Protein 8FG0 (pdb70)

B-factor: mean 44.54, std 10.61, range [24.8, 104.69]

Foldseek 3Di:
DWAKAKDWADEDAQQAKTKIKIATDDDQQLQWKKWKWWAAVPGDIDTAKIAHSNRDDIDGDPVQPPFWDWGADSVRRMTMIIGGNDDQVNFTWMKMWTDDVDRPPDTDDIHPTDTHGHDPDDFDAWDKAKAAWPCKIKIWIKTDFGDDDDKDKDKPVNPDDPFKDKDDWDQDPVRGTITMIMGMDRPVCLVVDWIWMWMADPNVRDTDIDTHHD/DKAKAKPPQEAEEAFFAKDKIKIAIPDAQQAPVRFRFKWKWWDAPPGDIDTQDGRFFRGDPPRDPLWGWHADVRIIMIMRHGDALLRFGKMWMWRDRDPPIDIHPIYGYAYAYDFDFWDKDKDWFDPVVLVVWKTKIKMKTPFGPDPDKDKWKAFLHHTDDDQKDKDKDGQDSHSRTMMMMIIGMGTSVVVVVTFKIWIWMDDPNDPHIDIDIGTPPD/DWAKAKDFADEDEAQAKTKIKIAIDDDQQLQWKKWKWWAAVPGDIGTAKIAGSNRDDIDGDPVQPPFWDWGDDSVRSMIMIIGGNDDQVVWTWMKMWTPDVDRPPDTDDIHPTDTHGHDPDDFDAWDKDWQAWDPDVKTKIWIKTDFGDDDDKDKDKPVPPDDPQKDKDDWDQDPVRGTITMIMGMDDPVCQVPDWIWMWMADPSVRDIDIHTHHHD/DKAKAKDDQEAEEAAFAKDKIKIFIPDAQQAPVRFRFKWKWWDDPPDDIDTQDGRFFDGDPPRDPQWGWHDDDRMIMIMRHGDALQRFGKMWMWRPRDPPIDIHPIYGYAYAYDWDFWDKDKDWADPVVLVVFKTKIKMKTPFGPDPDKDKWKAFLRRTDDDQKDKDKDGQDSHSRTIMMMIIGMDTSVVVVVTFKIKIWMDDPNDPHIDIDIGTVPD/DDPDPDDD/DDDPDPDDDD

Secondary structure (DSSP, 8-state):
--EEEEE---EE-TT--EEEEEEEESS-GGGS-EEEEEE-TTS-EEEEEEE-TTS--EEE-GGGBTTEEEEEETTTTEEEEEE-S--GGG-EEEEEEE-SS--TT---EE---EEEEE-SPPPBPPEEEEEPPP---EEEEEEEEEEEBSS--EEEEGGGT--TTEEEPPPEE-TTS-EEEEEEEEEEGGGTTTS--EEEEEEGGGTEEEEEE----/-PPEEEE-SEEEEETTS-EEEEEEESS--B-TTS-B-EEEEEE-TTS--EEEEETTTEEPTT--TTEEEEEETTEEEEEESS--GGG-EEEEEEE-SSSSPEE---EEEEEE---BPPEEEEEPPPHHHHTTTEEEEEEEEEEEBSS--EEEEEETTEEP-SSEEEEEPPPPTTT--EEEEEEEEEEHHHHHT--EEEEEEE-TT-SS-EEEEEETT-/--EEEEE---EE-TT--EEEEEEEESS-GGGS-EEEEEE-TTS-EEEEEEE-TTS--EEE-GGGTTTEEEEEEGGGTEEEEEE-S--GGG-EEEEEEE-SS--TT---EE---EEEEE-SSPPB--EEEEE----EEEEEEEEEEEBSS--EEEEGGGTB-TTEEEPPPEE-TTS-EEEEEEEEEEGGGGGT---EEEEEEGGGTEEEEEE---/---EEEE-SEEEEETTS-EEEEEEESS--B-TTS-B-EEEEEE-TTS--EEEEETTTEEPTTS-TTEEEEE-SS-EEEEESS--GGG-EEEEEEE-SSSSPEE---EEEEEE---BPPEEEEEPPPHHHHTTTEEEEEEEEEEEBSS--EEEEEETTEEP-S-EEEEEPPPPTTT--EEEEEEEEEEHHHHHT--EEEEEEE-TT-SS-EEEEEETT-/--S--S--/---S--S---

Radius of gyration: 35.22 Å; Cα contacts (8 Å, |Δi|>4): 2392; chains: 6; bounding box: 100×67×89 Å

Sequence (885 aa):
QVQLVESGGGVVQPGRSLRLSCAASGFTFSSYGMHWVRQAPGKGLEWVAVIWYDGSYKSYIESVKGRFTISRDNSKNTLYLQMNSLRVEDTAVYYCALGYSSGQGTLDNWGQGTLVTVSSASTKGPSVFPLAPSGTAALGCCLVKDYFPEPVTVSWNSGALTSGVHTFPAVLQSSGLYSLSSVVTVPSSSLGTQTYICNVNHKPSNNTKVDKKVEPDVVMTQSPLSLAVTLGQPASISCRSTQSLVYSDGNTYLNWFQQRPGQSPRRLIYKVSNRDSGVPDRFSGSESGTDFTLKISRVEAEDVGLYYCMQGTHWPWTFGQQGTKVEIKRTVAAPSVFIFPPSDEQLKSGTASVVCLLNNFYPREAKVQWKVDNALQSGNSQESVTEQDSKDSTYSLSSTLTLSKADYEKHKVYACCEVTHQGLSSPVTKSFNRGEQVQLVESGGGVVQPGRSLRLSCAASGFTFSSYGMHWVRQAPGKGLEWVAVIWYDGSYKSYIESVKGRFTISRDNSKNTLYLQMNSLRRVEDTAVYYCALGYSSGQGTLDNWGQGTLVTVSSASTKGPSVFPLAPSSKGTAALGCCLVKDYFPEPVTVSWNSGALTSGVHTFPAVLQSSGLYSLSSVVTVPSSSLGTQTYICNVNHKPSNNTKVDKKVEPKDVVMTQSPLSLAVTLGQPASISCCRSTQSLVYSDGNTYLNWFQQRPGQSPRRLIYKVSNRDSGVPDRFSGSESGTDFTLKISRVEEAEEDVGLYYCMQGTHWPWTFGQGTKVEIKRTVAAPSVFIFPPSDEQLKSGTASVVCLLNNFYPRREAKVQWKVDNALQSGNSQESVTEQDSKDSTYSLSSTLTLSKADYEKHKVYACCEVTHQGLSSPVTKSFNRGEMPNDPNRNNMPNDPNRNV

Nearest PDB structures (foldseek):
  8fg0-assembly2_B  TM=1.005E+00  e=4.221E-45  Homo sapiens
  4jn2-assembly2_L  TM=9.783E-01  e=7.976E-41  Mus musculus
  8g1b-assembly2_D  TM=9.643E-01  e=3.801E-41  Homo sapiens
  8up2-assembly2_E  TM=9.734E-01  e=4.825E-40  Mus musculus
  3o2w-assembly1_L  TM=9.816E-01  e=2.625E-39  unclassified

Structure (mmCIF, N/CA/C/O backbone):
data_8FG0
#
_entry.id   8FG0
#
_cell.length_a   92.236
_cell.length_b   66.701
_cell.length_c   95.540
_cell.angle_alpha   90.000
_cell.angle_beta   113.405
_cell.angle_gamma   90.000
#
_symmetry.space_group_name_H-M   'P 1 21 1'
#
loop_
_entity.id
_entity.type
_entity.pdbx_description
1 polymer '3764 Fab Heavy chain'
2 polymer '3764 Fab Light chain'
3 polymer 'Circumsporozoite protein'
4 water water
#
loop_
_atom_site.group_PDB
_atom_site.id
_atom_site.type_symbol
_atom_site.label_atom_id
_atom_site.label_alt_id
_atom_site.label_comp_id
_atom_site.label_asym_id
_atom_site.label_entity_id
_atom_site.label_seq_id
_atom_site.pdbx_PDB_ins_code
_atom_site.Cartn_x
_atom_site.Cartn_y
_atom_site.Cartn_z
_atom_site.occupancy
_atom_site.B_iso_or_equiv
_atom_site.auth_seq_id
_atom_site.auth_comp_id
_atom_site.auth_asym_id
_atom_site.auth_atom_id
_atom_site.pdbx_PDB_model_num
ATOM 1 N N . GLN A 1 1 ? -59.77250 22.10605 53.18827 1.000 70.35903 1 GLN C N 1
ATOM 2 C CA . GLN A 1 1 ? -60.87308 21.13503 53.20251 1.000 73.67728 1 GLN C CA 1
ATOM 3 C C . GLN A 1 1 ? -60.55554 19.88366 54.04169 1.000 69.04717 1 GLN C C 1
ATOM 4 O O . GLN A 1 1 ? -59.55541 19.83994 54.75231 1.000 69.51151 1 GLN C O 1
ATOM 6 N N . VAL A 1 2 ? -61.41348 18.86541 53.98469 1.000 71.25972 2 VAL C N 1
ATOM 7 C CA . VAL A 1 2 ? -61.04430 17.58390 54.57406 1.000 64.15823 2 VAL C CA 1
ATOM 8 C C . VAL A 1 2 ? -59.96035 16.95518 53.71410 1.000 68.43862 2 VAL C C 1
ATOM 9 O O . VAL A 1 2 ? -60.09481 16.87207 52.48578 1.000 68.27560 2 VAL C O 1
ATOM 13 N N . GLN A 1 3 ? -58.86058 16.54751 54.34965 1.000 68.14740 3 GLN C N 1
ATOM 14 C CA . GLN A 1 3 ? -57.69284 16.05935 53.62658 1.000 65.65149 3 GLN C CA 1
ATOM 15 C C . GLN A 1 3 ? -57.07259 14.89073 54.37597 1.000 66.03578 3 GLN C C 1
ATOM 16 O O . GLN A 1 3 ? -56.71996 15.01079 55.55434 1.000 64.88744 3 GLN C O 1
ATOM 22 N N . LEU A 1 4 ? -56.94288 13.76462 53.68376 1.000 63.69238 4 LEU C N 1
ATOM 23 C CA . LEU A 1 4 ? -56.24621 12.59046 54.18112 1.000 60.64232 4 LEU C CA 1
ATOM 24 C C . LEU A 1 4 ? -55.09758 12.28097 53.22987 1.000 61.20765 4 LEU C C 1
ATOM 25 O O . LEU A 1 4 ? -55.26396 12.33357 52.00761 1.000 62.71749 4 LEU C O 1
ATOM 30 N N . VAL A 1 5 ? -53.92700 11.98821 53.78040 1.000 54.16390 5 VAL C N 1
ATOM 31 C CA . VAL A 1 5 ? -52.76373 11.66961 52.96927 1.000 55.92108 5 VAL C CA 1
ATOM 32 C C . VAL A 1 5 ? -52.12189 10.42024 53.54986 1.000 54.16142 5 VAL C C 1
ATOM 33 O O . VAL A 1 5 ? -51.56354 10.46127 54.65346 1.000 54.41305 5 VAL C O 1
ATOM 37 N N . GLU A 1 6 ? -52.20217 9.31428 52.81300 1.000 49.58358 6 GLU C N 1
ATOM 38 C CA . GLU A 1 6 ? -51.55764 8.07461 53.20763 1.000 48.72658 6 GLU C CA 1
ATOM 39 C C . GLU A 1 6 ? -50.05743 8.11956 52.91117 1.000 52.72448 6 GLU C C 1
ATOM 40 O O . GLU A 1 6 ? -49.60847 8.74366 51.94615 1.000 48.08385 6 GLU C O 1
ATOM 46 N N . SER A 1 7 ? -49.27668 7.45362 53.75737 1.000 50.24770 7 SER C N 1
ATOM 47 C CA . SER A 1 7 ? -47.88297 7.20897 53.42551 1.000 55.25215 7 SER C CA 1
ATOM 48 C C . SER A 1 7 ? -47.47445 5.84982 53.97189 1.000 53.00673 7 SER C C 1
ATOM 49 O O . SER A 1 7 ? -48.20774 5.20811 54.73586 1.000 45.46534 7 SER C O 1
ATOM 52 N N . GLY A 1 8 ? -46.28698 5.41425 53.55132 1.000 53.88887 8 GLY C N 1
ATOM 53 C CA . GLY A 1 8 ? -45.64149 4.23166 54.08585 1.000 52.25149 8 GLY C CA 1
ATOM 54 C C . GLY A 1 8 ? -45.53063 3.07043 53.12573 1.000 52.91403 8 GLY C C 1
ATOM 55 O O . GLY A 1 8 ? -44.86571 2.08041 53.46004 1.000 50.16025 8 GLY C O 1
ATOM 56 N N . GLY A 1 9 ? -46.16165 3.14651 51.95230 1.000 52.00081 9 GLY C N 1
ATOM 57 C CA . GLY A 1 9 ? -46.13777 2.02803 51.02917 1.000 49.47266 9 GLY C CA 1
ATOM 58 C C . GLY A 1 9 ? -44.83636 1.91857 50.25371 1.000 53.60906 9 GLY C C 1
ATOM 59 O O . GLY A 1 9 ? -44.15669 2.90556 49.96089 1.000 57.17052 9 GLY C O 1
ATOM 60 N N . GLY A 1 10 ? -44.50216 0.68683 49.90097 1.000 49.95871 10 GLY C N 1
ATOM 61 C CA . GLY A 1 10 ? -43.27830 0.44070 49.16831 1.000 52.91128 10 GLY C CA 1
ATOM 62 C C . GLY A 1 10 ? -43.14541 -1.03195 48.87311 1.000 53.72486 10 GLY C C 1
ATOM 63 O O . GLY A 1 10 ? -44.13014 -1.77426 48.87956 1.000 58.85510 10 GLY C O 1
ATOM 64 N N . VAL A 1 11 ? -41.92081 -1.44781 48.62464 1.000 56.12701 11 VAL C N 1
ATOM 65 C CA . VAL A 1 11 ? -41.60386 -2.85404 48.42965 1.000 59.57894 11 VAL C CA 1
ATOM 66 C C . VAL A 1 11 ? -41.30550 -3.47372 49.78784 1.000 59.39161 11 VAL C C 1
ATOM 67 O O . VAL A 1 11 ? -40.54907 -2.91024 50.58817 1.000 59.00293 11 VAL C O 1
ATOM 71 N N . VAL A 1 12 ? -41.90718 -4.62803 50.05515 1.000 60.04040 12 VAL C N 1
ATOM 72 C CA . VAL A 1 12 ? -41.72188 -5.34426 51.31145 1.000 58.24840 12 VAL C CA 1
ATOM 73 C C . VAL A 1 12 ? -41.67683 -6.83078 50.99508 1.000 62.97334 12 VAL C C 1
ATOM 74 O O . VAL A 1 12 ? -42.49510 -7.33137 50.21414 1.000 65.97539 12 VAL C O 1
ATOM 78 N N . GLN A 1 13 ? -40.71475 -7.53276 51.57877 1.000 64.49890 13 GLN C N 1
ATOM 79 C CA . GLN A 1 13 ? -40.59174 -8.95133 51.30811 1.000 65.97401 13 GLN C CA 1
ATOM 80 C C . GLN A 1 13 ? -41.73437 -9.70658 51.97815 1.000 66.38273 13 GLN C C 1
ATOM 81 O O . GLN A 1 13 ? -42.17459 -9.33114 53.06791 1.000 64.67362 13 GLN C O 1
ATOM 87 N N . PRO A 1 14 ? -42.22394 -10.77692 51.34845 1.000 69.84131 14 PRO C N 1
ATOM 88 C CA . PRO A 1 14 ? -43.27266 -11.59201 51.97706 1.000 66.05974 14 PRO C CA 1
ATOM 89 C C . PRO A 1 14 ? -42.82741 -12.08099 53.35125 1.000 67.12362 14 PRO C C 1
ATOM 90 O O . PRO A 1 14 ? -41.72229 -12.59969 53.51786 1.000 65.64337 14 PRO C O 1
ATOM 94 N N . GLY A 1 15 ? -43.70065 -11.90557 54.33993 1.000 63.95533 15 GLY C N 1
ATOM 95 C CA . GLY A 1 15 ? -43.40165 -12.28231 55.69939 1.000 61.80753 15 GLY C CA 1
ATOM 96 C C . GLY A 1 15 ? -42.84517 -11.17095 56.55718 1.000 63.62291 15 GLY C C 1
ATOM 97 O O . GLY A 1 15 ? -42.78984 -11.32837 57.78370 1.000 61.82578 15 GLY C O 1
ATOM 98 N N . ARG A 1 16 ? -42.42253 -10.05983 55.95715 1.000 63.34500 16 ARG C N 1
ATOM 99 C CA . ARG A 1 16 ? -41.90983 -8.92940 56.71344 1.000 59.51847 16 ARG C CA 1
ATOM 100 C C . ARG A 1 16 ? -43.07802 -8.00776 57.05661 1.000 60.55907 16 ARG C C 1
ATOM 101 O O . ARG A 1 16 ? -44.24344 -8.32417 56.80208 1.000 59.91630 16 ARG C O 1
ATOM 103 N N . SER A 1 17 ? -42.78335 -6.85821 57.64567 1.000 59.70721 17 SER C N 1
ATOM 104 C CA . SER A 1 17 ? -43.81571 -5.98300 58.17067 1.000 56.52520 17 SER C CA 1
ATOM 105 C C . SER A 1 17 ? -43.75493 -4.62748 57.48401 1.000 56.67218 17 SER C C 1
ATOM 106 O O . SER A 1 17 ? -42.80411 -4.29881 56.77055 1.000 61.00573 17 SER C O 1
ATOM 109 N N . LEU A 1 18 ? -44.78148 -3.82738 57.74201 1.000 53.43067 18 LEU C N 1
ATOM 110 C CA . LEU A 1 18 ? -44.87614 -2.49600 57.16778 1.000 53.52354 18 LEU C CA 1
ATOM 111 C C . LEU A 1 18 ? -45.93685 -1.72821 57.93637 1.000 52.45621 18 LEU C C 1
ATOM 112 O O . LEU A 1 18 ? -47.04402 -2.24076 58.14314 1.000 54.55084 18 LEU C O 1
ATOM 117 N N . ARG A 1 19 ? -45.60726 -0.50866 58.34943 1.000 49.14654 19 ARG C N 1
ATOM 118 C CA . ARG A 1 19 ? -46.56634 0.37860 58.99432 1.000 52.84289 19 ARG C CA 1
ATOM 119 C C . ARG A 1 19 ? -46.99156 1.46059 58.01182 1.000 50.28102 19 ARG C C 1
ATOM 120 O O . ARG A 1 19 ? -46.16476 2.26178 57.56168 1.000 49.17343 19 ARG C O 1
ATOM 128 N N . LEU A 1 20 ? -48.27945 1.47111 57.68612 1.000 49.56253 20 LEU C N 1
ATOM 129 C CA . LEU A 1 20 ? -48.89281 2.53965 56.91532 1.000 51.04042 20 LEU C CA 1
ATOM 130 C C . LEU A 1 20 ? -49.42005 3.61967 57.84902 1.000 46.87792 20 LEU C C 1
ATOM 131 O O . LEU A 1 20 ? -49.94412 3.32403 58.92109 1.000 44.48390 20 LEU C O 1
ATOM 136 N N . SER A 1 21 ? -49.26573 4.87176 57.44228 1.000 47.05394 21 SER C N 1
ATOM 137 C CA . SER A 1 21 ? -49.83429 5.99678 58.15925 1.000 46.37481 21 SER C CA 1
ATOM 138 C C . SER A 1 21 ? -50.73189 6.77463 57.21760 1.000 50.92974 21 SER C C 1
ATOM 139 O O . SER A 1 21 ? -50.54593 6.75699 55.99633 1.000 51.45692 21 SER C O 1
ATOM 142 N N . CYS A 1 22 ? -51.70389 7.46404 57.80275 1.000 49.25759 22 CYS C N 1
ATOM 143 C CA . CYS A 1 22 ? -52.58213 8.35184 57.05666 1.000 52.46618 22 CYS C CA 1
ATOM 144 C C . CYS A 1 22 ? -52.71474 9.63641 57.86198 1.000 53.10295 22 CYS C C 1
ATOM 145 O O . CYS A 1 22 ? -53.09170 9.60055 59.03714 1.000 55.77974 22 CYS C O 1
ATOM 148 N N . ALA A 1 23 ? -52.37678 10.75942 57.24109 1.000 51.87643 23 ALA C N 1
ATOM 149 C CA . ALA A 1 23 ? -52.34002 12.05376 57.90683 1.000 56.98582 23 ALA C CA 1
ATOM 150 C C . ALA A 1 23 ? -53.61407 12.81686 57.57787 1.000 55.41924 23 ALA C C 1
ATOM 151 O O . ALA A 1 23 ? -53.93347 13.01650 56.40154 1.000 61.58517 23 ALA C O 1
ATOM 153 N N . ALA A 1 24 ? -54.33600 13.23740 58.61040 1.000 57.11868 24 ALA C N 1
ATOM 154 C CA . ALA A 1 24 ? -55.62032 13.90577 58.46335 1.000 56.27899 24 ALA C CA 1
ATOM 155 C C . ALA A 1 24 ? -55.50218 15.37556 58.84565 1.000 60.61742 24 ALA C C 1
ATOM 156 O O . ALA A 1 24 ? -54.72125 15.73852 59.73483 1.000 65.59131 24 ALA C O 1
ATOM 158 N N . SER A 1 25 ? -56.28987 16.22180 58.18045 1.000 55.18207 25 SER C N 1
ATOM 159 C CA . SER A 1 25 ? -56.32737 17.63020 58.55409 1.000 59.46032 25 SER C CA 1
ATOM 160 C C . SER A 1 25 ? -57.54588 18.30490 57.94112 1.000 67.05588 25 SER C C 1
ATOM 161 O O . SER A 1 25 ? -58.16507 17.78928 57.00451 1.000 66.76613 25 SER C O 1
ATOM 164 N N . GLY A 1 26 ? -57.87148 19.48619 58.48164 1.000 64.67481 26 GLY C N 1
ATOM 165 C CA . GLY A 1 26 ? -58.99971 20.26819 58.01972 1.000 65.13614 26 GLY C CA 1
ATOM 166 C C . GLY A 1 26 ? -60.29098 20.05677 58.78201 1.000 63.87956 26 GLY C C 1
ATOM 167 O O . GLY A 1 26 ? -61.22607 20.85053 58.61718 1.000 67.32223 26 GLY C O 1
ATOM 168 N N . PHE A 1 27 ? -60.36506 19.03134 59.62314 1.000 61.08283 27 PHE C N 1
ATOM 169 C CA . PHE A 1 27 ? -61.56088 18.70277 60.38298 1.000 61.91339 27 PHE C CA 1
ATOM 170 C C . PHE A 1 27 ? -61.14913 18.20108 61.76213 1.000 63.70670 27 PHE C C 1
ATOM 171 O O . PHE A 1 27 ? -59.99193 17.83866 61.99694 1.000 62.13924 27 PHE C O 1
ATOM 179 N N . THR A 1 28 ? -62.12090 18.16001 62.67216 1.000 65.78734 28 THR C N 1
ATOM 180 C CA . THR A 1 28 ? -61.88681 17.61537 64.00364 1.000 63.90035 28 THR C CA 1
ATOM 181 C C . THR A 1 28 ? -61.72588 16.10099 63.94653 1.000 60.55358 28 THR C C 1
ATOM 182 O O . THR A 1 28 ? -62.70964 15.35876 64.03207 1.000 59.72426 28 THR C O 1
ATOM 186 N N . PHE A 1 29 ? -60.47440 15.64813 63.83951 1.000 58.22069 29 PHE C N 1
ATOM 187 C CA . PHE A 1 29 ? -60.16869 14.25868 63.50672 1.000 59.72990 29 PHE C CA 1
ATOM 188 C C . PHE A 1 29 ? -60.64157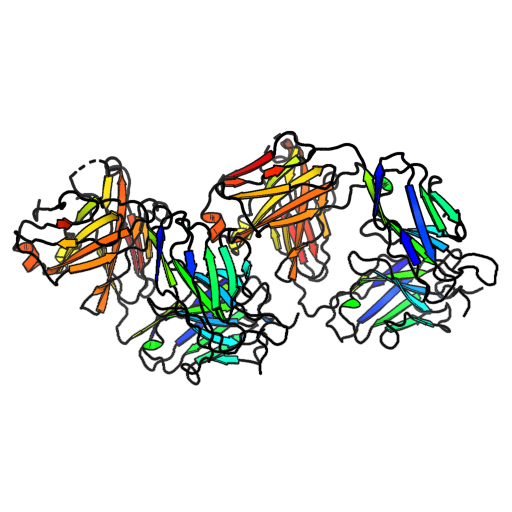 13.27676 64.57996 1.000 57.99515 29 PHE C C 1
ATOM 189 O O . PHE A 1 29 ? -60.99809 12.13653 64.26060 1.000 56.04334 29 PHE C O 1
ATOM 197 N N . SER A 1 30 ? -60.64503 13.68583 65.84659 1.000 55.30461 30 SER C N 1
ATOM 198 C CA . SER A 1 30 ? -60.99241 12.79948 66.95478 1.000 60.27321 30 SER C CA 1
ATOM 199 C C . SER A 1 30 ? -62.49935 12.55997 67.11830 1.000 62.04472 30 SER C C 1
ATOM 200 O O . SER A 1 30 ? -62.89580 11.86829 68.06495 1.000 57.73967 30 SER C O 1
ATOM 203 N N . SER A 1 31 ? -63.34484 13.10828 66.24307 1.000 59.26564 31 SER C N 1
ATOM 204 C CA . SER A 1 31 ? -64.77947 12.84504 66.26915 1.000 59.42487 31 SER C CA 1
ATOM 205 C C . SER A 1 31 ? -65.23782 11.87026 65.19242 1.000 57.90601 31 SER C C 1
ATOM 206 O O . SER A 1 31 ? -66.43986 11.58419 65.11562 1.000 58.33130 31 SER C O 1
ATOM 209 N N . TYR A 1 32 ? -64.33095 11.35827 64.35832 1.000 54.95717 32 TYR C N 1
ATOM 210 C CA . TYR A 1 32 ? -64.71139 10.52996 63.21818 1.000 54.57435 32 TYR C CA 1
ATOM 211 C C . TYR A 1 32 ? -64.00226 9.18459 63.28341 1.000 53.81976 32 TYR C C 1
ATOM 212 O O . TYR A 1 32 ? -62.79708 9.11689 63.57661 1.000 45.98802 32 TYR C O 1
ATOM 221 N N . GLY A 1 33 ? -64.77177 8.11873 63.05741 1.000 45.57909 33 GLY C N 1
ATOM 222 C CA . GLY A 1 33 ? -64.17917 6.81555 62.83355 1.000 43.58529 33 GLY C CA 1
ATOM 223 C C . GLY A 1 33 ? -63.42554 6.77155 61.51675 1.000 46.46426 33 GLY C C 1
ATOM 224 O O . GLY A 1 33 ? -63.70856 7.52762 60.58442 1.000 45.09424 33 GLY C O 1
ATOM 225 N N . MET A 1 34 ? -62.43975 5.87098 61.44203 1.000 39.98507 34 MET C N 1
ATOM 226 C CA . MET A 1 34 ? -61.52820 5.81011 60.30599 1.000 38.70731 34 MET C CA 1
ATOM 227 C C . MET A 1 34 ? -61.46528 4.39428 59.75839 1.000 39.01943 34 MET C C 1
ATOM 228 O O . MET A 1 34 ? -61.48853 3.42158 60.51834 1.000 41.53820 34 MET C O 1
ATOM 233 N N . HIS A 1 35 ? -61.39474 4.28906 58.43403 1.000 40.41424 35 HIS C N 1
ATOM 234 C CA . HIS A 1 35 ? -61.43243 3.01447 57.73736 1.000 37.85193 35 HIS C CA 1
ATOM 235 C C . HIS A 1 35 ? -60.20939 2.85035 56.83722 1.000 38.75234 35 HIS C C 1
ATOM 236 O O . HIS A 1 35 ? -59.62243 3.83156 56.36278 1.000 38.64396 35 HIS C O 1
ATOM 243 N N . TRP A 1 36 ? -59.85034 1.58951 56.59081 1.000 37.41303 36 TRP C N 1
ATOM 244 C CA . TRP A 1 36 ? -58.85427 1.21204 55.59745 1.000 39.71686 36 TRP C CA 1
ATOM 245 C C . TRP A 1 36 ? -59.52846 0.35772 54.53183 1.000 40.44185 36 TRP C C 1
ATOM 246 O O . TRP A 1 36 ? -60.21925 -0.61887 54.84985 1.000 40.79317 36 TRP C O 1
ATOM 257 N N . VAL A 1 37 ? -59.34148 0.74767 53.27369 1.000 38.14535 37 VAL C N 1
ATOM 258 C CA . VAL A 1 37 ? -59.88343 0.05982 52.11135 1.000 38.76583 37 VAL C CA 1
ATOM 259 C C . VAL A 1 37 ? -58.73629 -0.12443 51.13286 1.000 41.76594 37 VAL C C 1
ATOM 260 O O . VAL A 1 37 ? -57.99623 0.82584 50.86098 1.000 48.16321 37 VAL C O 1
ATOM 264 N N . ARG A 1 38 ? -58.56936 -1.33573 50.61844 1.000 38.84025 38 ARG C N 1
ATOM 265 C CA . ARG A 1 38 ? -57.48603 -1.58193 49.68386 1.000 38.44364 38 ARG C CA 1
ATOM 266 C C . ARG A 1 38 ? -58.03493 -1.99524 48.32207 1.000 39.44303 38 ARG C C 1
ATOM 267 O O . ARG A 1 38 ? -59.21317 -2.32983 48.16204 1.000 41.37644 38 ARG C O 1
ATOM 275 N N . GLN A 1 39 ? -57.15382 -1.95979 47.33037 1.000 39.67576 39 GLN C N 1
ATOM 276 C CA . GLN A 1 39 ? -57.52151 -2.28894 45.95806 1.000 39.80755 39 GLN C CA 1
ATOM 277 C C . GLN A 1 39 ? -56.29973 -2.90608 45.28139 1.000 44.90729 39 GLN C C 1
ATOM 278 O O . GLN A 1 39 ? -55.37025 -2.18681 44.91726 1.000 47.53141 39 GLN C O 1
ATOM 284 N N . ALA A 1 40 ? -56.30614 -4.22822 45.11778 1.000 46.69930 40 ALA C N 1
ATOM 285 C CA . ALA A 1 40 ? -55.26030 -4.87577 44.34739 1.000 44.69516 40 ALA C CA 1
ATOM 286 C C . ALA A 1 40 ? -55.22035 -4.26433 42.95160 1.000 50.68713 40 ALA C C 1
ATOM 287 O O . ALA A 1 40 ? -56.25278 -3.81486 42.44028 1.000 57.96533 40 ALA C O 1
ATOM 289 N N . PRO A 1 41 ? -54.04216 -4.20249 42.32909 1.000 49.04469 41 PRO C N 1
ATOM 290 C CA . PRO A 1 41 ? -53.94157 -3.57250 41.00048 1.000 51.60818 41 PRO C CA 1
ATOM 291 C C . PRO A 1 41 ? -54.86377 -4.22777 39.98643 1.000 57.58960 41 PRO C C 1
ATOM 292 O O . PRO A 1 41 ? -54.77286 -5.42706 39.71480 1.000 61.34648 41 PRO C O 1
ATOM 296 N N . GLY A 1 42 ? -55.75565 -3.41612 39.41531 1.000 55.92339 42 GLY C N 1
ATOM 297 C CA . GLY A 1 42 ? -56.69766 -3.89691 38.42422 1.000 56.18624 42 GLY C CA 1
ATOM 298 C C . GLY A 1 42 ? -57.84689 -4.71900 38.96645 1.000 57.38298 42 GLY C C 1
ATOM 299 O O . GLY A 1 42 ? -58.60810 -5.28049 38.17255 1.000 62.28219 42 GLY C O 1
ATOM 300 N N . LYS A 1 43 ? -57.98485 -4.82501 40.27990 1.000 51.39711 43 LYS C N 1
ATOM 301 C CA . LYS A 1 43 ? -59.04554 -5.57490 40.92182 1.000 50.13065 43 LYS C CA 1
ATOM 302 C C . LYS A 1 43 ? -59.99534 -4.58090 41.62011 1.000 48.45438 43 LYS C C 1
ATOM 303 O O . LYS A 1 43 ? -59.95631 -3.37408 41.35797 1.000 47.57731 43 LYS C O 1
ATOM 305 N N . GLY A 1 44 ? -60.87998 -5.08365 42.49064 1.000 45.50406 44 GLY C N 1
ATOM 306 C CA . GLY A 1 44 ? -61.93565 -4.26695 43.05417 1.000 43.32033 44 GLY C CA 1
ATOM 307 C C . GLY A 1 44 ? -61.61899 -3.71672 44.44416 1.000 43.55842 44 GLY C C 1
ATOM 308 O O . GLY A 1 44 ? -60.68293 -4.13886 45.10950 1.000 49.49132 44 GLY C O 1
ATOM 309 N N . LEU A 1 45 ? -62.43286 -2.75688 44.88463 1.000 43.53925 45 LEU C N 1
ATOM 310 C CA . LEU A 1 45 ? -62.27366 -2.24516 46.24303 1.000 40.97368 45 LEU C CA 1
ATOM 311 C C . LEU A 1 45 ? -62.62765 -3.32100 47.26718 1.000 40.04059 45 LEU C C 1
ATOM 312 O O . LEU A 1 45 ? -63.50694 -4.16213 47.05780 1.000 41.36809 45 LEU C O 1
ATOM 317 N N . GLU A 1 46 ? -61.92140 -3.29541 48.38510 1.000 41.42180 46 GLU C N 1
ATOM 318 C CA . GLU A 1 46 ? -62.18060 -4.23926 49.46035 1.000 38.59719 46 GLU C CA 1
ATOM 319 C C . GLU A 1 46 ? -61.97552 -3.50115 50.76728 1.000 36.00653 46 GLU C C 1
ATOM 320 O O . GLU A 1 46 ? -60.87713 -3.00035 51.02261 1.000 42.39141 46 GLU C O 1
ATOM 326 N N . TRP A 1 47 ? -63.03869 -3.41433 51.56694 1.000 37.10300 47 TRP C N 1
ATOM 327 C CA . TRP A 1 47 ? -62.95436 -2.84935 52.90619 1.000 38.21512 47 TRP C CA 1
ATOM 328 C C . TRP A 1 47 ? -62.13486 -3.77464 53.80514 1.000 40.38155 47 TRP C C 1
ATOM 329 O O . TRP A 1 47 ? -62.27647 -4.99973 53.74253 1.000 45.12084 47 TRP C O 1
ATOM 340 N N . VAL A 1 48 ? -61.28260 -3.19586 54.65392 1.000 32.53841 48 VAL C N 1
ATOM 341 C CA . VAL A 1 48 ? -60.31356 -3.96446 55.43410 1.000 37.65310 48 VAL C CA 1
ATOM 342 C C . VAL A 1 48 ? -60.58147 -3.87546 56.93395 1.000 41.01436 48 VAL C C 1
ATOM 343 O O . VAL A 1 48 ? -60.62758 -4.90028 57.62816 1.000 40.50354 48 VAL C O 1
ATOM 347 N N . ALA A 1 49 ? -60.73504 -2.65556 57.46393 1.000 41.81040 49 ALA C N 1
ATOM 348 C CA . ALA A 1 49 ? -60.80412 -2.45367 58.90622 1.000 36.80609 49 ALA C CA 1
ATOM 349 C C . ALA A 1 49 ? -61.40077 -1.08433 59.22565 1.000 37.71811 49 ALA C C 1
ATOM 350 O O . ALA A 1 49 ? -61.38375 -0.17132 58.39476 1.000 35.07166 49 ALA C O 1
ATOM 352 N N . VAL A 1 50 ? -61.91372 -0.94716 60.45761 1.000 33.47770 50 VAL C N 1
ATOM 353 C CA . VAL A 1 50 ? -62.38454 0.33616 60.97938 1.000 36.55477 50 VAL C CA 1
ATOM 354 C C . VAL A 1 50 ? -61.92239 0.48570 62.42766 1.000 37.32804 50 VAL C C 1
ATOM 355 O O . VAL A 1 50 ? -61.70921 -0.50262 63.13630 1.000 38.34285 50 VAL C O 1
ATOM 359 N N . ILE A 1 51 ? -61.74071 1.73358 62.86329 1.000 37.78231 51 ILE C N 1
ATOM 360 C CA . ILE A 1 51 ? -61.49582 2.04354 64.27004 1.000 39.44714 51 ILE C CA 1
ATOM 361 C C . ILE A 1 51 ? -62.40272 3.19382 64.69966 1.000 41.44521 51 ILE C C 1
ATOM 362 O O . ILE A 1 51 ? -62.60046 4.15885 63.95158 1.000 41.23172 51 ILE C O 1
ATOM 367 N N . TRP A 1 52 ? -62.95594 3.08540 65.90845 1.000 44.76170 52 TRP C N 1
ATOM 368 C CA . TRP A 1 52 ? -63.87143 4.08900 66.43163 1.000 43.15273 52 TRP C CA 1
ATOM 369 C C . TRP A 1 52 ? -63.17351 5.43263 66.61054 1.000 49.91187 52 TRP C C 1
ATOM 370 O O . TRP A 1 52 ? -61.94344 5.53708 66.59634 1.000 48.50690 52 TRP C O 1
ATOM 381 N N . TYR A 1 53 A -63.98897 6.47555 66.79500 1.000 51.53648 52 TYR C N 1
ATOM 382 C CA . TYR A 1 53 A -63.45021 7.82522 66.88242 1.000 49.62795 52 TYR C CA 1
ATOM 383 C C . TYR A 1 53 A -62.51749 7.97398 68.07094 1.000 57.02310 52 TYR C C 1
ATOM 384 O O . TYR A 1 53 A -61.52038 8.70090 67.98380 1.000 56.62627 52 TYR C O 1
ATOM 393 N N . ASP A 1 54 ? -62.81898 7.29095 69.18194 1.000 58.44096 53 ASP C N 1
ATOM 394 C CA . ASP A 1 54 ? -61.99086 7.31284 70.38623 1.000 56.68367 53 ASP C CA 1
ATOM 395 C C . ASP A 1 54 ? -61.03765 6.12862 70.47111 1.000 56.80855 53 ASP C C 1
ATOM 396 O O . ASP A 1 54 ? -60.25432 6.05503 71.42083 1.000 60.62840 53 ASP C O 1
ATOM 401 N N . GLY A 1 55 ? -61.07916 5.20885 69.50299 1.000 56.82688 54 GLY C N 1
ATOM 402 C CA . GLY A 1 55 ? -60.19185 4.06516 69.47837 1.000 55.77353 54 GLY C CA 1
ATOM 403 C C . GLY A 1 55 ? -60.69914 2.83532 70.20079 1.000 59.87513 54 GLY C C 1
ATOM 404 O O . GLY A 1 55 ? -60.00636 1.80733 70.20061 1.000 59.75015 54 GLY C O 1
ATOM 405 N N . SER A 1 56 ? -61.88262 2.90255 70.81060 1.000 61.78342 55 SER C N 1
ATOM 406 C CA . SER A 1 56 ? -62.44139 1.77839 71.55291 1.000 58.56855 55 SER C CA 1
ATOM 407 C C . SER A 1 56 ? -62.64745 0.56393 70.65411 1.000 66.15635 55 SER C C 1
ATOM 408 O O . SER A 1 56 ? -61.85793 -0.38444 70.70440 1.000 73.70409 55 SER C O 1
ATOM 411 N N . TYR A 1 57 ? -63.67751 0.58713 69.81079 1.000 60.33980 56 TYR C N 1
ATOM 412 C CA . TYR A 1 57 ? -64.00282 -0.57363 68.99176 1.000 56.27768 56 TYR C CA 1
ATOM 413 C C . TYR A 1 57 ? -63.15474 -0.61725 67.72280 1.000 53.55884 56 TYR C C 1
ATOM 414 O O . TYR A 1 57 ? -62.84072 0.41651 67.12293 1.000 50.14851 56 TYR C O 1
ATOM 416 N N . LYS A 1 58 ? -62.77883 -1.83119 67.32300 1.000 53.08471 57 LYS C N 1
ATOM 417 C CA . LYS A 1 58 ? -62.07045 -2.08463 66.07362 1.000 49.96188 57 LYS C CA 1
ATOM 418 C C . LYS A 1 58 ? -62.69724 -3.30355 65.40673 1.000 48.88886 57 LYS C C 1
ATOM 419 O O . LYS A 1 58 ? -63.34639 -4.12256 66.05929 1.000 51.43175 57 LYS C O 1
ATOM 425 N N . SER A 1 59 ? -62.48838 -3.43304 64.09923 1.000 45.69259 58 SER C N 1
ATOM 426 C CA . SER A 1 59 ? -63.11282 -4.52075 63.35325 1.000 44.70564 58 SER C CA 1
ATOM 427 C C . SER A 1 59 ? -62.31212 -4.77269 62.08592 1.000 42.49452 58 SER C C 1
ATOM 428 O O . SER A 1 59 ? -61.86672 -3.83121 61.43584 1.000 41.36881 58 SER C O 1
ATOM 431 N N . TYR A 1 60 ? -62.15249 -6.04231 61.73304 1.000 46.32612 59 TYR C N 1
ATOM 432 C CA . TYR A 1 60 ? -61.25241 -6.43238 60.66330 1.000 45.06362 59 TYR C CA 1
ATOM 433 C C . TYR A 1 60 ? -61.92472 -7.45525 59.76706 1.000 43.79741 59 TYR C C 1
ATOM 434 O O . TYR A 1 60 ? -62.82139 -8.18455 60.18830 1.000 45.48191 59 TYR C O 1
ATOM 443 N N . ILE A 1 61 ? -61.47675 -7.49759 58.51962 1.000 45.07970 60 ILE C N 1
ATOM 444 C CA . ILE A 1 61 ? -61.75582 -8.63851 57.66761 1.000 47.30621 60 ILE C CA 1
ATOM 445 C C . ILE A 1 61 ? -61.05929 -9.86862 58.24310 1.000 51.81350 60 ILE C C 1
ATOM 446 O O . ILE A 1 61 ? -59.96933 -9.77259 58.82219 1.000 50.30775 60 ILE C O 1
ATOM 451 N N . GLU A 1 62 ? -61.69404 -11.03799 58.09679 1.000 48.20705 61 GLU C N 1
ATOM 452 C CA . GLU A 1 62 ? -61.08278 -12.27149 58.58578 1.000 56.13080 61 GLU C CA 1
ATOM 453 C C . GLU A 1 62 ? -59.72422 -12.53781 57.93215 1.000 55.59453 61 GLU C C 1
ATOM 454 O O . GLU A 1 62 ? -58.81262 -13.04728 58.58799 1.000 52.55868 61 GLU C O 1
ATOM 456 N N . SER A 1 63 ? -59.55253 -12.18127 56.65967 1.000 56.71956 62 SER C N 1
ATOM 457 C CA . SER A 1 63 ? -58.31293 -12.52814 55.96851 1.000 52.38934 62 SER C CA 1
ATOM 458 C C . SER A 1 63 ? -57.09179 -11.80159 56.52598 1.000 55.55468 62 SER C C 1
ATOM 459 O O . SER A 1 63 ? -55.95877 -12.20022 56.21191 1.000 54.53115 62 SER C O 1
ATOM 462 N N . VAL A 1 64 ? -57.28521 -10.75511 57.32872 1.000 52.18262 63 VAL C N 1
ATOM 463 C CA . VAL A 1 64 ? -56.17303 -10.01485 57.91594 1.000 55.98316 63 VAL C CA 1
ATOM 464 C C . VAL A 1 64 ? -56.14600 -10.08606 59.43415 1.000 53.38799 63 VAL C C 1
ATOM 465 O O . VAL A 1 64 ? -55.19142 -9.58102 60.04106 1.000 55.42957 63 VAL C O 1
ATOM 469 N N . LYS A 1 65 ? -57.14721 -10.68957 60.06834 1.000 57.81252 64 LYS C N 1
ATOM 470 C CA . LYS A 1 65 ? -57.18198 -10.76338 61.52143 1.000 55.24199 64 LYS C CA 1
ATOM 471 C C . LYS A 1 65 ? -55.99792 -11.57455 62.02508 1.000 58.00613 64 LYS C C 1
ATOM 472 O O . LYS A 1 65 ? -55.69175 -12.64424 61.49166 1.000 65.18597 64 LYS C O 1
ATOM 474 N N . GLY A 1 66 ? -55.31387 -11.04782 63.04214 1.000 60.39063 65 GLY C N 1
ATOM 475 C CA . GLY A 1 66 ? -54.11205 -11.63882 63.58408 1.000 53.00741 65 GLY C CA 1
ATOM 476 C C . GLY A 1 66 ? -52.82786 -11.05294 63.02210 1.000 58.42576 65 GLY C C 1
ATOM 477 O O . GLY A 1 66 ? -51.80584 -11.04888 63.71789 1.000 54.14332 65 GLY C O 1
ATOM 478 N N . ARG A 1 67 ? -52.86403 -10.54874 61.78380 1.000 50.41068 66 ARG C N 1
ATOM 479 C CA . ARG A 1 67 ? -51.71738 -9.94707 61.10874 1.000 54.29901 66 ARG C CA 1
ATOM 480 C C . ARG A 1 67 ? -51.75423 -8.42370 61.08610 1.000 55.51717 66 ARG C C 1
ATOM 481 O O . ARG A 1 67 ? -50.71210 -7.78736 61.24937 1.000 60.46067 66 ARG C O 1
ATOM 489 N N . PHE A 1 68 ? -52.91785 -7.82092 60.86018 1.000 55.16107 67 PHE C N 1
ATOM 490 C CA . PHE A 1 68 ? -53.04499 -6.37112 60.76923 1.000 55.98817 67 PHE C CA 1
ATOM 491 C C . PHE A 1 68 ? -53.61272 -5.82527 62.07133 1.000 56.25913 67 PHE C C 1
ATOM 492 O O . PHE A 1 68 ? -54.48227 -6.44163 62.69232 1.000 54.63739 67 PHE C O 1
ATOM 500 N N . THR A 1 69 ? -53.11706 -4.66619 62.47965 1.000 53.11555 68 THR C N 1
ATOM 501 C CA . THR A 1 69 ? -53.68309 -3.92822 63.59791 1.000 47.21136 68 THR C CA 1
ATOM 502 C C . THR A 1 69 ? -53.93752 -2.50414 63.12726 1.000 51.40283 68 THR C C 1
ATOM 503 O O . THR A 1 69 ? -53.03189 -1.85623 62.59070 1.000 51.75294 68 THR C O 1
ATOM 507 N N . ILE A 1 70 ? -55.17586 -2.03377 63.29213 1.000 50.75876 69 ILE C N 1
ATOM 508 C CA . ILE A 1 70 ? -55.51576 -0.63344 63.06897 1.000 44.14350 69 ILE C CA 1
ATOM 509 C C . ILE A 1 70 ? -55.38228 0.10066 64.39770 1.000 49.13684 69 ILE C C 1
ATOM 510 O O . ILE A 1 70 ? -55.73377 -0.42879 65.46071 1.000 52.09920 69 ILE C O 1
ATOM 515 N N . SER A 1 71 ? -54.82764 1.30862 64.34915 1.000 45.14400 70 SER C N 1
ATOM 516 C CA . SER A 1 71 ? -54.73286 2.15090 65.52873 1.000 43.64838 70 SER C CA 1
ATOM 517 C C . SER A 1 71 ? -54.69200 3.59983 65.06925 1.000 46.24986 70 SER C C 1
ATOM 518 O O . SER A 1 71 ? -54.65572 3.89499 63.87083 1.000 45.34582 70 SER C O 1
ATOM 521 N N . ARG A 1 72 ? -54.69795 4.50689 66.03766 1.000 48.27857 71 ARG C N 1
ATOM 522 C CA . ARG A 1 72 ? -54.73414 5.92583 65.73315 1.000 52.10173 71 ARG C CA 1
ATOM 523 C C . ARG A 1 72 ? -54.16182 6.67979 66.91709 1.000 52.49566 71 ARG C C 1
ATOM 524 O O . ARG A 1 72 ? -54.18920 6.19278 68.04797 1.000 52.12890 71 ARG C O 1
ATOM 532 N N . ASP A 1 73 ? -53.64838 7.87105 66.64087 1.000 57.25868 72 ASP C N 1
ATOM 533 C CA . ASP A 1 73 ? -53.21941 8.80508 67.67572 1.000 59.00747 72 ASP C CA 1
ATOM 534 C C . ASP A 1 73 ? -54.01338 10.08836 67.45830 1.000 62.21950 72 ASP C C 1
ATOM 535 O O . ASP A 1 73 ? -53.72089 10.85970 66.53896 1.000 62.16277 72 ASP C O 1
ATOM 540 N N . ASN A 1 74 ? -55.01125 10.32609 68.30552 1.000 61.94227 73 ASN C N 1
ATOM 541 C CA . ASN A 1 74 ? -55.81295 11.53143 68.15434 1.000 63.17947 73 ASN C CA 1
ATOM 542 C C . ASN A 1 74 ? -55.00243 12.79652 68.41849 1.000 67.25124 73 ASN C C 1
ATOM 543 O O . ASN A 1 74 ? -55.26472 13.83586 67.80090 1.000 68.92571 73 ASN C O 1
ATOM 548 N N . SER A 1 75 ? -54.00427 12.73187 69.30450 1.000 68.08300 74 SER C N 1
ATOM 549 C CA . SER A 1 75 ? -53.17595 13.90827 69.54232 1.000 70.33237 74 SER C CA 1
ATOM 550 C C . SER A 1 75 ? -52.30071 14.26691 68.34625 1.000 69.51857 74 SER C C 1
ATOM 551 O O . SER A 1 75 ? -51.77291 15.37881 68.30531 1.000 74.96343 74 SER C O 1
ATOM 554 N N . LYS A 1 76 ? -52.15721 13.37971 67.36390 1.000 67.37203 75 LYS C N 1
ATOM 555 C CA . LYS A 1 76 ? -51.35727 13.65197 66.17777 1.000 65.44080 75 LYS C CA 1
ATOM 556 C C . LYS A 1 76 ? -52.17736 13.70150 64.88971 1.000 69.69292 75 LYS C C 1
ATOM 557 O O . LYS A 1 76 ? -51.59855 13.89451 63.81341 1.000 68.91397 75 LYS C O 1
ATOM 563 N N . ASN A 1 77 ? -53.49661 13.52885 64.96219 1.000 65.42428 76 ASN C N 1
ATOM 564 C CA . ASN A 1 77 ? -54.35073 13.49551 63.77689 1.000 63.36687 76 ASN C CA 1
ATOM 565 C C . ASN A 1 77 ? -53.84948 12.46944 62.77264 1.000 55.94340 76 ASN C C 1
ATOM 566 O O . ASN A 1 77 ? -53.73385 12.74825 61.58040 1.000 59.10428 76 ASN C O 1
ATOM 571 N N . THR A 1 78 ? -53.54288 11.26729 63.25786 1.000 56.36700 77 THR C N 1
ATOM 572 C CA . THR A 1 78 ? -52.89714 10.27443 62.40496 1.000 58.22558 77 THR C CA 1
ATOM 573 C C . THR A 1 78 ? -53.53819 8.89875 62.55725 1.000 53.72431 77 THR C C 1
ATOM 574 O O . THR A 1 78 ? -53.80076 8.44473 63.67483 1.000 52.84989 77 THR C O 1
ATOM 578 N N . LEU A 1 79 ? -53.78968 8.24704 61.42367 1.000 48.92508 78 LEU C N 1
ATOM 579 C CA . LEU A 1 79 ? -54.26759 6.87466 61.36538 1.000 47.16399 78 LEU C CA 1
ATOM 580 C C . LEU A 1 79 ? -53.10923 5.93852 61.04660 1.000 51.29209 78 LEU C C 1
ATOM 581 O O . LEU A 1 79 ? -52.18066 6.30113 60.32217 1.000 51.81596 78 LEU C O 1
ATOM 586 N N . TYR A 1 80 ? -53.17794 4.72012 61.57464 1.000 46.44995 79 TYR C N 1
ATOM 587 C CA . TYR A 1 80 ? -52.12026 3.74581 61.36067 1.000 47.38922 79 TYR C CA 1
ATOM 588 C C . TYR A 1 80 ? -52.71439 2.40227 60.98411 1.000 47.77283 79 TYR C C 1
ATOM 589 O O . TYR A 1 80 ? -53.77707 2.02499 61.48178 1.000 47.45897 79 TYR C O 1
ATOM 598 N N . LEU A 1 81 ? -52.00332 1.67984 60.11924 1.000 50.64885 80 LEU C N 1
ATOM 599 C CA . LEU A 1 81 ? -52.24866 0.26441 59.86403 1.000 48.05748 80 LEU C CA 1
ATOM 600 C C . LEU A 1 81 ? -50.91124 -0.45772 59.97379 1.000 49.72918 80 LEU C C 1
ATOM 601 O O . LEU A 1 81 ? -49.99364 -0.20097 59.19006 1.000 50.70052 80 LEU C O 1
ATOM 606 N N . GLN A 1 82 ? -50.79109 -1.32926 60.96444 1.000 51.86220 81 GLN C N 1
ATOM 607 C CA . GLN A 1 82 ? -49.59885 -2.13340 61.17187 1.000 47.40132 81 GLN C CA 1
ATOM 608 C C . GLN A 1 82 ? -49.83787 -3.48899 60.53056 1.000 54.26494 81 GLN C C 1
ATOM 609 O O . GLN A 1 82 ? -50.74817 -4.22036 60.94202 1.000 52.41559 81 GLN C O 1
ATOM 615 N N . MET A 1 83 ? -49.02872 -3.81544 59.52529 1.000 54.68533 82 MET C N 1
ATOM 616 C CA . MET A 1 83 ? -49.19921 -5.01862 58.72401 1.000 51.48125 82 MET C CA 1
ATOM 617 C C . MET A 1 83 ? -48.03158 -5.95336 59.00180 1.000 53.59642 82 MET C C 1
ATOM 618 O O . MET A 1 83 ? -46.87584 -5.60005 58.74476 1.000 56.93576 82 MET C O 1
ATOM 623 N N . ASN A 1 84 A -48.33040 -7.12934 59.54095 1.000 55.09222 82 ASN C N 1
ATOM 624 C CA . ASN A 1 84 A -47.33446 -8.16431 59.77123 1.000 58.17440 82 ASN C CA 1
ATOM 625 C C . ASN A 1 84 A -47.63933 -9.35824 58.88092 1.000 57.13781 82 ASN C C 1
ATOM 626 O O . ASN A 1 84 A -48.73197 -9.47633 58.31607 1.000 58.66142 82 ASN C O 1
ATOM 631 N N . SER A 1 85 B -46.65351 -10.24668 58.76972 1.000 55.92031 82 SER C N 1
ATOM 632 C CA . SER A 1 85 B -46.77677 -11.48619 57.99779 1.000 62.58311 82 SER C CA 1
ATOM 633 C C . SER A 1 85 B -47.41473 -11.22493 56.63153 1.000 61.56895 82 SER C C 1
ATOM 634 O O . SER A 1 85 B -48.36297 -11.89916 56.21550 1.000 62.00434 82 SER C O 1
ATOM 637 N N . LEU A 1 86 C -46.89316 -10.21244 55.94069 1.000 60.40228 82 LEU C N 1
ATOM 638 C CA . LEU A 1 86 C -47.46024 -9.80616 54.66341 1.000 63.19797 82 LEU C CA 1
ATOM 639 C C . LEU A 1 86 C -47.37868 -10.94270 53.65325 1.000 62.83441 82 LEU C C 1
ATOM 640 O O . LEU A 1 86 C -46.35796 -11.62720 53.54509 1.000 68.04500 82 LEU C O 1
ATOM 645 N N . ARG A 1 87 ? -48.47427 -11.15729 52.93147 1.000 63.20442 83 ARG C N 1
ATOM 646 C CA . ARG A 1 87 ? -48.53351 -12.10819 51.82876 1.000 65.71772 83 ARG C CA 1
ATOM 647 C C . ARG A 1 87 ? -48.56565 -11.36588 50.49667 1.000 64.86057 83 ARG C C 1
ATOM 648 O O . ARG A 1 87 ? -48.80062 -10.15526 50.43812 1.000 63.27010 83 ARG C O 1
ATOM 656 N N . VAL A 1 88 ? -48.31994 -12.11432 49.41591 1.000 66.68057 84 VAL C N 1
ATOM 657 C CA . VAL A 1 88 ? -48.36880 -11.52688 48.07942 1.000 59.85858 84 VAL C CA 1
ATOM 658 C C . VAL A 1 88 ? -49.77267 -11.02486 47.77617 1.000 60.98339 84 VAL C C 1
ATOM 659 O O . VAL A 1 88 ? -49.94372 -10.00106 47.10470 1.000 63.95210 84 VAL C O 1
ATOM 663 N N . GLU A 1 89 ? -50.79559 -11.70171 48.30300 1.000 59.96733 85 GLU C N 1
ATOM 664 C CA . GLU A 1 89 ? -52.17425 -11.27170 48.11816 1.000 56.39403 85 GLU C CA 1
ATOM 665 C C . GLU A 1 89 ? -52.47671 -9.94425 48.80053 1.000 58.57085 85 GLU C C 1
ATOM 666 O O . GLU A 1 89 ? -53.52177 -9.34985 48.51585 1.000 58.58775 85 GLU C O 1
ATOM 668 N N . ASP A 1 90 ? -51.61288 -9.47527 49.69969 1.000 53.88966 86 ASP C N 1
ATOM 669 C CA . ASP A 1 90 ? -51.82286 -8.17995 50.33253 1.000 50.99798 86 ASP C CA 1
ATOM 670 C C . ASP A 1 90 ? -51.39256 -7.02223 49.44676 1.000 47.56176 86 ASP C C 1
ATOM 671 O O . ASP A 1 90 ? -51.58924 -5.86545 49.83435 1.000 42.37512 86 ASP C O 1
ATOM 676 N N . THR A 1 91 ? -50.78485 -7.30809 48.29571 1.000 49.29023 87 THR C N 1
ATOM 677 C CA . THR A 1 91 ? -50.36948 -6.26865 47.35898 1.000 49.01431 87 THR C CA 1
ATOM 678 C C . THR A 1 91 ? -51.57273 -5.45921 46.88998 1.000 47.72885 87 THR C C 1
ATOM 679 O O . THR A 1 91 ? -52.52693 -6.02094 46.34366 1.000 49.88513 87 THR C O 1
ATOM 683 N N . ALA A 1 92 ? -51.51439 -4.14078 47.07173 1.000 44.38618 88 ALA C N 1
ATOM 684 C CA . ALA A 1 92 ? -52.66010 -3.28912 46.77526 1.000 46.72805 88 ALA C CA 1
ATOM 685 C C . ALA A 1 92 ? -52.30246 -1.82430 47.02202 1.000 47.17299 88 ALA C C 1
ATOM 686 O O . ALA A 1 92 ? -51.26130 -1.50011 47.60085 1.000 45.15212 88 ALA C O 1
ATOM 688 N N . VAL A 1 93 ? -53.20231 -0.94319 46.57522 1.000 47.08814 89 VAL C N 1
ATOM 689 C CA . VAL A 1 93 ? -53.25625 0.44470 47.02046 1.000 43.82076 89 VAL C CA 1
ATOM 690 C C . VAL A 1 93 ? -54.14590 0.51087 48.25598 1.000 47.67447 89 VAL C C 1
ATOM 691 O O . VAL A 1 93 ? -55.30772 0.08697 48.21443 1.000 48.84128 89 VAL C O 1
ATOM 695 N N . TYR A 1 94 ? -53.62400 1.06854 49.34470 1.000 43.92300 90 TYR C N 1
ATOM 696 C CA . TYR A 1 94 ? -54.36981 1.19738 50.59214 1.000 43.14838 90 TYR C CA 1
ATOM 697 C C . TYR A 1 94 ? -54.85190 2.63964 50.74350 1.000 46.53521 90 TYR C C 1
ATOM 698 O O . TYR A 1 94 ? -54.04633 3.57698 50.71642 1.000 49.65136 90 TYR C O 1
ATOM 707 N N . TYR A 1 95 ? -56.16352 2.81616 50.87760 1.000 45.19639 91 TYR C N 1
ATOM 708 C CA . TYR A 1 95 ? -56.76656 4.11904 51.12313 1.000 42.47238 91 TYR C CA 1
ATOM 709 C C . TYR A 1 95 ? -57.21993 4.21347 52.57137 1.000 45.05072 91 TYR C C 1
ATOM 710 O O . TYR A 1 95 ? -57.69712 3.22865 53.13915 1.000 43.08250 91 TYR C O 1
ATOM 719 N N . CYS A 1 96 ? -57.10091 5.39760 53.16768 1.000 46.20477 92 CYS C N 1
ATOM 720 C CA . CYS A 1 96 ? -57.86038 5.68613 54.37478 1.000 44.23905 92 CYS C CA 1
ATOM 721 C C . CYS A 1 96 ? -59.10840 6.47387 53.97347 1.000 40.41593 92 CYS C C 1
ATOM 722 O O . CYS A 1 96 ? -59.10284 7.23521 53.00223 1.000 41.50634 92 CYS C O 1
ATOM 725 N N . ALA A 1 97 ? -60.19457 6.25244 54.70775 1.000 40.88760 93 ALA C N 1
ATOM 726 C CA . ALA A 1 97 ? -61.48548 6.81485 54.33705 1.000 42.15663 93 ALA C CA 1
ATOM 727 C C . ALA A 1 97 ? -62.33591 7.03468 55.57580 1.000 41.80165 93 ALA C C 1
ATOM 728 O O . ALA A 1 97 ? -62.19009 6.32680 56.58342 1.000 37.29515 93 ALA C O 1
ATOM 730 N N . LEU A 1 98 ? -63.24046 8.01555 55.47618 1.000 39.11943 94 LEU C N 1
ATOM 731 C CA . LEU A 1 98 ? -64.14685 8.34926 56.56570 1.000 38.53371 94 LEU C CA 1
ATOM 732 C C . LEU A 1 98 ? -65.49295 8.77668 55.99849 1.000 42.78117 94 LEU C C 1
ATOM 733 O O . LEU A 1 98 ? -65.63045 9.05821 54.80474 1.000 44.08273 94 LEU C O 1
ATOM 738 N N . GLY A 1 99 ? -66.48682 8.84928 56.88413 1.000 47.38310 95 GLY C N 1
ATOM 739 C CA . GLY A 1 99 ? -67.76698 9.45860 56.55859 1.000 42.36705 95 GLY C CA 1
ATOM 740 C C . GLY A 1 99 ? -67.97656 10.76885 57.29342 1.000 47.74841 95 GLY C C 1
ATOM 741 O O . GLY A 1 99 ? -68.23650 10.76368 58.50257 1.000 47.06978 95 GLY C O 1
ATOM 742 N N . TYR A 1 100 ? -67.88360 11.89709 56.57876 1.000 59.83657 96 TYR C N 1
ATOM 743 C CA . TYR A 1 100 ? -67.84197 13.21075 57.23365 1.000 60.63197 96 TYR C CA 1
ATOM 744 C C . TYR A 1 100 ? -69.23897 13.68953 57.61801 1.000 59.91273 96 TYR C C 1
ATOM 745 O O . TYR A 1 100 ? -69.59316 13.71113 58.80062 1.000 61.18725 96 TYR C O 1
ATOM 754 N N . SER A 1 101 ? -70.02970 14.11778 56.62080 1.000 55.43361 97 SER C N 1
ATOM 755 C CA . SER A 1 101 ? -71.36948 14.64103 56.88602 1.000 53.40217 97 SER C CA 1
ATOM 756 C C . SER A 1 101 ? -72.16201 13.66535 57.73974 1.000 53.47824 97 SER C C 1
ATOM 757 O O . SER A 1 101 ? -72.83473 14.05597 58.70104 1.000 54.69165 97 SER C O 1
ATOM 759 N N . SER A 1 102 ? -72.08589 12.38383 57.39624 1.000 49.47244 98 SER C N 1
ATOM 760 C CA . SER A 1 102 ? -72.53254 11.30203 58.25591 1.000 49.26709 98 SER C CA 1
ATOM 761 C C . SER A 1 102 ? -71.57108 10.13781 58.09307 1.000 47.26895 98 SER C C 1
ATOM 762 O O . SER A 1 102 ? -71.09635 9.87712 56.98204 1.000 43.17140 98 SER C O 1
ATOM 765 N N . GLY A 1 103 ? -71.30069 9.43577 59.19552 1.000 43.65686 99 GLY C N 1
ATOM 766 C CA . GLY A 1 103 ? -70.43631 8.27393 59.14770 1.000 42.35661 99 GLY C CA 1
ATOM 767 C C . GLY A 1 103 ? -71.19732 6.96184 59.18000 1.000 40.77852 99 GLY C C 1
ATOM 768 O O . GLY A 1 103 ? -70.60765 5.87606 59.08784 1.000 40.50356 99 GLY C O 1
ATOM 769 N N . GLN A 1 104 ? -72.51302 7.04585 59.31488 1.000 37.14322 100 GLN C N 1
ATOM 770 C CA . GLN A 1 104 ? -73.32876 5.85490 59.49974 1.000 37.32834 100 GLN C CA 1
ATOM 771 C C . GLN A 1 104 ? -73.49955 5.13540 58.16603 1.000 39.20965 100 GLN C C 1
ATOM 772 O O . GLN A 1 104 ? -74.16643 5.64440 57.26466 1.000 35.46709 100 GLN C O 1
ATOM 778 N N . GLY A 1 105 A -72.88968 3.95442 58.03615 1.000 38.70376 100 GLY C N 1
ATOM 779 C CA . GLY A 1 105 A -73.11105 3.09782 56.88732 1.000 34.17335 100 GLY C CA 1
ATOM 780 C C . GLY A 1 105 A -72.67148 3.64788 55.54850 1.000 40.97849 100 GLY C C 1
ATOM 781 O O . GLY A 1 105 A -73.21086 3.23493 54.51498 1.000 41.88586 100 GLY C O 1
ATOM 782 N N . THR A 1 106 B -71.69036 4.54811 55.52708 1.000 40.31630 100 THR C N 1
ATOM 783 C CA . THR A 1 106 B -71.28491 5.20910 54.29246 1.000 37.37209 100 THR C CA 1
ATOM 784 C C . THR A 1 106 B -69.83432 5.66846 54.41715 1.000 41.02584 100 THR C C 1
ATOM 785 O O . THR A 1 106 B -69.24538 5.65970 55.50220 1.000 43.92090 100 THR C O 1
ATOM 789 N N . LEU A 1 107 C -69.26905 6.06970 53.27851 1.000 42.50414 100 LEU C N 1
ATOM 790 C CA . LEU A 1 107 C -67.94911 6.68121 53.18003 1.000 42.26702 100 LEU C CA 1
ATOM 791 C C . LEU A 1 107 C -68.01369 7.80251 52.14751 1.000 46.15760 100 LEU C C 1
ATOM 792 O O . LEU A 1 107 C -68.60004 7.63136 51.07163 1.000 45.40273 100 LEU C O 1
ATOM 797 N N . ASP A 1 108 ? -67.42717 8.95954 52.47545 1.000 45.11763 101 ASP C N 1
ATOM 798 C CA . ASP A 1 108 ? -67.51868 10.08754 51.55700 1.000 47.63213 101 ASP C CA 1
ATOM 799 C C . ASP A 1 108 ? -66.23269 10.90474 51.44020 1.000 51.44798 101 ASP C C 1
ATOM 800 O O . ASP A 1 108 ? -66.25615 11.95821 50.79193 1.000 56.10094 101 ASP C O 1
ATOM 805 N N . ASN A 1 109 ? -65.11421 10.45685 52.02212 1.000 47.10001 102 ASN C N 1
ATOM 806 C CA . ASN A 1 109 ? -63.84579 11.17016 51.91217 1.000 44.91902 102 ASN C CA 1
ATOM 807 C C . ASN A 1 109 ? -62.70675 10.16852 51.91870 1.000 45.05904 102 ASN C C 1
ATOM 808 O O . ASN A 1 109 ? -62.60672 9.35049 52.83582 1.000 47.38851 102 ASN C O 1
ATOM 813 N N . TRP A 1 110 ? -61.84707 10.24786 50.91350 1.000 42.63519 103 TRP C N 1
ATOM 814 C CA . TRP A 1 110 ? -60.78091 9.28007 50.71793 1.000 47.24814 103 TRP C CA 1
ATOM 815 C C . TRP A 1 110 ? -59.45108 9.98599 50.52680 1.000 52.91241 103 TRP C C 1
ATOM 816 O O . TRP A 1 110 ? -59.39411 11.10142 50.00406 1.000 53.28332 103 TRP C O 1
ATOM 827 N N . GLY A 1 111 ? -58.37638 9.30284 50.92414 1.000 54.88599 104 GLY C N 1
ATOM 828 C CA . GLY A 1 111 ? -57.03988 9.72008 50.56522 1.000 47.76213 104 GLY C CA 1
ATOM 829 C C . GLY A 1 111 ? -56.73842 9.39102 49.12040 1.000 51.24798 104 GLY C C 1
ATOM 830 O O . GLY A 1 111 ? -57.56706 8.86871 48.37397 1.000 53.47172 104 GLY C O 1
ATOM 831 N N . GLN A 1 112 ? -55.51843 9.71531 48.70835 1.000 53.69766 105 GLN C N 1
ATOM 832 C CA . GLN A 1 112 ? -55.09314 9.36499 47.35998 1.000 49.36988 105 GLN C CA 1
ATOM 833 C C . GLN A 1 112 ? -54.54518 7.94861 47.27070 1.000 46.03701 105 GLN C C 1
ATOM 834 O O . GLN A 1 112 ? -54.39851 7.43289 46.15861 1.000 47.31378 105 GLN C O 1
ATOM 840 N N . GLY A 1 113 ? -54.25589 7.31367 48.40424 1.000 44.56884 106 GLY C N 1
ATOM 841 C CA . GLY A 1 113 ? -53.77710 5.93703 48.48060 1.000 48.92121 106 GLY C CA 1
ATOM 842 C C . GLY A 1 113 ? -52.26071 5.82468 48.45869 1.000 55.28074 106 GLY C C 1
ATOM 843 O O . GLY A 1 113 ? -51.54218 6.66426 47.91108 1.000 44.59022 106 GLY C O 1
ATOM 844 N N . THR A 1 114 ? -51.76281 4.75366 49.07568 1.000 50.40234 107 THR C N 1
ATOM 845 C CA . THR A 1 114 ? -50.35407 4.39791 48.98362 1.000 49.27606 107 THR C CA 1
ATOM 846 C C . THR A 1 114 ? -50.23727 2.94768 48.52726 1.000 45.53404 107 THR C C 1
ATOM 847 O O . THR A 1 114 ? -51.01098 2.08598 48.95982 1.000 42.62893 107 THR C O 1
ATOM 851 N N . LEU A 1 115 ? -49.28396 2.69282 47.62873 1.000 43.58246 108 LEU C N 1
ATOM 852 C CA . LEU A 1 115 ? -49.12672 1.38730 46.99672 1.000 45.64532 108 LEU C CA 1
ATOM 853 C C . LEU A 1 115 ? -48.18435 0.51626 47.82712 1.000 47.79563 108 LEU C C 1
ATOM 854 O O . LEU A 1 115 ? -47.04158 0.90487 48.08549 1.000 52.63622 108 LEU C O 1
ATOM 859 N N . VAL A 1 116 ? -48.65735 -0.66161 48.22821 1.000 45.36022 109 VAL C N 1
ATOM 860 C CA . VAL A 1 116 ? -47.85350 -1.64972 48.93914 1.000 47.53541 109 VAL C CA 1
ATOM 861 C C . VAL A 1 116 ? -47.60168 -2.82111 47.99258 1.000 51.05293 109 VAL C C 1
ATOM 862 O O . VAL A 1 116 ? -48.54930 -3.49782 47.57540 1.000 47.07007 109 VAL C O 1
ATOM 866 N N . THR A 1 117 ? -46.32373 -3.06764 47.66136 1.000 50.79711 110 THR C N 1
ATOM 867 C CA . THR A 1 117 ? -45.91084 -4.16147 46.77790 1.000 50.44590 110 THR C CA 1
ATOM 868 C C . THR A 1 117 ? -45.20782 -5.23631 47.60750 1.000 54.33562 110 THR C C 1
ATOM 869 O O . THR A 1 117 ? -44.10485 -5.00936 48.12183 1.000 53.57580 110 THR C O 1
ATOM 873 N N . VAL A 1 118 ? -45.82870 -6.41020 47.71313 1.000 53.37556 111 VAL C N 1
ATOM 874 C CA . VAL A 1 118 ? -45.28294 -7.52369 48.47740 1.000 58.55239 111 VAL C CA 1
ATOM 875 C C . VAL A 1 118 ? -44.54581 -8.41215 47.47763 1.000 62.00855 111 VAL C C 1
ATOM 876 O O . VAL A 1 118 ? -45.15659 -9.22292 46.77633 1.000 59.80116 111 VAL C O 1
ATOM 880 N N . SER A 1 119 ? -43.22225 -8.25731 47.40979 1.000 64.03093 112 SER C N 1
ATOM 881 C CA . SER A 1 119 ? -42.40959 -8.89831 46.38450 1.000 57.80447 112 SER C CA 1
ATOM 882 C C . SER A 1 119 ? -40.98555 -9.04683 46.90051 1.000 62.69927 112 SER C C 1
ATOM 883 O O . SER A 1 119 ? -40.49094 -8.17786 47.61885 1.000 69.33277 112 SER C O 1
ATOM 886 N N . SER A 1 120 ? -40.34030 -10.15722 46.54534 1.000 64.65798 113 SER C N 1
ATOM 887 C CA . SER A 1 120 ? -38.93079 -10.35706 46.86529 1.000 64.09397 113 SER C CA 1
ATOM 888 C C . SER A 1 120 ? -37.99384 -9.63288 45.90506 1.000 61.34385 113 SER C C 1
ATOM 889 O O . SER A 1 120 ? -36.78239 -9.62016 46.14051 1.000 64.82901 113 SER C O 1
ATOM 892 N N . ALA A 1 121 ? -38.52077 -9.02545 44.84760 1.000 57.32761 114 ALA C N 1
ATOM 893 C CA . ALA A 1 121 ? -37.70173 -8.42866 43.80960 1.000 57.56170 114 ALA C CA 1
ATOM 894 C C . ALA A 1 121 ? -37.09569 -7.10806 44.27034 1.000 57.78982 114 ALA C C 1
ATOM 895 O O . ALA A 1 121 ? -37.59091 -6.44609 45.18764 1.000 59.65811 114 ALA C O 1
ATOM 897 N N . SER A 1 122 ? -36.01455 -6.72632 43.59093 1.000 54.41379 115 SER C N 1
ATOM 898 C CA . SER A 1 122 ? -35.26100 -5.51607 43.86939 1.000 50.27361 115 SER C CA 1
ATOM 899 C C . SER A 1 122 ? -35.86453 -4.31140 43.15473 1.000 47.93975 115 SER C C 1
ATOM 900 O O . SER A 1 122 ? -36.34637 -4.41392 42.02176 1.000 47.75130 115 SER C O 1
ATOM 903 N N . THR A 1 123 ? -35.81555 -3.15936 43.82805 1.000 41.96034 116 THR C N 1
ATOM 904 C CA . THR A 1 123 ? -36.14492 -1.88869 43.19190 1.000 40.58394 116 THR C CA 1
ATOM 905 C C . THR A 1 123 ? -35.11853 -1.55138 42.10963 1.000 45.13208 116 THR C C 1
ATOM 906 O O . THR A 1 123 ? -33.90655 -1.57032 42.35862 1.000 42.83482 116 THR C O 1
ATOM 910 N N . LYS A 1 124 ? -35.59783 -1.24153 40.90493 1.000 43.59054 117 LYS C N 1
ATOM 911 C CA . LYS A 1 124 ? -34.70951 -0.89293 39.79918 1.000 42.82714 117 LYS C CA 1
ATOM 912 C C . LYS A 1 124 ? -35.31822 0.25144 39.00510 1.000 39.78194 117 LYS C C 1
ATOM 913 O O . LYS A 1 124 ? -36.48682 0.18742 38.62015 1.000 38.41371 117 LYS C O 1
ATOM 919 N N . GLY A 1 125 ? -34.52397 1.28863 38.76395 1.000 39.32144 118 GLY C N 1
ATOM 920 C CA . GLY A 1 125 ? -34.95230 2.42079 37.98382 1.000 39.93119 118 GLY C CA 1
ATOM 921 C C . GLY A 1 125 ? -34.94375 2.14424 36.49219 1.000 47.34712 118 GLY C C 1
ATOM 922 O O . GLY A 1 125 ? -34.27657 1.22640 35.99593 1.000 41.57702 118 GLY C O 1
ATOM 923 N N . PRO A 1 126 ? -35.70107 2.94191 35.74839 1.000 46.33162 119 PRO C N 1
ATOM 924 C CA . PRO A 1 126 ? -35.88185 2.68316 34.31950 1.000 41.09218 119 PRO C CA 1
ATOM 925 C C . PRO A 1 126 ? -34.76524 3.25895 33.46809 1.000 40.99144 119 PRO C C 1
ATOM 926 O O . PRO A 1 126 ? -33.97463 4.09318 33.90224 1.000 39.67988 119 PRO C O 1
ATOM 930 N N . SER A 1 127 ? -34.72512 2.78697 32.22363 1.000 39.99185 120 SER C N 1
ATOM 931 C CA . SER A 1 127 ? -33.97078 3.42477 31.15824 1.000 40.19641 120 SER C CA 1
ATOM 932 C C . SER A 1 127 ? -34.95958 4.12812 30.23769 1.000 39.85889 120 SER C C 1
ATOM 933 O O . SER A 1 127 ? -36.02879 3.58743 29.93230 1.000 40.42557 120 SER C O 1
ATOM 936 N N . VAL A 1 128 ? -34.61535 5.33480 29.80129 1.000 39.77928 121 VAL C N 1
ATOM 937 C CA . VAL A 1 128 ? -35.49116 6.13516 28.94496 1.000 39.06463 121 VAL C CA 1
ATOM 938 C C . VAL A 1 128 ? -34.84377 6.28199 27.57106 1.000 42.44120 121 VAL C C 1
ATOM 939 O O . VAL A 1 128 ? -33.67203 6.66826 27.46159 1.000 45.10190 121 VAL C O 1
ATOM 943 N N . PHE A 1 129 ? -35.59817 5.95275 26.52752 1.000 41.49628 122 PHE C N 1
ATOM 944 C CA . PHE A 1 129 ? -35.12330 6.02680 25.15533 1.000 36.92650 122 PHE C CA 1
ATOM 945 C C . PHE A 1 129 ? -36.12230 6.78815 24.29175 1.000 40.23754 122 PHE C C 1
ATOM 946 O O . PHE A 1 129 ? -37.34053 6.60621 24.42790 1.000 41.45842 122 PHE C O 1
ATOM 954 N N . PRO A 1 130 ? -35.65335 7.62152 23.37867 1.000 40.94964 123 PRO C N 1
ATOM 955 C CA . PRO A 1 130 ? -36.58752 8.39961 22.56150 1.000 42.27169 123 PRO C CA 1
ATOM 956 C C . PRO A 1 130 ? -37.24607 7.57653 21.45104 1.000 38.68925 123 PRO C C 1
ATOM 957 O O . PRO A 1 130 ? -36.66797 6.64696 20.88575 1.000 40.29172 123 PRO C O 1
ATOM 961 N N . LEU A 1 131 ? -38.49230 7.92956 21.15780 1.000 39.21915 124 LEU C N 1
ATOM 962 C CA . LEU A 1 131 ? -39.20303 7.45311 19.96899 1.000 40.77961 124 LEU C CA 1
ATOM 963 C C . LEU A 1 131 ? -39.19781 8.59630 18.95419 1.000 38.14448 124 LEU C C 1
ATOM 964 O O . LEU A 1 131 ? -40.00526 9.52101 19.03793 1.000 37.79392 124 LEU C O 1
ATOM 969 N N . ALA A 1 132 ? -38.27670 8.52816 18.00051 1.000 44.11380 125 ALA C N 1
ATOM 970 C CA . ALA A 1 132 ? -37.99784 9.64934 17.10804 1.000 48.86732 125 ALA C CA 1
ATOM 971 C C . ALA A 1 132 ? -39.01048 9.68829 15.96974 1.000 48.53442 125 ALA C C 1
ATOM 972 O O . ALA A 1 132 ? -39.24407 8.66306 15.32303 1.000 44.79616 125 ALA C O 1
ATOM 974 N N . PRO A 1 133 ? -39.58887 10.85187 15.67579 1.000 52.16068 126 PRO C N 1
ATOM 975 C CA . PRO A 1 133 ? -40.56773 10.95687 14.58295 1.000 53.80735 126 PRO C CA 1
ATOM 976 C C . PRO A 1 133 ? -39.93400 10.76530 13.21418 1.000 60.48864 126 PRO C C 1
ATOM 977 O O . PRO A 1 133 ? -38.75154 11.03524 13.00192 1.000 62.58719 126 PRO C O 1
ATOM 981 N N . SER A 1 134 ? -40.76163 10.32221 12.26690 1.000 76.31374 127 SER C N 1
ATOM 982 C CA . SER A 1 134 ? -40.32556 10.09721 10.88191 1.000 83.67346 127 SER C CA 1
ATOM 983 C C . SER A 1 134 ? -40.08109 11.41033 10.13920 1.000 77.98982 127 SER C C 1
ATOM 984 O O . SER A 1 134 ? -41.02561 12.08784 9.73691 1.000 82.29184 127 SER C O 1
ATOM 986 N N . GLY A 1 141 ? -49.56449 15.62087 7.79513 1.000 69.69827 134 GLY C N 1
ATOM 987 C CA . GLY A 1 141 ? -50.27306 16.56470 8.64154 1.000 64.84395 134 GLY C CA 1
ATOM 988 C C . GLY A 1 141 ? -49.81616 16.52975 10.09363 1.000 72.69519 134 GLY C C 1
ATOM 989 O O . GLY A 1 141 ? -49.33676 17.53366 10.62783 1.000 72.99998 134 GLY C O 1
ATOM 990 N N . THR A 1 142 ? -49.95623 15.37002 10.73779 1.000 66.85514 135 THR C N 1
ATOM 991 C CA . THR A 1 142 ? -49.60825 15.20177 12.14124 1.000 56.50072 135 THR C CA 1
ATOM 992 C C . THR A 1 142 ? -48.52941 14.13989 12.28280 1.000 53.94406 135 THR C C 1
ATOM 993 O O . THR A 1 142 ? -48.59422 13.08306 11.64621 1.000 56.67107 135 THR C O 1
ATOM 997 N N . ALA A 1 143 ? -47.52819 14.44047 13.10402 1.000 52.20850 136 ALA C N 1
ATOM 998 C CA . ALA A 1 143 ? -46.46540 13.51232 13.45022 1.000 44.73584 136 ALA C CA 1
ATOM 999 C C . ALA A 1 143 ? -46.64224 13.05418 14.89400 1.000 45.45186 136 ALA C C 1
ATOM 1000 O O . ALA A 1 143 ? -47.41468 13.63267 15.66627 1.000 44.62841 136 ALA C O 1
ATOM 1002 N N . ALA A 1 144 ? -45.92137 11.99277 15.24942 1.000 38.79397 137 ALA C N 1
ATOM 1003 C CA . ALA A 1 144 ? -45.90805 11.47298 16.60615 1.000 39.81640 137 ALA C CA 1
ATOM 1004 C C . ALA A 1 144 ? -44.47228 11.24041 17.04861 1.000 41.61329 137 ALA C C 1
ATOM 1005 O O . ALA A 1 144 ? -43.59083 10.96565 16.23474 1.000 44.33544 137 ALA C O 1
ATOM 1007 N N . LEU A 1 145 ? -44.25744 11.34886 18.35395 1.000 37.15639 138 LEU C N 1
ATOM 1008 C CA . LEU A 1 145 ? -42.96330 11.11396 18.97670 1.000 42.14729 138 LEU C CA 1
ATOM 1009 C C . LEU A 1 145 ? -43.20408 10.68270 20.41761 1.000 34.83696 138 LEU C C 1
ATOM 1010 O O . LEU A 1 145 ? -44.30735 10.79647 20.93867 1.000 33.43528 138 LEU C O 1
ATOM 1015 N N . GLY A 1 146 ? -42.16447 10.18320 21.06155 1.000 38.21070 139 GLY C N 1
ATOM 1016 C CA . GLY A 1 146 ? -42.36273 9.71138 22.41192 1.000 40.16810 139 GLY C CA 1
ATOM 1017 C C . GLY A 1 146 ? -41.08031 9.26098 23.06781 1.000 39.60492 139 GLY C C 1
ATOM 1018 O O . GLY A 1 146 ? -39.97868 9.50453 22.57209 1.000 37.89409 139 GLY C O 1
ATOM 1019 N N . CYS A 1 147 ? -41.24125 8.62215 24.22198 1.000 41.31361 140 CYS C N 1
ATOM 1020 C CA A CYS A 1 147 ? -40.10400 8.00990 24.87906 0.450 39.59200 140 CYS C CA 1
ATOM 1021 C CA B CYS A 1 147 ? -40.13448 8.06264 24.99012 0.550 39.57964 140 CYS C CA 1
ATOM 1022 C C . CYS A 1 147 ? -40.51802 6.68019 25.48618 1.000 39.83272 140 CYS C C 1
ATOM 1023 O O . CYS A 1 147 ? -41.65711 6.47781 25.91252 1.000 37.06424 140 CYS C O 1
ATOM 1028 N N . LEU A 1 148 ? -39.57411 5.75446 25.46128 1.000 36.79152 141 LEU C N 1
ATOM 1029 C CA . LEU A 1 148 ? -39.79725 4.41272 25.95898 1.000 33.06719 141 LEU C CA 1
ATOM 1030 C C . LEU A 1 148 ? -39.13328 4.31694 27.32638 1.000 40.05844 141 LEU C C 1
ATOM 1031 O O . LEU A 1 148 ? -37.93918 4.61519 27.46241 1.000 45.94451 141 LEU C O 1
ATOM 1036 N N . VAL A 1 149 ? -39.91137 3.92662 28.32833 1.000 36.29356 142 VAL C N 1
ATOM 1037 C CA . VAL A 1 149 ? -39.50102 3.86165 29.72584 1.000 35.44539 142 VAL C CA 1
ATOM 1038 C C . VAL A 1 149 ? -39.48319 2.38765 30.10367 1.000 43.29034 142 VAL C C 1
ATOM 1039 O O . VAL A 1 149 ? -40.53807 1.77121 30.31959 1.000 40.83988 142 VAL C O 1
ATOM 1043 N N . LYS A 1 150 ? -38.28258 1.82021 30.19921 1.000 42.03743 143 LYS C N 1
ATOM 1044 C CA . LYS A 1 150 ? -38.11117 0.37751 30.13738 1.000 41.95230 143 LYS C CA 1
ATOM 1045 C C . LYS A 1 150 ? -37.35188 -0.15383 31.34832 1.000 46.15868 143 LYS C C 1
ATOM 1046 O O . LYS A 1 150 ? -36.42210 0.49197 31.86104 1.000 44.68093 143 LYS C O 1
ATOM 1052 N N . ASP A 1 151 ? -37.76992 -1.33973 31.80135 1.000 42.21613 144 ASP C N 1
ATOM 1053 C CA . ASP A 1 151 ? -36.96353 -2.19344 32.67901 1.000 45.08531 144 ASP C CA 1
ATOM 1054 C C . ASP A 1 151 ? -36.86138 -1.63260 34.09678 1.000 45.57226 144 ASP C C 1
ATOM 1055 O O . ASP A 1 151 ? -35.76578 -1.51276 34.66033 1.000 45.15658 144 ASP C O 1
ATOM 1060 N N . TYR A 1 152 ? -38.01612 -1.33226 34.69174 1.000 39.41548 145 TYR C N 1
ATOM 1061 C CA . TYR A 1 152 ? -38.05164 -0.76982 36.03171 1.000 38.09345 145 TYR C CA 1
ATOM 1062 C C . TYR A 1 152 ? -38.95606 -1.60457 36.92748 1.000 39.57431 145 TYR C C 1
ATOM 1063 O O . TYR A 1 152 ? -39.78094 -2.39428 36.46271 1.000 37.78320 145 TYR C O 1
ATOM 1072 N N . PHE A 1 153 ? -38.77932 -1.41899 38.23753 1.000 41.92764 146 PHE C N 1
ATOM 1073 C CA . PHE A 1 153 ? -39.57225 -2.09807 39.24830 1.000 36.71957 146 PHE C CA 1
ATOM 1074 C C . PHE A 1 153 ? -39.40690 -1.35865 40.56164 1.000 41.13258 146 PHE C C 1
ATOM 1075 O O . PHE A 1 153 ? -38.27794 -0.98077 40.90334 1.000 44.00104 146 PHE C O 1
ATOM 1083 N N . PRO A 1 154 ? -40.48744 -1.12337 41.31723 1.000 42.65156 147 PRO C N 1
ATOM 1084 C CA . PRO A 1 154 ? -41.88318 -1.47021 41.04418 1.000 36.45643 147 PRO C CA 1
ATOM 1085 C C . PRO A 1 154 ? -42.63588 -0.33576 40.33623 1.000 40.04460 147 PRO C C 1
ATOM 1086 O O . PRO A 1 154 ? -42.01315 0.68192 40.02952 1.000 41.29743 147 PRO C O 1
ATOM 1090 N N . GLU A 1 155 ? -43.94082 -0.48734 40.09207 1.000 39.96854 148 GLU C N 1
ATOM 1091 C CA . GLU A 1 155 ? -44.74481 0.66131 39.68486 1.000 42.33058 148 GLU C CA 1
ATOM 1092 C C . GLU A 1 155 ? -44.78653 1.65932 40.84282 1.000 40.30768 148 GLU C C 1
ATOM 1093 O O . GLU A 1 155 ? -44.64108 1.27424 42.00159 1.000 39.77319 148 GLU C O 1
ATOM 1099 N N . PRO A 1 156 ? -45.00442 2.95226 40.56161 1.000 40.88104 149 PRO C N 1
ATOM 1100 C CA . PRO A 1 156 ? -45.26949 3.56639 39.25946 1.000 37.46064 149 PRO C CA 1
ATOM 1101 C C . PRO A 1 156 ? -44.16192 4.52214 38.76260 1.000 40.31973 149 PRO C C 1
ATOM 1102 O O . PRO A 1 156 ? -43.27363 4.90066 39.53749 1.000 40.98327 149 PRO C O 1
ATOM 1106 N N . VAL A 1 157 ? -44.22245 4.88735 37.47848 1.000 38.44446 150 VAL C N 1
ATOM 1107 C CA . VAL A 1 157 ? -43.50810 6.03892 36.93616 1.000 41.58426 150 VAL C CA 1
ATOM 1108 C C . VAL A 1 157 ? -44.53409 7.07087 36.49199 1.000 37.94728 150 VAL C C 1
ATOM 1109 O O . VAL A 1 157 ? -45.63442 6.73296 36.04278 1.000 40.90353 150 VAL C O 1
ATOM 1113 N N . THR A 1 158 ? -44.16580 8.33722 36.61206 1.000 34.26171 151 THR C N 1
ATOM 1114 C CA . THR A 1 158 ? -44.87278 9.40599 35.93249 1.000 35.23971 151 THR C CA 1
ATOM 1115 C C . THR A 1 158 ? -44.03385 9.94531 34.78655 1.000 43.12858 151 THR C C 1
ATOM 1116 O O . THR A 1 158 ? -42.79768 9.89646 34.80849 1.000 41.45092 151 THR C O 1
ATOM 1120 N N . VAL A 1 159 ? -44.72876 10.49662 33.80043 1.000 40.57469 152 VAL C N 1
ATOM 1121 C CA . VAL A 1 159 ? -44.12605 11.00075 32.57881 1.000 38.71514 152 VAL C CA 1
ATOM 1122 C C . VAL A 1 159 ? -44.89299 12.25421 32.19721 1.000 42.74125 152 VAL C C 1
ATOM 1123 O O . VAL A 1 159 ? -46.07456 12.17092 31.84473 1.000 48.31608 152 VAL C O 1
ATOM 1127 N N . SER A 1 160 ? -44.23773 13.40477 32.24507 1.000 41.04978 153 SER C N 1
ATOM 1128 C CA . SER A 1 160 ? -44.81581 14.60490 31.66223 1.000 41.38932 153 SER C CA 1
ATOM 1129 C C . SER A 1 160 ? -44.00298 15.00420 30.43743 1.000 42.25441 153 SER C C 1
ATOM 1130 O O . SER A 1 160 ? -42.95207 14.42864 30.14245 1.000 40.30984 153 SER C O 1
ATOM 1133 N N . TRP A 1 161 ? -44.50623 15.99186 29.70727 1.000 40.68904 154 TRP C N 1
ATOM 1134 C CA . TRP A 1 161 ? -43.83808 16.46632 28.50709 1.000 38.64281 154 TRP C CA 1
ATOM 1135 C C . TRP A 1 161 ? -43.58172 17.95539 28.62842 1.000 42.25099 154 TRP C C 1
ATOM 1136 O O . TRP A 1 161 ? -44.48857 18.71276 28.98817 1.000 42.08485 154 TRP C O 1
ATOM 1147 N N . ASN A 1 162 ? -42.33688 18.35653 28.33722 1.000 38.44506 155 ASN C N 1
ATOM 1148 C CA . ASN A 1 162 ? -41.91168 19.74832 28.35876 1.000 40.23049 155 ASN C CA 1
ATOM 1149 C C . ASN A 1 162 ? -42.17193 20.39149 29.72061 1.000 44.05652 155 ASN C C 1
ATOM 1150 O O . ASN A 1 162 ? -42.62186 21.53092 29.80536 1.000 45.14057 155 ASN C O 1
ATOM 1155 N N . SER A 1 163 ? -41.86319 19.66180 30.79670 1.000 41.59344 156 SER C N 1
ATOM 1156 C CA . SER A 1 163 ? -42.07846 20.12850 32.17416 1.000 45.83522 156 SER C CA 1
ATOM 1157 C C . SER A 1 163 ? -43.54687 20.41454 32.44925 1.000 46.84569 156 SER C C 1
ATOM 1158 O O . SER A 1 163 ? -43.87487 21.29581 33.24795 1.000 49.66917 156 SER C O 1
ATOM 1161 N N . GLY A 1 164 ? -44.43207 19.67803 31.78144 1.000 43.82228 157 GLY C N 1
ATOM 1162 C CA . GLY A 1 164 ? -45.85832 19.82826 31.96095 1.000 43.71541 157 GLY C CA 1
ATOM 1163 C C . GLY A 1 164 ? -46.49780 20.91520 31.12764 1.000 47.07983 157 GLY C C 1
ATOM 1164 O O . GLY A 1 164 ? -47.70149 21.15169 31.27182 1.000 49.65501 157 GLY C O 1
ATOM 1165 N N . ALA A 1 165 ? -45.73718 21.59954 30.27271 1.000 47.60039 158 ALA C N 1
ATOM 1166 C CA . ALA A 1 165 ? -46.33838 22.59365 29.39557 1.000 47.55722 158 ALA C CA 1
ATOM 1167 C C . ALA A 1 165 ? -47.07527 21.96838 28.20942 1.000 47.84175 158 ALA C C 1
ATOM 1168 O O . ALA A 1 165 ? -47.85375 22.66898 27.55383 1.000 50.14347 158 ALA C O 1
ATOM 1170 N N . LEU A 1 166 ? -46.87105 20.67326 27.93809 1.000 41.89691 159 LEU C N 1
ATOM 1171 C CA . LEU A 1 166 ? -47.46065 19.97165 26.79588 1.000 41.94127 159 LEU C CA 1
ATOM 1172 C C . LEU A 1 166 ? -48.30167 18.80445 27.30671 1.000 46.26463 159 LEU C C 1
ATOM 1173 O O . LEU A 1 166 ? -47.75810 17.81182 27.80393 1.000 45.08216 159 LEU C O 1
ATOM 1178 N N . THR A 1 167 ? -49.62205 18.90901 27.16594 1.000 46.20066 160 THR C N 1
ATOM 1179 C CA . THR A 1 167 ? -50.55162 17.88987 27.66424 1.000 42.76818 160 THR C CA 1
ATOM 1180 C C . THR A 1 167 ? -51.52872 17.40835 26.59690 1.000 43.77395 160 THR C C 1
ATOM 1181 O O . THR A 1 167 ? -51.86328 16.21586 26.55770 1.000 44.39715 160 THR C O 1
ATOM 1185 N N . SER A 1 168 ? -51.99285 18.30885 25.73476 1.000 44.44191 161 SER C N 1
ATOM 1186 C CA . SER A 1 168 ? -52.84596 17.94532 24.61244 1.000 47.95672 161 SER C CA 1
ATOM 1187 C C . SER A 1 168 ? -52.16197 16.93597 23.68910 1.000 45.45516 161 SER C C 1
ATOM 1188 O O . SER A 1 168 ? -51.05268 17.16480 23.19399 1.000 43.75439 161 SER C O 1
ATOM 1191 N N . GLY A 1 169 ? -52.83899 15.81819 23.44883 1.000 44.84003 162 GLY C N 1
ATOM 1192 C CA . GLY A 1 169 ? -52.34704 14.79916 22.54850 1.000 42.23542 162 GLY C CA 1
ATOM 1193 C C . GLY A 1 169 ? -51.49876 13.71914 23.18277 1.000 43.88084 162 GLY C C 1
ATOM 1194 O O . GLY A 1 169 ? -51.06691 12.80280 22.47200 1.000 44.11723 162 GLY C O 1
ATOM 1195 N N . VAL A 1 170 ? -51.25355 13.78595 24.48899 1.000 44.75229 163 VAL C N 1
ATOM 1196 C CA . VAL A 1 170 ? -50.33892 12.87039 25.16348 1.000 38.99919 163 VAL C CA 1
ATOM 1197 C C . VAL A 1 170 ? -51.07910 11.59766 25.54539 1.000 37.87911 163 VAL C C 1
ATOM 1198 O O . VAL A 1 170 ? -52.15997 11.64907 26.14139 1.000 39.78336 163 VAL C O 1
ATOM 1202 N N . HIS A 1 171 ? -50.49785 10.45198 25.21088 1.000 40.73245 164 HIS C N 1
ATOM 1203 C CA . HIS A 1 171 ? -50.92901 9.16472 25.74891 1.000 39.41321 164 HIS C CA 1
ATOM 1204 C C . HIS A 1 171 ? -49.74378 8.51534 26.44958 1.000 38.78066 164 HIS C C 1
ATOM 1205 O O . HIS A 1 171 ? -48.68905 8.32108 25.83195 1.000 37.11862 164 HIS C O 1
ATOM 1212 N N . THR A 1 172 ? -49.91042 8.21338 27.73919 1.000 39.36558 165 THR C N 1
ATOM 1213 C CA . THR A 1 172 ? -48.95963 7.42013 28.51435 1.000 38.40619 165 THR C CA 1
ATOM 1214 C C . THR A 1 172 ? -49.57166 6.05006 28.73906 1.000 38.92451 165 THR C C 1
ATOM 1215 O O . THR A 1 172 ? -50.58744 5.92424 29.42974 1.000 38.24169 165 THR C O 1
ATOM 1219 N N . PHE A 1 173 ? -48.96038 5.03778 28.15227 1.000 39.45926 166 PHE C N 1
ATOM 1220 C CA . PHE A 1 173 ? -49.58051 3.73343 28.15877 1.000 35.98346 166 PHE C CA 1
ATOM 1221 C C . PHE A 1 173 ? -49.41682 3.04665 29.51123 1.000 41.12966 166 PHE C C 1
ATOM 1222 O O . PHE A 1 173 ? -48.40141 3.23127 30.20135 1.000 34.81650 166 PHE C O 1
ATOM 1230 N N . PRO A 1 174 ? -50.43308 2.28538 29.91955 1.000 41.33632 167 PRO C N 1
ATOM 1231 C CA . PRO A 1 174 ? -50.30209 1.44086 31.11095 1.000 36.55898 167 PRO C CA 1
ATOM 1232 C C . PRO A 1 174 ? -49.05830 0.57049 31.00670 1.000 39.81333 167 PRO C C 1
ATOM 1233 O O . PRO A 1 174 ? -48.72799 0.06109 29.93605 1.000 36.07088 167 PRO C O 1
ATOM 1237 N N . ALA A 1 175 ? -48.37093 0.40156 32.13513 1.000 41.20799 168 ALA C N 1
ATOM 1238 C CA . ALA A 1 175 ? -47.16558 -0.41109 32.16587 1.000 37.79104 168 ALA C CA 1
ATOM 1239 C C . ALA A 1 175 ? -47.49447 -1.86827 31.88531 1.000 35.50072 168 ALA C C 1
ATOM 1240 O O . ALA A 1 175 ? -48.49630 -2.40098 32.35861 1.000 42.22470 168 ALA C O 1
ATOM 1242 N N . VAL A 1 176 ? -46.63581 -2.51416 31.11629 1.000 40.87662 169 VAL C N 1
ATOM 1243 C CA . VAL A 1 176 ? -46.72222 -3.94184 30.86246 1.000 39.37150 169 VAL C CA 1
ATOM 1244 C C . VAL A 1 176 ? -45.55871 -4.63169 31.56382 1.000 42.38135 169 VAL C C 1
ATOM 1245 O O . VAL A 1 176 ? -44.42133 -4.14760 31.53631 1.000 43.03752 169 VAL C O 1
ATOM 1249 N N . LEU A 1 177 ? -45.85316 -5.75561 32.20312 1.000 39.69802 170 LEU C N 1
ATOM 1250 C CA . LEU A 1 177 ? -44.85410 -6.57453 32.86775 1.000 40.16084 170 LEU C CA 1
ATOM 1251 C C . LEU A 1 177 ? -44.22591 -7.52269 31.84686 1.000 46.65640 170 LEU C C 1
ATOM 1252 O O . LEU A 1 177 ? -44.91941 -8.35812 31.25987 1.000 46.80828 170 LEU C O 1
ATOM 1257 N N . GLN A 1 178 ? -42.92125 -7.38450 31.62323 1.000 44.59574 171 GLN C N 1
ATOM 1258 C CA . GLN A 1 178 ? -42.22332 -8.23149 30.67013 1.000 43.19250 171 GLN C CA 1
ATOM 1259 C C . GLN A 1 178 ? -41.89490 -9.58576 31.30486 1.000 43.66477 171 GLN C C 1
ATOM 1260 O O . GLN A 1 178 ? -42.07466 -9.80776 32.50801 1.000 37.76529 171 GLN C O 1
ATOM 1266 N N . SER A 1 179 ? -41.40431 -10.50840 30.47203 1.000 43.33241 172 SER C N 1
ATOM 1267 C CA . SER A 1 179 ? -41.06391 -11.84295 30.96192 1.000 46.56792 172 SER C CA 1
ATOM 1268 C C . SER A 1 179 ? -39.95347 -11.81677 32.01538 1.000 46.85034 172 SER C C 1
ATOM 1269 O O . SER A 1 179 ? -39.77706 -12.80252 32.74395 1.000 42.61958 172 SER C O 1
ATOM 1272 N N . SER A 1 180 ? -39.21867 -10.70727 32.12127 1.000 42.29489 173 SER C N 1
ATOM 1273 C CA . SER A 1 180 ? -38.16090 -10.54265 33.10906 1.000 44.76613 173 SER C CA 1
ATOM 1274 C C . SER A 1 180 ? -38.67153 -10.22596 34.50451 1.000 46.33682 173 SER C C 1
ATOM 1275 O O . SER A 1 180 ? -37.88380 -10.32369 35.45694 1.000 39.92701 173 SER C O 1
ATOM 1278 N N . GLY A 1 181 ? -39.94397 -9.82851 34.64488 1.000 40.61691 174 GLY C N 1
ATOM 1279 C CA . GLY A 1 181 ? -40.44857 -9.28770 35.89067 1.000 36.16436 174 GLY C CA 1
ATOM 1280 C C . GLY A 1 181 ? -40.28248 -7.78914 36.04434 1.000 38.10514 174 GLY C C 1
ATOM 1281 O O . GLY A 1 181 ? -40.53388 -7.26196 37.13135 1.000 40.15389 174 GLY C O 1
ATOM 1282 N N . LEU A 1 182 ? -39.87094 -7.08509 34.99706 1.000 38.06677 175 LEU C N 1
ATOM 1283 C CA . LEU A 1 182 ? -39.73085 -5.63701 35.01641 1.000 39.64992 175 LEU C CA 1
ATOM 1284 C C . LEU A 1 182 ? -40.79749 -4.99627 34.13650 1.000 41.71770 175 LEU C C 1
ATOM 1285 O O . LEU A 1 182 ? -41.22777 -5.56828 33.13564 1.000 44.84622 175 LEU C O 1
ATOM 1290 N N . TYR A 1 183 ? -41.21631 -3.79846 34.51854 1.000 41.77944 176 TYR C N 1
ATOM 1291 C CA . TYR A 1 183 ? -42.23149 -3.08031 33.77915 1.000 39.63248 176 TYR C CA 1
ATOM 1292 C C . TYR A 1 183 ? -41.61299 -2.28835 32.63343 1.000 41.19416 176 TYR C C 1
ATOM 1293 O O . TYR A 1 183 ? -40.43469 -1.94349 32.63615 1.000 41.30968 176 TYR C O 1
ATOM 1302 N N . SER A 1 184 ? -42.43742 -2.01520 31.63447 1.000 41.68527 177 SER C N 1
ATOM 1303 C CA . SER A 1 184 ? -42.03600 -1.17673 30.52344 1.000 41.18819 177 SER C CA 1
ATOM 1304 C C . SER A 1 184 ? -43.27247 -0.45919 30.01544 1.000 40.19685 177 SER C C 1
ATOM 1305 O O . SER A 1 184 ? -44.35127 -1.05527 29.95518 1.000 36.63429 177 SER C O 1
ATOM 1308 N N . LEU A 1 185 ? -43.11678 0.82696 29.69646 1.000 37.28106 178 LEU C N 1
ATOM 1309 C CA . LEU A 1 185 ? -44.18248 1.58765 29.06521 1.000 38.13309 178 LEU C CA 1
ATOM 1310 C C . LEU A 1 185 ? -43.58675 2.57752 28.07802 1.000 41.07130 178 LEU C C 1
ATOM 1311 O O . LEU A 1 185 ? -42.38543 2.86588 28.10187 1.000 37.68581 178 LEU C O 1
ATOM 1316 N N . SER A 1 186 ? -44.46194 3.10314 27.21559 1.000 36.31093 179 SER C N 1
ATOM 1317 C CA . SER A 1 186 ? -44.16253 4.21602 26.33305 1.000 32.33964 179 SER C CA 1
ATOM 1318 C C . SER A 1 186 ? -45.08669 5.38293 26.63713 1.000 35.67507 179 SER C C 1
ATOM 1319 O O . SER A 1 186 ? -46.23852 5.20000 27.04271 1.000 37.39964 179 SER C O 1
ATOM 1322 N N . SER A 1 187 ? -44.58230 6.58936 26.42358 1.000 34.18613 180 SER C N 1
ATOM 1323 C CA . SER A 1 187 ? -45.41666 7.78037 26.40763 1.000 37.71744 180 SER C CA 1
ATOM 1324 C C . SER A 1 187 ? -45.23562 8.44843 25.05595 1.000 37.02347 180 SER C C 1
ATOM 1325 O O . SER A 1 187 ? -44.10297 8.61962 24.59578 1.000 39.89841 180 SER C O 1
ATOM 1328 N N . VAL A 1 188 ? -46.34439 8.81347 24.42098 1.000 35.73669 181 VAL C N 1
ATOM 1329 C CA . VAL A 1 188 ? -46.33149 9.39536 23.08590 1.000 38.46535 181 VAL C CA 1
ATOM 1330 C C . VAL A 1 188 ? -47.08851 10.71217 23.11122 1.000 37.26706 181 VAL C C 1
ATOM 1331 O O . VAL A 1 188 ? -47.88865 10.97413 24.00780 1.000 42.37995 181 VAL C O 1
ATOM 1335 N N . VAL A 1 189 ? -46.84196 11.53325 22.09111 1.000 37.38667 182 VAL C N 1
ATOM 1336 C CA . VAL A 1 189 ? -47.63378 12.73306 21.83846 1.000 38.81873 182 VAL C CA 1
ATOM 1337 C C . VAL A 1 189 ? -47.71967 12.92823 20.32489 1.000 40.22049 182 VAL C C 1
ATOM 1338 O O . VAL A 1 189 ? -46.80941 12.55364 19.57855 1.000 40.97860 182 VAL C O 1
ATOM 1342 N N . THR A 1 190 ? -48.85736 13.44852 19.87047 1.000 36.86505 183 THR C N 1
ATOM 1343 C CA . THR A 1 190 ? -49.05864 13.83115 18.47901 1.000 43.68569 183 THR C CA 1
ATOM 1344 C C . THR A 1 190 ? -48.92765 15.34582 18.34778 1.000 43.15114 183 THR C C 1
ATOM 1345 O O . THR A 1 190 ? -49.44349 16.09424 19.17969 1.000 44.16078 183 THR C O 1
ATOM 1349 N N . VAL A 1 191 ? -48.20900 15.79140 17.32063 1.000 43.95551 184 VAL C N 1
ATOM 1350 C CA . VAL A 1 191 ? -47.87422 17.20609 17.15057 1.000 45.50170 184 VAL C CA 1
ATOM 1351 C C . VAL A 1 191 ? -47.92719 17.55548 15.66898 1.000 49.48095 184 VAL C C 1
ATOM 1352 O O . VAL A 1 191 ? -47.94294 16.66583 14.80653 1.000 54.26769 184 VAL C O 1
ATOM 1356 N N . PRO A 1 192 ? -47.97352 18.84935 15.33839 1.000 49.61385 185 PRO C N 1
ATOM 1357 C CA . PRO A 1 192 ? -47.86452 19.24329 13.92566 1.000 56.54949 185 PRO C CA 1
ATOM 1358 C C . PRO A 1 192 ? -46.47771 18.95382 13.36088 1.000 59.32726 185 PRO C C 1
ATOM 1359 O O . PRO A 1 192 ? -45.46012 19.18067 14.02044 1.000 60.27538 185 PRO C O 1
ATOM 1363 N N . SER A 1 193 ? -46.44819 18.44468 12.12064 1.000 58.08234 186 SER C N 1
ATOM 1364 C CA . SER A 1 193 ? -45.17577 18.09017 11.49228 1.000 57.75684 186 SER C CA 1
ATOM 1365 C C . SER A 1 193 ? -44.27331 19.30478 11.36374 1.000 61.87360 186 SER C C 1
ATOM 1366 O O . SER A 1 193 ? -43.04534 19.19383 11.46732 1.000 61.88043 186 SER C O 1
ATOM 1369 N N . SER A 1 194 ? -44.86727 20.47504 11.12206 1.000 61.79615 187 SER C N 1
ATOM 1370 C CA . SER A 1 194 ? -44.08106 21.68647 10.94015 1.000 61.23706 187 SER C CA 1
ATOM 1371 C C . SER A 1 194 ? -43.31509 22.08011 12.19744 1.000 63.80657 187 SER C C 1
ATOM 1372 O O . SER A 1 194 ? -42.33142 22.81877 12.10338 1.000 70.19267 187 SER C O 1
ATOM 1375 N N . SER A 1 195 ? -43.72764 21.60274 13.36847 1.000 65.69525 188 SER C N 1
ATOM 1376 C CA . SER A 1 195 ? -43.03003 21.96781 14.59334 1.000 67.75443 188 SER C CA 1
ATOM 1377 C C . SER A 1 195 ? -41.74462 21.16842 14.80858 1.000 65.36214 188 SER C C 1
ATOM 1378 O O . SER A 1 195 ? -40.91216 21.57450 15.62780 1.000 66.43222 188 SER C O 1
ATOM 1381 N N . LEU A 1 196 ? -41.54776 20.06818 14.07465 1.000 64.48700 189 LEU C N 1
ATOM 1382 C CA . LEU A 1 196 ? -40.46701 19.13412 14.38355 1.000 67.53271 189 LEU C CA 1
ATOM 1383 C C . LEU A 1 196 ? -39.07586 19.73825 14.19385 1.000 66.33935 189 LEU C C 1
ATOM 1384 O O . LEU A 1 196 ? -38.09496 19.16445 14.67599 1.000 66.29487 189 LEU C O 1
ATOM 1389 N N . GLY A 1 197 ? -38.95833 20.86468 13.50234 1.000 67.84514 190 GLY C N 1
ATOM 1390 C CA . GLY A 1 197 ? -37.67581 21.53422 13.40385 1.000 69.08734 190 GLY C CA 1
ATOM 1391 C C . GLY A 1 197 ? -37.67930 22.91349 14.03608 1.000 73.44277 190 GLY C C 1
ATOM 1392 O O . GLY A 1 197 ? -36.67163 23.62413 13.99858 1.000 76.94205 190 GLY C O 1
ATOM 1393 N N . THR A 1 198 ? -38.81969 23.31437 14.59755 1.000 75.32989 191 THR C N 1
ATOM 1394 C CA . THR A 1 198 ? -38.94210 24.56842 15.33206 1.000 72.36066 191 THR C CA 1
ATOM 1395 C C . THR A 1 198 ? -38.90064 24.36811 16.83059 1.000 72.56395 191 THR C C 1
ATOM 1396 O O . THR A 1 198 ? -38.40215 25.23763 17.55519 1.000 73.00657 191 THR C O 1
ATOM 1400 N N . GLN A 1 199 ? -39.37956 23.22372 17.29241 1.000 61.70215 192 GLN C N 1
ATOM 1401 C CA . GLN A 1 199 ? -39.88892 23.07843 18.64029 1.000 58.02704 192 GLN C CA 1
ATOM 1402 C C . GLN A 1 199 ? -39.18865 21.92078 19.34379 1.000 56.28997 192 GLN C C 1
ATOM 1403 O O . GLN A 1 199 ? -38.96179 20.85774 18.75458 1.000 51.17140 192 GLN C O 1
ATOM 1409 N N . THR A 1 200 ? -38.83431 22.14992 20.60471 1.000 56.80811 193 THR C N 1
ATOM 1410 C CA . THR A 1 200 ? -38.16695 21.16525 21.44213 1.000 52.21455 193 THR C CA 1
ATOM 1411 C C . THR A 1 200 ? -39.19561 20.29177 22.15336 1.000 52.21037 193 THR C C 1
ATOM 1412 O O . THR A 1 200 ? -40.24758 20.77145 22.58024 1.000 50.91922 193 THR C O 1
ATOM 1416 N N . TYR A 1 201 ? -38.88720 19.00438 22.27385 1.000 47.72199 194 TYR C N 1
ATOM 1417 C CA . TYR A 1 201 ? -39.76342 18.04632 22.93110 1.000 45.04921 194 TYR C CA 1
ATOM 1418 C C . TYR A 1 201 ? -38.93060 17.23967 23.91518 1.000 48.61708 194 TYR C C 1
ATOM 1419 O O . TYR A 1 201 ? -38.03584 16.49469 23.50392 1.000 45.90843 194 TYR C O 1
ATOM 1428 N N . ILE A 1 202 ? -39.20594 17.40459 25.20875 1.000 42.10283 195 ILE C N 1
ATOM 1429 C CA . ILE A 1 202 ? -38.47943 16.70592 26.25664 1.000 43.97910 195 ILE C CA 1
ATOM 1430 C C . ILE A 1 202 ? -39.48922 15.99010 27.13045 1.000 44.53249 195 ILE C C 1
ATOM 1431 O O . ILE A 1 202 ? -40.45700 16.60143 27.59418 1.000 45.25328 195 ILE C O 1
ATOM 1436 N N . CYS A 1 203 ? -39.26654 14.70307 27.35735 1.000 40.15864 196 CYS C N 1
ATOM 1437 C CA . CYS A 1 203 ? -40.09552 13.94771 28.27348 1.000 39.31323 196 CYS C CA 1
ATOM 1438 C C . CYS A 1 203 ? -39.39476 13.83734 29.62202 1.000 47.33532 196 CYS C C 1
ATOM 1439 O O . CYS A 1 203 ? -38.15772 13.74014 29.69950 1.000 47.07063 196 CYS C O 1
ATOM 1442 N N . ASN A 1 204 ? -40.19099 13.92248 30.68280 1.000 37.31316 197 ASN C N 1
ATOM 1443 C CA . ASN A 1 204 ? -39.68784 14.01869 32.04788 1.000 40.08509 197 ASN C CA 1
ATOM 1444 C C . ASN A 1 204 ? -40.17330 12.79147 32.80827 1.000 39.66623 197 ASN C C 1
ATOM 1445 O O . ASN A 1 204 ? -41.33911 12.72628 33.21297 1.000 44.48292 197 ASN C O 1
ATOM 1450 N N . VAL A 1 205 ? -39.27500 11.82794 32.99434 1.000 40.20747 198 VAL C N 1
ATOM 1451 C CA . VAL A 1 205 ? -39.57597 10.56027 33.64611 1.000 40.56076 198 VAL C CA 1
ATOM 1452 C C . VAL A 1 205 ? -39.15863 10.66001 35.09615 1.000 36.40121 198 VAL C C 1
ATOM 1453 O O . VAL A 1 205 ? -38.03762 11.08873 35.39197 1.000 44.24991 198 VAL C O 1
ATOM 1457 N N . ASN A 1 206 ? -40.05755 10.26652 35.99577 1.000 39.62566 199 ASN C N 1
ATOM 1458 C CA . ASN A 1 206 ? -39.78360 10.17653 37.42332 1.000 41.50801 199 ASN C CA 1
ATOM 1459 C C . ASN A 1 206 ? -40.20552 8.80295 37.92291 1.000 43.51888 199 ASN C C 1
ATOM 1460 O O . ASN A 1 206 ? -41.37143 8.41390 37.78738 1.000 44.16232 199 ASN C O 1
ATOM 1465 N N . HIS A 1 207 ? -39.25125 8.07086 38.48800 1.000 45.23826 200 HIS C N 1
ATOM 1466 C CA . HIS A 1 207 ? -39.48723 6.81168 39.18466 1.000 41.94496 200 HIS C CA 1
ATOM 1467 C C . HIS A 1 207 ? -39.07823 7.07837 40.62832 1.000 48.28509 200 HIS C C 1
ATOM 1468 O O . HIS A 1 207 ? -37.90090 6.95311 40.98092 1.000 48.06441 200 HIS C O 1
ATOM 1475 N N . LYS A 1 208 ? -40.04406 7.49027 41.45183 1.000 44.78828 201 LYS C N 1
ATOM 1476 C CA . LYS A 1 208 ? -39.72907 7.78192 42.84510 1.000 47.18937 201 LYS C CA 1
ATOM 1477 C C . LYS A 1 208 ? -39.20918 6.57250 43.62565 1.000 49.83795 201 LYS C C 1
ATOM 1478 O O . LYS A 1 208 ? -38.32238 6.76780 44.47268 1.000 49.41796 201 LYS C O 1
ATOM 1484 N N . PRO A 1 209 ? -39.68800 5.33609 43.41992 1.000 46.86022 202 PRO C N 1
ATOM 1485 C CA . PRO A 1 209 ? -39.14353 4.21728 44.21652 1.000 44.25009 202 PRO C CA 1
ATOM 1486 C C . PRO A 1 209 ? -37.63204 4.03475 44.09839 1.000 50.43096 202 PRO C C 1
ATOM 1487 O O . PRO A 1 209 ? -37.00119 3.50936 45.02182 1.000 49.00746 202 PRO C O 1
ATOM 1491 N N . SER A 1 210 ? -37.01893 4.43616 42.99266 1.000 50.65010 203 SER C N 1
ATOM 1492 C CA . SER A 1 210 ? -35.57211 4.33305 42.86560 1.000 46.67538 203 SER C CA 1
ATOM 1493 C C . SER A 1 210 ? -34.90258 5.69983 42.86922 1.000 47.05714 203 SER C C 1
ATOM 1494 O O . SER A 1 210 ? -33.68805 5.78595 42.66619 1.000 47.25302 203 SER C O 1
ATOM 1497 N N . ASN A 1 211 ? -35.66533 6.76163 43.13081 1.000 48.67097 204 ASN C N 1
ATOM 1498 C CA A ASN A 1 211 ? -35.14802 8.12815 43.08309 0.360 47.75097 204 ASN C CA 1
ATOM 1499 C CA B ASN A 1 211 ? -35.16526 8.13151 43.07772 0.640 47.74583 204 ASN C CA 1
ATOM 1500 C C . ASN A 1 211 ? -34.48536 8.40919 41.73685 1.000 48.67606 204 ASN C C 1
ATOM 1501 O O . ASN A 1 211 ? -33.39386 8.97351 41.66234 1.000 49.75363 204 ASN C O 1
ATOM 1510 N N . THR A 1 212 ? -35.15805 8.00249 40.66165 1.000 47.06365 205 THR C N 1
ATOM 1511 C CA . THR A 1 212 ? -34.68472 8.20333 39.29863 1.000 46.36512 205 THR C CA 1
ATOM 1512 C C . THR A 1 212 ? -35.47213 9.34960 38.66398 1.000 51.06905 205 THR C C 1
ATOM 1513 O O . THR A 1 212 ? -36.71102 9.30509 38.60791 1.000 46.63419 205 THR C O 1
ATOM 1517 N N . LYS A 1 213 ? -34.75826 10.37479 38.19505 1.000 45.96453 206 LYS C N 1
ATOM 1518 C CA . LYS A 1 213 ? -35.34953 11.43499 37.38951 1.000 45.78810 206 LYS C CA 1
ATOM 1519 C C . LYS A 1 213 ? -34.52856 11.55900 36.11401 1.000 48.02132 206 LYS C C 1
ATOM 1520 O O . LYS A 1 213 ? -33.30204 11.70266 36.17189 1.000 47.64788 206 LYS C O 1
ATOM 1522 N N . VAL A 1 214 ? -35.19704 11.48446 34.96309 1.000 44.25667 207 VAL C N 1
ATOM 1523 C CA . VAL A 1 214 ? -34.51777 11.50007 33.67120 1.000 44.11280 207 VAL C CA 1
ATOM 1524 C C . VAL A 1 214 ? -35.28415 12.40999 32.71008 1.000 46.99485 207 VAL C C 1
ATOM 1525 O O . VAL A 1 214 ? -36.51907 12.36051 32.64314 1.000 44.44901 207 VAL C O 1
ATOM 1529 N N . ASP A 1 215 ? -34.54987 13.25130 31.98195 1.000 43.59529 208 ASP C N 1
ATOM 1530 C CA . ASP A 1 215 ? -35.09411 14.12353 30.94923 1.000 45.73186 208 ASP C CA 1
ATOM 1531 C C . ASP A 1 215 ? -34.42911 13.75899 29.63450 1.000 46.49495 208 ASP C C 1
ATOM 1532 O O . ASP A 1 215 ? -33.20946 13.89689 29.50806 1.000 51.92149 208 ASP C O 1
ATOM 1537 N N . LYS A 1 216 ? -35.21905 13.28126 28.66760 1.000 42.65281 209 LYS C N 1
ATOM 1538 C CA . LYS A 1 216 ? -34.70475 12.91528 27.35244 1.000 46.54289 209 LYS C CA 1
ATOM 1539 C C . LYS A 1 216 ? -35.26919 13.85251 26.29469 1.000 45.83566 209 LYS C C 1
ATOM 1540 O O . LYS A 1 216 ? -36.48993 14.03566 26.19990 1.000 45.70773 209 LYS C O 1
ATOM 1546 N N . LYS A 1 217 ? -34.38226 14.45135 25.51326 1.000 44.04089 210 LYS C N 1
ATOM 1547 C CA . LYS A 1 217 ? -34.80928 15.21897 24.35873 1.000 46.23282 210 LYS C CA 1
ATOM 1548 C C . LYS A 1 217 ? -35.10690 14.25436 23.21721 1.000 48.88307 210 LYS C C 1
ATOM 1549 O O . LYS A 1 217 ? -34.36517 13.29441 22.98852 1.000 53.22214 210 LYS C O 1
ATOM 1555 N N . VAL A 1 218 ? -36.23038 14.47494 22.54475 1.000 43.47220 211 VAL C N 1
ATOM 1556 C CA . VAL A 1 218 ? -36.66766 13.63652 21.43651 1.000 44.62988 211 VAL C CA 1
ATOM 1557 C C . VAL A 1 218 ? -36.56674 14.49124 20.19003 1.000 48.71810 211 VAL C C 1
ATOM 1558 O O . VAL A 1 218 ? -37.31307 15.46702 20.03148 1.000 49.53381 211 VAL C O 1
ATOM 1562 N N . GLU A 1 219 ? -35.63428 14.14005 19.32219 1.000 50.40271 212 GLU C N 1
ATOM 1563 C CA . GLU A 1 219 ? -35.31993 14.85111 18.09849 1.000 50.36311 212 GLU C CA 1
ATOM 1564 C C . GLU A 1 219 ? -35.65527 13.99772 16.88113 1.000 48.60800 212 GLU C C 1
ATOM 1565 O O . GLU A 1 219 ? -35.60738 12.76582 16.94553 1.000 47.45081 212 GLU C O 1
ATOM 1571 N N . PRO A 1 220 ? -35.98863 14.62385 15.74730 1.000 52.36689 213 PRO C N 1
ATOM 1572 C CA . PRO A 1 220 ? -36.23067 13.90906 14.48438 1.000 51.46538 213 PRO C CA 1
ATOM 1573 C C . PRO A 1 220 ? -34.94107 13.49891 13.76583 1.000 52.31282 213 PRO C C 1
ATOM 1574 O O . PRO A 1 220 ? -33.84238 13.74398 14.28406 1.000 49.48545 213 PRO C O 1
ATOM 1578 N N . ASP B 2 1 ? -69.76757 -12.95276 56.01605 1.000 69.32552 1 ASP D N 1
ATOM 1579 C CA . ASP B 2 1 ? -69.74383 -11.62125 55.42542 1.000 58.86134 1 ASP D CA 1
ATOM 1580 C C . ASP B 2 1 ? -70.89264 -11.46189 54.44460 1.000 57.71008 1 ASP D C 1
ATOM 1581 O O . ASP B 2 1 ? -71.33576 -12.43770 53.83571 1.000 56.62706 1 ASP D O 1
ATOM 1586 N N . VAL B 2 2 ? -71.37454 -10.23453 54.28882 1.000 51.35679 2 VAL D N 1
ATOM 1587 C CA . VAL B 2 2 ? -72.40094 -9.95895 53.29329 1.000 53.41216 2 VAL D CA 1
ATOM 1588 C C . VAL B 2 2 ? -71.75410 -9.89748 51.91704 1.000 56.27522 2 VAL D C 1
ATOM 1589 O O . VAL B 2 2 ? -70.79110 -9.15293 51.69867 1.000 54.39378 2 VAL D O 1
ATOM 1593 N N . VAL B 2 3 ? -72.27962 -10.67303 50.98057 1.000 54.92253 3 VAL D N 1
ATOM 1594 C CA . VAL B 2 3 ? -71.69823 -10.76888 49.64958 1.000 47.80285 3 VAL D CA 1
ATOM 1595 C C . VAL B 2 3 ? -72.51666 -9.90057 48.70659 1.000 51.58663 3 VAL D C 1
ATOM 1596 O O . VAL B 2 3 ? -73.67437 -10.21068 48.40663 1.000 51.92086 3 VAL D O 1
ATOM 1600 N N . MET B 2 4 ? -71.90839 -8.81323 48.23891 1.000 50.29575 4 MET D N 1
ATOM 1601 C CA . MET B 2 4 ? -72.47411 -7.97073 47.19337 1.000 48.36633 4 MET D CA 1
ATOM 1602 C C . MET B 2 4 ? -72.07593 -8.50933 45.81896 1.000 47.33067 4 MET D C 1
ATOM 1603 O O . MET B 2 4 ? -70.88847 -8.53168 45.47555 1.000 48.62502 4 MET D O 1
ATOM 1608 N N . THR B 2 5 ? -73.06501 -8.92277 45.03086 1.000 45.06529 5 THR D N 1
ATOM 1609 C CA . THR B 2 5 ? -72.85666 -9.40846 43.67345 1.000 43.51134 5 THR D CA 1
ATOM 1610 C C . THR B 2 5 ? -73.38083 -8.35141 42.71055 1.000 46.60772 5 THR D C 1
ATOM 1611 O O . THR B 2 5 ? -74.54261 -7.95253 42.80321 1.000 46.41577 5 THR D O 1
ATOM 1615 N N . GLN B 2 6 ? -72.53152 -7.89380 41.79995 1.000 43.27575 6 GLN D N 1
ATOM 1616 C CA . GLN B 2 6 ? -72.89752 -6.87877 40.82383 1.000 43.53380 6 GLN D CA 1
ATOM 1617 C C . GLN B 2 6 ? -73.05273 -7.49623 39.44434 1.000 47.19568 6 GLN D C 1
ATOM 1618 O O . GLN B 2 6 ? -72.36040 -8.45743 39.09483 1.000 49.25000 6 GLN D O 1
ATOM 1624 N N . SER B 2 7 ? -73.94749 -6.91700 38.64948 1.000 43.50955 7 SER D N 1
ATOM 1625 C CA . SER B 2 7 ? -74.07676 -7.31294 37.25388 1.000 47.88836 7 SER D CA 1
ATOM 1626 C C . SER B 2 7 ? -74.51010 -6.10396 36.44134 1.000 46.84897 7 SER D C 1
ATOM 1627 O O . SER B 2 7 ? -75.22478 -5.23591 36.95784 1.000 48.61883 7 SER D O 1
ATOM 1630 N N . PRO B 2 8 ? -74.05360 -5.98743 35.19161 1.000 47.82239 8 PRO D N 1
ATOM 1631 C CA . PRO B 2 8 ? -72.97698 -6.79959 34.61079 1.000 48.93079 8 PRO D CA 1
ATOM 1632 C C . PRO B 2 8 ? -71.61793 -6.38823 35.15785 1.000 49.96084 8 PRO D C 1
ATOM 1633 O O . PRO B 2 8 ? -71.52712 -5.31874 35.76589 1.000 48.66120 8 PRO D O 1
ATOM 1637 N N . LEU B 2 9 ? -70.58103 -7.20798 34.94881 1.000 48.87408 9 LEU D N 1
ATOM 1638 C CA . LEU B 2 9 ? -69.24288 -6.77385 35.33473 1.000 49.45281 9 LEU D CA 1
ATOM 1639 C C . LEU B 2 9 ? -68.69230 -5.75031 34.34706 1.000 53.17837 9 LEU D C 1
ATOM 1640 O O . LEU B 2 9 ? -67.94193 -4.85053 34.74399 1.000 54.33929 9 LEU D O 1
ATOM 1642 N N . SER B 2 10 ? -69.06317 -5.85458 33.06831 1.000 50.36526 10 SER D N 1
ATOM 1643 C CA . SER B 2 10 ? -68.73117 -4.85075 32.06391 1.000 51.90500 10 SER D CA 1
ATOM 1644 C C . SER B 2 10 ? -69.96754 -4.51288 31.23376 1.000 56.02839 10 SER D C 1
ATOM 1645 O O . SER B 2 10 ? -70.74749 -5.40061 30.87377 1.000 53.56783 10 SER D O 1
ATOM 1648 N N . LEU B 2 11 ? -70.12165 -3.22509 30.91257 1.000 55.64317 11 LEU D N 1
ATOM 1649 C CA . LEU B 2 11 ? -71.33889 -2.68326 30.31501 1.000 50.33229 11 LEU D CA 1
ATOM 1650 C C . LEU B 2 11 ? -70.96385 -1.66300 29.25015 1.000 58.50165 11 LEU D C 1
ATOM 1651 O O . LEU B 2 11 ? -70.35968 -0.63418 29.56150 1.000 58.76661 11 LEU D O 1
ATOM 1656 N N . ALA B 2 12 ? -71.33265 -1.93131 28.00158 1.000 57.11520 12 ALA D N 1
ATOM 1657 C CA . ALA B 2 12 ? -71.00150 -1.05730 26.88777 1.000 57.31492 12 ALA D CA 1
ATOM 1658 C C . ALA B 2 12 ? -72.28775 -0.47654 26.32446 1.000 61.64432 12 ALA D C 1
ATOM 1659 O O . ALA B 2 12 ? -73.18896 -1.22408 25.93380 1.000 68.02197 12 ALA D O 1
ATOM 1661 N N . VAL B 2 13 ? -72.37035 0.84795 26.27052 1.000 61.01749 13 VAL D N 1
ATOM 1662 C CA . VAL B 2 13 ? -73.60787 1.52381 25.89962 1.000 60.27703 13 VAL D CA 1
ATOM 1663 C C . VAL B 2 13 ? -73.28998 2.76871 25.08184 1.000 61.35487 13 VAL D C 1
ATOM 1664 O O . VAL B 2 13 ? -72.33539 3.49310 25.38148 1.000 61.13262 13 VAL D O 1
ATOM 1668 N N . THR B 2 14 ? -74.09095 3.01659 24.03980 1.000 69.59090 14 THR D N 1
ATOM 1669 C CA . THR B 2 14 ? -73.82037 4.13047 23.14211 1.000 69.15940 14 THR D CA 1
ATOM 1670 C C . THR B 2 14 ? -74.26944 5.44106 23.78109 1.000 66.49347 14 THR D C 1
ATOM 1671 O O . THR B 2 14 ? -75.23853 5.48264 24.53741 1.000 64.63323 14 THR D O 1
ATOM 1675 N N . LEU B 2 15 ? -73.53230 6.51175 23.47295 1.000 68.24413 15 LEU D N 1
ATOM 1676 C CA . LEU B 2 15 ? -73.79362 7.84011 24.02185 1.000 68.24160 15 LEU D CA 1
ATOM 1677 C C . LEU B 2 15 ? -75.27281 8.18984 23.95395 1.000 69.18264 15 LEU D C 1
ATOM 1678 O O . LEU B 2 15 ? -75.95722 7.86989 22.98160 1.000 71.78394 15 LEU D O 1
ATOM 1683 N N . GLY B 2 16 ? -75.76658 8.86130 24.99228 1.000 67.82063 16 GLY D N 1
ATOM 1684 C CA . GLY B 2 16 ? -77.16284 9.24545 25.06073 1.000 68.40278 16 GLY D CA 1
ATOM 1685 C C . GLY B 2 16 ? -78.11484 8.14888 25.48562 1.000 68.57883 16 GLY D C 1
ATOM 1686 O O . GLY B 2 16 ? -79.22099 8.45129 25.95013 1.000 66.11875 16 GLY D O 1
ATOM 1687 N N . GLN B 2 17 ? -77.72186 6.88912 25.35664 1.000 67.37309 17 GLN D N 1
ATOM 1688 C CA . GLN B 2 17 ? -78.56004 5.78697 25.78148 1.000 64.33339 17 GLN D CA 1
ATOM 1689 C C . GLN B 2 17 ? -78.57926 5.64773 27.30028 1.000 66.32716 17 GLN D C 1
ATOM 1690 O O . GLN B 2 17 ? -77.69851 6.14969 28.00743 1.000 62.35966 17 GLN D O 1
ATOM 1696 N N . PRO B 2 18 ? -79.59471 4.98667 27.83253 1.000 67.66442 18 PRO D N 1
ATOM 1697 C CA . PRO B 2 18 ? -79.58727 4.66157 29.25815 1.000 60.66909 18 PRO D CA 1
ATOM 1698 C C . PRO B 2 18 ? -78.69189 3.46700 29.55096 1.000 53.17278 18 PRO D C 1
ATOM 1699 O O . PRO B 2 18 ? -78.31273 2.69814 28.66524 1.000 58.78478 18 PRO D O 1
ATOM 1703 N N . ALA B 2 19 ? -78.35486 3.33897 30.83145 1.000 49.00235 19 ALA D N 1
ATOM 1704 C CA . ALA B 2 19 ? -77.52705 2.26233 31.35547 1.000 54.25722 19 ALA D CA 1
ATOM 1705 C C . ALA B 2 19 ? -77.89167 2.04322 32.81646 1.000 53.12570 19 ALA D C 1
ATOM 1706 O O . ALA B 2 19 ? -78.18208 3.00169 33.53929 1.000 53.20870 19 ALA D O 1
ATOM 1708 N N . SER B 2 20 ? -77.86228 0.78428 33.25848 1.000 43.73996 20 SER D N 1
ATOM 1709 C CA . SER B 2 20 ? -78.13732 0.52494 34.66465 1.000 43.53349 20 SER D CA 1
ATOM 1710 C C . SER B 2 20 ? -77.29599 -0.63216 35.19030 1.000 46.67700 20 SER D C 1
ATOM 1711 O O . SER B 2 20 ? -77.08929 -1.63644 34.50261 1.000 45.89180 20 SER D O 1
ATOM 1714 N N . ILE B 2 21 ? -76.82615 -0.47123 36.42726 1.000 46.41045 21 ILE D N 1
ATOM 1715 C CA . ILE B 2 21 ? -75.99099 -1.44172 37.12472 1.000 41.48398 21 ILE D CA 1
ATOM 1716 C C . ILE B 2 21 ? -76.77038 -1.95893 38.32360 1.000 43.56198 21 ILE D C 1
ATOM 1717 O O . ILE B 2 21 ? -77.35675 -1.16995 39.07491 1.000 42.91169 21 ILE D O 1
ATOM 1722 N N . SER B 2 22 ? -76.78757 -3.27523 38.50156 1.000 44.28115 22 SER D N 1
ATOM 1723 C CA . SER B 2 22 ? -77.52426 -3.87711 39.60057 1.000 45.71872 22 SER D CA 1
ATOM 1724 C C . SER B 2 22 ? -76.59691 -4.51546 40.62633 1.000 42.22210 22 SER D C 1
ATOM 1725 O O . SER B 2 22 ? -75.49551 -4.95542 40.30483 1.000 38.28619 22 SER D O 1
ATOM 1728 N N . CYS B 2 23 ? -77.08106 -4.58575 41.86629 1.000 42.24112 23 CYS D N 1
ATOM 1729 C CA . CYS B 2 23 ? -76.33459 -5.13899 42.98701 1.000 44.61825 23 CYS D CA 1
ATOM 1730 C C . CYS B 2 23 ? -77.29893 -5.97249 43.82599 1.000 42.10615 23 CYS D C 1
ATOM 1731 O O . CYS B 2 23 ? -78.40058 -5.51846 44.13251 1.000 46.83398 23 CYS D O 1
ATOM 1734 N N . ARG B 2 24 ? -76.90565 -7.19389 44.17591 1.000 46.89945 24 ARG D N 1
ATOM 1735 C CA . ARG B 2 24 ? -77.72900 -8.08858 44.97975 1.000 48.44805 24 ARG D CA 1
ATOM 1736 C C . ARG B 2 24 ? -77.01328 -8.44608 46.27148 1.000 45.71186 24 ARG D C 1
ATOM 1737 O O . ARG B 2 24 ? -75.78503 -8.46382 46.33180 1.000 46.77430 24 ARG D O 1
ATOM 1745 N N . SER B 2 25 ? -77.79645 -8.75418 47.30186 1.000 49.62381 25 SER D N 1
ATOM 1746 C CA . SER B 2 25 ? -77.27384 -8.91848 48.64784 1.000 45.46799 25 SER D CA 1
ATOM 1747 C C . SER B 2 25 ? -77.73289 -10.23368 49.26070 1.000 50.56549 25 SER D C 1
ATOM 1748 O O . SER B 2 25 ? -78.93302 -10.53164 49.28161 1.000 50.35029 25 SER D O 1
ATOM 1751 N N . THR B 2 26 ? -76.77716 -10.99985 49.79794 1.000 52.28942 26 THR D N 1
ATOM 1752 C CA . THR B 2 26 ? -77.09273 -12.27611 50.43388 1.000 56.71861 26 THR D CA 1
ATOM 1753 C C . THR B 2 26 ? -77.83771 -12.11709 51.75986 1.000 60.39855 26 THR D C 1
ATOM 1754 O O . THR B 2 26 ? -78.28898 -13.12403 52.31461 1.000 63.27849 26 THR D O 1
ATOM 1758 N N . GLN B 2 27 ? -77.97339 -10.89364 52.27889 1.000 57.07780 27 GLN D N 1
ATOM 1759 C CA . GLN B 2 27 ? -78.69602 -10.62163 53.51555 1.000 48.52545 27 GLN D CA 1
ATOM 1760 C C . GLN B 2 27 ? -79.40051 -9.28410 53.38812 1.000 48.15970 27 GLN D C 1
ATOM 1761 O O . GLN B 2 27 ? -79.00305 -8.42440 52.60106 1.000 48.50753 27 GLN D O 1
ATOM 1767 N N . SER B 2 28 A -80.45793 -9.11622 54.17197 1.000 46.80526 27 SER D N 1
ATOM 1768 C CA . SER B 2 28 A -81.14798 -7.83457 54.20923 1.000 46.12381 27 SER D CA 1
ATOM 1769 C C . SER B 2 28 A -80.21361 -6.73273 54.69215 1.000 42.12676 27 SER D C 1
ATOM 1770 O O . SER B 2 28 A -79.46017 -6.90621 55.65435 1.000 41.87811 27 SER D O 1
ATOM 1773 N N . LEU B 2 29 B -80.27297 -5.58421 54.03438 1.000 39.10815 27 LEU D N 1
ATOM 1774 C CA . LEU B 2 29 B -79.49216 -4.43833 54.47077 1.000 37.95367 27 LEU D CA 1
ATOM 1775 C C . LEU B 2 29 B -80.32007 -3.42516 55.23139 1.000 35.74435 27 LEU D C 1
ATOM 1776 O O . LEU B 2 29 B -79.87307 -2.28989 55.41223 1.000 39.71865 27 LEU D O 1
ATOM 1781 N N . VAL B 2 30 C -81.51993 -3.79270 55.66055 1.000 35.32170 27 VAL D N 1
ATOM 1782 C CA . VAL B 2 30 C -82.32635 -2.90443 56.48902 1.000 36.87886 27 VAL D CA 1
ATOM 1783 C C . VAL B 2 30 C -81.72072 -2.90995 57.89280 1.000 43.94539 27 VAL D C 1
ATOM 1784 O O . VAL B 2 30 C -81.58435 -3.96262 58.52388 1.000 40.89333 27 VAL D O 1
ATOM 1788 N N . TYR B 2 31 D -81.30020 -1.74248 58.35405 1.000 40.35680 27 TYR D N 1
ATOM 1789 C CA . TYR B 2 31 D -80.73643 -1.56264 59.67649 1.000 32.71056 27 TYR D CA 1
ATOM 1790 C C . TYR B 2 31 D -81.85408 -1.33253 60.68869 1.000 34.86997 27 TYR D C 1
ATOM 1791 O O . TYR B 2 31 D -82.99462 -1.01819 60.33781 1.000 35.13057 27 TYR D O 1
ATOM 1800 N N . SER B 2 32 E -81.50297 -1.47608 61.96244 1.000 32.44721 27 SER D N 1
ATOM 1801 C CA . SER B 2 32 E -82.48048 -1.33543 63.02312 1.000 33.40362 27 SER D CA 1
ATOM 1802 C C . SER B 2 32 E -83.14340 0.03644 63.02054 1.000 34.16058 27 SER D C 1
ATOM 1803 O O . SER B 2 32 E -84.23875 0.17206 63.56700 1.000 37.29562 27 SER D O 1
ATOM 1806 N N . ASP B 2 33 ? -82.51887 1.05808 62.43139 1.000 33.33261 28 ASP D N 1
ATOM 1807 C CA . ASP B 2 33 ? -83.19192 2.35182 62.30852 1.000 37.76388 28 ASP D CA 1
ATOM 1808 C C . ASP B 2 33 ? -84.14051 2.44494 61.11127 1.000 36.48400 28 ASP D C 1
ATOM 1809 O O . ASP B 2 33 ? -84.70026 3.51755 60.87853 1.000 36.80076 28 ASP D O 1
ATOM 1814 N N . GLY B 2 34 ? -84.31755 1.37951 60.33453 1.000 37.50955 29 GLY D N 1
ATOM 1815 C CA . GLY B 2 34 ? -85.23011 1.40150 59.20623 1.000 32.62245 29 GLY D CA 1
ATOM 1816 C C . GLY B 2 34 ? -84.64302 1.85338 57.88312 1.000 36.17862 29 GLY D C 1
ATOM 1817 O O . GLY B 2 34 ? -85.35611 1.84355 56.86536 1.000 40.85968 29 GLY D O 1
ATOM 1818 N N . ASN B 2 35 ? -83.38609 2.25871 57.85245 1.000 34.14569 30 ASN D N 1
ATOM 1819 C CA . ASN B 2 35 ? -82.74066 2.63268 56.60550 1.000 36.06670 30 ASN D CA 1
ATOM 1820 C C . ASN B 2 35 ? -82.01408 1.44172 55.98096 1.000 39.33721 30 ASN D C 1
ATOM 1821 O O . ASN B 2 35 ? -81.58054 0.51511 56.67789 1.000 36.81996 30 ASN D O 1
ATOM 1826 N N . THR B 2 36 ? -81.89414 1.47193 54.64941 1.000 34.38936 31 THR D N 1
ATOM 1827 C CA . THR B 2 36 ? -81.03210 0.55371 53.91293 1.000 34.23742 31 THR D CA 1
ATOM 1828 C C . THR B 2 36 ? -79.73287 1.28085 53.54920 1.000 37.48718 31 THR D C 1
ATOM 1829 O O . THR B 2 36 ? -79.76716 2.32263 52.88441 1.000 33.50439 31 THR D O 1
ATOM 1833 N N . TYR B 2 37 ? -78.59522 0.75598 54.01336 1.000 34.57515 32 TYR D N 1
ATOM 1834 C CA . TYR B 2 37 ? -77.30161 1.42931 53.82162 1.000 39.04911 32 TYR D CA 1
ATOM 1835 C C . TYR B 2 37 ? -76.57851 0.83593 52.60818 1.000 40.31134 32 TYR D C 1
ATOM 1836 O O . TYR B 2 37 ? -75.54560 0.17398 52.70461 1.000 38.63028 32 TYR D O 1
ATOM 1845 N N . LEU B 2 38 ? -77.17345 1.08715 51.43565 1.000 41.09071 33 LEU D N 1
ATOM 1846 C CA . LEU B 2 38 ? -76.58284 0.73006 50.15312 1.000 38.22054 33 LEU D CA 1
ATOM 1847 C C . LEU B 2 38 ? -76.02544 1.98377 49.48658 1.000 36.32216 33 LEU D C 1
ATOM 1848 O O . LEU B 2 38 ? -76.74749 2.97252 49.31922 1.000 35.17348 33 LEU D O 1
ATOM 1853 N N . ASN B 2 39 ? -74.74854 1.92206 49.08847 1.000 36.91579 34 ASN D N 1
ATOM 1854 C CA . ASN B 2 39 ? -74.01604 3.03405 48.49266 1.000 36.74552 34 ASN D CA 1
ATOM 1855 C C . ASN B 2 39 ? -73.51750 2.68835 47.09350 1.000 34.12322 34 ASN D C 1
ATOM 1856 O O . ASN B 2 39 ? -73.22031 1.53136 46.79054 1.000 36.70265 34 ASN D O 1
ATOM 1861 N N . TRP B 2 40 ? -73.39909 3.70863 46.24845 1.000 34.41885 35 TRP D N 1
ATOM 1862 C CA . TRP B 2 40 ? -72.83116 3.56854 44.91064 1.000 37.19885 35 TRP D CA 1
ATOM 1863 C C . TRP B 2 40 ? -71.66555 4.53400 44.75054 1.000 36.79007 35 TRP D C 1
ATOM 1864 O O . TRP B 2 40 ? -71.79834 5.73103 45.03846 1.000 37.76226 35 TRP D O 1
ATOM 1875 N N . PHE B 2 41 ? -70.54039 4.01452 44.26860 1.000 36.53609 36 PHE D N 1
ATOM 1876 C CA . PHE B 2 41 ? -69.32403 4.78455 44.05757 1.000 37.46659 36 PHE D CA 1
ATOM 1877 C C . PHE B 2 41 ? -68.90294 4.71475 42.59691 1.000 38.42281 36 PHE D C 1
ATOM 1878 O O . PHE B 2 41 ? -69.00075 3.65854 41.96298 1.000 39.44418 36 PHE D O 1
ATOM 1886 N N . GLN B 2 42 ? -68.43418 5.85105 42.07964 1.000 41.08824 37 GLN D N 1
ATOM 1887 C CA . GLN B 2 42 ? -67.76388 5.96984 40.79039 1.000 38.22951 37 GLN D CA 1
ATOM 1888 C C . GLN B 2 42 ? -66.26286 6.08842 41.01821 1.000 40.47835 37 GLN D C 1
ATOM 1889 O O . GLN B 2 42 ? -65.83611 6.76518 41.95582 1.000 43.94593 37 GLN D O 1
ATOM 1895 N N . GLN B 2 43 ? -65.45674 5.44743 40.16533 1.000 40.92305 38 GLN D N 1
ATOM 1896 C CA . GLN B 2 43 ? -63.99669 5.58051 40.26030 1.000 43.02689 38 GLN D CA 1
ATOM 1897 C C . GLN B 2 43 ? -63.37165 5.63272 38.86895 1.000 49.24318 38 GLN D C 1
ATOM 1898 O O . GLN B 2 43 ? -63.50115 4.68808 38.08587 1.000 49.95672 38 GLN D O 1
ATOM 1904 N N . ARG B 2 44 ? -62.68743 6.71623 38.57764 1.000 47.55211 39 ARG D N 1
ATOM 1905 C CA . ARG B 2 44 ? -61.97533 6.95441 37.34203 1.000 53.78548 39 ARG D CA 1
ATOM 1906 C C . ARG B 2 44 ? -60.52251 6.50619 37.47855 1.000 60.24601 39 ARG D C 1
ATOM 1907 O O . ARG B 2 44 ? -59.97888 6.48202 38.58991 1.000 54.76524 39 ARG D O 1
ATOM 1915 N N . PRO B 2 45 ? -59.87002 6.14545 36.36809 1.000 63.67716 40 PRO D N 1
ATOM 1916 C CA . PRO B 2 45 ? -58.54916 5.50378 36.46564 1.000 58.89023 40 PRO D CA 1
ATOM 1917 C C . PRO B 2 45 ? -57.56115 6.39108 37.20312 1.000 63.23887 40 PRO D C 1
ATOM 1918 O O . PRO B 2 45 ? -57.37839 7.55975 36.85647 1.000 69.30867 40 PRO D O 1
ATOM 1922 N N . GLY B 2 46 ? -56.93212 5.82782 38.23125 1.000 58.06760 41 GLY D N 1
ATOM 1923 C CA . GLY B 2 46 ? -55.97174 6.57379 39.02919 1.000 60.30112 41 GLY D CA 1
ATOM 1924 C C . GLY B 2 46 ? -56.59937 7.62236 39.92088 1.000 63.82702 41 GLY D C 1
ATOM 1925 O O . GLY B 2 46 ? -56.03458 8.70505 40.09286 1.000 66.08186 41 GLY D O 1
ATOM 1926 N N . GLN B 2 47 ? -57.76283 7.33357 40.48686 1.000 62.77750 42 GLN D N 1
ATOM 1927 C CA . GLN B 2 47 ? -58.48529 8.31852 41.26605 1.000 58.94258 42 GLN D CA 1
ATOM 1928 C C . GLN B 2 47 ? -59.13940 7.62141 42.43827 1.000 56.24622 42 GLN D C 1
ATOM 1929 O O . GLN B 2 47 ? -59.59531 6.48493 42.31340 1.000 58.68046 42 GLN D O 1
ATOM 1935 N N . SER B 2 48 ? -59.21250 8.31077 43.57016 1.000 53.71009 43 SER D N 1
ATOM 1936 C CA . SER B 2 48 ? -59.95852 7.74899 44.67835 1.000 49.82857 43 SER D CA 1
ATOM 1937 C C . SER B 2 48 ? -61.44760 7.66876 44.32772 1.000 50.72986 43 SER D C 1
ATOM 1938 O O . SER B 2 48 ? -61.94296 8.42938 43.48944 1.000 48.01328 43 SER D O 1
ATOM 1941 N N . PRO B 2 49 ? -62.17548 6.73412 44.94038 1.000 51.08045 44 PRO D N 1
ATOM 1942 C CA . PRO B 2 49 ? -63.60993 6.60515 44.65294 1.000 46.06209 44 PRO D CA 1
ATOM 1943 C C . PRO B 2 49 ? -64.38009 7.84767 45.07546 1.000 44.40082 44 PRO D C 1
ATOM 1944 O O . PRO B 2 49 ? -63.98383 8.57015 45.99220 1.000 43.81023 44 PRO D O 1
ATOM 1948 N N . ARG B 2 50 ? -65.50445 8.07764 44.39964 1.000 40.84609 45 ARG D N 1
ATOM 1949 C CA . ARG B 2 50 ? -66.37191 9.22807 44.64033 1.000 41.73621 45 ARG D CA 1
ATOM 1950 C C . ARG B 2 50 ? -67.80341 8.73533 44.80217 1.000 43.06941 45 ARG D C 1
ATOM 1951 O O . ARG B 2 50 ? -68.33917 8.08140 43.90090 1.000 45.61265 45 ARG D O 1
ATOM 1959 N N . ARG B 2 51 ? -68.41351 9.02984 45.94941 1.000 40.56612 46 ARG D N 1
ATOM 1960 C CA . ARG B 2 51 ? -69.75242 8.52589 46.23346 1.000 44.27085 46 ARG D CA 1
ATOM 1961 C C . ARG B 2 51 ? -70.78803 9.19127 45.32884 1.000 44.56993 46 ARG D C 1
ATOM 1962 O O . ARG B 2 51 ? -70.76826 10.40961 45.13297 1.000 44.11386 46 ARG D O 1
ATOM 1970 N N . LEU B 2 52 ? -71.68719 8.38820 44.76335 1.000 42.56627 47 LEU D N 1
ATOM 1971 C CA . LEU B 2 52 ? -72.78470 8.92615 43.96125 1.000 44.88013 47 LEU D CA 1
ATOM 1972 C C . LEU B 2 52 ? -74.10547 8.87678 44.70939 1.000 40.50147 47 LEU D C 1
ATOM 1973 O O . LEU B 2 52 ? -74.84031 9.86549 44.74904 1.000 46.86617 47 LEU D O 1
ATOM 1978 N N . ILE B 2 53 ? -74.40404 7.73907 45.31986 1.000 42.63251 48 ILE D N 1
ATOM 1979 C CA . ILE B 2 53 ? -75.67524 7.48310 45.97784 1.000 35.43218 48 ILE D CA 1
ATOM 1980 C C . ILE B 2 53 ? -75.39113 6.94021 47.36988 1.000 40.40694 48 ILE D C 1
ATOM 1981 O O . ILE B 2 53 ? -74.46256 6.14675 47.55698 1.000 37.78105 48 ILE D O 1
ATOM 1986 N N . TYR B 2 54 ? -76.16785 7.38546 48.35202 1.000 37.10872 49 TYR D N 1
ATOM 1987 C CA . TYR B 2 54 ? -76.18613 6.74561 49.65474 1.000 36.47894 49 TYR D CA 1
ATOM 1988 C C . TYR B 2 54 ? -77.63207 6.43604 50.03004 1.000 35.72274 49 TYR D C 1
ATOM 1989 O O . TYR B 2 54 ? -78.57775 7.07472 49.55313 1.000 35.65285 49 TYR D O 1
ATOM 1998 N N . LYS B 2 55 ? -77.78135 5.46002 50.91377 1.000 32.21034 50 LYS D N 1
ATOM 1999 C CA . LYS B 2 55 ? -79.07702 4.92278 51.31943 1.000 35.64007 50 LYS D CA 1
ATOM 2000 C C . LYS B 2 55 ? -80.00188 4.75370 50.11135 1.000 36.03795 50 LYS D C 1
ATOM 2001 O O . LYS B 2 55 ? -81.09045 5.32146 50.03807 1.000 36.14199 50 LYS D O 1
ATOM 2007 N N . VAL B 2 56 ? -79.49923 3.98977 49.13412 1.000 32.57746 51 VAL D N 1
ATOM 2008 C CA . VAL B 2 56 ? -80.26224 3.45066 48.00680 1.000 31.48039 51 VAL D CA 1
ATOM 2009 C C . VAL B 2 56 ? -80.49321 4.48090 46.91032 1.000 31.15892 51 VAL D C 1
ATOM 2010 O O . VAL B 2 56 ? -80.30254 4.17767 45.72965 1.000 34.11011 51 VAL D O 1
ATOM 2014 N N . SER B 2 57 ? -80.91290 5.69878 47.27391 1.000 34.46195 52 SER D N 1
ATOM 2015 C CA . SER B 2 57 ? -81.46391 6.61691 46.28281 1.000 33.72286 52 SER D CA 1
ATOM 2016 C C . SER B 2 57 ? -81.12181 8.08565 46.49661 1.000 36.57207 52 SER D C 1
ATOM 2017 O O . SER B 2 57 ? -81.51643 8.91221 45.67144 1.000 35.60094 52 SER D O 1
ATOM 2020 N N . ASN B 2 58 ? -80.42393 8.44476 47.56308 1.000 38.69586 53 ASN D N 1
ATOM 2021 C CA . ASN B 2 58 ? -80.03762 9.83085 47.77928 1.000 37.29059 53 ASN D CA 1
ATOM 2022 C C . ASN B 2 58 ? -78.79843 10.13644 46.95350 1.000 38.51560 53 ASN D C 1
ATOM 2023 O O . ASN B 2 58 ? -77.77420 9.46274 47.09545 1.000 43.33725 53 ASN D O 1
ATOM 2028 N N . ARG B 2 59 ? -78.89081 11.14784 46.09506 1.000 41.60841 54 ARG D N 1
ATOM 2029 C CA . ARG B 2 59 ? -77.81236 11.51329 45.18685 1.000 45.58252 54 ARG D CA 1
ATOM 2030 C C . ARG B 2 59 ? -76.89144 12.51422 45.87426 1.000 49.77564 54 ARG D C 1
ATOM 2031 O O . ARG B 2 59 ? -77.36090 13.45311 46.51928 1.000 54.55588 54 ARG D O 1
ATOM 2039 N N . ASP B 2 60 ? -75.57959 12.30298 45.76349 1.000 48.64569 55 ASP D N 1
ATOM 2040 C CA . ASP B 2 60 ? -74.66182 13.21182 46.44123 1.000 53.19309 55 ASP D CA 1
ATOM 2041 C C . ASP B 2 60 ? -74.67617 14.59182 45.80661 1.000 59.32000 55 ASP D C 1
ATOM 2042 O O . ASP B 2 60 ? -74.82840 14.74164 44.59043 1.000 59.31028 55 ASP D O 1
ATOM 2047 N N . SER B 2 61 ? -74.49994 15.60495 46.65613 1.000 60.34742 56 SER D N 1
ATOM 2048 C CA . SER B 2 61 ? -74.44661 16.98393 46.19106 1.000 62.85711 56 SER D CA 1
ATOM 2049 C C . SER B 2 61 ? -73.32228 17.13732 45.17802 1.000 61.30062 56 SER D C 1
ATOM 2050 O O . SER B 2 61 ? -72.21872 16.62774 45.37774 1.000 65.21896 56 SER D O 1
ATOM 2053 N N . GLY B 2 62 ? -73.61628 17.80437 44.06931 1.000 68.17469 57 GLY D N 1
ATOM 2054 C CA . GLY B 2 62 ? -72.64538 17.91455 43.00517 1.000 63.74495 57 GLY D CA 1
ATOM 2055 C C . GLY B 2 62 ? -72.54843 16.70428 42.10989 1.000 64.08941 57 GLY D C 1
ATOM 2056 O O . GLY B 2 62 ? -71.65394 16.65592 41.26001 1.000 59.71418 57 GLY D O 1
ATOM 2057 N N . VAL B 2 63 ? -73.41651 15.71854 42.28117 1.000 63.97252 58 VAL D N 1
ATOM 2058 C CA . VAL B 2 63 ? -73.53638 14.59967 41.34845 1.000 63.04966 58 VAL D CA 1
ATOM 2059 C C . VAL B 2 63 ? -74.66390 14.92238 40.37925 1.000 61.78691 58 VAL D C 1
ATOM 2060 O O . VAL B 2 63 ? -75.77088 15.25423 40.82819 1.000 63.66886 58 VAL D O 1
ATOM 2064 N N . PRO B 2 64 ? -74.43461 14.85001 39.06477 1.000 63.42270 59 PRO D N 1
ATOM 2065 C CA . PRO B 2 64 ? -75.46699 15.24946 38.09435 1.000 64.12097 59 PRO D CA 1
ATOM 2066 C C . PRO B 2 64 ? -76.73786 14.41664 38.22505 1.000 62.16937 59 PRO D C 1
ATOM 2067 O O . PRO B 2 64 ? -76.72514 13.27813 38.69673 1.000 60.38919 59 PRO D O 1
ATOM 2071 N N . ASP B 2 65 ? -77.85403 14.99047 37.77245 1.000 62.77332 60 ASP D N 1
ATOM 2072 C CA . ASP B 2 65 ? -79.14921 14.36415 38.01992 1.000 62.44574 60 ASP D CA 1
ATOM 2073 C C . ASP B 2 65 ? -79.52081 13.28474 36.99849 1.000 61.29637 60 ASP D C 1
ATOM 2074 O O . ASP B 2 65 ? -80.63103 12.74353 37.06873 1.000 60.03429 60 ASP D O 1
ATOM 2079 N N . ARG B 2 66 ? -78.63088 12.93766 36.06931 1.000 56.90834 61 ARG D N 1
ATOM 2080 C CA . ARG B 2 66 ? -78.86844 11.75228 35.25970 1.000 51.36846 61 ARG D CA 1
ATOM 2081 C C . ARG B 2 66 ? -78.61016 10.46811 36.02968 1.000 55.77559 61 ARG D C 1
ATOM 2082 O O . ARG B 2 66 ? -78.91884 9.38857 35.51370 1.000 57.97688 61 ARG D O 1
ATOM 2090 N N . PHE B 2 67 ? -78.05907 10.56685 37.24306 1.000 53.06791 62 PHE D N 1
ATOM 2091 C CA . PHE B 2 67 ? -77.80823 9.43357 38.12467 1.000 51.31309 62 PHE D CA 1
ATOM 2092 C C . PHE B 2 67 ? -78.96526 9.26727 39.10975 1.000 50.27795 62 PHE D C 1
ATOM 2093 O O . PHE B 2 67 ? -79.39334 10.23509 39.74711 1.000 54.05741 62 PHE D O 1
ATOM 2101 N N . SER B 2 68 ? -79.44793 8.04167 39.25677 1.000 43.26757 63 SER D N 1
ATOM 2102 C CA . SER B 2 68 ? -80.50733 7.75087 40.20969 1.000 44.82570 63 SER D CA 1
ATOM 2103 C C . SER B 2 68 ? -80.28752 6.36465 40.79751 1.000 44.09877 63 SER D C 1
ATOM 2104 O O . SER B 2 68 ? -79.53221 5.54410 40.26543 1.000 44.98078 63 SER D O 1
ATOM 2107 N N . GLY B 2 69 ? -80.96025 6.10238 41.90861 1.000 40.01564 64 GLY D N 1
ATOM 2108 C CA . GLY B 2 69 ? -80.82503 4.81353 42.55896 1.000 35.28273 64 GLY D CA 1
ATOM 2109 C C . GLY B 2 69 ? -82.16540 4.33315 43.05497 1.000 36.20575 64 GLY D C 1
ATOM 2110 O O . GLY B 2 69 ? -82.99220 5.14720 43.46264 1.000 39.41939 64 GLY D O 1
ATOM 2111 N N . SER B 2 70 ? -82.39372 3.02613 43.03937 1.000 34.11158 65 SER D N 1
ATOM 2112 C CA . SER B 2 70 ? -83.69100 2.48451 43.40688 1.000 35.00663 65 SER D CA 1
ATOM 2113 C C . SER B 2 70 ? -83.51143 1.04223 43.84197 1.000 38.72348 65 SER D C 1
ATOM 2114 O O . SER B 2 70 ? -82.43765 0.45334 43.69072 1.000 39.23944 65 SER D O 1
ATOM 2117 N N . GLU B 2 71 ? -84.58651 0.47594 44.37651 1.000 34.47083 66 GLU D N 1
ATOM 2118 C CA . GLU B 2 71 ? -84.56766 -0.85736 44.94951 1.000 39.91740 66 GLU D CA 1
ATOM 2119 C C . GLU B 2 71 ? -85.77758 -1.62830 44.45399 1.000 44.78570 66 GLU D C 1
ATOM 2120 O O . GLU B 2 71 ? -86.88299 -1.08784 44.42408 1.000 42.64441 66 GLU D O 1
ATOM 2126 N N . SER B 2 72 ? -85.57664 -2.89704 44.08941 1.000 56.11665 67 SER D N 1
ATOM 2127 C CA . SER B 2 72 ? -86.67995 -3.75985 43.67747 1.000 58.89237 67 SER D CA 1
ATOM 2128 C C . SER B 2 72 ? -86.85888 -4.95472 44.60025 1.000 72.33225 67 SER D C 1
ATOM 2129 O O . SER B 2 72 ? -87.41613 -5.97516 44.18167 1.000 81.13921 67 SER D O 1
ATOM 2132 N N . GLY B 2 73 ? -86.40159 -4.85946 45.84510 1.000 83.23528 68 GLY D N 1
ATOM 2133 C CA . GLY B 2 73 ? -86.36619 -6.02676 46.70423 1.000 86.82493 68 GLY D CA 1
ATOM 2134 C C . GLY B 2 73 ? -85.41529 -7.06787 46.14750 1.000 96.08400 68 GLY D C 1
ATOM 2135 O O . GLY B 2 73 ? -84.42217 -7.42234 46.79448 1.000 92.40695 68 GLY D O 1
ATOM 2136 N N . THR B 2 74 ? -85.72032 -7.55568 44.93625 1.000 98.15445 69 THR D N 1
ATOM 2137 C CA . THR B 2 74 ? -84.81537 -8.44690 44.21665 1.000 95.54360 69 THR D CA 1
ATOM 2138 C C . THR B 2 74 ? -83.38885 -7.90569 44.20250 1.000 101.46844 69 THR D C 1
ATOM 2139 O O . THR B 2 74 ? -82.42992 -8.66604 44.37881 1.000 104.69356 69 THR D O 1
ATOM 2141 N N . ASP B 2 75 ? -83.22615 -6.59533 44.02289 1.000 77.52919 70 ASP D N 1
ATOM 2142 C CA . ASP B 2 75 ? -81.89091 -6.02051 43.94690 1.000 61.39476 70 ASP D CA 1
ATOM 2143 C C . ASP B 2 75 ? -81.96593 -4.50168 43.97882 1.000 53.82932 70 ASP D C 1
ATOM 2144 O O . ASP B 2 75 ? -83.04402 -3.90074 43.95739 1.000 53.66162 70 ASP D O 1
ATOM 2149 N N . PHE B 2 76 ? -80.78439 -3.89760 44.00707 1.000 43.80376 71 PHE D N 1
ATOM 2150 C CA . PHE B 2 76 ? -80.57748 -2.46114 44.01015 1.000 39.76330 71 PHE D CA 1
ATOM 2151 C C . PHE B 2 76 ? -79.99241 -2.06750 42.66601 1.000 40.12271 71 PHE D C 1
ATOM 2152 O O . PHE B 2 76 ? -79.20489 -2.81306 42.07982 1.000 43.98818 71 PHE D O 1
ATOM 2160 N N . THR B 2 77 ? -80.35705 -0.88586 42.18027 1.000 39.93424 72 THR D N 1
ATOM 2161 C CA . THR B 2 77 ? -80.03612 -0.51124 40.80877 1.000 38.42817 72 THR D CA 1
ATOM 2162 C C . THR B 2 77 ? -79.57214 0.93502 40.72771 1.000 39.85354 72 THR D C 1
ATOM 2163 O O . THR B 2 77 ? -80.30457 1.85238 41.10701 1.000 37.46324 72 THR D O 1
ATOM 2167 N N . LEU B 2 78 ? -78.35414 1.12947 40.22168 1.000 41.10408 73 LEU D N 1
ATOM 2168 C CA . LEU B 2 78 ? -77.86956 2.44407 39.82341 1.000 40.96510 73 LEU D CA 1
ATOM 2169 C C . LEU B 2 78 ? -78.23165 2.68266 38.36134 1.000 43.96051 73 LEU D C 1
ATOM 2170 O O . LEU B 2 78 ? -77.98076 1.82738 37.50839 1.000 40.36778 73 LEU D O 1
ATOM 2175 N N . LYS B 2 79 ? -78.81641 3.84101 38.07415 1.000 42.55039 74 LYS D N 1
ATOM 2176 C CA . LYS B 2 79 ? -79.27162 4.16145 36.73387 1.000 45.62855 74 LYS D CA 1
ATOM 2177 C C . LYS B 2 79 ? -78.60868 5.44612 36.26922 1.000 48.69273 74 LYS D C 1
ATOM 2178 O O . LYS B 2 79 ? -78.50235 6.41674 37.02790 1.000 51.92583 74 LYS D O 1
ATOM 2184 N N . ILE B 2 80 ? -78.15260 5.43223 35.02494 1.000 47.49704 75 ILE D N 1
ATOM 2185 C CA . ILE B 2 80 ? -77.69818 6.61571 34.31900 1.000 50.96007 75 ILE D CA 1
ATOM 2186 C C . ILE B 2 80 ? -78.69223 6.79405 33.17922 1.000 53.96998 75 ILE D C 1
ATOM 2187 O O . ILE B 2 80 ? -78.73689 5.95847 32.26711 1.000 57.46955 75 ILE D O 1
ATOM 2192 N N . SER B 2 81 ? -79.47430 7.87576 33.20681 1.000 48.84492 76 SER D N 1
ATOM 2193 C CA . SER B 2 81 ? -80.57369 7.99791 32.24776 1.000 51.67130 76 SER D CA 1
ATOM 2194 C C . SER B 2 81 ? -80.07374 8.22247 30.82308 1.000 61.83601 76 SER D C 1
ATOM 2195 O O . SER B 2 81 ? -80.61526 7.64027 29.87711 1.000 62.89926 76 SER D O 1
ATOM 2198 N N . ARG B 2 82 ? -79.06737 9.08079 30.64344 1.000 62.06225 77 ARG D N 1
ATOM 2199 C CA . ARG B 2 82 ? -78.47250 9.35010 29.33357 1.000 61.75998 77 ARG D CA 1
ATOM 2200 C C . ARG B 2 82 ? -76.96176 9.30613 29.51272 1.000 62.59571 77 ARG D C 1
ATOM 2201 O O . ARG B 2 82 ? -76.37701 10.21155 30.11614 1.000 68.84689 77 ARG D O 1
ATOM 2203 N N . VAL B 2 83 ? -76.33870 8.24353 29.00838 1.000 59.93882 78 VAL D N 1
ATOM 2204 C CA . VAL B 2 83 ? -74.90792 8.02019 29.19590 1.000 65.21285 78 VAL D CA 1
ATOM 2205 C C . VAL B 2 83 ? -74.08973 9.09236 28.47562 1.000 60.38473 78 VAL D C 1
ATOM 2206 O O . VAL B 2 83 ? -74.28725 9.35121 27.28348 1.000 61.95732 78 VAL D O 1
ATOM 2210 N N . GLU B 2 84 ? -73.15841 9.71873 29.19916 1.000 62.98139 79 GLU D N 1
ATOM 2211 C CA . GLU B 2 84 ? -72.26109 10.72664 28.64465 1.000 63.09521 79 GLU D CA 1
ATOM 2212 C C . GLU B 2 84 ? -70.82284 10.21731 28.62539 1.000 60.65919 79 GLU D C 1
ATOM 2213 O O . GLU B 2 84 ? -70.46308 9.26732 29.32238 1.000 57.89743 79 GLU D O 1
ATOM 2219 N N . ALA B 2 85 ? -69.99447 10.87366 27.81604 1.000 64.64571 80 ALA D N 1
ATOM 2220 C CA . ALA B 2 85 ? -68.63689 10.38375 27.59613 1.000 64.26511 80 ALA D CA 1
ATOM 2221 C C . ALA B 2 85 ? -67.83468 10.35312 28.88986 1.000 61.89230 80 ALA D C 1
ATOM 2222 O O . ALA B 2 85 ? -67.07160 9.41045 29.13001 1.000 60.43372 80 ALA D O 1
ATOM 2224 N N . GLU B 2 86 ? -68.00429 11.36085 29.74689 1.000 61.82427 81 GLU D N 1
ATOM 2225 C CA . GLU B 2 86 ? -67.27459 11.42129 31.01676 1.000 60.01371 81 GLU D CA 1
ATOM 2226 C C . GLU B 2 86 ? -67.66651 10.32768 32.00416 1.000 55.88757 81 GLU D C 1
ATOM 2227 O O . GLU B 2 86 ? -67.11653 10.30108 33.11019 1.000 61.59673 81 GLU D O 1
ATOM 2233 N N . ASP B 2 87 ? -68.59231 9.43798 31.66822 1.000 56.74866 82 ASP D N 1
ATOM 2234 C CA . ASP B 2 87 ? -69.03993 8.41746 32.60330 1.000 53.85405 82 ASP D CA 1
ATOM 2235 C C . ASP B 2 87 ? -68.28127 7.10196 32.47438 1.000 49.97518 82 ASP D C 1
ATOM 2236 O O . ASP B 2 87 ? -68.64530 6.12828 33.13805 1.000 47.54525 82 ASP D O 1
ATOM 2241 N N . VAL B 2 88 ? -67.23663 7.04963 31.64455 1.000 57.23924 83 VAL D N 1
ATOM 2242 C CA . VAL B 2 88 ? -66.35267 5.89275 31.65210 1.000 54.26595 83 VAL D CA 1
ATOM 2243 C C . VAL B 2 88 ? -65.80193 5.71388 33.05061 1.000 50.89147 83 VAL D C 1
ATOM 2244 O O . VAL B 2 88 ? -65.63786 6.67992 33.80696 1.000 58.67598 83 VAL D O 1
ATOM 2248 N N . GLY B 2 89 ? -65.54276 4.47323 33.40986 1.000 49.49363 84 GLY D N 1
ATOM 2249 C CA . GLY B 2 89 ? -64.90416 4.18408 34.66987 1.000 47.26229 84 GLY D CA 1
ATOM 2250 C C . GLY B 2 89 ? -65.52721 2.97742 35.30923 1.000 45.95026 84 GLY D C 1
ATOM 2251 O O . GLY B 2 89 ? -66.31497 2.26206 34.69129 1.000 45.77245 84 GLY D O 1
ATOM 2252 N N . LEU B 2 90 ? -65.15883 2.75998 36.56904 1.000 44.09663 85 LEU D N 1
ATOM 2253 C CA . LEU B 2 90 ? -65.70472 1.68221 37.37961 1.000 45.62756 85 LEU D CA 1
ATOM 2254 C C . LEU B 2 90 ? -66.77476 2.21510 38.32348 1.000 41.23691 85 LEU D C 1
ATOM 2255 O O . LEU B 2 90 ? -66.77653 3.38817 38.70084 1.000 44.98277 85 LEU D O 1
ATOM 2260 N N . TYR B 2 91 ? -67.69241 1.33103 38.69265 1.000 39.32470 86 TYR D N 1
ATOM 2261 C CA . TYR B 2 91 ? -68.80176 1.64637 39.57873 1.000 36.11387 86 TYR D CA 1
ATOM 2262 C C . TYR B 2 91 ? -68.94044 0.50356 40.56180 1.000 37.90276 86 TYR D C 1
ATOM 2263 O O . TYR B 2 91 ? -68.93341 -0.66159 40.15547 1.000 42.44609 86 TYR D O 1
ATOM 2272 N N . TYR B 2 92 ? -69.06265 0.83150 41.84222 1.000 33.71738 87 TYR D N 1
ATOM 2273 C CA . TYR B 2 92 ? -69.13201 -0.17257 42.89204 1.000 36.56812 87 TYR D CA 1
ATOM 2274 C C . TYR B 2 92 ? -70.32753 0.11643 43.77474 1.000 36.47082 87 TYR D C 1
ATOM 2275 O O . TYR B 2 92 ? -70.65709 1.28137 44.01217 1.000 38.49881 87 TYR D O 1
ATOM 2284 N N . CYS B 2 93 ? -70.97076 -0.93957 44.25914 1.000 34.58391 88 CYS D N 1
ATOM 2285 C CA . CYS B 2 93 ? -71.91611 -0.80173 45.35851 1.000 40.51478 88 CYS D CA 1
ATOM 2286 C C . CYS B 2 93 ? -71.21910 -1.16178 46.66612 1.000 36.36457 88 CYS D C 1
ATOM 2287 O O . CYS B 2 93 ? -70.18249 -1.83111 46.68490 1.000 36.52396 88 CYS D O 1
ATOM 2290 N N . MET B 2 94 ? -71.79859 -0.69244 47.76796 1.000 35.50282 89 MET D N 1
ATOM 2291 C CA . MET B 2 94 ? -71.24796 -0.93758 49.09455 1.000 32.48261 89 MET D CA 1
ATOM 2292 C C . MET B 2 94 ? -72.36651 -0.93351 50.11037 1.000 37.51794 89 MET D C 1
ATOM 2293 O O . MET B 2 94 ? -73.15624 0.01663 50.17615 1.000 37.49426 89 MET D O 1
ATOM 2298 N N . GLN B 2 95 ? -72.42138 -1.99308 50.89863 1.000 37.11059 90 GLN D N 1
ATOM 2299 C CA . GLN B 2 95 ? -73.31224 -2.05285 52.03671 1.000 33.10205 90 GLN D CA 1
ATOM 2300 C C . GLN B 2 95 ? -72.52513 -1.66804 53.28959 1.000 39.97244 90 GLN D C 1
ATOM 2301 O O . GLN B 2 95 ? -71.39231 -2.12433 53.48699 1.000 37.30316 90 GLN D O 1
ATOM 2307 N N . GLY B 2 96 ? -73.10641 -0.78912 54.09902 1.000 36.08082 91 GLY D N 1
ATOM 2308 C CA . GLY B 2 96 ? -72.57337 -0.46396 55.40409 1.000 36.58038 91 GLY D CA 1
ATOM 2309 C C . GLY B 2 96 ? -73.56146 -0.71269 56.53335 1.000 38.19555 91 GLY D C 1
ATOM 2310 O O . GLY B 2 96 ? -73.61334 0.05383 57.50127 1.000 38.50072 91 GLY D O 1
ATOM 2311 N N . THR B 2 97 ? -74.35928 -1.78141 56.41035 1.000 40.59538 92 THR D N 1
ATOM 2312 C CA . THR B 2 97 ? -75.29053 -2.23422 57.44007 1.000 37.31878 92 THR D CA 1
ATOM 2313 C C . THR B 2 97 ? -74.66856 -3.27087 58.36199 1.000 39.36641 92 THR D C 1
ATOM 2314 O O . THR B 2 97 ? -74.88793 -3.24310 59.57859 1.000 40.83707 92 THR D O 1
ATOM 2318 N N . HIS B 2 98 ? -73.89477 -4.18401 57.79827 1.000 37.86660 93 HIS D N 1
ATOM 2319 C CA . HIS B 2 98 ? -73.23041 -5.22650 58.55571 1.000 40.35830 93 HIS D CA 1
ATOM 2320 C C . HIS B 2 98 ? -71.72029 -5.07103 58.42741 1.000 35.76957 93 HIS D C 1
ATOM 2321 O O . HIS B 2 98 ? -71.21321 -4.77038 57.33948 1.000 37.25188 93 HIS D O 1
ATOM 2328 N N . TRP B 2 99 ? -71.01648 -5.22781 59.56866 1.000 37.46253 94 TRP D N 1
ATOM 2329 C CA . TRP B 2 99 ? -69.56359 -5.41382 59.62239 1.000 33.74471 94 TRP D CA 1
ATOM 2330 C C . TRP B 2 99 ? -69.22805 -6.85693 59.26336 1.000 37.73119 94 TRP D C 1
ATOM 2331 O O . TRP B 2 99 ? -69.89848 -7.77703 59.74026 1.000 36.00375 94 TRP D O 1
ATOM 2342 N N . PRO B 2 100 ? -68.21619 -7.10107 58.41248 1.000 39.12781 95 PRO D N 1
ATOM 2343 C CA . PRO B 2 100 ? -67.43706 -6.07994 57.70153 1.000 39.78460 95 PRO D CA 1
ATOM 2344 C C . PRO B 2 100 ? -68.23118 -5.45799 56.54758 1.000 36.67337 95 PRO D C 1
ATOM 2345 O O . PRO B 2 100 ? -68.97494 -6.14657 55.87920 1.000 34.85393 95 PRO D O 1
ATOM 2349 N N . TRP B 2 101 ? -68.07519 -4.15436 56.36294 1.000 33.60291 96 TRP D N 1
ATOM 2350 C CA . TRP B 2 101 ? -68.59146 -3.49540 55.18354 1.000 33.74576 96 TRP D CA 1
ATOM 2351 C C . TRP B 2 101 ? -68.00237 -4.16234 53.95018 1.000 36.06229 96 TRP D C 1
ATOM 2352 O O . TRP B 2 101 ? -66.85433 -4.61006 53.96901 1.000 33.77240 96 TRP D O 1
ATOM 2363 N N . THR B 2 102 ? -68.79503 -4.25642 52.87922 1.000 35.79211 97 THR D N 1
ATOM 2364 C CA . THR B 2 102 ? -68.36337 -4.98130 51.68717 1.000 36.87789 97 THR D CA 1
ATOM 2365 C C . THR B 2 102 ? -68.80786 -4.27153 50.41401 1.000 39.25693 97 THR D C 1
ATOM 2366 O O . THR B 2 102 ? -69.88554 -3.66315 50.36388 1.000 40.45417 97 THR D O 1
ATOM 2370 N N . PHE B 2 103 ? -67.96478 -4.35787 49.38572 1.000 41.68091 98 PHE D N 1
ATOM 2371 C CA . PHE B 2 103 ? -68.25470 -3.85409 48.05197 1.000 39.62000 98 PHE D CA 1
ATOM 2372 C C . PHE B 2 103 ? -68.69188 -4.99677 47.14066 1.000 44.58382 98 PHE D C 1
ATOM 2373 O O . PHE B 2 103 ? -68.48713 -6.17808 47.44175 1.000 46.56315 98 PHE D O 1
ATOM 2381 N N . GLY B 2 104 ? -69.30797 -4.63002 46.01002 1.000 39.20251 99 GLY D N 1
ATOM 2382 C CA . GLY B 2 104 ? -69.42616 -5.56673 44.91499 1.000 40.79708 99 GLY D CA 1
ATOM 2383 C C . GLY B 2 104 ? -68.14554 -5.61050 44.08352 1.000 43.17182 99 GLY D C 1
ATOM 2384 O O . GLY B 2 104 ? -67.24485 -4.79201 44.26362 1.000 39.25912 99 GLY D O 1
ATOM 2385 N N . GLN B 2 105 ? -68.09387 -6.56144 43.13775 1.000 41.39613 100 GLN D N 1
ATOM 2386 C CA A GLN B 2 105 ? -66.88325 -6.75820 42.34390 0.550 44.34988 100 GLN D CA 1
ATOM 2387 C CA B GLN B 2 105 ? -66.88241 -6.75756 42.34570 0.450 44.36426 100 GLN D CA 1
ATOM 2388 C C . GLN B 2 105 ? -66.56172 -5.56872 41.45341 1.000 44.30778 100 GLN 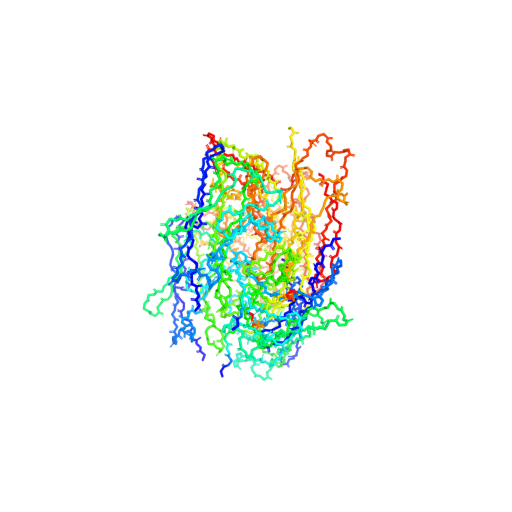D C 1
ATOM 2389 O O . GLN B 2 105 ? -65.40442 -5.41860 41.05200 1.000 44.22442 100 GLN D O 1
ATOM 2392 N N . GLY B 2 106 ? -67.54456 -4.73404 41.13367 1.000 40.43597 101 GLY D N 1
ATOM 2393 C CA . GLY B 2 106 ? -67.34145 -3.58952 40.27061 1.000 37.12279 101 GLY D CA 1
ATOM 2394 C C . GLY B 2 106 ? -67.94559 -3.79457 38.88606 1.000 44.61133 101 GLY D C 1
ATOM 2395 O O . GLY B 2 106 ? -68.20375 -4.91862 38.44060 1.000 47.83498 101 GLY D O 1
ATOM 2396 N N . THR B 2 107 ? -68.17654 -2.67170 38.19844 1.000 40.75313 102 THR D N 1
ATOM 2397 C CA . THR B 2 107 ? -68.74073 -2.67364 36.85123 1.000 42.00794 102 THR D CA 1
ATOM 2398 C C . THR B 2 107 ? -68.03640 -1.61856 36.01817 1.000 42.10525 102 THR D C 1
ATOM 2399 O O . THR B 2 107 ? -67.96408 -0.45541 36.42196 1.000 44.67851 102 THR D O 1
ATOM 2403 N N . LYS B 2 108 ? -67.53537 -2.01690 34.85516 1.000 44.28884 103 LYS D N 1
ATOM 2404 C CA . LYS B 2 108 ? -66.80460 -1.11753 33.97810 1.000 45.70233 103 LYS D CA 1
ATOM 2405 C C . LYS B 2 108 ? -67.73987 -0.62177 32.88085 1.000 51.67673 103 LYS D C 1
ATOM 2406 O O . LYS B 2 108 ? -68.43888 -1.41613 32.24171 1.000 51.37824 103 LYS D O 1
ATOM 2412 N N . VAL B 2 109 ? -67.76764 0.69045 32.67938 1.000 51.77201 104 VAL D N 1
ATOM 2413 C CA . VAL B 2 109 ? -68.66470 1.31617 31.72226 1.000 49.54381 104 VAL D CA 1
ATOM 2414 C C . VAL B 2 109 ? -67.84217 1.81940 30.54933 1.000 52.14522 104 VAL D C 1
ATOM 2415 O O . VAL B 2 109 ? -67.05631 2.76107 30.69521 1.000 54.46659 104 VAL D O 1
ATOM 2419 N N . GLU B 2 110 ? -68.04634 1.20609 29.38243 1.000 54.14472 105 GLU D N 1
ATOM 2420 C CA . GLU B 2 110 ? -67.45113 1.63375 28.12354 1.000 48.79522 105 GLU D CA 1
ATOM 2421 C C . GLU B 2 110 ? -68.49230 2.36960 27.28277 1.000 56.16136 105 GLU D C 1
ATOM 2422 O O . GLU B 2 110 ? -69.65835 1.96058 27.21788 1.000 57.25410 105 GLU D O 1
ATOM 2428 N N . ILE B 2 111 ? -68.07324 3.46419 26.64718 1.000 53.55357 106 ILE D N 1
ATOM 2429 C CA . ILE B 2 111 ? -68.92033 4.17800 25.69811 1.000 53.09735 106 ILE D CA 1
ATOM 2430 C C . ILE B 2 111 ? -68.80211 3.53575 24.31865 1.000 54.74317 106 ILE D C 1
ATOM 2431 O O . ILE B 2 111 ? -67.69342 3.26229 23.83475 1.000 47.70900 106 ILE D O 1
ATOM 2436 N N . LYS B 2 112 ? -69.94515 3.32467 23.67243 1.000 49.51255 107 LYS D N 1
ATOM 2437 C CA . LYS B 2 112 ? -69.99831 2.87637 22.28536 1.000 53.09367 107 LYS D CA 1
ATOM 2438 C C . LYS B 2 112 ? -70.17944 4.10235 21.39640 1.000 49.41405 107 LYS D C 1
ATOM 2439 O O . LYS B 2 112 ? -71.25904 4.69740 21.36633 1.000 56.32552 107 LYS D O 1
ATOM 2445 N N . ARG B 2 113 ? -69.13530 4.48231 20.68053 1.000 46.63531 108 ARG D N 1
ATOM 2446 C CA . ARG B 2 113 ? -69.20404 5.61573 19.77440 1.000 42.38565 108 ARG D CA 1
ATOM 2447 C C . ARG B 2 113 ? -69.17777 5.10147 18.34624 1.000 39.69635 108 ARG D C 1
ATOM 2448 O O . ARG B 2 113 ? -69.29023 3.89355 18.09564 1.000 41.28839 108 ARG D O 1
ATOM 2456 N N . THR B 2 114 ? -69.03202 6.02296 17.40175 1.000 35.27619 109 THR D N 1
ATOM 2457 C CA . THR B 2 114 ? -68.91205 5.60880 16.01887 1.000 36.83114 109 THR D CA 1
ATOM 2458 C C . THR B 2 114 ? -67.49541 5.10390 15.75973 1.000 38.07649 109 THR D C 1
ATOM 2459 O O . THR B 2 114 ? -66.56233 5.35594 16.53005 1.000 35.76743 109 THR D O 1
ATOM 2463 N N . VAL B 2 115 ? -67.35523 4.35283 14.67242 1.000 35.63452 110 VAL D N 1
ATOM 2464 C CA . VAL B 2 115 ? -66.07994 3.74264 14.33381 1.000 32.82651 110 VAL D CA 1
ATOM 2465 C C . VAL B 2 115 ? -65.07380 4.83132 13.97997 1.000 37.80986 110 VAL D C 1
ATOM 2466 O O . VAL B 2 115 ? -65.37186 5.77087 13.23057 1.000 39.17516 110 VAL D O 1
ATOM 2470 N N . ALA B 2 116 ? -63.86660 4.71184 14.51425 1.000 34.61407 111 ALA D N 1
ATOM 2471 C CA . ALA B 2 116 ? -62.80279 5.63139 14.17005 1.000 30.88822 111 ALA D CA 1
ATOM 2472 C C . ALA B 2 116 ? -61.56323 4.81066 13.84644 1.000 33.33917 111 ALA D C 1
ATOM 2473 O O . ALA B 2 116 ? -61.06470 4.07462 14.70457 1.000 35.79749 111 ALA D O 1
ATOM 2475 N N . ALA B 2 117 ? -61.08707 4.92416 12.61189 1.000 29.19133 112 ALA D N 1
ATOM 2476 C CA . ALA B 2 117 ? -59.84306 4.28645 12.21962 1.000 34.01256 112 ALA D CA 1
ATOM 2477 C C . ALA B 2 117 ? -58.66870 4.89532 12.98031 1.000 34.33750 112 ALA D C 1
ATOM 2478 O O . ALA B 2 117 ? -58.65868 6.10000 13.24814 1.000 32.00620 112 ALA D O 1
ATOM 2480 N N . PRO B 2 118 ? -57.67047 4.09682 13.33860 1.000 38.37652 113 PRO D N 1
ATOM 2481 C CA . PRO B 2 118 ? -56.46334 4.64249 13.97018 1.000 34.58628 113 PRO D CA 1
ATOM 2482 C C . PRO B 2 118 ? -55.52758 5.32417 12.98027 1.000 33.60111 113 PRO D C 1
ATOM 2483 O O . PRO B 2 118 ? -55.43877 4.95488 11.81126 1.000 35.29864 113 PRO D O 1
ATOM 2487 N N . SER B 2 119 ? -54.82696 6.33823 13.47115 1.000 34.28810 114 SER D N 1
ATOM 2488 C CA . SER B 2 119 ? -53.57890 6.77302 12.85092 1.000 38.62459 114 SER D CA 1
ATOM 2489 C C . SER B 2 119 ? -52.44475 5.88801 13.34728 1.000 35.88772 114 SER D C 1
ATOM 2490 O O . SER B 2 119 ? -52.37905 5.57263 14.53854 1.000 39.80135 114 SER D O 1
ATOM 2493 N N . VAL B 2 120 ? -51.54793 5.50153 12.43664 1.000 33.66285 115 VAL D N 1
ATOM 2494 C CA . VAL B 2 120 ? -50.51188 4.51235 12.70497 1.000 29.74496 115 VAL D CA 1
ATOM 2495 C C . VAL B 2 120 ? -49.14050 5.14427 12.49109 1.000 38.91862 115 VAL D C 1
ATOM 2496 O O . VAL B 2 120 ? -48.90218 5.79520 11.46731 1.000 33.49646 115 VAL D O 1
ATOM 2500 N N . PHE B 2 121 ? -48.23368 4.93128 13.45405 1.000 37.49509 116 PHE D N 1
ATOM 2501 C CA . PHE B 2 121 ? -46.86532 5.43149 13.39623 1.000 32.72239 116 PHE D CA 1
ATOM 2502 C C . PHE B 2 121 ? -45.91208 4.32635 13.82951 1.000 39.01079 116 PHE D C 1
ATOM 2503 O O . PHE B 2 121 ? -46.24719 3.50237 14.69087 1.000 40.14620 116 PHE D O 1
ATOM 2511 N N . ILE B 2 122 ? -44.71795 4.31302 13.23349 1.000 32.07122 117 ILE D N 1
ATOM 2512 C CA . ILE B 2 122 ? -43.69018 3.34904 13.59893 1.000 32.96868 117 ILE D CA 1
ATOM 2513 C C . ILE B 2 122 ? -42.45191 4.10230 14.07457 1.000 39.40329 117 ILE D C 1
ATOM 2514 O O . ILE B 2 122 ? -42.14745 5.20151 13.59533 1.000 36.20921 117 ILE D O 1
ATOM 2519 N N . PHE B 2 123 ? -41.75061 3.50908 15.04442 1.000 36.13327 118 PHE D N 1
ATOM 2520 C CA . PHE B 2 123 ? -40.58630 4.12535 15.67668 1.000 35.54310 118 PHE D CA 1
ATOM 2521 C C . PHE B 2 123 ? -39.44003 3.12376 15.71887 1.000 36.44057 118 PHE D C 1
ATOM 2522 O O . PHE B 2 123 ? -39.59710 2.03205 16.30154 1.000 34.42249 118 PHE D O 1
ATOM 2530 N N . PRO B 2 124 ? -38.28069 3.45093 15.15608 1.000 37.89854 119 PRO D N 1
ATOM 2531 C CA . PRO B 2 124 ? -37.13116 2.54731 15.22273 1.000 36.35551 119 PRO D CA 1
ATOM 2532 C C . PRO B 2 124 ? -36.44170 2.64961 16.57262 1.000 38.80643 119 PRO D C 1
ATOM 2533 O O . PRO B 2 124 ? -36.63042 3.63531 17.30361 1.000 33.88464 119 PRO D O 1
ATOM 2537 N N . PRO B 2 125 ? -35.64384 1.64815 16.94958 1.000 40.49395 120 PRO D N 1
ATOM 2538 C CA . PRO B 2 125 ? -34.87328 1.75516 18.19593 1.000 41.20135 120 PRO D CA 1
ATOM 2539 C C . PRO B 2 125 ? -33.89088 2.91347 18.13427 1.000 37.80304 120 PRO D C 1
ATOM 2540 O O . PRO B 2 125 ? -33.48761 3.36129 17.06273 1.000 40.58345 120 PRO D O 1
ATOM 2544 N N . SER B 2 126 ? -33.53559 3.42391 19.30036 1.000 44.05129 121 SER D N 1
ATOM 2545 C CA . SER B 2 126 ? -32.59569 4.52470 19.37153 1.000 39.60574 121 SER D CA 1
ATOM 2546 C C . SER B 2 126 ? -31.17925 3.98376 19.40629 1.000 44.53637 121 SER D C 1
ATOM 2547 O O . SER B 2 126 ? -30.92059 2.89156 19.91786 1.000 50.20177 121 SER D O 1
ATOM 2550 N N . ASP B 2 127 ? -30.25583 4.76901 18.86114 1.000 47.88446 122 ASP D N 1
ATOM 2551 C CA . ASP B 2 127 ? -28.85162 4.38800 18.92674 1.000 43.61588 122 ASP D CA 1
ATOM 2552 C C . ASP B 2 127 ? -28.37909 4.23389 20.37095 1.000 50.76144 122 ASP D C 1
ATOM 2553 O O . ASP B 2 127 ? -27.52096 3.38810 20.64547 1.000 53.55341 122 ASP D O 1
ATOM 2558 N N . GLU B 2 128 ? -28.94146 5.01327 21.30954 1.000 50.19639 123 GLU D N 1
ATOM 2559 C CA . GLU B 2 128 ? -28.60172 4.84916 22.72734 1.000 50.77510 123 GLU D CA 1
ATOM 2560 C C . GLU B 2 1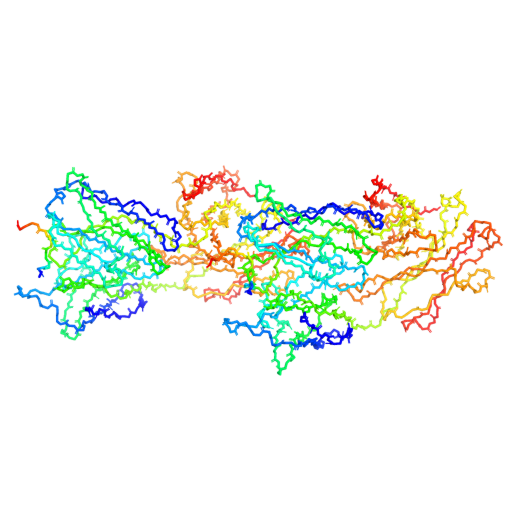28 ? -28.92898 3.43816 23.20735 1.000 53.81831 123 GLU D C 1
ATOM 2561 O O . GLU B 2 128 ? -28.07211 2.75518 23.78400 1.000 52.32793 123 GLU D O 1
ATOM 2563 N N . GLN B 2 129 ? -30.16319 2.98005 22.95322 1.000 42.11693 124 GLN D N 1
ATOM 2564 C CA . GLN B 2 129 ? -30.57879 1.65053 23.38824 1.000 44.91480 124 GLN D CA 1
ATOM 2565 C C . GLN B 2 129 ? -29.76001 0.56106 22.71372 1.000 48.34022 124 GLN D C 1
ATOM 2566 O O . GLN B 2 129 ? -29.36774 -0.42132 23.35717 1.000 45.34714 124 GLN D O 1
ATOM 2572 N N . LEU B 2 130 ? -29.50294 0.70716 21.41330 1.000 45.99760 125 LEU D N 1
ATOM 2573 C CA . LEU B 2 130 ? -28.72749 -0.30129 20.70850 1.000 48.25007 125 LEU D CA 1
ATOM 2574 C C . LEU B 2 130 ? -27.34752 -0.52620 21.32625 1.000 51.83134 125 LEU D C 1
ATOM 2575 O O . LEU B 2 130 ? -26.75219 -1.58386 21.10022 1.000 50.86695 125 LEU D O 1
ATOM 2580 N N . LYS B 2 131 ? -26.83121 0.42009 22.11240 1.000 47.23300 126 LYS D N 1
ATOM 2581 C CA . LYS B 2 131 ? -25.49400 0.24537 22.66414 1.000 51.49867 126 LYS D CA 1
ATOM 2582 C C . LYS B 2 131 ? -25.45456 -0.75574 23.81375 1.000 50.19273 126 LYS D C 1
ATOM 2583 O O . LYS B 2 131 ? -24.36099 -1.15657 24.22620 1.000 52.77628 126 LYS D O 1
ATOM 2585 N N . SER B 2 132 ? -26.60450 -1.18686 24.32927 1.000 48.42438 127 SER D N 1
ATOM 2586 C CA . SER B 2 132 ? -26.64155 -2.19608 25.37986 1.000 48.85593 127 SER D CA 1
ATOM 2587 C C . SER B 2 132 ? -27.21723 -3.51839 24.89849 1.000 49.30954 127 SER D C 1
ATOM 2588 O O . SER B 2 132 ? -27.51230 -4.39140 25.72368 1.000 48.16807 127 SER D O 1
ATOM 2591 N N . GLY B 2 133 ? -27.40726 -3.67681 23.58973 1.000 47.59786 128 GLY D N 1
ATOM 2592 C CA . GLY B 2 133 ? -27.53834 -4.98841 22.99579 1.000 47.76058 128 GLY D CA 1
ATOM 2593 C C . GLY B 2 133 ? -28.93699 -5.43968 22.64515 1.000 48.56477 128 GLY D C 1
ATOM 2594 O O . GLY B 2 133 ? -29.08244 -6.50803 22.04435 1.000 50.84157 128 GLY D O 1
ATOM 2595 N N . THR B 2 134 ? -29.96471 -4.66872 22.97486 1.000 46.24289 129 THR D N 1
ATOM 2596 C CA . THR B 2 134 ? -31.33443 -5.06244 22.68172 1.000 46.26666 129 THR D CA 1
ATOM 2597 C C . THR B 2 134 ? -32.04759 -3.90952 21.98946 1.000 46.51271 129 THR D C 1
ATOM 2598 O O . THR B 2 134 ? -31.76766 -2.73699 22.26232 1.000 47.07981 129 THR D O 1
ATOM 2602 N N . ALA B 2 135 ? -32.93990 -4.25307 21.05835 1.000 38.95723 130 ALA D N 1
ATOM 2603 C CA . ALA B 2 135 ? -33.63950 -3.28043 20.23232 1.000 39.68636 130 ALA D CA 1
ATOM 2604 C C . ALA B 2 135 ? -35.14030 -3.35794 20.47862 1.000 43.44059 130 ALA D C 1
ATOM 2605 O O . ALA B 2 135 ? -35.72113 -4.44835 20.46965 1.000 43.85927 130 ALA D O 1
ATOM 2607 N N . SER B 2 136 ? -35.76830 -2.20360 20.67538 1.000 38.47078 131 SER D N 1
ATOM 2608 C CA . SER B 2 136 ? -37.21842 -2.10221 20.77201 1.000 39.38566 131 SER D CA 1
ATOM 2609 C C . SER B 2 136 ? -37.74693 -1.31866 19.57960 1.000 42.14020 131 SER D C 1
ATOM 2610 O O . SER B 2 136 ? -37.28639 -0.20121 19.32025 1.000 44.89053 131 SER D O 1
ATOM 2613 N N . VAL B 2 137 ? -38.70059 -1.90749 18.85695 1.000 37.09856 132 VAL D N 1
ATOM 2614 C CA . VAL B 2 137 ? -39.39643 -1.25154 17.75157 1.000 35.22417 132 VAL D CA 1
ATOM 2615 C C . VAL B 2 137 ? -40.84264 -1.05552 18.18287 1.000 38.66206 132 VAL D C 1
ATOM 2616 O O . VAL B 2 137 ? -41.46593 -1.98675 18.71283 1.000 36.03814 132 VAL D O 1
ATOM 2620 N N . VAL B 2 138 ? -41.38212 0.14479 17.95531 1.000 35.38771 133 VAL D N 1
ATOM 2621 C CA . VAL B 2 138 ? -42.66832 0.53561 18.52252 1.000 33.52991 133 VAL D CA 1
ATOM 2622 C C . VAL B 2 138 ? -43.62536 0.94833 17.40832 1.000 33.68333 133 VAL D C 1
ATOM 2623 O O . VAL B 2 138 ? -43.26885 1.73096 16.52081 1.000 33.51026 133 VAL D O 1
ATOM 2627 N N . CYS B 2 139 ? -44.84125 0.42836 17.47211 1.000 34.20906 134 CYS D N 1
ATOM 2628 C CA . CYS B 2 139 ? -45.92160 0.76010 16.55332 1.000 35.71586 134 CYS D CA 1
ATOM 2629 C C . CYS B 2 139 ? -47.06688 1.35276 17.37013 1.000 36.54232 134 CYS D C 1
ATOM 2630 O O . CYS B 2 139 ? -47.47343 0.77210 18.38265 1.000 38.15028 134 CYS D O 1
ATOM 2633 N N . LEU B 2 140 ? -47.57304 2.51258 16.94567 1.000 38.06266 135 LEU D N 1
ATOM 2634 C CA . LEU B 2 140 ? -48.58069 3.25432 17.69610 1.000 32.24854 135 LEU D CA 1
ATOM 2635 C C . LEU B 2 140 ? -49.86445 3.37205 16.88858 1.000 36.37055 135 LEU D C 1
ATOM 2636 O O . LEU B 2 140 ? -49.84130 3.80611 15.73168 1.000 39.27243 135 LEU D O 1
ATOM 2641 N N . LEU B 2 141 ? -50.97569 2.99300 17.50685 1.000 36.72243 136 LEU D N 1
ATOM 2642 C CA . LEU B 2 141 ? -52.31817 3.16210 16.96076 1.000 34.87215 136 LEU D CA 1
ATOM 2643 C C . LEU B 2 141 ? -52.99462 4.25357 17.77384 1.000 34.71101 136 LEU D C 1
ATOM 2644 O O . LEU B 2 141 ? -53.19204 4.09362 18.98032 1.000 32.74736 136 LEU D O 1
ATOM 2649 N N . ASN B 2 142 ? -53.34315 5.35516 17.12879 1.000 32.56286 137 ASN D N 1
ATOM 2650 C CA . ASN B 2 142 ? -53.80266 6.53930 17.83857 1.000 33.68884 137 ASN D CA 1
ATOM 2651 C C . ASN B 2 142 ? -55.29928 6.76017 17.62301 1.000 34.32800 137 ASN D C 1
ATOM 2652 O O . ASN B 2 142 ? -55.76258 6.83635 16.47830 1.000 33.08375 137 ASN D O 1
ATOM 2657 N N . ASN B 2 143 ? -56.04200 6.88591 18.72696 1.000 34.82545 138 ASN D N 1
ATOM 2658 C CA . ASN B 2 143 ? -57.41659 7.40025 18.73523 1.000 35.85417 138 ASN D CA 1
ATOM 2659 C C . ASN B 2 143 ? -58.32889 6.58249 17.81634 1.000 33.93912 138 ASN D C 1
ATOM 2660 O O . ASN B 2 143 ? -58.82898 7.07846 16.82650 1.000 33.81678 138 ASN D O 1
ATOM 2665 N N . PHE B 2 144 ? -58.53444 5.31928 18.17060 1.000 33.99030 139 PHE D N 1
ATOM 2666 C CA . PHE B 2 144 ? -59.40374 4.45678 17.38954 1.000 33.57946 139 PHE D CA 1
ATOM 2667 C C . PHE B 2 144 ? -60.57848 3.95882 18.23045 1.000 36.70931 139 PHE D C 1
ATOM 2668 O O . PHE B 2 144 ? -60.57477 4.02642 19.45995 1.000 36.98863 139 PHE D O 1
ATOM 2676 N N . TYR B 2 145 ? -61.61457 3.49646 17.54101 1.000 35.55600 140 TYR D N 1
ATOM 2677 C CA . TYR B 2 145 ? -62.77680 2.87969 18.17733 1.000 35.98087 140 TYR D CA 1
ATOM 2678 C C . TYR B 2 145 ? -63.39205 1.95917 17.12699 1.000 36.51952 140 TYR D C 1
ATOM 2679 O O . TYR B 2 145 ? -63.54365 2.37803 15.96491 1.000 36.87552 140 TYR D O 1
ATOM 2688 N N . PRO B 2 146 ? -63.72825 0.70907 17.47699 1.000 38.31516 141 PRO D N 1
ATOM 2689 C CA . PRO B 2 146 ? -63.61699 0.08246 18.80096 1.000 40.46422 141 PRO D CA 1
ATOM 2690 C C . PRO B 2 146 ? -62.19519 -0.38964 19.15040 1.000 43.86568 141 PRO D C 1
ATOM 2691 O O . PRO B 2 146 ? -61.25629 -0.11557 18.40646 1.000 41.57484 141 PRO D O 1
ATOM 2695 N N . ARG B 2 147 ? -62.07384 -1.09333 20.28270 1.000 47.13345 142 ARG D N 1
ATOM 2696 C CA . ARG B 2 147 ? -60.79017 -1.46080 20.86728 1.000 48.38011 142 ARG D CA 1
ATOM 2697 C C . ARG B 2 147 ? -60.12730 -2.62962 20.13766 1.000 48.44059 142 ARG D C 1
ATOM 2698 O O . ARG B 2 147 ? -58.89705 -2.68681 20.07169 1.000 48.07653 142 ARG D O 1
ATOM 2706 N N . GLU B 2 148 ? -60.91150 -3.54779 19.57216 1.000 48.07153 143 GLU D N 1
ATOM 2707 C CA . GLU B 2 148 ? -60.36632 -4.70641 18.87056 1.000 45.00547 143 GLU D CA 1
ATOM 2708 C C . GLU B 2 148 ? -59.52869 -4.28024 17.66801 1.000 50.08124 143 GLU D C 1
ATOM 2709 O O . GLU B 2 148 ? -60.01025 -3.57092 16.77626 1.000 45.38457 143 GLU D O 1
ATOM 2715 N N . ALA B 2 149 ? -58.27423 -4.72799 17.63617 1.000 47.33339 144 ALA D N 1
ATOM 2716 C CA . ALA B 2 149 ? -57.37371 -4.39580 16.54734 1.000 40.61551 144 ALA D CA 1
ATOM 2717 C C . ALA B 2 149 ? -56.28992 -5.45553 16.46099 1.000 41.77752 144 ALA D C 1
ATOM 2718 O O . ALA B 2 149 ? -55.85823 -6.00288 17.47382 1.000 53.10215 144 ALA D O 1
ATOM 2720 N N . LYS B 2 150 ? -55.85770 -5.74177 15.24177 1.000 43.78482 145 LYS D N 1
ATOM 2721 C CA . LYS B 2 150 ? -54.81093 -6.71726 14.97963 1.000 40.86197 145 LYS D CA 1
ATOM 2722 C C . LYS B 2 150 ? -53.55587 -5.96883 14.55879 1.000 42.55339 145 LYS D C 1
ATOM 2723 O O . LYS B 2 150 ? -53.59823 -5.13475 13.65155 1.000 43.42117 145 LYS D O 1
ATOM 2729 N N . VAL B 2 151 ? -52.45589 -6.22047 15.25325 1.000 44.93730 146 VAL D N 1
ATOM 2730 C CA . VAL B 2 151 ? -51.17927 -5.60594 14.93213 1.000 41.17036 146 VAL D CA 1
ATOM 2731 C C . VAL B 2 151 ? -50.21094 -6.72717 14.62531 1.000 44.96197 146 VAL D C 1
ATOM 2732 O O . VAL B 2 151 ? -49.91908 -7.55126 15.49735 1.000 47.97021 146 VAL D O 1
ATOM 2736 N N . GLN B 2 152 ? -49.73385 -6.77382 13.38800 1.000 44.89259 147 GLN D N 1
ATOM 2737 C CA . GLN B 2 152 ? -48.77197 -7.77297 12.95551 1.000 48.33321 147 GLN D CA 1
ATOM 2738 C C . GLN B 2 152 ? -47.45169 -7.10420 12.60760 1.000 45.67712 147 GLN D C 1
ATOM 2739 O O . GLN B 2 152 ? -47.43335 -6.03900 11.98702 1.000 48.07803 147 GLN D O 1
ATOM 2745 N N . TRP B 2 153 ? -46.35048 -7.73119 13.01213 1.000 44.34138 148 TRP D N 1
ATOM 2746 C CA . TRP B 2 153 ? -45.00972 -7.25043 12.71207 1.000 43.28323 148 TRP D CA 1
ATOM 2747 C C . TRP B 2 153 ? -44.39591 -8.06852 11.58111 1.000 45.34509 148 TRP D C 1
ATOM 2748 O O . TRP B 2 153 ? -44.55303 -9.29420 11.53341 1.000 50.07458 148 TRP D O 1
ATOM 2759 N N . LYS B 2 154 ? -43.68323 -7.39686 10.67769 1.000 42.45680 149 LYS D N 1
ATOM 2760 C CA . LYS B 2 154 ? -42.96943 -8.08029 9.60607 1.000 49.72182 149 LYS D CA 1
ATOM 2761 C C . LYS B 2 154 ? -41.55512 -7.52144 9.51047 1.000 53.51807 149 LYS D C 1
ATOM 2762 O O . LYS B 2 154 ? -41.37157 -6.29869 9.46016 1.000 52.03689 149 LYS D O 1
ATOM 2768 N N . VAL B 2 155 ? -40.56263 -8.41245 9.48918 1.000 49.34376 150 VAL D N 1
ATOM 2769 C CA . VAL B 2 155 ? -39.15333 -8.04504 9.37117 1.000 48.30502 150 VAL D CA 1
ATOM 2770 C C . VAL B 2 155 ? -38.61203 -8.67650 8.09718 1.000 54.14414 150 VAL D C 1
ATOM 2771 O O . VAL B 2 155 ? -38.62832 -9.90878 7.95419 1.000 53.10472 150 VAL D O 1
ATOM 2775 N N . ASP B 2 156 ? -38.11640 -7.83614 7.18444 1.000 49.23066 151 ASP D N 1
ATOM 2776 C CA . ASP B 2 156 ? -37.74223 -8.26835 5.83368 1.000 54.62621 151 ASP D CA 1
ATOM 2777 C C . ASP B 2 156 ? -38.84379 -9.12341 5.21932 1.000 54.62666 151 ASP D C 1
ATOM 2778 O O . ASP B 2 156 ? -38.58187 -10.12145 4.54163 1.000 55.42733 151 ASP D O 1
ATOM 2783 N N . ASN B 2 157 ? -40.08858 -8.72708 5.49968 1.000 53.13701 152 ASN D N 1
ATOM 2784 C CA . ASN B 2 157 ? -41.33544 -9.32810 5.03825 1.000 56.39250 152 ASN D CA 1
ATOM 2785 C C . ASN B 2 157 ? -41.63514 -10.67074 5.69633 1.000 56.73377 152 ASN D C 1
ATOM 2786 O O . ASN B 2 157 ? -42.58889 -11.34356 5.29151 1.000 60.13413 152 ASN D O 1
ATOM 2791 N N . ALA B 2 158 ? -40.87207 -11.06983 6.71485 1.000 52.47737 153 ALA D N 1
ATOM 2792 C CA . ALA B 2 158 ? -41.14117 -12.29757 7.45819 1.000 54.45018 153 ALA D CA 1
ATOM 2793 C C . ALA B 2 158 ? -41.98322 -11.97369 8.68728 1.000 55.47894 153 ALA D C 1
ATOM 2794 O O . ALA B 2 158 ? -41.58832 -11.14637 9.51882 1.000 52.81893 153 ALA D O 1
ATOM 2796 N N . LEU B 2 159 ? -43.12710 -12.64483 8.80618 1.000 52.46939 154 LEU D N 1
ATOM 2797 C CA . LEU B 2 159 ? -44.07130 -12.36993 9.87969 1.000 51.08372 154 LEU D CA 1
ATOM 2798 C C . LEU B 2 159 ? -43.50852 -12.81994 11.22555 1.000 51.35882 154 LEU D C 1
ATOM 2799 O O . LEU B 2 159 ? -43.01432 -13.94153 11.35384 1.000 52.48534 154 LEU D O 1
ATOM 2804 N N . GLN B 2 160 ? -43.58023 -11.94606 12.23215 1.000 52.67516 155 GLN D N 1
ATOM 2805 C CA . GLN B 2 160 ? -43.00276 -12.23346 13.54195 1.000 46.03260 155 GLN D CA 1
ATOM 2806 C C . GLN B 2 160 ? -44.00348 -12.94317 14.44232 1.000 48.30011 155 GLN D C 1
ATOM 2807 O O . GLN B 2 160 ? -45.22018 -12.74921 14.33846 1.000 50.70968 155 GLN D O 1
ATOM 2813 N N . SER B 2 161 ? -43.46653 -13.76182 15.34213 1.000 44.91243 156 SER D N 1
ATOM 2814 C CA . SER B 2 161 ? -44.25233 -14.55245 16.27688 1.000 44.89022 156 SER D CA 1
ATOM 2815 C C . SER B 2 161 ? -43.62464 -14.43613 17.65646 1.000 43.83489 156 SER D C 1
ATOM 2816 O O . SER B 2 161 ? -42.43019 -14.69886 17.81551 1.000 48.14227 156 SER D O 1
ATOM 2818 N N . GLY B 2 162 ? -44.42145 -14.02051 18.63784 1.000 43.10581 157 GLY D N 1
ATOM 2819 C CA . GLY B 2 162 ? -44.09137 -14.18397 20.03628 1.000 42.72870 157 GLY D CA 1
ATOM 2820 C C . GLY B 2 162 ? -43.15481 -13.15662 20.63349 1.000 41.56613 157 GLY D C 1
ATOM 2821 O O . GLY B 2 162 ? -42.81184 -13.27976 21.81231 1.000 41.78385 157 GLY D O 1
ATOM 2822 N N . ASN B 2 163 ? -42.72995 -12.14691 19.87932 1.000 39.51316 158 ASN D N 1
ATOM 2823 C CA . ASN B 2 163 ? -41.71405 -11.21617 20.36033 1.000 44.03890 158 ASN D CA 1
ATOM 2824 C C . ASN B 2 163 ? -42.24260 -9.78950 20.41283 1.000 41.04414 158 ASN D C 1
ATOM 2825 O O . ASN B 2 163 ? -41.46986 -8.83506 20.29579 1.000 41.63218 158 ASN D O 1
ATOM 2830 N N . SER B 2 164 ? -43.55826 -9.63395 20.58343 1.000 40.94390 159 SER D N 1
ATOM 2831 C CA . SER B 2 164 ? -44.18234 -8.31846 20.70620 1.000 42.86522 159 SER D CA 1
ATOM 2832 C C . SER B 2 164 ? -45.16701 -8.32077 21.86919 1.000 37.98259 159 SER D C 1
ATOM 2833 O O . SER B 2 164 ? -45.63583 -9.37047 22.30589 1.000 44.05797 159 SER D O 1
ATOM 2836 N N . GLN B 2 165 ? -45.47367 -7.12381 22.36820 1.000 41.55097 160 GLN D N 1
ATOM 2837 C CA . GLN B 2 165 ? -46.33741 -6.92945 23.52972 1.000 42.76866 160 GLN D CA 1
ATOM 2838 C C . GLN B 2 165 ? -47.19462 -5.68224 23.33627 1.000 35.82177 160 GLN D C 1
ATOM 2839 O O . GLN B 2 165 ? -46.72403 -4.68396 22.79394 1.000 36.86729 160 GLN D O 1
ATOM 2845 N N . GLU B 2 166 ? -48.44046 -5.72759 23.80905 1.000 41.60363 161 GLU D N 1
ATOM 2846 C CA . GLU B 2 166 ? -49.42011 -4.67372 23.55445 1.000 38.16933 161 GLU D CA 1
ATOM 2847 C C . GLU B 2 166 ? -49.88498 -4.00982 24.84498 1.000 38.34959 161 GLU D C 1
ATOM 2848 O O . GLU B 2 166 ? -50.09920 -4.67786 25.86257 1.000 37.71220 161 GLU D O 1
ATOM 2854 N N . SER B 2 167 ? -50.06235 -2.69136 24.78203 1.000 34.48626 162 SER D N 1
ATOM 2855 C CA . SER B 2 167 ? -50.70733 -1.93698 25.84068 1.000 34.93073 162 SER D CA 1
ATOM 2856 C C . SER B 2 167 ? -51.73051 -0.98940 25.21623 1.000 33.75259 162 SER D C 1
ATOM 2857 O O . SER B 2 167 ? -51.52462 -0.48022 24.11244 1.000 36.58694 162 SER D O 1
ATOM 2860 N N . VAL B 2 168 ? -52.84327 -0.77004 25.92642 1.000 32.78472 163 VAL D N 1
ATOM 2861 C CA . VAL B 2 168 ? -53.96944 0.03566 25.45231 1.000 34.40625 163 VAL D CA 1
ATOM 2862 C C . VAL B 2 168 ? -54.36655 1.01417 26.55134 1.000 34.67757 163 VAL D C 1
ATOM 2863 O O . VAL B 2 168 ? -54.53066 0.61288 27.70508 1.000 35.17851 163 VAL D O 1
ATOM 2867 N N . THR B 2 169 ? -54.56090 2.28174 26.19547 1.000 34.37491 164 THR D N 1
ATOM 2868 C CA . THR B 2 169 ? -55.03472 3.26599 27.16454 1.000 39.43073 164 THR D CA 1
ATOM 2869 C C . THR B 2 169 ? -56.45225 2.95200 27.64568 1.000 41.18791 164 THR D C 1
ATOM 2870 O O . THR B 2 169 ? -57.19078 2.16508 27.05031 1.000 42.03468 164 THR D O 1
ATOM 2874 N N . GLU B 2 170 ? -56.82345 3.59751 28.74462 1.000 40.75874 165 GLU D N 1
ATOM 2875 C CA . GLU B 2 170 ? -58.22181 3.67772 29.13698 1.000 44.91376 165 GLU D CA 1
ATOM 2876 C C . GLU B 2 170 ? -58.98071 4.49469 28.10763 1.000 43.93971 165 GLU D C 1
ATOM 2877 O O . GLU B 2 170 ? -58.41350 5.36129 27.43888 1.000 47.59690 165 GLU D O 1
ATOM 2883 N N . GLN B 2 171 ? -60.26755 4.20121 27.95841 1.000 43.59203 166 GLN D N 1
ATOM 2884 C CA . GLN B 2 171 ? -61.07008 4.96707 27.01641 1.000 40.30178 166 GLN D CA 1
ATOM 2885 C C . GLN B 2 171 ? -61.00824 6.44787 27.37024 1.000 42.80366 166 GLN D C 1
ATOM 2886 O O . GLN B 2 171 ? -61.29129 6.82917 28.50966 1.000 42.11924 166 GLN D O 1
ATOM 2892 N N . ASP B 2 172 ? -60.61378 7.28112 26.40598 1.000 39.79565 167 ASP D N 1
ATOM 2893 C CA . ASP B 2 172 ? -60.58654 8.71814 26.65033 1.000 42.13702 167 ASP D CA 1
ATOM 2894 C C . ASP B 2 172 ? -61.97682 9.21734 27.06835 1.000 47.41935 167 ASP D C 1
ATOM 2895 O O . ASP B 2 172 ? -62.99422 8.87658 26.45860 1.000 43.49572 167 ASP D O 1
ATOM 2900 N N . SER B 2 173 ? -62.02217 10.01928 28.12117 1.000 48.48331 168 SER D N 1
ATOM 2901 C CA . SER B 2 173 ? -63.29367 10.45048 28.68062 1.000 48.35880 168 SER D CA 1
ATOM 2902 C C . SER B 2 173 ? -63.96165 11.54972 27.86807 1.000 51.24212 168 SER D C 1
ATOM 2903 O O . SER B 2 173 ? -65.08658 11.94773 28.20035 1.000 55.19552 168 SER D O 1
ATOM 2906 N N . LYS B 2 174 ? -63.30305 12.04500 26.82027 1.000 46.39997 169 LYS D N 1
ATOM 2907 C CA . LYS B 2 174 ? -63.83176 13.11450 25.98694 1.000 48.60708 169 LYS D CA 1
ATOM 2908 C C . LYS B 2 174 ? -64.27072 12.60431 24.61772 1.000 52.00079 169 LYS D C 1
ATOM 2909 O O . LYS B 2 174 ? -65.44629 12.74886 24.25859 1.000 50.33286 169 LYS D O 1
ATOM 2915 N N . ASP B 2 175 ? -63.37623 11.97707 23.84228 1.000 46.26904 170 ASP D N 1
ATOM 2916 C CA . ASP B 2 175 ? -63.75275 11.48360 22.52062 1.000 44.94108 170 ASP D CA 1
ATOM 2917 C C . ASP B 2 175 ? -63.99255 9.97478 22.48538 1.000 44.53498 170 ASP D C 1
ATOM 2918 O O . ASP B 2 175 ? -64.28351 9.43235 21.41121 1.000 38.33616 170 ASP D O 1
ATOM 2923 N N . SER B 2 176 ? -63.87671 9.29483 23.62904 1.000 39.72181 171 SER D N 1
ATOM 2924 C CA . SER B 2 176 ? -64.26482 7.89092 23.78450 1.000 39.90321 171 SER D CA 1
ATOM 2925 C C . SER B 2 176 ? -63.45796 6.96021 22.89670 1.000 38.77019 171 SER D C 1
ATOM 2926 O O . SER B 2 176 ? -63.93075 5.87795 22.54285 1.000 42.06153 171 SER D O 1
ATOM 2929 N N . THR B 2 177 ? -62.24731 7.35972 22.53530 1.000 37.75875 172 THR D N 1
ATOM 2930 C CA . THR B 2 177 ? -61.35134 6.52264 21.75070 1.000 37.25990 172 THR D CA 1
ATOM 2931 C C . THR B 2 177 ? -60.31262 5.83181 22.62998 1.000 39.51345 172 THR D C 1
ATOM 2932 O O . THR B 2 177 ? -60.13523 6.13155 23.81681 1.000 44.52873 172 THR D O 1
ATOM 2936 N N . TYR B 2 178 ? -59.61776 4.89252 22.00997 1.000 35.11269 173 TYR D N 1
ATOM 2937 C CA . TYR B 2 178 ? -58.48907 4.19069 22.58647 1.000 37.60694 173 TYR D CA 1
ATOM 2938 C C . TYR B 2 178 ? -57.21955 4.52875 21.81260 1.000 39.00250 173 TYR D C 1
ATOM 2939 O O . TYR B 2 178 ? -57.26390 5.03639 20.68324 1.000 36.28705 173 TYR D O 1
ATOM 2948 N N . SER B 2 179 ? -56.08181 4.19774 22.41858 1.000 38.10367 174 SER D N 1
ATOM 2949 C CA . SER B 2 179 ? -54.81049 4.14788 21.70797 1.000 34.34234 174 SER D CA 1
ATOM 2950 C C . SER B 2 179 ? -54.05600 2.89671 22.14361 1.000 35.33540 174 SER D C 1
ATOM 2951 O O . SER B 2 179 ? -54.26674 2.35663 23.23378 1.000 35.47554 174 SER D O 1
ATOM 2954 N N . LEU B 2 180 ? -53.17152 2.42903 21.27674 1.000 35.16125 175 LEU D N 1
ATOM 2955 C CA . LEU B 2 180 ? -52.49908 1.16416 21.50888 1.000 34.72854 175 LEU D CA 1
ATOM 2956 C C . LEU B 2 180 ? -51.04251 1.27127 21.07666 1.000 34.52996 175 LEU D C 1
ATOM 2957 O O . LEU B 2 180 ? -50.72608 1.89366 20.06101 1.000 30.85800 175 LEU D O 1
ATOM 2962 N N . SER B 2 181 ? -50.15827 0.66065 21.85829 1.000 35.96238 176 SER D N 1
ATOM 2963 C CA . SER B 2 181 ? -48.75147 0.54048 21.50553 1.000 36.44552 176 SER D CA 1
ATOM 2964 C C . SER B 2 181 ? -48.40997 -0.93839 21.40066 1.000 38.78909 176 SER D C 1
ATOM 2965 O O . SER B 2 181 ? -48.82113 -1.73867 22.25166 1.000 41.50556 176 SER D O 1
ATOM 2968 N N . SER B 2 182 ? -47.69268 -1.29829 20.33902 1.000 33.60274 177 SER D N 1
ATOM 2969 C CA . SER B 2 182 ? -47.13163 -2.63412 20.16394 1.000 38.14289 177 SER D CA 1
ATOM 2970 C C . SER B 2 182 ? -45.61050 -2.48971 20.11434 1.000 38.38430 177 SER D C 1
ATOM 2971 O O . SER B 2 182 ? -45.08044 -1.70258 19.31838 1.000 35.50172 177 SER D O 1
ATOM 2974 N N . THR B 2 183 ? -44.92001 -3.21656 20.98677 1.000 37.23923 178 THR D N 1
ATOM 2975 C CA . THR B 2 183 ? -43.46934 -3.13465 21.13963 1.000 36.10654 178 THR D CA 1
ATOM 2976 C C . THR B 2 183 ? -42.85095 -4.44776 20.65765 1.000 38.39935 178 THR D C 1
ATOM 2977 O O . THR B 2 183 ? -43.09501 -5.50165 21.24827 1.000 36.64831 178 THR D O 1
ATOM 2981 N N . LEU B 2 184 ? -42.06334 -4.39187 19.58338 1.000 38.09197 179 LEU D N 1
ATOM 2982 C CA . LEU B 2 184 ? -41.30466 -5.54817 19.12691 1.000 39.10708 179 LEU D CA 1
ATOM 2983 C C . LEU B 2 184 ? -39.92447 -5.50778 19.77346 1.000 42.38977 179 LEU D C 1
ATOM 2984 O O . LEU B 2 184 ? -39.28022 -4.45077 19.79284 1.000 40.87699 179 LEU D O 1
ATOM 2989 N N . THR B 2 185 ? -39.47868 -6.65089 20.31128 1.000 39.63187 180 THR D N 1
ATOM 2990 C CA . THR B 2 185 ? -38.21480 -6.74473 21.03865 1.000 41.51826 180 THR D CA 1
ATOM 2991 C C . THR B 2 185 ? -37.26551 -7.71864 20.35489 1.000 44.58161 180 THR D C 1
ATOM 2992 O O . THR B 2 185 ? -37.58330 -8.90546 20.22485 1.000 46.17437 180 THR D O 1
ATOM 2996 N N . LEU B 2 186 ? -36.08076 -7.22226 19.97967 1.000 43.25285 181 LEU D N 1
ATOM 2997 C CA . LEU B 2 186 ? -35.05448 -7.96801 19.25572 1.000 42.16162 181 LEU D CA 1
ATOM 2998 C C . LEU B 2 186 ? -33.69700 -7.76245 19.91202 1.000 42.57299 181 LEU D C 1
ATOM 2999 O O . LEU B 2 186 ? -33.46955 -6.77705 20.61819 1.000 42.95816 181 LEU D O 1
ATOM 3004 N N . SER B 2 187 ? -32.77973 -8.68954 19.64741 1.000 42.68513 182 SER D N 1
ATOM 3005 C CA . SER B 2 187 ? -31.37996 -8.41915 19.92838 1.000 46.95830 182 SER D CA 1
ATOM 3006 C C . SER B 2 187 ? -30.83289 -7.43966 18.89566 1.000 44.13452 182 SER D C 1
ATOM 3007 O O . SER B 2 187 ? -31.33995 -7.33866 17.77797 1.000 46.74131 182 SER D O 1
ATOM 3010 N N . LYS B 2 188 ? -29.78864 -6.70473 19.27854 1.000 45.53750 183 LYS D N 1
ATOM 3011 C CA . LYS B 2 188 ? -29.11732 -5.85414 18.30100 1.000 46.98052 183 LYS D CA 1
ATOM 3012 C C . LYS B 2 188 ? -28.62051 -6.67284 17.11481 1.000 48.47845 183 LYS D C 1
ATOM 3013 O O . LYS B 2 188 ? -28.77855 -6.26289 15.95841 1.000 50.81158 183 LYS D O 1
ATOM 3019 N N . ALA B 2 189 ? -28.05418 -7.85119 17.37967 1.000 45.96365 184 ALA D N 1
ATOM 3020 C CA . ALA B 2 189 ? -27.51384 -8.67633 16.30280 1.000 49.38436 184 ALA D CA 1
ATOM 3021 C C . ALA B 2 189 ? -28.59323 -9.07798 15.30357 1.000 49.64929 184 ALA D C 1
ATOM 3022 O O . ALA B 2 189 ? -28.34040 -9.12174 14.09414 1.000 51.70582 184 ALA D O 1
ATOM 3024 N N . ASP B 2 190 ? -29.80410 -9.37888 15.78613 1.000 53.51560 185 ASP D N 1
ATOM 3025 C CA . ASP B 2 190 ? -30.89460 -9.70176 14.86766 1.000 50.26490 185 ASP D CA 1
ATOM 3026 C C . ASP B 2 190 ? -31.40628 -8.45275 14.16779 1.000 48.79345 185 ASP D C 1
ATOM 3027 O O . ASP B 2 190 ? -31.76513 -8.50131 12.98701 1.000 54.53902 185 ASP D O 1
ATOM 3032 N N . TYR B 2 191 ? -31.44394 -7.32521 14.87875 1.000 50.04413 186 TYR D N 1
ATOM 3033 C CA . TYR B 2 191 ? -31.86969 -6.07076 14.26254 1.000 47.95644 186 TYR D CA 1
ATOM 3034 C C . TYR B 2 191 ? -30.97955 -5.71326 13.08049 1.000 51.25858 186 TYR D C 1
ATOM 3035 O O . TYR B 2 191 ? -31.46589 -5.28785 12.02904 1.000 49.70619 186 TYR D O 1
ATOM 3044 N N . GLU B 2 192 ? -29.67308 -5.91110 13.22651 1.000 51.41863 187 GLU D N 1
ATOM 3045 C CA . GLU B 2 192 ? -28.72607 -5.43139 12.24010 1.000 51.67085 187 GLU D CA 1
ATOM 3046 C C . GLU B 2 192 ? -28.62655 -6.34028 11.02818 1.000 55.22731 187 GLU D C 1
ATOM 3047 O O . GLU B 2 192 ? -28.02525 -5.93673 10.02513 1.000 50.14268 187 GLU D O 1
ATOM 3053 N N . LYS B 2 193 ? -29.20417 -7.53836 11.09325 1.000 55.29162 188 LYS D N 1
ATOM 3054 C CA . LYS B 2 193 ? -29.16852 -8.48306 9.99133 1.000 49.42678 188 LYS D CA 1
ATOM 3055 C C . LYS B 2 193 ? -30.36232 -8.32955 9.04048 1.000 56.86192 188 LYS D C 1
ATOM 3056 O O . LYS B 2 193 ? -30.50979 -9.13329 8.11583 1.000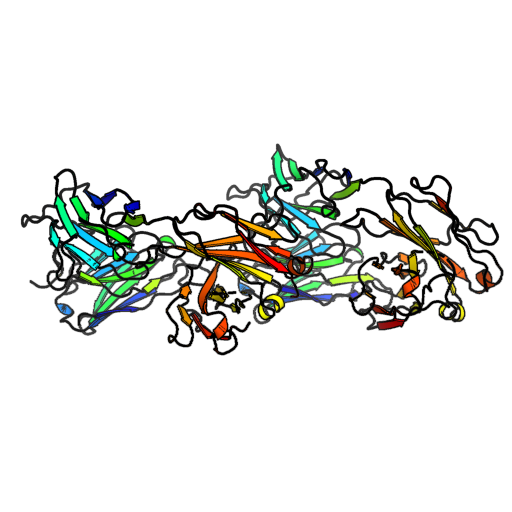 55.19011 188 LYS D O 1
ATOM 3058 N N . HIS B 2 194 ? -31.20434 -7.31090 9.22889 1.000 57.39248 189 HIS D N 1
ATOM 3059 C CA . HIS B 2 194 ? -32.36814 -7.09978 8.37536 1.000 47.93281 189 HIS D CA 1
ATOM 3060 C C . HIS B 2 194 ? -32.56789 -5.61270 8.12429 1.000 49.71895 189 HIS D C 1
ATOM 3061 O O . HIS B 2 194 ? -32.15678 -4.76467 8.91963 1.000 54.41149 189 HIS D O 1
ATOM 3068 N N . LYS B 2 195 ? -33.22292 -5.30330 7.00776 1.000 50.54349 190 LYS D N 1
ATOM 3069 C CA . LYS B 2 195 ? -33.37850 -3.92673 6.54681 1.000 54.37977 190 LYS D CA 1
ATOM 3070 C C . LYS B 2 195 ? -34.76961 -3.33751 6.77139 1.000 49.54773 190 LYS D C 1
ATOM 3071 O O . LYS B 2 195 ? -34.87821 -2.19924 7.23164 1.000 48.68586 190 LYS D O 1
ATOM 3077 N N . VAL B 2 196 ? -35.84560 -4.06067 6.48410 1.000 46.21211 191 VAL D N 1
ATOM 3078 C CA . VAL B 2 196 ? -37.18263 -3.47103 6.48366 1.000 50.75946 191 VAL D CA 1
ATOM 3079 C C . VAL B 2 196 ? -37.94668 -3.92847 7.71446 1.000 46.84548 191 VAL D C 1
ATOM 3080 O O . VAL B 2 196 ? -38.09450 -5.13487 7.95883 1.000 45.56382 191 VAL D O 1
ATOM 3084 N N . TYR B 2 197 ? -38.44743 -2.96295 8.47665 1.000 39.18447 192 TYR D N 1
ATOM 3085 C CA . TYR B 2 197 ? -39.25965 -3.21900 9.65697 1.000 43.84599 192 TYR D CA 1
ATOM 3086 C C . TYR B 2 197 ? -40.63438 -2.60672 9.44200 1.000 43.27044 192 TYR D C 1
ATOM 3087 O O . TYR B 2 197 ? -40.75108 -1.41955 9.12124 1.000 41.81646 192 TYR D O 1
ATOM 3096 N N . ALA B 2 198 ? -41.66882 -3.41917 9.59072 1.000 42.64690 193 ALA D N 1
ATOM 3097 C CA . ALA B 2 198 ? -43.00585 -2.97014 9.25404 1.000 43.03501 193 ALA D CA 1
ATOM 3098 C C . ALA B 2 198 ? -43.99324 -3.45528 10.29433 1.000 37.83803 193 ALA D C 1
ATOM 3099 O O . ALA B 2 198 ? -43.87636 -4.56750 10.81162 1.000 43.91164 193 ALA D O 1
ATOM 3101 N N . CYS B 2 199 ? -44.95401 -2.60446 10.60910 1.000 41.73534 194 CYS D N 1
ATOM 3102 C CA A CYS B 2 199 ? -46.09544 -3.01003 11.41584 0.620 42.73007 194 CYS D CA 1
ATOM 3103 C CA B CYS B 2 199 ? -46.09806 -2.95110 11.43446 0.380 42.57492 194 CYS D CA 1
ATOM 3104 C C . CYS B 2 199 ? -47.34901 -2.85936 10.57038 1.000 42.35690 194 CYS D C 1
ATOM 3105 O O . CYS B 2 199 ? -47.57033 -1.82582 9.92635 1.000 46.25383 194 CYS D O 1
ATOM 3110 N N . GLU B 2 200 ? -48.13637 -3.92882 10.53597 1.000 41.25351 195 GLU D N 1
ATOM 3111 C CA . GLU B 2 200 ? -49.30326 -4.04577 9.67271 1.000 46.48004 195 GLU D CA 1
ATOM 3112 C C . GLU B 2 200 ? -50.54325 -4.07287 10.55371 1.000 44.25589 195 GLU D C 1
ATOM 3113 O O . GLU B 2 200 ? -50.69627 -4.96370 11.39644 1.000 44.04314 195 GLU D O 1
ATOM 3119 N N . VAL B 2 201 ? -51.41575 -3.09381 10.36041 1.000 41.02690 196 VAL D N 1
ATOM 3120 C CA . VAL B 2 201 ? -52.54487 -2.84839 11.24447 1.000 43.64048 196 VAL D CA 1
ATOM 3121 C C . VAL B 2 201 ? -53.82640 -3.10386 10.46834 1.000 42.07340 196 VAL D C 1
ATOM 3122 O O . VAL B 2 201 ? -54.05076 -2.50004 9.41133 1.000 43.96574 196 VAL D O 1
ATOM 3126 N N . THR B 2 202 ? -54.65274 -4.01394 10.96986 1.000 40.30623 197 THR D N 1
ATOM 3127 C CA . THR B 2 202 ? -56.00777 -4.18223 10.47160 1.000 44.10997 197 THR D CA 1
ATOM 3128 C C . THR B 2 202 ? -56.97108 -3.78797 11.57864 1.000 44.29693 197 THR D C 1
ATOM 3129 O O . THR B 2 202 ? -56.70334 -4.02698 12.76205 1.000 41.95602 197 THR D O 1
ATOM 3133 N N . HIS B 2 203 ? -58.07611 -3.16101 11.18289 1.000 43.24461 198 HIS D N 1
ATOM 3134 C CA . HIS B 2 203 ? -59.04802 -2.59235 12.10419 1.000 42.26080 198 HIS D CA 1
ATOM 3135 C C . HIS B 2 203 ? -60.33437 -2.38867 11.32986 1.000 44.33746 198 HIS D C 1
ATOM 3136 O O . HIS B 2 203 ? -60.30715 -2.21080 10.10843 1.000 45.26929 198 HIS D O 1
ATOM 3143 N N . GLN B 2 204 ? -61.45766 -2.42169 12.05510 1.000 44.28250 199 GLN D N 1
ATOM 3144 C CA . GLN B 2 204 ? -62.77020 -2.27185 11.42877 1.000 45.74480 199 GLN D CA 1
ATOM 3145 C C . GLN B 2 204 ? -62.92303 -0.91660 10.72413 1.000 44.27087 199 GLN D C 1
ATOM 3146 O O . GLN B 2 204 ? -63.70076 -0.79365 9.77479 1.000 42.23433 199 GLN D O 1
ATOM 3152 N N . GLY B 2 205 ? -62.21023 0.11288 11.18140 1.000 39.08120 200 GLY D N 1
ATOM 3153 C CA . GLY B 2 205 ? -62.26278 1.41321 10.54137 1.000 38.89590 200 GLY D CA 1
ATOM 3154 C C . GLY B 2 205 ? -61.48091 1.54253 9.24813 1.000 39.86189 200 GLY D C 1
ATOM 3155 O O . GLY B 2 205 ? -61.67738 2.52132 8.51939 1.000 40.15846 200 GLY D O 1
ATOM 3156 N N . LEU B 2 206 ? -60.60267 0.59012 8.94864 1.000 43.45172 201 LEU D N 1
ATOM 3157 C CA . LEU B 2 206 ? -59.74321 0.64003 7.77163 1.000 44.16240 201 LEU D CA 1
ATOM 3158 C C . LEU B 2 206 ? -60.28816 -0.29994 6.69766 1.000 45.43977 201 LEU D C 1
ATOM 3159 O O . LEU B 2 206 ? -60.60763 -1.45787 6.98669 1.000 44.49205 201 LEU D O 1
ATOM 3164 N N . SER B 2 207 ? -60.39945 0.20035 5.46101 1.000 45.13724 202 SER D N 1
ATOM 3165 C CA . SER B 2 207 ? -60.92638 -0.60683 4.35613 1.000 44.69083 202 SER D CA 1
ATOM 3166 C C . SER B 2 207 ? -59.89596 -1.58511 3.78935 1.000 45.37511 202 SER D C 1
ATOM 3167 O O . SER B 2 207 ? -60.27577 -2.53537 3.09202 1.000 51.53568 202 SER D O 1
ATOM 3170 N N . SER B 2 208 ? -58.61686 -1.34399 4.05131 1.000 46.64396 203 SER D N 1
ATOM 3171 C CA . SER B 2 208 ? -57.48351 -2.21520 3.79129 1.000 43.66127 203 SER D CA 1
ATOM 3172 C C . SER B 2 208 ? -56.51625 -2.08824 4.96151 1.000 44.80339 203 SER D C 1
ATOM 3173 O O . SER B 2 208 ? -56.51986 -1.07551 5.66705 1.000 43.52740 203 SER D O 1
ATOM 3176 N N . PRO B 2 209 ? -55.69172 -3.10622 5.20041 1.000 44.34777 204 PRO D N 1
ATOM 3177 C CA . PRO B 2 209 ? -54.68365 -2.99147 6.26238 1.000 43.81029 204 PRO D CA 1
ATOM 3178 C C . PRO B 2 209 ? -53.69101 -1.86977 5.97439 1.000 45.08621 204 PRO D C 1
ATOM 3179 O O . PRO B 2 209 ? -53.32564 -1.61497 4.82845 1.000 49.25123 204 PRO D O 1
ATOM 3183 N N . VAL B 2 210 ? -53.25345 -1.19051 7.02699 1.000 46.45463 205 VAL D N 1
ATOM 3184 C CA . VAL B 2 210 ? -52.28357 -0.10712 6.90680 1.000 42.53798 205 VAL D CA 1
ATOM 3185 C C . VAL B 2 210 ? -50.93593 -0.62560 7.35970 1.000 42.31436 205 VAL D C 1
ATOM 3186 O O . VAL B 2 210 ? -50.82164 -1.17752 8.46118 1.000 48.20868 205 VAL D O 1
ATOM 3190 N N . THR B 2 211 ? -49.91956 -0.46588 6.51192 1.000 41.00688 206 THR D N 1
ATOM 3191 C CA . THR B 2 211 ? -48.54694 -0.83064 6.84668 1.000 45.98929 206 THR D CA 1
ATOM 3192 C C . THR B 2 211 ? -47.70713 0.43371 6.97323 1.000 44.14403 206 THR D C 1
ATOM 3193 O O . THR B 2 211 ? -47.64123 1.23470 6.03744 1.000 42.74113 206 THR D O 1
ATOM 3197 N N . LYS B 2 212 ? -47.06113 0.60468 8.12343 1.000 41.85184 207 LYS D N 1
ATOM 3198 C CA . LYS B 2 212 ? -46.03718 1.62195 8.29073 1.000 41.64903 207 LYS D CA 1
ATOM 3199 C C . LYS B 2 212 ? -44.69939 0.91649 8.44878 1.000 41.40180 207 LYS D C 1
ATOM 3200 O O . LYS B 2 212 ? -44.61735 -0.14320 9.07220 1.000 42.98678 207 LYS D O 1
ATOM 3206 N N . SER B 2 213 ? -43.65608 1.48191 7.86072 1.000 39.49508 208 SER D N 1
ATOM 3207 C CA . SER B 2 213 ? -42.40371 0.75124 7.80046 1.000 44.96209 208 SER D CA 1
ATOM 3208 C C . SER B 2 213 ? -41.24504 1.72194 7.70639 1.000 42.66278 208 SER D C 1
ATOM 3209 O O . SER B 2 213 ? -41.40322 2.88159 7.32493 1.000 43.88084 208 SER D O 1
ATOM 3212 N N . PHE B 2 214 ? -40.06903 1.22340 8.05820 1.000 42.41158 209 PHE D N 1
ATOM 3213 C CA . PHE B 2 214 ? -38.84133 1.96147 7.83680 1.000 45.18700 209 PHE D CA 1
ATOM 3214 C C . PHE B 2 214 ? -37.77474 0.98491 7.37544 1.000 46.11187 209 PHE D C 1
ATOM 3215 O O . PHE B 2 214 ? -37.90177 -0.23217 7.53115 1.000 44.88337 209 PHE D O 1
ATOM 3223 N N . ASN B 2 215 ? -36.72854 1.53797 6.78564 1.000 53.16893 210 ASN D N 1
ATOM 3224 C CA . ASN B 2 215 ? -35.53543 0.78740 6.44028 1.000 55.84734 210 ASN D CA 1
ATOM 3225 C C . ASN B 2 215 ? -34.47628 1.12943 7.47067 1.000 57.24431 210 ASN D C 1
ATOM 3226 O O . ASN B 2 215 ? -34.14612 2.30870 7.64888 1.000 55.88380 210 ASN D O 1
ATOM 3231 N N . ARG B 2 216 ? -33.98224 0.11091 8.17258 1.000 56.89916 211 ARG D N 1
ATOM 3232 C CA . ARG B 2 216 ? -32.81411 0.28093 9.02690 1.000 56.99874 211 ARG D CA 1
ATOM 3233 C C . ARG B 2 216 ? -31.72226 1.02168 8.26854 1.000 63.71376 211 ARG D C 1
ATOM 3234 O O . ARG B 2 216 ? -31.31542 0.59981 7.17970 1.000 58.75439 211 ARG D O 1
ATOM 3242 N N . GLY B 2 217 ? -31.28660 2.15203 8.82420 1.000 66.99261 212 GLY D N 1
ATOM 3243 C CA . GLY B 2 217 ? -30.28662 2.97929 8.17928 1.000 73.00320 212 GLY D CA 1
ATOM 3244 C C . GLY B 2 217 ? -30.80886 4.10948 7.31885 1.000 80.29049 212 GLY D C 1
ATOM 3245 O O . GLY B 2 217 ? -30.07417 4.59384 6.45212 1.000 85.67941 212 GLY D O 1
ATOM 3246 N N . GLU B 2 218 ? -32.04814 4.54441 7.51707 1.000 88.13020 213 GLU D N 1
ATOM 3247 C CA . GLU B 2 218 ? -32.57081 5.69974 6.79214 1.000 90.50160 213 GLU D CA 1
ATOM 3248 C C . GLU B 2 218 ? -33.32732 6.63759 7.72142 1.000 92.82996 213 GLU D C 1
ATOM 3249 O O . GLU B 2 218 ? -33.43737 7.82997 7.44837 1.000 94.32438 213 GLU D O 1
ATOM 3255 N N . GLN C 1 1 ? -30.86268 -5.68899 27.11231 1.000 50.32915 1 GLN A N 1
ATOM 3256 C CA . GLN C 1 1 ? -29.98651 -4.89290 27.96259 1.000 48.23416 1 GLN A CA 1
ATOM 3257 C C . GLN C 1 1 ? -29.00712 -5.82522 28.68456 1.000 44.52571 1 GLN A C 1
ATOM 3258 O O . GLN C 1 1 ? -27.91402 -5.40126 29.04486 1.000 48.13262 1 GLN A O 1
ATOM 3264 N N . VAL C 1 2 ? -29.37254 -7.10469 28.82814 1.000 45.07935 2 VAL A N 1
ATOM 3265 C CA . VAL C 1 2 ? -28.47863 -8.09317 29.42571 1.000 40.42316 2 VAL A CA 1
ATOM 3266 C C . VAL C 1 2 ? -27.28372 -8.33545 28.50860 1.000 43.56960 2 VAL A C 1
ATOM 3267 O O . VAL C 1 2 ? -27.43063 -8.48419 27.28822 1.000 38.57944 2 VAL A O 1
ATOM 3271 N N . GLN C 1 3 ? -26.08862 -8.37970 29.09844 1.000 42.58295 3 GLN A N 1
ATOM 3272 C CA . GLN C 1 3 ? -24.84756 -8.45401 28.32993 1.000 38.75157 3 GLN A CA 1
ATOM 3273 C C . GLN C 1 3 ? -23.78085 -9.12120 29.18207 1.000 40.77435 3 GLN A C 1
ATOM 3274 O O . GLN C 1 3 ? -23.45998 -8.63332 30.26895 1.000 45.62776 3 GLN A O 1
ATOM 3280 N N . LEU C 1 4 ? -23.23460 -10.22366 28.68280 1.000 35.91699 4 LEU A N 1
ATOM 3281 C CA . LEU C 1 4 ? -22.20217 -10.98850 29.35748 1.000 35.82576 4 LEU A CA 1
ATOM 3282 C C . LEU C 1 4 ? -20.96213 -11.02202 28.47148 1.000 42.56689 4 LEU A C 1
ATOM 3283 O O . LEU C 1 4 ? -21.06121 -11.33743 27.28064 1.000 39.39892 4 LEU A O 1
ATOM 3288 N N . VAL C 1 5 ? -19.79933 -10.69977 29.04331 1.000 37.03666 5 VAL A N 1
ATOM 3289 C CA . VAL C 1 5 ? -18.54282 -10.65958 28.29585 1.000 37.93264 5 VAL A CA 1
ATOM 3290 C C . VAL C 1 5 ? -17.52344 -11.52367 29.03435 1.000 39.53747 5 VAL A C 1
ATOM 3291 O O . VAL C 1 5 ? -17.05895 -11.15064 30.12009 1.000 37.91776 5 VAL A O 1
ATOM 3295 N N . GLU C 1 6 ? -17.20247 -12.68961 28.46651 1.000 36.27117 6 GLU A N 1
ATOM 3296 C CA . GLU C 1 6 ? -16.13509 -13.52872 28.98717 1.000 35.76178 6 GLU A CA 1
ATOM 3297 C C . GLU C 1 6 ? -14.77417 -12.95528 28.59540 1.000 40.96023 6 GLU A C 1
ATOM 3298 O O . GLU C 1 6 ? -14.62080 -12.30657 27.55484 1.000 39.50569 6 GLU A O 1
ATOM 3304 N N . SER C 1 7 ? -13.78080 -13.18765 29.44623 1.000 41.32606 7 SER A N 1
ATOM 3305 C CA . SER C 1 7 ? -12.40163 -12.88317 29.08872 1.000 37.14500 7 SER A CA 1
ATOM 3306 C C . SER C 1 7 ? -11.49451 -13.80875 29.88943 1.000 38.35897 7 SER A C 1
ATOM 3307 O O . SER C 1 7 ? -11.96010 -14.60074 30.71415 1.000 38.72675 7 SER A O 1
ATOM 3310 N N . GLY C 1 8 ? -10.18772 -13.71906 29.63042 1.000 40.60546 8 GLY A N 1
ATOM 3311 C CA . GLY C 1 8 ? -9.19951 -14.47761 30.37354 1.000 36.16317 8 GLY A CA 1
ATOM 3312 C C . GLY C 1 8 ? -8.67931 -15.72729 29.68613 1.000 42.51790 8 GLY A C 1
ATOM 3313 O O . GLY C 1 8 ? -7.76820 -16.37823 30.22156 1.000 45.61213 8 GLY A O 1
ATOM 3314 N N . GLY C 1 9 ? -9.22166 -16.08929 28.53038 1.000 38.04745 9 GLY A N 1
ATOM 3315 C CA . GLY C 1 9 ? -8.75065 -17.26791 27.84126 1.000 38.31706 9 GLY A CA 1
ATOM 3316 C C . GLY C 1 9 ? -7.45915 -17.03230 27.08475 1.000 40.07099 9 GLY A C 1
ATOM 3317 O O . GLY C 1 9 ? -7.06529 -15.90374 26.80090 1.000 43.12243 9 GLY A O 1
ATOM 3318 N N . GLY C 1 10 ? -6.80788 -18.13789 26.74761 1.000 39.58806 10 GLY A N 1
ATOM 3319 C CA . GLY C 1 10 ? -5.53343 -18.10246 26.06125 1.000 32.50942 10 GLY A CA 1
ATOM 3320 C C . GLY C 1 10 ? -4.89884 -19.48034 26.08184 1.000 39.06054 10 GLY A C 1
ATOM 3321 O O . GLY C 1 10 ? -5.56225 -20.48275 26.35985 1.000 39.89327 10 GLY A O 1
ATOM 3322 N N . VAL C 1 11 ? -3.60562 -19.51168 25.76198 1.000 34.53675 11 VAL A N 1
ATOM 3323 C CA . VAL C 1 11 ? -2.81697 -20.73633 25.82482 1.000 38.51744 11 VAL A CA 1
ATOM 3324 C C . VAL C 1 11 ? -2.32531 -20.93564 27.25570 1.000 33.93527 11 VAL A C 1
ATOM 3325 O O . VAL C 1 11 ? -1.89099 -19.98861 27.91539 1.000 35.64393 11 VAL A O 1
ATOM 3329 N N . VAL C 1 12 ? -2.38663 -22.16783 27.74317 1.000 35.54661 12 VAL A N 1
ATOM 3330 C CA . VAL C 1 12 ? -1.89166 -22.51035 29.07307 1.000 36.44119 12 VAL A CA 1
ATOM 3331 C C . VAL C 1 12 ? -1.30592 -23.91667 29.00835 1.000 38.16756 12 VAL A C 1
ATOM 3332 O O . VAL C 1 12 ? -1.88209 -24.81757 28.38758 1.000 41.87694 12 VAL A O 1
ATOM 3336 N N . GLN C 1 13 ? -0.14209 -24.09493 29.62098 1.000 40.05925 13 GLN A N 1
ATOM 3337 C CA . GLN C 1 13 ? 0.52867 -25.38230 29.58903 1.000 41.09973 13 GLN A CA 1
ATOM 3338 C C . GLN C 1 13 ? -0.22140 -26.39338 30.45394 1.000 40.35530 13 GLN A C 1
ATOM 3339 O O . GLN C 1 13 ? -0.84378 -26.02504 31.44902 1.000 42.74518 13 GLN A O 1
ATOM 3345 N N . PRO C 1 14 ? -0.19054 -27.66967 30.08243 1.000 41.07637 14 PRO A N 1
ATOM 3346 C CA . PRO C 1 14 ? -0.80658 -28.70582 30.92012 1.000 41.56076 14 PRO A CA 1
ATOM 3347 C C . PRO C 1 14 ? -0.28800 -28.67849 32.35670 1.000 39.72914 14 PRO A C 1
ATOM 3348 O O . PRO C 1 14 ? 0.90194 -28.51203 32.60907 1.000 42.91021 14 PRO A O 1
ATOM 3352 N N . GLY C 1 15 ? -1.19842 -28.84636 33.30923 1.000 45.00088 15 GLY A N 1
ATOM 3353 C CA . GLY C 1 15 ? -0.85625 -28.75282 34.70896 1.000 39.80221 15 GLY A CA 1
ATOM 3354 C C . GLY C 1 15 ? -0.92036 -27.35322 35.28462 1.000 43.49112 15 GLY A C 1
ATOM 3355 O O . GLY C 1 15 ? -0.92209 -27.20637 36.51431 1.000 48.14541 15 GLY A O 1
ATOM 3356 N N . ARG C 1 16 ? -0.98889 -26.32045 34.44674 1.000 37.48722 16 ARG A N 1
ATOM 3357 C CA . ARG C 1 16 ? -0.93531 -24.95389 34.93594 1.000 40.43055 16 ARG A CA 1
ATOM 3358 C C . ARG C 1 16 ? -2.35721 -24.45209 35.20785 1.000 43.70214 16 ARG A C 1
ATOM 3359 O O . ARG C 1 16 ? -3.34160 -25.19112 35.10216 1.000 37.39372 16 ARG A O 1
ATOM 3361 N N . SER C 1 17 ? -2.46770 -23.18055 35.57784 1.000 44.98314 17 SER A N 1
ATOM 3362 C CA . SER C 1 17 ? -3.70851 -22.57947 36.03311 1.000 38.78962 17 SER A CA 1
ATOM 3363 C C . SER C 1 17 ? -4.10623 -21.42928 35.12118 1.000 40.34978 17 SER A C 1
ATOM 3364 O O . SER C 1 17 ? -3.27040 -20.83476 34.43320 1.000 37.49046 17 SER A O 1
ATOM 3367 N N . LEU C 1 18 ? -5.40324 -21.11840 35.13529 1.000 36.25440 18 LEU A N 1
ATOM 3368 C CA . LEU C 1 18 ? -5.94232 -19.98899 34.39196 1.000 37.42072 18 LEU A CA 1
ATOM 3369 C C . LEU C 1 18 ? -7.25269 -19.57265 35.04852 1.000 39.53236 18 LEU A C 1
ATOM 3370 O O . LEU C 1 18 ? -8.02333 -20.42966 35.49051 1.000 38.33993 18 LEU A O 1
ATOM 3375 N N . ARG C 1 19 ? -7.49294 -18.26456 35.12714 1.000 35.02011 19 ARG A N 1
ATOM 3376 C CA . ARG C 1 19 ? -8.72682 -17.73633 35.69811 1.000 39.58705 19 ARG A CA 1
ATOM 3377 C C . ARG C 1 19 ? -9.54732 -17.01973 34.62717 1.000 37.89297 19 ARG A C 1
ATOM 3378 O O . ARG C 1 19 ? -9.07670 -16.04963 34.02659 1.000 39.63626 19 ARG A O 1
ATOM 3386 N N . LEU C 1 20 ? -10.78364 -17.47285 34.41921 1.000 37.93226 20 LEU A N 1
ATOM 3387 C CA . LEU C 1 20 ? -11.70400 -16.82030 33.49188 1.000 40.04121 20 LEU A CA 1
ATOM 3388 C C . LEU C 1 20 ? -12.61567 -15.83818 34.21417 1.000 40.51664 20 LEU A C 1
ATOM 3389 O O . LEU C 1 20 ? -13.05685 -16.09279 35.34170 1.000 36.04556 20 LEU A O 1
ATOM 3394 N N . SER C 1 21 ? -12.89587 -14.71481 33.54762 1.000 36.98820 21 SER A N 1
ATOM 3395 C CA . SER C 1 21 ? -13.81809 -13.69911 34.03678 1.000 38.60255 21 SER A CA 1
ATOM 3396 C C . SER C 1 21 ? -15.01841 -13.58867 33.11685 1.000 38.24387 21 SER A C 1
ATOM 3397 O O . SER C 1 21 ? -14.93628 -13.88149 31.91979 1.000 40.77535 21 SER A O 1
ATOM 3400 N N . CYS C 1 22 ? -16.12810 -13.12836 33.68804 1.000 38.63486 22 CYS A N 1
ATOM 3401 C CA . CYS C 1 22 ? -17.32030 -12.76573 32.92776 1.000 37.68246 22 CYS A CA 1
ATOM 3402 C C . CYS C 1 22 ? -17.85268 -11.45768 33.49765 1.000 37.93998 22 CYS A C 1
ATOM 3403 O O . CYS C 1 22 ? -18.22461 -11.39179 34.67305 1.000 44.22533 22 CYS A O 1
ATOM 3406 N N . ALA C 1 23 ? -17.84058 -10.40886 32.68446 1.000 37.74339 23 ALA A N 1
ATOM 3407 C CA . ALA C 1 23 ? -18.35165 -9.10456 33.08638 1.000 38.45717 23 ALA A CA 1
ATOM 3408 C C . ALA C 1 23 ? -19.82339 -8.98818 32.68865 1.000 40.58815 23 ALA A C 1
ATOM 3409 O O . ALA C 1 23 ? -20.15691 -9.08160 31.50133 1.000 45.23274 23 ALA A O 1
ATOM 3411 N N . ALA C 1 24 ? -20.69591 -8.77705 33.66942 1.000 36.46187 24 ALA A N 1
ATOM 3412 C CA . ALA C 1 24 ? -22.13849 -8.74652 33.45207 1.000 39.57249 24 ALA A CA 1
ATOM 3413 C C . ALA C 1 24 ? -22.67069 -7.32774 33.58845 1.000 40.90799 24 ALA A C 1
ATOM 3414 O O . ALA C 1 24 ? -22.20679 -6.56292 34.43715 1.000 43.88593 24 ALA A O 1
ATOM 3416 N N . SER C 1 25 ? -23.65707 -6.98021 32.75989 1.000 40.87756 25 SER A N 1
ATOM 3417 C CA . SER C 1 25 ? -24.29912 -5.67534 32.86285 1.000 44.07349 25 SER A CA 1
ATOM 3418 C C . SER C 1 25 ? -25.73004 -5.75421 32.35269 1.000 43.12654 25 SER A C 1
ATOM 3419 O O . SER C 1 25 ? -26.13887 -6.72615 31.70866 1.000 43.78284 25 SER A O 1
ATOM 3422 N N . GLY C 1 26 ? -26.48276 -4.69587 32.64228 1.000 42.79025 26 GLY A N 1
ATOM 3423 C CA . GLY C 1 26 ? -27.86129 -4.57665 32.22483 1.000 43.47259 26 GLY A CA 1
ATOM 3424 C C . GLY C 1 26 ? -28.88268 -5.22895 33.12687 1.000 46.02275 26 GLY A C 1
ATOM 3425 O O . GLY C 1 26 ? -30.06225 -5.26435 32.76054 1.000 51.47793 26 GLY A O 1
ATOM 3426 N N . PHE C 1 27 ? -28.48334 -5.75435 34.28500 1.000 42.15344 27 PHE A N 1
ATOM 3427 C CA . PHE C 1 27 ? -29.43329 -6.39947 35.18241 1.000 41.99057 27 PHE A CA 1
ATOM 3428 C C . PHE C 1 27 ? -28.88761 -6.37380 36.60414 1.000 42.40644 27 PHE A C 1
ATOM 3429 O O . PHE C 1 27 ? -27.70267 -6.13972 36.83694 1.000 43.63443 27 PHE A O 1
ATOM 3437 N N . THR C 1 28 ? -29.77899 -6.59369 37.55639 1.000 43.79433 28 THR A N 1
ATOM 3438 C CA . THR C 1 28 ? -29.36710 -6.82106 38.93493 1.000 44.45383 28 THR A CA 1
ATOM 3439 C C . THR C 1 28 ? -28.59272 -8.12858 39.04386 1.000 45.21353 28 THR A C 1
ATOM 3440 O O . THR C 1 28 ? -29.18855 -9.19464 39.24525 1.000 46.73033 28 THR A O 1
ATOM 3444 N N . PHE C 1 29 ? -27.26842 -8.04795 38.90872 1.000 42.61335 29 PHE A N 1
ATOM 3445 C CA . PHE C 1 29 ? -26.41554 -9.23322 38.95924 1.000 45.79405 29 PHE A CA 1
ATOM 3446 C C . PHE C 1 29 ? -26.72062 -10.10871 40.17109 1.000 41.77599 29 PHE A C 1
ATOM 3447 O O . PHE C 1 29 ? -26.83138 -11.33475 40.05777 1.000 43.03557 29 PHE A O 1
ATOM 3455 N N . SER C 1 30 ? -26.86567 -9.49060 41.34061 1.000 41.25208 30 SER A N 1
ATOM 3456 C CA . SER C 1 30 ? -27.03208 -10.21370 42.59519 1.000 46.42197 30 SER A CA 1
ATOM 3457 C C . SER C 1 30 ? -28.37844 -10.92968 42.72825 1.000 47.93225 30 SER A C 1
ATOM 3458 O O . SER C 1 30 ? -28.62303 -11.51209 43.78649 1.000 50.60151 30 SER A O 1
ATOM 3461 N N . SER C 1 31 ? -29.26023 -10.90747 41.72878 1.000 41.96823 31 SER A N 1
ATOM 3462 C CA . SER C 1 31 ? -30.49706 -11.67082 41.80842 1.000 46.38896 31 SER A CA 1
ATOM 3463 C C . SER C 1 31 ? -30.47717 -12.93162 40.95904 1.000 47.87883 31 SER A C 1
ATOM 3464 O O . SER C 1 31 ? -31.48599 -13.64356 40.94051 1.000 47.36547 31 SER A O 1
ATOM 3467 N N . TYR C 1 32 ? -29.35700 -13.24681 40.28616 1.000 40.74114 32 TYR A N 1
ATOM 3468 C CA . TYR C 1 32 ? -29.30469 -14.32317 39.29883 1.000 38.95988 32 TYR A CA 1
ATOM 3469 C C . TYR C 1 32 ? -28.16015 -15.28718 39.59478 1.000 43.57960 32 TYR A C 1
ATOM 3470 O O . TYR C 1 32 ? -27.00216 -14.87180 39.72725 1.000 41.06306 32 TYR A O 1
ATOM 3479 N N . GLY C 1 33 ? -28.48515 -16.57402 39.68508 1.000 39.01010 33 GLY A N 1
ATOM 3480 C CA . GLY C 1 33 ? -27.46079 -17.59147 39.60682 1.000 38.09094 33 GLY A CA 1
ATOM 3481 C C . GLY C 1 33 ? -26.77333 -17.57746 38.25590 1.000 36.16289 33 GLY A C 1
ATOM 3482 O O . GLY C 1 33 ? -27.32773 -17.11280 37.26187 1.000 38.46286 33 GLY A O 1
ATOM 3483 N N . MET C 1 34 ? -25.54913 -18.11149 38.22108 1.000 32.07234 34 MET A N 1
ATOM 3484 C CA . MET C 1 34 ? -24.65673 -17.97056 37.07993 1.000 30.57297 34 MET A CA 1
ATOM 3485 C C . MET C 1 34 ? -24.07496 -19.34166 36.74523 1.000 34.77757 34 MET A C 1
ATOM 3486 O O . MET C 1 34 ? -23.79115 -20.13528 37.65127 1.000 38.58017 34 MET A O 1
ATOM 3491 N N . HIS C 1 35 ? -23.90546 -19.63278 35.45392 1.000 26.42980 35 HIS A N 1
ATOM 3492 C CA . HIS C 1 35 ? -23.41582 -20.93056 35.01376 1.000 27.72963 35 HIS A CA 1
ATOM 3493 C C . HIS C 1 35 ? -22.22338 -20.77449 34.07728 1.000 29.37255 35 HIS A C 1
ATOM 3494 O O . HIS C 1 35 ? -22.05709 -19.74421 33.42081 1.000 29.75775 35 HIS A O 1
ATOM 3501 N N . TRP C 1 36 ? -21.42014 -21.83779 33.99484 1.000 25.77795 36 TRP A N 1
ATOM 3502 C CA . TRP C 1 36 ? -20.37018 -21.98922 32.98990 1.000 27.24268 36 TRP A CA 1
ATOM 3503 C C . TRP C 1 36 ? -20.67365 -23.21612 32.13247 1.000 30.11270 36 TRP A C 1
ATOM 3504 O O . TRP C 1 36 ? -20.96851 -24.29859 32.65625 1.000 32.40499 36 TRP A O 1
ATOM 3515 N N . VAL C 1 37 ? -20.62276 -23.04110 30.81863 1.000 29.69724 37 VAL A N 1
ATOM 3516 C CA . VAL C 1 37 ? -20.83367 -24.11254 29.85589 1.000 28.13333 37 VAL A CA 1
ATOM 3517 C C . VAL C 1 37 ? -19.65531 -24.07641 28.90577 1.000 30.43483 37 VAL A C 1
ATOM 3518 O O . VAL C 1 37 ? -19.21652 -22.99378 28.50365 1.000 35.26067 37 VAL A O 1
ATOM 3522 N N . ARG C 1 38 ? -19.12619 -25.24279 28.55125 1.000 28.32244 38 ARG A N 1
ATOM 3523 C CA . ARG C 1 38 ? -17.95896 -25.25988 27.68796 1.000 30.97357 38 ARG A CA 1
ATOM 3524 C C . ARG C 1 38 ? -18.23430 -26.09779 26.45218 1.000 35.02205 38 ARG A C 1
ATOM 3525 O O . ARG C 1 38 ? -19.15506 -26.92294 26.41944 1.000 32.34283 38 ARG A O 1
ATOM 3533 N N . GLN C 1 39 ? -17.43981 -25.84705 25.41226 1.000 32.93414 39 GLN A N 1
ATOM 3534 C CA . GLN C 1 39 ? -17.60831 -26.54656 24.14317 1.000 38.16072 39 GLN A CA 1
ATOM 3535 C C . GLN C 1 39 ? -16.22762 -26.76547 23.52926 1.000 35.10002 39 GLN A C 1
ATOM 3536 O O . GLN C 1 39 ? -15.58912 -25.82308 23.05007 1.000 33.94090 39 GLN A O 1
ATOM 3542 N N . ALA C 1 40 ? -15.76725 -28.01217 23.55770 1.000 38.21806 40 ALA A N 1
ATOM 3543 C CA . ALA C 1 40 ? -14.50156 -28.36196 22.93392 1.000 37.00157 40 ALA A CA 1
ATOM 3544 C C . ALA C 1 40 ? -14.60394 -28.13401 21.42643 1.000 43.05076 40 ALA A C 1
ATOM 3545 O O . ALA C 1 40 ? -15.70477 -28.19759 20.85561 1.000 40.04286 40 ALA A O 1
ATOM 3547 N N . PRO C 1 41 ? -13.47745 -27.86455 20.76069 1.000 42.40921 41 PRO A N 1
ATOM 3548 C CA . PRO C 1 41 ? -13.52194 -27.56363 19.32245 1.000 45.18271 41 PRO A CA 1
ATOM 3549 C C . PRO C 1 41 ? -14.10983 -28.72265 18.52842 1.000 45.42449 41 PRO A C 1
ATOM 3550 O O . PRO C 1 41 ? -13.66682 -29.86898 18.64785 1.000 42.36283 41 PRO A O 1
ATOM 3554 N N . GLY C 1 42 ? -15.13498 -28.41018 17.72430 1.000 43.96821 42 GLY A N 1
ATOM 3555 C CA . GLY C 1 42 ? -15.82742 -29.39665 16.92481 1.000 40.40816 42 GLY A CA 1
ATOM 3556 C C . GLY C 1 42 ? -16.77767 -30.29845 17.68329 1.000 43.61070 42 GLY A C 1
ATOM 3557 O O . GLY C 1 42 ? -17.36806 -31.19598 17.07145 1.000 46.62519 42 GLY A O 1
ATOM 3558 N N . LYS C 1 43 ? -16.95523 -30.09134 18.98112 1.000 39.64437 43 LYS A N 1
ATOM 3559 C CA . LYS C 1 43 ? -17.72000 -30.99167 19.82960 1.000 42.05020 43 LYS A CA 1
ATOM 3560 C C . LYS C 1 43 ? -18.98138 -30.27715 20.34381 1.000 34.63576 43 LYS A C 1
ATOM 3561 O O . LYS C 1 43 ? -19.30452 -29.15531 19.93815 1.000 38.22026 43 LYS A O 1
ATOM 3563 N N . GLY C 1 44 ? -19.69890 -30.92671 21.25514 1.000 34.16623 44 GLY A N 1
ATOM 3564 C CA . GLY C 1 44 ? -20.95848 -30.40403 21.74188 1.000 32.34216 44 GLY A CA 1
ATOM 3565 C C . GLY C 1 44 ? -20.83273 -29.57403 23.01602 1.000 35.26628 44 GLY A C 1
ATOM 3566 O O . GLY C 1 44 ? -19.75597 -29.40887 23.59102 1.000 35.69418 44 GLY A O 1
ATOM 3567 N N . LEU C 1 45 ? -21.97852 -29.03170 23.43995 1.000 34.81258 45 LEU A N 1
ATOM 3568 C CA . LEU C 1 45 ? -22.06055 -28.24206 24.66451 1.000 28.30746 45 LEU A CA 1
ATOM 3569 C C . LEU C 1 45 ? -21.99719 -29.13770 25.89113 1.000 31.73103 45 LEU A C 1
ATOM 3570 O O . LEU C 1 45 ? -22.58781 -30.21866 25.92795 1.000 37.07547 45 LEU A O 1
ATOM 3575 N N . GLU C 1 46 ? -21.30512 -28.67118 26.91966 1.000 35.11233 46 GLU A N 1
ATOM 3576 C CA . GLU C 1 46 ? -21.17934 -29.43711 28.15195 1.000 31.28943 46 GLU A CA 1
ATOM 3577 C C . GLU C 1 46 ? -21.28628 -28.47105 29.31633 1.000 29.82951 46 GLU A C 1
ATOM 3578 O O . GLU C 1 46 ? -20.42804 -27.60186 29.47912 1.000 32.64212 46 GLU A O 1
ATOM 3584 N N . TRP C 1 47 ? -22.36184 -28.59946 30.09284 1.000 31.23790 47 TRP A N 1
ATOM 3585 C CA . TRP C 1 47 ? -22.52294 -27.80536 31.30325 1.000 30.51261 47 TRP A CA 1
ATOM 3586 C C . TRP C 1 47 ? -21.42324 -28.15564 32.29719 1.000 32.99162 47 TRP A C 1
ATOM 3587 O O . TRP C 1 47 ? -21.10710 -29.33364 32.49774 1.000 34.11914 47 TRP A O 1
ATOM 3598 N N . VAL C 1 48 ? -20.83376 -27.12739 32.91313 1.000 29.66690 48 VAL A N 1
ATOM 3599 C CA . VAL C 1 48 ? -19.68660 -27.28622 33.80231 1.000 30.52243 48 VAL A CA 1
ATOM 3600 C C . VAL C 1 48 ? -20.05008 -27.03883 35.27107 1.000 31.94673 48 VAL A C 1
ATOM 3601 O O . VAL C 1 48 ? -19.77034 -27.87411 36.12787 1.000 34.54231 48 VAL A O 1
ATOM 3605 N N . ALA C 1 49 ? -20.66796 -25.89625 35.58035 1.000 33.19502 49 ALA A N 1
ATOM 3606 C CA . ALA C 1 49 ? -20.82455 -25.48984 36.97449 1.000 33.95541 49 ALA A CA 1
ATOM 3607 C C . ALA C 1 49 ? -21.84836 -24.36801 37.10384 1.000 35.92387 49 ALA A C 1
ATOM 3608 O O . ALA C 1 49 ? -22.15244 -23.66431 36.13208 1.000 32.29591 49 ALA A O 1
ATOM 3610 N N . VAL C 1 50 ? -22.35025 -24.19015 38.33866 1.000 33.81324 50 VAL A N 1
ATOM 3611 C CA . VAL C 1 50 ? -23.33510 -23.15768 38.66676 1.000 32.02636 50 VAL A CA 1
ATOM 3612 C C . VAL C 1 50 ? -22.98446 -22.55732 40.02550 1.000 36.01767 50 VAL A C 1
ATOM 3613 O O . VAL C 1 50 ? -22.46538 -23.24261 40.91682 1.000 35.28155 50 VAL A O 1
ATOM 3617 N N . ILE C 1 51 ? -23.26903 -21.26198 40.18104 1.000 34.10398 51 ILE A N 1
ATOM 3618 C CA . ILE C 1 51 ? -23.18391 -20.58531 41.47260 1.000 36.83638 51 ILE A CA 1
ATOM 3619 C C . ILE C 1 51 ? -24.51142 -19.88006 41.74899 1.000 38.41056 51 ILE A C 1
ATOM 3620 O O . ILE C 1 51 ? -25.05161 -19.19459 40.87628 1.000 39.19411 51 ILE A O 1
ATOM 3625 N N . TRP C 1 52 ? -25.04016 -20.05680 42.95639 1.000 41.36190 52 TRP A N 1
ATOM 3626 C CA . TRP C 1 52 ? -26.29911 -19.42420 43.33366 1.000 44.03636 52 TRP A CA 1
ATOM 3627 C C . TRP C 1 52 ? -26.18638 -17.90623 43.28739 1.000 46.40644 52 TRP A C 1
ATOM 3628 O O . TRP C 1 52 ? -25.09004 -17.33047 43.28956 1.000 43.68031 52 TRP A O 1
ATOM 3639 N N . TYR C 1 53 A -27.35214 -17.25417 43.29405 1.000 45.10594 52 TYR A N 1
ATOM 3640 C CA . TYR C 1 53 A -27.38224 -15.79454 43.25622 1.000 46.94859 52 TYR A CA 1
ATOM 3641 C C . TYR C 1 53 A -26.61346 -15.18463 44.42235 1.000 49.25045 52 TYR A C 1
ATOM 3642 O O . TYR C 1 53 A -25.92637 -14.17110 44.25540 1.000 49.49791 52 TYR A O 1
ATOM 3651 N N . ASP C 1 54 ? -26.71344 -15.77400 45.61055 1.000 51.62445 53 ASP A N 1
ATOM 3652 C CA . ASP C 1 54 ? -26.02914 -15.20648 46.76385 1.000 48.76746 53 ASP A CA 1
ATOM 3653 C C . ASP C 1 54 ? -24.66477 -15.82734 47.00109 1.000 53.07278 53 ASP A C 1
ATOM 3654 O O . ASP C 1 54 ? -23.96856 -15.40865 47.92794 1.000 58.40580 53 ASP A O 1
ATOM 3659 N N . GLY C 1 55 ? -24.26837 -16.81043 46.19729 1.000 51.15554 54 GLY A N 1
ATOM 3660 C CA . GLY C 1 55 ? -22.95887 -17.41306 46.33190 1.000 49.29682 54 GLY A CA 1
ATOM 3661 C C . GLY C 1 55 ? -22.87649 -18.57688 47.28870 1.000 49.26456 54 GLY A C 1
ATOM 3662 O O . GLY C 1 55 ? -21.77953 -19.10291 47.50105 1.000 53.44653 54 GLY A O 1
ATOM 3663 N N . SER C 1 56 ? -24.00031 -18.99988 47.86718 1.000 53.32907 55 SER A N 1
ATOM 3664 C CA . SER C 1 56 ? -23.99155 -20.11819 48.80327 1.000 51.65301 55 SER A CA 1
ATOM 3665 C C . SER C 1 56 ? -23.78357 -21.44375 48.07755 1.000 60.08237 55 SER A C 1
ATOM 3666 O O . SER C 1 56 ? -22.74643 -22.09452 48.24100 1.000 68.43927 55 SER A O 1
ATOM 3669 N N . TYR C 1 57 ? -24.75688 -21.85382 47.25917 1.000 57.75519 56 TYR A N 1
ATOM 3670 C CA . TYR C 1 57 ? -24.73006 -23.15842 46.60835 1.000 54.22808 56 TYR A CA 1
ATOM 3671 C C . TYR C 1 57 ? -23.85560 -23.07453 45.36315 1.000 51.35412 56 TYR A C 1
ATOM 3672 O O . TYR C 1 57 ? -24.04572 -22.18512 44.52594 1.000 48.00848 56 TYR A O 1
ATOM 3681 N N . LYS C 1 58 ? -22.93035 -24.01690 45.21911 1.000 49.16229 57 LYS A N 1
ATOM 3682 C CA . LYS C 1 58 ? -22.15951 -24.20300 44.00064 1.000 40.01097 57 LYS A CA 1
ATOM 3683 C C . LYS C 1 58 ? -22.16051 -25.68759 43.66545 1.000 42.23794 57 LYS A C 1
ATOM 3684 O O . LYS C 1 58 ? -22.31588 -26.53624 44.54349 1.000 42.74530 57 LYS A O 1
ATOM 3690 N N . SER C 1 59 ? -21.97971 -25.99872 42.38381 1.000 40.28131 58 SER A N 1
ATOM 3691 C CA . SER C 1 59 ? -22.06987 -27.37766 41.91733 1.000 40.86820 58 SER A CA 1
ATOM 3692 C C . SER C 1 59 ? -21.28990 -27.50447 40.62039 1.000 34.61612 58 SER A C 1
ATOM 3693 O O . SER C 1 59 ? -21.23016 -26.55799 39.83597 1.000 35.98791 58 SER A O 1
ATOM 3696 N N . TYR C 1 60 ? -20.74157 -28.69693 40.38726 1.000 34.75552 59 TYR A N 1
ATOM 3697 C CA . TYR C 1 60 ? -19.81172 -28.95984 39.29048 1.000 38.53056 59 TYR A CA 1
ATOM 3698 C C . TYR C 1 60 ? -20.06406 -30.33736 38.68210 1.000 36.12478 59 TYR A C 1
ATOM 3699 O O . TYR C 1 60 ? -20.58340 -31.24423 39.33490 1.000 39.09460 59 TYR A O 1
ATOM 3708 N N . ILE C 1 61 ? -19.65515 -30.50718 37.42394 1.000 35.96316 60 ILE A N 1
ATOM 3709 C CA . ILE C 1 61 ? -19.52608 -31.86963 36.91784 1.000 39.18466 60 ILE A CA 1
ATOM 3710 C C . ILE C 1 61 ? -18.30302 -32.51671 37.54878 1.000 40.48360 60 ILE A C 1
ATOM 3711 O O . ILE C 1 61 ? -17.34003 -31.84476 37.92660 1.000 39.71627 60 ILE A O 1
ATOM 3716 N N . GLU C 1 62 ? -18.33033 -33.84902 37.61063 1.000 40.37601 61 GLU A N 1
ATOM 3717 C CA . GLU C 1 62 ? -17.29804 -34.60866 38.30575 1.000 45.39955 61 GLU A CA 1
ATOM 3718 C C . GLU C 1 62 ? -15.90759 -34.42038 37.70391 1.000 45.64823 61 GLU A C 1
ATOM 3719 O O . GLU C 1 62 ? -14.91449 -34.43843 38.43684 1.000 47.42594 61 GLU A O 1
ATOM 3725 N N . SER C 1 63 ? -15.80833 -34.25017 36.38740 1.000 39.80548 62 SER A N 1
ATOM 3726 C CA . SER C 1 63 ? -14.50223 -34.23212 35.74678 1.000 37.23285 62 SER A CA 1
ATOM 3727 C C . SER C 1 63 ? -13.71147 -32.95959 36.02883 1.000 40.31849 62 SER A C 1
ATOM 3728 O O . SER C 1 63 ? -12.52003 -32.89787 35.69735 1.000 39.10158 62 SER A O 1
ATOM 3731 N N . VAL C 1 64 ? -14.33685 -31.94215 36.60911 1.000 38.14130 63 VAL A N 1
ATOM 3732 C CA . VAL C 1 64 ? -13.63630 -30.72640 36.99414 1.000 40.82475 63 VAL A CA 1
ATOM 3733 C C . VAL C 1 64 ? -13.57985 -30.57128 38.49963 1.000 43.84825 63 VAL A C 1
ATOM 3734 O O . VAL C 1 64 ? -12.92702 -29.64338 38.99787 1.000 43.55106 63 VAL A O 1
ATOM 3738 N N . LYS C 1 65 ? -14.22637 -31.46891 39.23830 1.000 43.25400 64 LYS A N 1
ATOM 3739 C CA . LYS C 1 65 ? -14.36367 -31.33300 40.67668 1.000 44.85807 64 LYS A CA 1
ATOM 3740 C C . LYS C 1 65 ? -12.99203 -31.42288 41.33308 1.000 46.08242 64 LYS A C 1
ATOM 3741 O O . LYS C 1 65 ? -12.23290 -32.36385 41.08063 1.000 46.12318 64 LYS A O 1
ATOM 3747 N N . GLY C 1 66 ? -12.66766 -30.43273 42.16836 1.000 47.45779 65 GLY A N 1
ATOM 3748 C CA . GLY C 1 66 ? -11.37291 -30.36313 42.81659 1.000 48.80774 65 GLY A CA 1
ATOM 3749 C C . GLY C 1 66 ? -10.33355 -29.55756 42.06503 1.000 53.52547 65 GLY A C 1
ATOM 3750 O O . GLY C 1 66 ? -9.34475 -29.12573 42.67093 1.000 52.35624 65 GLY A O 1
ATOM 3751 N N . ARG C 1 67 ? -10.53332 -29.33792 40.76506 1.000 42.24544 66 ARG A N 1
ATOM 3752 C CA . ARG C 1 67 ? -9.67084 -28.48982 39.95792 1.000 38.31643 66 ARG A CA 1
ATOM 3753 C C . ARG C 1 67 ? -10.27957 -27.13029 39.67031 1.000 43.95032 66 ARG A C 1
ATOM 3754 O O . ARG C 1 67 ? -9.54936 -26.13887 39.61534 1.000 44.22089 66 ARG A O 1
ATOM 3762 N N . PHE C 1 68 ? -11.59937 -27.06052 39.48354 1.000 40.42744 67 PHE A N 1
ATOM 3763 C CA . PHE C 1 68 ? -12.28594 -25.82803 39.12188 1.000 34.06368 67 PHE A CA 1
ATOM 3764 C C . PHE C 1 68 ? -13.04520 -25.27202 40.32327 1.000 42.57062 67 PHE A C 1
ATOM 3765 O O . PHE C 1 68 ? -13.59617 -26.02277 41.14162 1.000 39.85936 67 PHE A O 1
ATOM 3773 N N . THR C 1 69 ? -13.08700 -23.94530 40.41186 1.000 40.60650 68 THR A N 1
ATOM 3774 C CA . THR C 1 69 ? -13.81407 -23.25712 41.46903 1.000 35.19273 68 THR A CA 1
ATOM 3775 C C . THR C 1 69 ? -14.56384 -22.10044 40.82896 1.000 42.18171 68 THR A C 1
ATOM 3776 O O . THR C 1 69 ? -13.93786 -21.21566 40.23703 1.000 42.96353 68 THR A O 1
ATOM 3780 N N . ILE C 1 70 ? -15.88803 -22.10926 40.93005 1.000 37.38437 69 ILE A N 1
ATOM 3781 C CA . ILE C 1 70 ? -16.70093 -20.99321 40.45841 1.000 35.22498 69 ILE A CA 1
ATOM 3782 C C . ILE C 1 70 ? -16.90577 -20.04022 41.62404 1.000 36.87696 69 ILE A C 1
ATOM 3783 O O . ILE C 1 70 ? -17.09406 -20.47228 42.76880 1.000 41.75827 69 ILE A O 1
ATOM 3788 N N . SER C 1 71 ? -16.82967 -18.73940 41.35085 1.000 34.56637 70 SER A N 1
ATOM 3789 C CA . SER C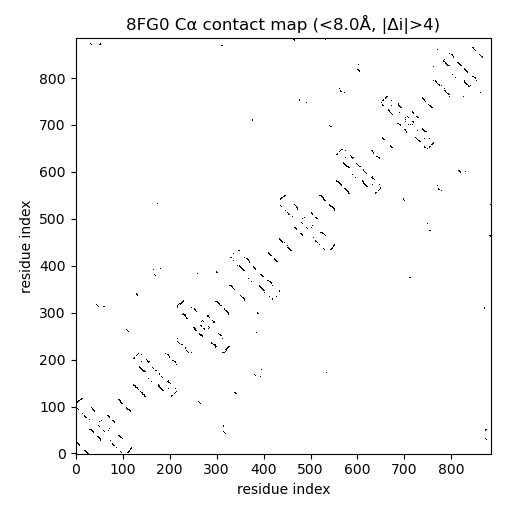 1 71 ? -17.11692 -17.74214 42.36982 1.000 35.58623 70 SER A CA 1
ATOM 3790 C C . SER C 1 71 ? -17.61857 -16.46852 41.69446 1.000 38.42004 70 SER A C 1
ATOM 3791 O O . SER C 1 71 ? -17.61736 -16.34707 40.46586 1.000 33.16621 70 SER A O 1
ATOM 3794 N N . ARG C 1 72 ? -18.05413 -15.51419 42.52000 1.000 38.76607 71 ARG A N 1
ATOM 3795 C CA . ARG C 1 72 ? -18.58781 -14.25811 42.01605 1.000 41.26039 71 ARG A CA 1
ATOM 3796 C C . ARG C 1 72 ? -18.22033 -13.13629 42.97023 1.000 41.62576 71 ARG A C 1
ATOM 3797 O O . ARG C 1 72 ? -18.04705 -13.35648 44.17059 1.000 43.65661 71 ARG A O 1
ATOM 3805 N N . ASP C 1 73 ? -18.09813 -11.92864 42.42990 1.000 41.81455 72 ASP A N 1
ATOM 3806 C CA . ASP C 1 73 ? -18.02407 -10.72983 43.25867 1.000 48.04351 72 ASP A CA 1
ATOM 3807 C C . ASP C 1 73 ? -19.20377 -9.85399 42.84884 1.000 49.53614 72 ASP A C 1
ATOM 3808 O O . ASP C 1 73 ? -19.17437 -9.21170 41.79324 1.000 46.72163 72 ASP A O 1
ATOM 3813 N N . ASN C 1 74 ? -20.25224 -9.86157 43.67910 1.000 49.80966 73 ASN A N 1
ATOM 3814 C CA . ASN C 1 74 ? -21.47532 -9.14147 43.34616 1.000 50.39834 73 ASN A CA 1
ATOM 3815 C C . ASN C 1 74 ? -21.25487 -7.63868 43.29825 1.000 55.25606 73 ASN A C 1
ATOM 3816 O O . ASN C 1 74 ? -22.01359 -6.93488 42.62601 1.000 58.50382 73 ASN A O 1
ATOM 3821 N N . SER C 1 75 ? -20.21811 -7.13915 43.96784 1.000 55.66957 74 SER A N 1
ATOM 3822 C CA . SER C 1 75 ? -19.88028 -5.72330 43.93678 1.000 57.63012 74 SER A CA 1
ATOM 3823 C C . SER C 1 75 ? -19.14890 -5.29770 42.66523 1.000 54.45486 74 SER A C 1
ATOM 3824 O O . SER C 1 75 ? -19.01987 -4.09090 42.42551 1.000 55.36628 74 SER A O 1
ATOM 3827 N N . LYS C 1 76 ? -18.64503 -6.23403 41.85951 1.000 48.39891 75 LYS A N 1
ATOM 3828 C CA . LYS C 1 76 ? -18.06823 -5.89555 40.56141 1.000 48.87382 75 LYS A CA 1
ATOM 3829 C C . LYS C 1 76 ? -18.88051 -6.46381 39.40621 1.000 50.49751 75 LYS A C 1
ATOM 3830 O O . LYS C 1 76 ? -18.45796 -6.35517 38.24895 1.000 49.47936 75 LYS A O 1
ATOM 3836 N N . ASN C 1 77 ? -20.02404 -7.07467 39.69869 1.000 49.96066 76 ASN A N 1
ATOM 3837 C CA . ASN C 1 77 ? -20.84021 -7.75791 38.70355 1.000 44.81576 76 ASN A CA 1
ATOM 3838 C C . ASN C 1 77 ? -19.99282 -8.70426 37.86851 1.000 43.06777 76 ASN A C 1
ATOM 3839 O O . ASN C 1 77 ? -20.06754 -8.71895 36.63790 1.000 44.88038 76 ASN A O 1
ATOM 3844 N N . THR C 1 78 ? -19.18660 -9.51981 38.54416 1.000 40.97558 77 THR A N 1
ATOM 3845 C CA . THR C 1 78 ? -18.27934 -10.42046 37.83988 1.000 40.93944 77 THR A CA 1
ATOM 3846 C C . THR C 1 78 ? -18.45417 -11.85485 38.31919 1.000 40.23409 77 THR A C 1
ATOM 3847 O O . THR C 1 78 ? -18.54387 -12.11110 39.52497 1.000 37.46969 77 THR A O 1
ATOM 3851 N N . LEU C 1 79 ? -18.51817 -12.77776 37.36485 1.000 37.63531 78 LEU A N 1
ATOM 3852 C CA . LEU C 1 79 ? -18.41344 -14.20667 37.61755 1.000 38.19839 78 LEU A CA 1
ATOM 3853 C C . LEU C 1 79 ? -16.97934 -14.65150 37.32423 1.000 38.86473 78 LEU A C 1
ATOM 3854 O O . LEU C 1 79 ? -16.33901 -14.12149 36.41962 1.000 42.93950 78 LEU A O 1
ATOM 3859 N N . TYR C 1 80 ? -16.46517 -15.60993 38.09690 1.000 35.58196 79 TYR A N 1
ATOM 3860 C CA . TYR C 1 80 ? -15.11576 -16.12227 37.89273 1.000 34.48862 79 TYR A CA 1
ATOM 3861 C C . TYR C 1 80 ? -15.13548 -17.64343 37.79678 1.000 34.77460 79 TYR A C 1
ATOM 3862 O O . TYR C 1 80 ? -15.98522 -18.30659 38.39091 1.000 37.54021 79 TYR A O 1
ATOM 3871 N N . LEU C 1 81 ? -14.19128 -18.19403 37.03845 1.000 35.06610 80 LEU A N 1
ATOM 3872 C CA . LEU C 1 81 ? -13.90284 -19.62726 37.05359 1.000 32.57041 80 LEU A CA 1
ATOM 3873 C C . LEU C 1 81 ? -12.39236 -19.80739 37.19663 1.000 40.92540 80 LEU A C 1
ATOM 3874 O O . LEU C 1 81 ? -11.62194 -19.47603 36.28640 1.000 34.64138 80 LEU A O 1
ATOM 3879 N N . GLN C 1 82 ? -11.97575 -20.29176 38.36106 1.000 41.42063 81 GLN A N 1
ATOM 3880 C CA . GLN C 1 82 ? -10.58427 -20.59213 38.63739 1.000 37.68588 81 GLN A CA 1
ATOM 3881 C C . GLN C 1 82 ? -10.32398 -22.02854 38.19857 1.000 40.35803 81 GLN A C 1
ATOM 3882 O O . GLN C 1 82 ? -10.94725 -22.96405 38.70939 1.000 43.27806 81 GLN A O 1
ATOM 3888 N N . MET C 1 83 ? -9.41405 -22.19573 37.25188 1.000 41.24047 82 MET A N 1
ATOM 3889 C CA . MET C 1 83 ? -9.12559 -23.48030 36.62802 1.000 40.56592 82 MET A CA 1
ATOM 3890 C C . MET C 1 83 ? -7.71767 -23.91516 37.02842 1.000 41.02573 82 MET A C 1
ATOM 3891 O O . MET C 1 83 ? -6.73037 -23.30493 36.60762 1.000 44.11897 82 MET A O 1
ATOM 3896 N N . ASN C 1 84 A -7.61275 -24.96887 37.82328 1.000 38.80868 82 ASN A N 1
ATOM 3897 C CA . ASN C 1 84 A -6.29862 -25.47592 38.18857 1.000 40.70005 82 ASN A CA 1
ATOM 3898 C C . ASN C 1 84 A -6.05913 -26.82490 37.53383 1.000 42.18360 82 ASN A C 1
ATOM 3899 O O . ASN C 1 84 A -6.99042 -27.49301 37.07063 1.000 40.78411 82 ASN A O 1
ATOM 3904 N N . SER C 1 85 B -4.79042 -27.22409 37.52912 1.000 39.82232 82 SER A N 1
ATOM 3905 C CA . SER C 1 85 B -4.39030 -28.53609 37.04718 1.000 41.10770 82 SER A CA 1
ATOM 3906 C C . SER C 1 85 B -5.04752 -28.83309 35.70016 1.000 43.61877 82 SER A C 1
ATOM 3907 O O . SER C 1 85 B -5.66188 -29.88167 35.48963 1.000 46.54469 82 SER A O 1
ATOM 3910 N N . LEU C 1 86 C -4.91450 -27.87495 34.78500 1.000 39.67034 82 LEU A N 1
ATOM 3911 C CA . LEU C 1 86 C -5.55441 -27.97147 33.48570 1.000 37.37482 82 LEU A CA 1
ATOM 3912 C C . LEU C 1 86 C -5.04838 -29.17922 32.71141 1.000 40.28158 82 LEU A C 1
ATOM 3913 O O . LEU C 1 86 C -3.86904 -29.54189 32.78900 1.000 45.60330 82 LEU A O 1
ATOM 3918 N N . ARG C 1 87 ? -5.95822 -29.80617 31.97004 1.000 41.51809 83 ARG A N 1
ATOM 3919 C CA A ARG C 1 87 ? -5.66742 -30.97092 31.14959 0.470 42.46220 83 ARG A CA 1
ATOM 3920 C CA B ARG C 1 87 ? -5.65965 -30.96782 31.14960 0.530 42.31556 83 ARG A CA 1
ATOM 3921 C C . ARG C 1 87 ? -6.02344 -30.66826 29.70023 1.000 43.72332 83 ARG A C 1
ATOM 3922 O O . ARG C 1 87 ? -6.77196 -29.73034 29.40182 1.000 42.77627 83 ARG A O 1
ATOM 3937 N N . VAL C 1 88 ? -5.48295 -31.48001 28.79002 1.000 43.69969 84 VAL A N 1
ATOM 3938 C CA . VAL C 1 88 ? -5.64261 -31.18692 27.36917 1.000 41.03106 84 VAL A CA 1
ATOM 3939 C C . VAL C 1 88 ? -7.11583 -31.22043 26.97843 1.000 41.65890 84 VAL A C 1
ATOM 3940 O O . VAL C 1 88 ? -7.58210 -30.38380 26.19364 1.000 44.55894 84 VAL A O 1
ATOM 3944 N N . GLU C 1 89 ? -7.88302 -32.14759 27.55889 1.000 40.52593 85 GLU A N 1
ATOM 3945 C CA . GLU C 1 89 ? -9.31999 -32.21776 27.30500 1.000 42.57607 85 GLU A CA 1
ATOM 3946 C C . GLU C 1 89 ? -10.09458 -31.04991 27.90224 1.000 39.84278 85 GLU A C 1
ATOM 3947 O O . GLU C 1 89 ? -11.29617 -30.93920 27.64421 1.000 43.57482 85 GLU A O 1
ATOM 3953 N N . ASP C 1 90 ? -9.46516 -30.19226 28.70792 1.000 42.51244 86 ASP A N 1
ATOM 3954 C CA . ASP C 1 90 ? -10.14499 -28.97619 29.13669 1.000 32.49273 86 ASP A CA 1
ATOM 3955 C C . ASP C 1 90 ? -10.17977 -27.92933 28.03995 1.000 33.58778 86 ASP A C 1
ATOM 3956 O O . ASP C 1 90 ? -10.76688 -26.86262 28.25388 1.000 37.01040 86 ASP A O 1
ATOM 3961 N N . THR C 1 91 ? -9.56833 -28.19732 26.88271 1.000 32.23034 87 THR A N 1
ATOM 3962 C CA . THR C 1 91 ? -9.54848 -27.22959 25.78523 1.000 34.25502 87 THR A CA 1
ATOM 3963 C C . THR C 1 91 ? -10.95341 -27.03445 25.23439 1.000 33.82743 87 THR A C 1
ATOM 3964 O O . THR C 1 91 ? -11.59546 -28.01059 24.82802 1.000 32.81072 87 THR A O 1
ATOM 3968 N N . ALA C 1 92 ? -11.42278 -25.78594 25.21114 1.000 32.17125 88 ALA A N 1
ATOM 3969 C CA . ALA C 1 92 ? -12.80721 -25.48374 24.85201 1.000 33.01924 88 ALA A CA 1
ATOM 3970 C C . ALA C 1 92 ? -13.02323 -23.98270 24.81764 1.000 31.81821 88 ALA A C 1
ATOM 3971 O O . ALA C 1 92 ? -12.21860 -23.20548 25.34110 1.000 31.42060 88 ALA A O 1
ATOM 3973 N N . VAL C 1 93 ? -14.12940 -23.59085 24.18122 1.000 31.50744 89 VAL A N 1
ATOM 3974 C CA . VAL C 1 93 ? -14.72623 -22.27353 24.38016 1.000 30.63449 89 VAL A CA 1
ATOM 3975 C C . VAL C 1 93 ? -15.53589 -22.31086 25.67249 1.000 33.12008 89 VAL A C 1
ATOM 3976 O O . VAL C 1 93 ? -16.37531 -23.19909 25.86103 1.000 37.05731 89 VAL A O 1
ATOM 3980 N N . TYR C 1 94 ? -15.30434 -21.35047 26.56472 1.000 30.33282 90 TYR A N 1
ATOM 3981 C CA . TYR C 1 94 ? -16.03633 -21.28883 27.82771 1.000 31.67476 90 TYR A CA 1
ATOM 3982 C C . TYR C 1 94 ? -17.04356 -20.14165 27.78530 1.000 30.51184 90 TYR A C 1
ATOM 3983 O O . TYR C 1 94 ? -16.67414 -18.99013 27.54011 1.000 34.20718 90 TYR A O 1
ATOM 3992 N N . TYR C 1 95 ? -18.31087 -20.46293 28.03491 1.000 32.30281 91 TYR A N 1
ATOM 3993 C CA . TYR C 1 95 ? -19.40652 -19.49932 28.06498 1.000 31.76737 91 TYR A CA 1
ATOM 3994 C C . TYR C 1 95 ? -19.90075 -19.30020 29.49222 1.000 30.95931 91 TYR A C 1
ATOM 3995 O O . TYR C 1 95 ? -20.08317 -20.27605 30.22661 1.000 30.94399 91 TYR A O 1
ATOM 4004 N N . CYS C 1 96 ? -20.15559 -18.05053 29.88680 1.000 28.34711 92 CYS A N 1
ATOM 4005 C CA . CYS C 1 96 ? -21.01792 -17.84786 31.04511 1.000 31.81252 92 CYS A CA 1
ATOM 4006 C C . CYS C 1 96 ? -22.46419 -17.73617 30.55551 1.000 31.66874 92 CYS A C 1
ATOM 4007 O O . CYS C 1 96 ? -22.73261 -17.25632 29.44757 1.000 36.70143 92 CYS A O 1
ATOM 4010 N N . ALA C 1 97 ? -23.39795 -18.20381 31.37692 1.000 27.45990 93 ALA A N 1
ATOM 4011 C CA . ALA C 1 97 ? -24.79523 -18.20283 30.97580 1.000 30.29286 93 ALA A CA 1
ATOM 4012 C C . ALA C 1 97 ? -25.66363 -18.00789 32.20770 1.000 33.81754 93 ALA A C 1
ATOM 4013 O O . ALA C 1 97 ? -25.18505 -18.08627 33.34727 1.000 36.70437 93 ALA A O 1
ATOM 4015 N N . LEU C 1 98 ? -26.95329 -17.74764 31.96875 1.000 33.45556 94 LEU A N 1
ATOM 4016 C CA . LEU C 1 98 ? -27.90391 -17.49979 33.04933 1.000 38.01778 94 LEU A CA 1
ATOM 4017 C C . LEU C 1 98 ? -29.32692 -17.62839 32.51316 1.000 35.76016 94 LEU A C 1
ATOM 4018 O O . LEU C 1 98 ? -29.55783 -17.58352 31.30743 1.000 35.89187 94 LEU A O 1
ATOM 4023 N N . GLY C 1 99 ? -30.28682 -17.76626 33.42499 1.000 39.29861 95 GLY A N 1
ATOM 4024 C CA . GLY C 1 99 ? -31.68692 -17.69984 33.01918 1.000 36.99537 95 GLY A CA 1
ATOM 4025 C C . GLY C 1 99 ? -32.34675 -16.40047 33.44179 1.000 37.37755 95 GLY A C 1
ATOM 4026 O O . GLY C 1 99 ? -32.56111 -16.18513 34.63171 1.000 38.37590 95 GLY A O 1
ATOM 4027 N N . TYR C 1 100 ? -32.65840 -15.51882 32.49227 1.000 39.93169 96 TYR A N 1
ATOM 4028 C CA . TYR C 1 100 ? -33.09488 -14.15489 32.80796 1.000 42.67210 96 TYR A CA 1
ATOM 4029 C C . TYR C 1 100 ? -34.59746 -14.05419 33.08645 1.000 46.61039 96 TYR A C 1
ATOM 4030 O O . TYR C 1 100 ? -35.01103 -13.59914 34.16001 1.000 47.30655 96 TYR A O 1
ATOM 4039 N N . SER C 1 101 ? -35.42982 -14.43714 32.11336 1.000 41.71919 97 SER A N 1
ATOM 4040 C CA . SER C 1 101 ? -36.86690 -14.39593 32.35846 1.000 44.41767 97 SER A CA 1
ATOM 4041 C C . SER C 1 101 ? -37.26237 -15.41827 33.41470 1.000 40.78467 97 SER A C 1
ATOM 4042 O O . SER C 1 101 ? -38.16124 -15.17197 34.22393 1.000 44.81567 97 SER A O 1
ATOM 4045 N N . SER C 1 102 ? -36.55994 -16.54065 33.44431 1.000 46.85382 98 SER A N 1
ATOM 4046 C CA . SER C 1 102 ? -36.67186 -17.54988 34.48122 1.000 42.92017 98 SER A CA 1
ATOM 4047 C C . SER C 1 102 ? -35.33557 -18.26925 34.57552 1.000 39.99893 98 SER A C 1
ATOM 4048 O O . SER C 1 102 ? -34.71126 -18.54760 33.55065 1.000 35.00839 98 SER A O 1
ATOM 4051 N N . GLY C 1 103 ? -34.92016 -18.59015 35.79734 1.000 41.15852 99 GLY A N 1
ATOM 4052 C CA . GLY C 1 103 ? -33.68085 -19.31573 35.97899 1.000 36.53528 99 GLY A CA 1
ATOM 4053 C C . GLY C 1 103 ? -33.89592 -20.78561 36.26003 1.000 36.84221 99 GLY A C 1
ATOM 4054 O O . GLY C 1 103 ? -32.93201 -21.54841 36.37116 1.000 39.00037 99 GLY A O 1
ATOM 4055 N N . GLN C 1 104 ? -35.15801 -21.20183 36.36517 1.000 35.72385 100 GLN A N 1
ATOM 4056 C CA . GLN C 1 104 ? -35.48650 -22.56859 36.75843 1.000 35.68795 100 GLN A CA 1
ATOM 4057 C C . GLN C 1 104 ? -35.38977 -23.51602 35.56016 1.000 37.98432 100 GLN A C 1
ATOM 4058 O O . GLN C 1 104 ? -36.22012 -23.47069 34.63949 1.000 36.04906 100 GLN A O 1
ATOM 4064 N N . GLY C 1 105 A -34.37517 -24.38174 35.57852 1.000 39.44877 100 GLY A N 1
ATOM 4065 C CA . GLY C 1 105 A -34.27636 -25.46056 34.61124 1.000 37.54672 100 GLY A CA 1
ATOM 4066 C C . GLY C 1 105 A -33.97441 -25.05241 33.18601 1.000 38.67538 100 GLY A C 1
ATOM 4067 O O . GLY C 1 105 A -34.2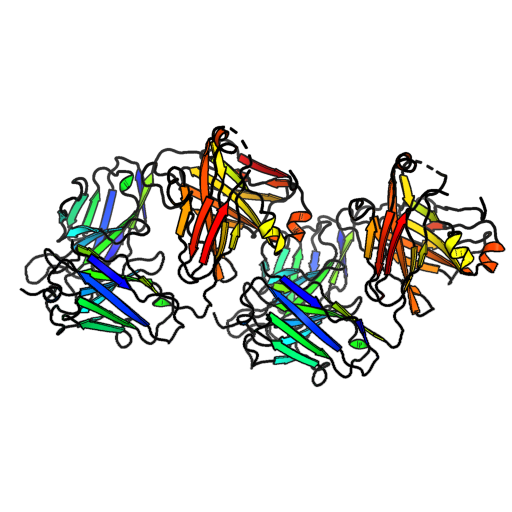5742 -25.82307 32.25704 1.000 38.21102 100 GLY A O 1
ATOM 4068 N N . THR C 1 106 B -33.39836 -23.87018 32.98195 1.000 33.45339 100 THR A N 1
ATOM 4069 C CA . THR C 1 106 B -33.19415 -23.35860 31.63540 1.000 36.68718 100 THR A CA 1
ATOM 4070 C C . THR C 1 106 B -32.09583 -22.30515 31.65270 1.000 35.30621 100 THR A C 1
ATOM 4071 O O . THR C 1 106 B -31.74731 -21.75699 32.70114 1.000 38.51076 100 THR A O 1
ATOM 4075 N N . LEU C 1 107 C -31.56466 -22.03243 30.46557 1.000 35.58962 100 LEU A N 1
ATOM 4076 C CA . LEU C 1 107 C -30.58979 -20.97961 30.23410 1.000 35.59130 100 LEU A CA 1
ATOM 4077 C C . LEU C 1 107 C -31.07250 -20.11795 29.07414 1.000 38.67322 100 LEU A C 1
ATOM 4078 O O . LEU C 1 107 C -31.60650 -20.62928 28.08276 1.000 40.25278 100 LEU A O 1
ATOM 4083 N N . ASP C 1 108 ? -30.82544 -18.82475 29.18711 1.000 38.04156 101 ASP A N 1
ATOM 4084 C CA . ASP C 1 108 ? -31.51200 -17.75730 28.47693 1.000 42.84222 101 ASP A CA 1
ATOM 4085 C C . ASP C 1 108 ? -30.59174 -16.81919 27.72025 1.000 40.08997 101 ASP A C 1
ATOM 4086 O O . ASP C 1 108 ? -30.97027 -16.31017 26.65706 1.000 35.55198 101 ASP A O 1
ATOM 4091 N N . ASN C 1 109 ? -29.41981 -16.52970 28.28535 1.000 34.87298 102 ASN A N 1
ATOM 4092 C CA . ASN C 1 109 ? -28.47978 -15.53979 27.78088 1.000 37.24552 102 ASN A CA 1
ATOM 4093 C C . ASN C 1 109 ? -27.07189 -16.07916 27.96902 1.000 38.60631 102 ASN A C 1
ATOM 4094 O O . ASN C 1 109 ? -26.75361 -16.64211 29.01997 1.000 31.19450 102 ASN A O 1
ATOM 4099 N N . TRP C 1 110 ? -26.23267 -15.89474 26.95578 1.000 35.97390 103 TRP A N 1
ATOM 4100 C CA . TRP C 1 110 ? -24.87979 -16.42686 26.95716 1.000 35.63211 103 TRP A CA 1
ATOM 4101 C C . TRP C 1 110 ? -23.91158 -15.31718 26.58000 1.000 38.82253 103 TRP A C 1
ATOM 4102 O O . TRP C 1 110 ? -24.27591 -14.37226 25.87678 1.000 39.12873 103 TRP A O 1
ATOM 4113 N N . GLY C 1 111 ? -22.67185 -15.44068 27.03693 1.000 35.62968 104 GLY A N 1
ATOM 4114 C CA . GLY C 1 111 ? -21.61874 -14.59814 26.51606 1.000 36.17803 104 GLY A CA 1
ATOM 4115 C C . GLY C 1 111 ? -21.20612 -15.05275 25.13020 1.000 35.84486 104 GLY A C 1
ATOM 4116 O O . GLY C 1 111 ? -21.72501 -16.01603 24.56828 1.000 41.88157 104 GLY A O 1
ATOM 4117 N N . GLN C 1 112 ? -20.23852 -14.33818 24.56487 1.000 38.19596 105 GLN A N 1
ATOM 4118 C CA . GLN C 1 112 ? -19.69461 -14.72839 23.26990 1.000 34.52768 105 GLN A CA 1
ATOM 4119 C C . GLN C 1 112 ? -18.70121 -15.88013 23.38320 1.000 36.90546 105 GLN A C 1
ATOM 4120 O O . GLN C 1 112 ? -18.39179 -16.51567 22.37248 1.000 40.31021 105 GLN A O 1
ATOM 4126 N N . GLY C 1 113 ? -18.20984 -16.16833 24.57638 1.000 35.73888 106 GLY A N 1
ATOM 4127 C CA . GLY C 1 113 ? -17.27812 -17.26787 24.77234 1.000 35.60413 106 GLY A CA 1
ATOM 4128 C C . GLY C 1 113 ? -15.83495 -16.81065 24.70126 1.000 38.24757 106 GLY A C 1
ATOM 4129 O O . GLY C 1 113 ? -15.47903 -15.87504 23.98877 1.000 43.86685 106 GLY A O 1
ATOM 4130 N N . THR C 1 114 ? -14.99233 -17.46815 25.49005 1.000 37.35247 107 THR A N 1
ATOM 4131 C CA . THR C 1 114 ? -13.55142 -17.25071 25.46361 1.000 38.79086 107 THR A CA 1
ATOM 4132 C C . THR C 1 114 ? -12.86566 -18.60945 25.33928 1.000 37.51558 107 THR A C 1
ATOM 4133 O O . THR C 1 114 ? -13.24699 -19.56512 26.02474 1.000 35.50163 107 THR A O 1
ATOM 4137 N N . LEU C 1 115 ? -11.89272 -18.70209 24.43022 1.000 33.53955 108 LEU A N 1
ATOM 4138 C CA . LEU C 1 115 ? -11.21624 -19.95674 24.10880 1.000 36.92604 108 LEU A CA 1
ATOM 4139 C C . LEU C 1 115 ? -10.03558 -20.21273 25.04737 1.000 35.02159 108 LEU A C 1
ATOM 4140 O O . LEU C 1 115 ? -9.18825 -19.33609 25.25070 1.000 39.16298 108 LEU A O 1
ATOM 4145 N N . VAL C 1 116 ? -9.98882 -21.41352 25.61698 1.000 30.73903 109 VAL A N 1
ATOM 4146 C CA . VAL C 1 116 ? -8.87870 -21.86966 26.44648 1.000 32.85042 109 VAL A CA 1
ATOM 4147 C C . VAL C 1 116 ? -8.19863 -23.01288 25.70076 1.000 36.16480 109 VAL A C 1
ATOM 4148 O O . VAL C 1 116 ? -8.80845 -24.06637 25.47993 1.000 38.02041 109 VAL A O 1
ATOM 4152 N N . THR C 1 117 ? -6.94467 -22.80199 25.29504 1.000 35.10781 110 THR A N 1
ATOM 4153 C CA . THR C 1 117 ? -6.15563 -23.80372 24.58318 1.000 32.32379 110 THR A CA 1
ATOM 4154 C C . THR C 1 117 ? -5.13690 -24.37215 25.55829 1.000 36.77963 110 THR A C 1
ATOM 4155 O O . THR C 1 117 ? -4.20256 -23.67155 25.95981 1.000 39.54124 110 THR A O 1
ATOM 4159 N N . VAL C 1 118 ? -5.31919 -25.62810 25.94854 1.000 36.72186 111 VAL A N 1
ATOM 4160 C CA . VAL C 1 118 ? -4.37593 -26.30650 26.82474 1.000 36.38521 111 VAL A CA 1
ATOM 4161 C C . VAL C 1 118 ? -3.36760 -27.00608 25.92328 1.000 41.99367 111 VAL A C 1
ATOM 4162 O O . VAL C 1 118 ? -3.69292 -27.99543 25.26470 1.000 39.29640 111 VAL A O 1
ATOM 4166 N N . SER C 1 119 ? -2.13898 -26.49685 25.89690 1.000 41.80422 112 SER A N 1
ATOM 4167 C CA . SER C 1 119 ? -1.16082 -26.95521 24.92244 1.000 37.59114 112 SER A CA 1
ATOM 4168 C C . SER C 1 119 ? 0.21904 -26.47772 25.33673 1.000 37.51896 112 SER A C 1
ATOM 4169 O O . SER C 1 119 ? 0.35828 -25.44294 25.99288 1.000 39.70003 112 SER A O 1
ATOM 4172 N N . SER C 1 120 ? 1.23534 -27.24311 24.93930 1.000 37.16385 113 SER A N 1
ATOM 4173 C CA . SER C 1 120 ? 2.62428 -26.84591 25.15249 1.000 47.73345 113 SER A CA 1
ATOM 4174 C C . SER C 1 120 ? 3.15279 -25.89411 24.08193 1.000 44.41261 113 SER A C 1
ATOM 4175 O O . SER C 1 120 ? 4.20681 -25.28422 24.28858 1.000 46.54286 113 SER A O 1
ATOM 4178 N N . ALA C 1 121 ? 2.45186 -25.75506 22.95505 1.000 42.01101 114 ALA A N 1
ATOM 4179 C CA . ALA C 1 121 ? 2.93408 -24.95892 21.83361 1.000 37.57184 114 ALA A CA 1
ATOM 4180 C C . ALA C 1 121 ? 2.93157 -23.46233 22.16267 1.000 41.52301 114 ALA A C 1
ATOM 4181 O O . ALA C 1 121 ? 2.15452 -22.98188 22.99593 1.000 42.06799 114 ALA A O 1
ATOM 4183 N N . SER C 1 122 ? 3.80124 -22.72125 21.47932 1.000 39.43190 115 SER A N 1
ATOM 4184 C CA . SER C 1 122 ? 4.00870 -21.29921 21.73651 1.000 37.73890 115 SER A CA 1
ATOM 4185 C C . SER C 1 122 ? 3.15152 -20.45248 20.80401 1.000 43.29451 115 SER A C 1
ATOM 4186 O O . SER C 1 122 ? 2.93187 -20.81447 19.64614 1.000 43.48168 115 SER A O 1
ATOM 4189 N N . THR C 1 123 ? 2.67296 -19.31954 21.31539 1.000 43.63921 116 THR A N 1
ATOM 4190 C CA . THR C 1 123 ? 1.93004 -18.37494 20.49404 1.000 36.69522 116 THR A CA 1
ATOM 4191 C C . THR C 1 123 ? 2.82278 -17.84060 19.37274 1.000 44.27465 116 THR A C 1
ATOM 4192 O O . THR C 1 123 ? 4.03466 -17.67386 19.54653 1.000 43.37967 116 THR A O 1
ATOM 4196 N N . LYS C 1 124 ? 2.22686 -17.61823 18.19799 1.000 39.17776 117 LYS A N 1
ATOM 4197 C CA . LYS C 1 124 ? 2.97159 -17.14223 17.03618 1.000 37.50397 117 LYS A CA 1
ATOM 4198 C C . LYS C 1 124 ? 2.02411 -16.44051 16.06614 1.000 38.04725 117 LYS A C 1
ATOM 4199 O O . LYS C 1 124 ? 0.95581 -16.96416 15.74404 1.000 37.46081 117 LYS A O 1
ATOM 4205 N N . GLY C 1 125 ? 2.40976 -15.25445 15.61793 1.000 39.59534 118 GLY A N 1
ATOM 4206 C CA . GLY C 1 125 ? 1.57389 -14.46140 14.74761 1.000 37.04518 118 GLY A CA 1
ATOM 4207 C C . GLY C 1 125 ? 1.69913 -14.86514 13.29464 1.000 37.09827 118 GLY A C 1
ATOM 4208 O O . GLY C 1 125 ? 2.73301 -15.37361 12.85265 1.000 40.31119 118 GLY A O 1
ATOM 4209 N N . PRO C 1 126 ? 0.63960 -14.66150 12.52212 1.000 41.09977 119 PRO A N 1
ATOM 4210 C CA . PRO C 1 126 ? 0.63659 -15.12610 11.13144 1.000 39.70284 119 PRO A CA 1
ATOM 4211 C C . PRO C 1 126 ? 1.38508 -14.20326 10.17775 1.000 40.72913 119 PRO A C 1
ATOM 4212 O O . PRO C 1 126 ? 1.54842 -13.00894 10.41176 1.000 45.90789 119 PRO A O 1
ATOM 4216 N N . SER C 1 127 ? 1.85016 -14.79699 9.08280 1.000 39.64964 120 SER A N 1
ATOM 4217 C CA . SER C 1 127 ? 2.21928 -14.05352 7.88507 1.000 37.00983 120 SER A CA 1
ATOM 4218 C C . SER C 1 127 ? 0.99230 -13.96291 6.97804 1.000 36.73564 120 SER A C 1
ATOM 4219 O O . SER C 1 127 ? 0.22648 -14.91736 6.86805 1.000 36.47066 120 SER A O 1
ATOM 4222 N N . VAL C 1 128 ? 0.80727 -12.81998 6.32664 1.000 36.09530 121 VAL A N 1
ATOM 4223 C CA . VAL C 1 128 ? -0.31039 -12.62126 5.41063 1.000 40.87509 121 VAL A CA 1
ATOM 4224 C C . VAL C 1 128 ? 0.24691 -12.38940 4.01358 1.000 38.86224 121 VAL A C 1
ATOM 4225 O O . VAL C 1 128 ? 1.09380 -11.51175 3.82065 1.000 37.51045 121 VAL A O 1
ATOM 4229 N N . PHE C 1 129 ? -0.24009 -13.16530 3.04415 1.000 37.13412 122 PHE A N 1
ATOM 4230 C CA . PHE C 1 129 ? 0.19505 -13.10662 1.65528 1.000 33.64564 122 PHE A CA 1
ATOM 4231 C C . PHE C 1 129 ? -0.98687 -12.89343 0.71897 1.000 36.61707 122 PHE A C 1
ATOM 4232 O O . PHE C 1 129 ? -2.10338 -13.35896 0.98472 1.000 35.14255 122 PHE A O 1
ATOM 4240 N N . PRO C 1 130 ? -0.76954 -12.21431 -0.39736 1.000 40.27814 123 PRO A N 1
ATOM 4241 C CA . PRO C 1 130 ? -1.87947 -11.96791 -1.32057 1.000 34.39400 123 PRO A CA 1
ATOM 4242 C C . PRO C 1 130 ? -2.20509 -13.18561 -2.17267 1.000 40.65857 123 PRO A C 1
ATOM 4243 O O . PRO C 1 130 ? -1.31323 -13.88217 -2.66671 1.000 44.45269 123 PRO A O 1
ATOM 4247 N N . LEU C 1 131 ? -3.51093 -13.42325 -2.34928 1.000 39.23121 124 LEU A N 1
ATOM 4248 C CA . LEU C 1 131 ? -4.04289 -14.27902 -3.41060 1.000 40.86251 124 LEU A CA 1
ATOM 4249 C C . LEU C 1 131 ? -4.56216 -13.33166 -4.48982 1.000 37.38911 124 LEU A C 1
ATOM 4250 O O . LEU C 1 131 ? -5.67236 -12.81473 -4.39272 1.000 38.38688 124 LEU A O 1
ATOM 4255 N N . ALA C 1 132 ? -3.74670 -13.08539 -5.50596 1.000 42.13965 125 ALA A N 1
ATOM 4256 C CA . ALA C 1 132 ? -3.99378 -12.00393 -6.45588 1.000 41.44186 125 ALA A CA 1
ATOM 4257 C C . ALA C 1 132 ? -4.90747 -12.46659 -7.58731 1.000 44.49227 125 ALA A C 1
ATOM 4258 O O . ALA C 1 132 ? -4.72431 -13.55931 -8.12123 1.000 47.09045 125 ALA A O 1
ATOM 4260 N N . PRO C 1 133 ? -5.87591 -11.63997 -7.98222 1.000 47.64278 126 PRO A N 1
ATOM 4261 C CA . PRO C 1 133 ? -6.82022 -12.05368 -9.02447 1.000 49.03784 126 PRO A CA 1
ATOM 4262 C C . PRO C 1 133 ? -6.11597 -12.37736 -10.33045 1.000 50.65216 126 PRO A C 1
ATOM 4263 O O . PRO C 1 133 ? -5.12213 -11.75212 -10.69831 1.000 51.54349 126 PRO A O 1
ATOM 4267 N N . SER C 1 134 ? -6.65474 -13.37466 -11.02520 1.000 54.44950 127 SER A N 1
ATOM 4268 C CA . SER C 1 134 ? -6.08767 -13.87462 -12.27100 1.000 63.72948 127 SER A CA 1
ATOM 4269 C C . SER C 1 134 ? -6.19553 -12.84306 -13.39813 1.000 65.74440 127 SER A C 1
ATOM 4270 O O . SER C 1 134 ? -6.97026 -11.87992 -13.33670 1.000 65.16811 127 SER A O 1
ATOM 4273 N N . SER C 1 135 ? -5.40046 -13.07533 -14.44658 1.000 72.10479 128 SER A N 1
ATOM 4274 C CA . SER C 1 135 ? -5.42930 -12.32326 -15.70346 1.000 71.62927 128 SER A CA 1
ATOM 4275 C C . SER C 1 135 ? -6.33670 -12.96123 -16.75066 1.000 75.29412 128 SER A C 1
ATOM 4276 O O . SER C 1 135 ? -6.01599 -12.94470 -17.94225 1.000 74.94273 128 SER A O 1
ATOM 4279 N N . LYS C 1 136 ? -7.46755 -13.53292 -16.34506 1.000 82.96564 129 LYS A N 1
ATOM 4280 C CA . LYS C 1 136 ? -8.40563 -14.12588 -17.29074 1.000 86.11804 129 LYS A CA 1
ATOM 4281 C C . LYS C 1 136 ? -9.86107 -13.90087 -16.87007 1.000 87.85977 129 LYS A C 1
ATOM 4282 O O . LYS C 1 136 ? -10.23028 -14.11857 -15.71564 1.000 91.14457 129 LYS A O 1
ATOM 4284 N N . GLY C 1 141 ? -17.63188 -10.66973 -16.41289 1.000 59.25116 134 GLY A N 1
ATOM 4285 C CA . GLY C 1 141 ? -17.34703 -11.86924 -15.64456 1.000 47.33459 134 GLY A CA 1
ATOM 4286 C C . GLY C 1 141 ? -16.99016 -11.60287 -14.18516 1.000 48.85958 134 GLY A C 1
ATOM 4287 O O . GLY C 1 141 ? -17.02347 -10.45976 -13.71406 1.000 47.16713 134 GLY A O 1
ATOM 4288 N N . THR C 1 142 ? -16.63778 -12.67095 -13.46976 1.000 48.65754 135 THR A N 1
ATOM 4289 C CA . THR C 1 142 ? -16.36251 -12.62496 -12.04089 1.000 42.46563 135 THR A CA 1
ATOM 4290 C C . THR C 1 142 ? -14.92275 -13.03332 -11.75532 1.000 45.85618 135 THR A C 1
ATOM 4291 O O . THR C 1 142 ? -14.40665 -13.99132 -12.34215 1.000 45.17300 135 THR A O 1
ATOM 4295 N N . ALA C 1 143 ? -14.27250 -12.30580 -10.85177 1.000 41.95523 136 ALA A N 1
ATOM 4296 C CA . ALA C 1 143 ? -12.90649 -12.61237 -10.47300 1.000 43.22781 136 ALA A CA 1
ATOM 4297 C C . ALA C 1 143 ? -12.85969 -12.96066 -8.98863 1.000 43.91442 136 ALA A C 1
ATOM 4298 O O . ALA C 1 143 ? -13.71843 -12.54514 -8.20759 1.000 39.74277 136 ALA A O 1
ATOM 4300 N N . ALA C 1 144 ? -11.85636 -13.73963 -8.59899 1.000 37.35604 137 ALA A N 1
ATOM 4301 C CA . ALA C 1 144 ? -11.67194 -14.09550 -7.20232 1.000 38.23039 137 ALA A CA 1
ATOM 4302 C C . ALA C 1 144 ? -10.33039 -13.57522 -6.72479 1.000 37.49025 137 ALA A C 1
ATOM 4303 O O . ALA C 1 144 ? -9.36410 -13.53257 -7.48527 1.000 36.38001 137 ALA A O 1
ATOM 4305 N N . LEU C 1 145 ? -10.28178 -13.18318 -5.45600 1.000 38.19056 138 LEU A N 1
ATOM 4306 C CA . LEU C 1 145 ? -9.04169 -12.73478 -4.84538 1.000 36.85289 138 LEU A CA 1
ATOM 4307 C C . LEU C 1 145 ? -9.15464 -12.95239 -3.35041 1.000 34.63164 138 LEU A C 1
ATOM 4308 O O . LEU C 1 145 ? -10.24391 -13.15714 -2.82181 1.000 37.20013 138 LEU A O 1
ATOM 4313 N N . GLY C 1 146 ? -8.01996 -12.92017 -2.66924 1.000 34.71028 139 GLY A N 1
ATOM 4314 C CA . GLY C 1 146 ? -8.06958 -13.16228 -1.24535 1.000 35.92625 139 GLY A CA 1
ATOM 4315 C C . GLY C 1 146 ? -6.72351 -12.99285 -0.58833 1.000 34.00355 139 GLY A C 1
ATOM 4316 O O . GLY C 1 146 ? -5.76286 -12.50165 -1.19163 1.000 36.10478 139 GLY A O 1
ATOM 4317 N N . CYS C 1 147 ? -6.67590 -13.39534 0.67731 1.000 32.78468 140 CYS A N 1
ATOM 4318 C CA A CYS C 1 147 ? -5.41300 -13.39315 1.38859 0.320 35.42240 140 CYS A CA 1
ATOM 4319 C CA B CYS C 1 147 ? -5.48326 -13.33463 1.51856 0.680 35.44754 140 CYS A CA 1
ATOM 4320 C C . CYS C 1 147 ? -5.24318 -14.68670 2.16498 1.000 34.38383 140 CYS A C 1
ATOM 4321 O O . CYS C 1 147 ? -6.20058 -15.30372 2.64610 1.000 34.87420 140 CYS A O 1
ATOM 4326 N N . LEU C 1 148 ? -3.99384 -15.12396 2.20837 1.000 31.50340 141 LEU A N 1
ATOM 4327 C CA . LEU C 1 148 ? -3.62274 -16.37330 2.84751 1.000 32.72216 141 LEU A CA 1
ATOM 4328 C C . LEU C 1 148 ? -2.95079 -16.05042 4.17774 1.000 35.69225 141 LEU A C 1
ATOM 4329 O O . LEU C 1 148 ? -1.95444 -15.31676 4.21493 1.000 33.41657 141 LEU A O 1
ATOM 4334 N N . VAL C 1 149 ? -3.51878 -16.56473 5.26505 1.000 32.75762 142 VAL A N 1
ATOM 4335 C CA . VAL C 1 149 ? -3.08699 -16.23297 6.62104 1.000 39.70687 142 VAL A CA 1
ATOM 4336 C C . VAL C 1 149 ? -2.38168 -17.45991 7.17940 1.000 37.45263 142 VAL A C 1
ATOM 4337 O O . VAL C 1 149 ? -3.02994 -18.40305 7.65301 1.000 37.48618 142 VAL A O 1
ATOM 4341 N N . LYS C 1 150 ? -1.05268 -17.45202 7.13237 1.000 34.65070 143 LYS A N 1
ATOM 4342 C CA . LYS C 1 150 ? -0.27753 -18.67303 7.28144 1.000 37.72649 143 LYS A CA 1
ATOM 4343 C C . LYS C 1 150 ? 0.56618 -18.67844 8.55468 1.000 40.62200 143 LYS A C 1
ATOM 4344 O O . LYS C 1 150 ? 1.18267 -17.66700 8.91490 1.000 42.89895 143 LYS A O 1
ATOM 4350 N N . ASP C 1 151 ? 0.59062 -19.83644 9.22597 1.000 38.07810 144 ASP A N 1
ATOM 4351 C CA . ASP C 1 151 ? 1.58030 -20.16005 10.25368 1.000 34.17697 144 ASP A CA 1
ATOM 4352 C C . ASP C 1 151 ? 1.39465 -19.38032 11.55328 1.000 35.27999 144 ASP A C 1
ATOM 4353 O O . ASP C 1 151 ? 2.26070 -18.58546 11.92176 1.000 42.28618 144 ASP A O 1
ATOM 4358 N N . TYR C 1 152 ? 0.29036 -19.61350 12.25929 1.000 33.64588 145 TYR A N 1
ATOM 4359 C CA . TYR C 1 152 ? -0.01056 -18.93924 13.50948 1.000 33.93993 145 TYR A CA 1
ATOM 4360 C C . TYR C 1 152 ? -0.53950 -19.95984 14.51285 1.000 32.35336 145 TYR A C 1
ATOM 4361 O O . TYR C 1 152 ? -0.88869 -21.08621 14.16600 1.000 31.24757 145 TYR A O 1
ATOM 4370 N N . PHE C 1 153 ? -0.58199 -19.55080 15.76984 1.000 33.16187 146 PHE A N 1
ATOM 4371 C CA . PHE C 1 153 ? -1.06725 -20.34670 16.88699 1.000 31.75617 146 PHE A CA 1
ATOM 4372 C C . PHE C 1 153 ? -1.22058 -19.39737 18.06587 1.000 33.51383 146 PHE A C 1
ATOM 4373 O O . PHE C 1 153 ? -0.37749 -18.50648 18.24298 1.000 34.26068 146 PHE A O 1
ATOM 4381 N N . PRO C 1 154 ? -2.29221 -19.52073 18.87256 1.000 30.20186 147 PRO A N 1
ATOM 4382 C CA . PRO C 1 154 ? -3.41227 -20.44594 18.69778 1.000 31.43006 147 PRO A CA 1
ATOM 4383 C C . PRO C 1 154 ? -4.47041 -19.84248 17.80458 1.000 34.40706 147 PRO A C 1
ATOM 4384 O O . PRO C 1 154 ? -4.24108 -18.76995 17.25321 1.000 35.73549 147 PRO A O 1
ATOM 4388 N N . GLU C 1 155 ? -5.60586 -20.52377 17.66688 1.000 32.68356 148 GLU A N 1
ATOM 4389 C CA . GLU C 1 155 ? -6.79405 -19.89523 17.12771 1.000 36.05105 148 GLU A CA 1
ATOM 4390 C C . GLU C 1 155 ? -7.28586 -18.82034 18.10485 1.000 38.26159 148 GLU A C 1
ATOM 4391 O O . GLU C 1 155 ? -6.97598 -18.87034 19.29743 1.000 40.46553 148 GLU A O 1
ATOM 4397 N N . PRO C 1 156 ? -8.08533 -17.84761 17.63608 1.000 37.25929 149 PRO A N 1
ATOM 4398 C CA . PRO C 1 156 ? -8.60132 -17.65552 16.28134 1.000 38.27025 149 PRO A CA 1
ATOM 4399 C C . PRO C 1 156 ? -7.96790 -16.45472 15.58925 1.000 39.86963 149 PRO A C 1
ATOM 4400 O O . PRO C 1 156 ? -7.28040 -15.66934 16.24453 1.000 37.44102 149 PRO A O 1
ATOM 4404 N N . VAL C 1 157 ? -8.18264 -16.33441 14.28277 1.000 38.28990 150 VAL A N 1
ATOM 4405 C CA . VAL C 1 157 ? -7.95997 -15.09070 13.56279 1.000 38.81055 150 VAL A CA 1
ATOM 4406 C C . VAL C 1 157 ? -9.30829 -14.62969 13.02295 1.000 39.71063 150 VAL A C 1
ATOM 4407 O O . VAL C 1 157 ? -10.19993 -15.43889 12.74547 1.000 38.67414 150 VAL A O 1
ATOM 4411 N N . THR C 1 158 ? -9.46068 -13.31975 12.89180 1.000 35.51092 151 THR A N 1
ATOM 4412 C CA . THR C 1 158 ? -10.57405 -12.74717 12.15877 1.000 37.82677 151 THR A CA 1
ATOM 4413 C C . THR C 1 158 ? -10.04653 -12.08029 10.89751 1.000 37.67832 151 THR A C 1
ATOM 4414 O O . THR C 1 158 ? -8.92439 -11.56289 10.86376 1.000 41.67847 151 THR A O 1
ATOM 4418 N N . VAL C 1 159 ? -10.85428 -12.12553 9.85151 1.000 33.71257 152 VAL A N 1
ATOM 4419 C CA . VAL C 1 159 ? -10.55495 -11.45669 8.59760 1.000 37.10134 152 VAL A CA 1
ATOM 4420 C C . VAL C 1 159 ? -11.79852 -10.70301 8.16087 1.000 40.23392 152 VAL A C 1
ATOM 4421 O O . VAL C 1 159 ? -12.88498 -11.28696 8.06324 1.000 39.56523 152 VAL A O 1
ATOM 4425 N N . SER C 1 160 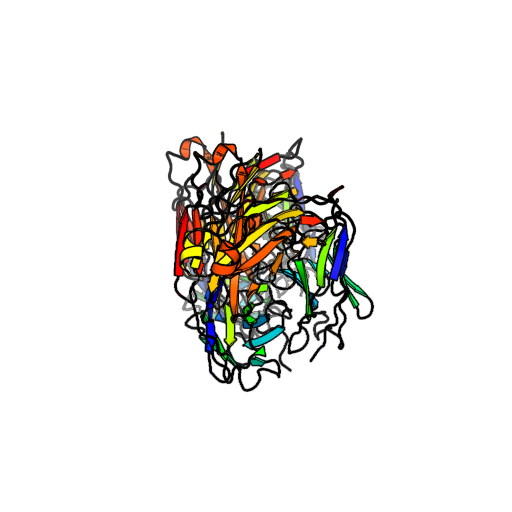? -11.65036 -9.41360 7.91316 1.000 36.85896 153 SER A N 1
ATOM 4426 C CA . SER C 1 160 ? -12.71059 -8.66005 7.26784 1.000 38.49701 153 SER A CA 1
ATOM 4427 C C . SER C 1 160 ? -12.16240 -8.05755 5.98658 1.000 38.46470 153 SER A C 1
ATOM 4428 O O . SER C 1 160 ? -10.96064 -8.11402 5.70812 1.000 39.82066 153 SER A O 1
ATOM 4431 N N . TRP C 1 161 ? -13.05155 -7.47276 5.19739 1.000 36.65463 154 TRP A N 1
ATOM 4432 C CA . TRP C 1 161 ? -12.65412 -6.86615 3.93982 1.000 34.89355 154 TRP A CA 1
ATOM 4433 C C . TRP C 1 161 ? -13.11851 -5.42083 3.89727 1.000 39.30974 154 TRP A C 1
ATOM 4434 O O . TRP C 1 161 ? -14.26564 -5.12077 4.24977 1.000 40.61181 154 TRP A O 1
ATOM 4445 N N . ASN C 1 162 ? -12.21615 -4.53637 3.46436 1.000 38.19148 155 ASN A N 1
ATOM 4446 C CA . ASN C 1 162 ? -12.44861 -3.09954 3.43027 1.000 38.41935 155 ASN A CA 1
ATOM 4447 C C . ASN C 1 162 ? -13.12538 -2.63603 4.70390 1.000 45.05643 155 ASN A C 1
ATOM 4448 O O . ASN C 1 162 ? -14.07260 -1.84551 4.64827 1.000 45.44630 155 ASN A O 1
ATOM 4453 N N . SER C 1 163 ? -12.66501 -3.16306 5.84562 1.000 41.52115 156 SER A N 1
ATOM 4454 C CA . SER C 1 163 ? -13.13917 -2.74877 7.16863 1.000 40.76723 156 SER A CA 1
ATOM 4455 C C . SER C 1 163 ? -14.60718 -3.09184 7.38145 1.000 43.35074 156 SER A C 1
ATOM 4456 O O . SER C 1 163 ? -15.35657 -2.32158 7.97414 1.000 48.17662 156 SER A O 1
ATOM 4459 N N . GLY C 1 164 ? -15.02104 -4.27288 6.92091 1.000 47.68376 157 GLY A N 1
ATOM 4460 C CA . GLY C 1 164 ? -16.39750 -4.69723 7.07028 1.000 48.12602 157 GLY A CA 1
ATOM 4461 C C . GLY C 1 164 ? -17.35379 -4.20142 6.00310 1.000 48.46706 157 GLY A C 1
ATOM 4462 O O . GLY C 1 164 ? -18.50275 -4.65624 5.97184 1.000 53.45998 157 GLY A O 1
ATOM 4463 N N . ALA C 1 165 ? -16.92609 -3.29521 5.12487 1.000 46.36200 158 ALA A N 1
ATOM 4464 C CA . ALA C 1 165 ? -17.79128 -2.72970 4.09745 1.000 43.40319 158 ALA A CA 1
ATOM 4465 C C . ALA C 1 165 ? -17.86616 -3.59364 2.84426 1.000 47.46194 158 ALA A C 1
ATOM 4466 O O . ALA C 1 165 ? -18.58401 -3.23566 1.90691 1.000 53.60896 158 ALA A O 1
ATOM 4468 N N . LEU C 1 166 ? -17.13055 -4.70135 2.79715 1.000 41.26266 159 LEU A N 1
ATOM 4469 C CA . LEU C 1 166 ? -17.25699 -5.70215 1.74500 1.000 43.48700 159 LEU A CA 1
ATOM 4470 C C . LEU C 1 166 ? -17.51746 -7.03910 2.42580 1.000 43.42877 159 LEU A C 1
ATOM 4471 O O . LEU C 1 166 ? -16.60446 -7.62101 3.02241 1.000 43.42319 159 LEU A O 1
ATOM 4476 N N . THR C 1 167 ? -18.76097 -7.50965 2.35187 1.000 43.39472 160 THR A N 1
ATOM 4477 C CA . THR C 1 167 ? -19.17787 -8.78332 2.92513 1.000 45.42699 160 THR A CA 1
ATOM 4478 C C . THR C 1 167 ? -19.82761 -9.72671 1.91527 1.000 46.54638 160 THR A C 1
ATOM 4479 O O . THR C 1 167 ? -19.75145 -10.94481 2.11039 1.000 44.23514 160 THR A O 1
ATOM 4483 N N . SER C 1 168 ? -20.46279 -9.20867 0.84910 1.000 41.37759 161 SER A N 1
ATOM 4484 C CA . SER C 1 168 ? -21.04649 -10.07531 -0.17482 1.000 37.83836 161 SER A CA 1
ATOM 4485 C C . SER C 1 168 ? -19.96558 -10.84924 -0.92719 1.000 45.43542 161 SER A C 1
ATOM 4486 O O . SER C 1 168 ? -19.01628 -10.26216 -1.47004 1.000 42.29832 161 SER A O 1
ATOM 4489 N N . GLY C 1 169 ? -20.12507 -12.17532 -0.96743 1.000 36.14672 162 GLY A N 1
ATOM 4490 C CA . GLY C 1 169 ? -19.18175 -13.04797 -1.63330 1.000 36.26874 162 GLY A CA 1
ATOM 4491 C C . GLY C 1 169 ? -17.94011 -13.41504 -0.84450 1.000 44.16516 162 GLY A C 1
ATOM 4492 O O . GLY C 1 169 ? -17.07033 -14.09540 -1.39246 1.000 41.57053 162 GLY A O 1
ATOM 4493 N N . VAL C 1 170 ? -17.83609 -13.01094 0.42344 1.000 38.98800 163 VAL A N 1
ATOM 4494 C CA . VAL C 1 170 ? -16.66361 -13.30681 1.23869 1.000 38.49437 163 VAL A CA 1
ATOM 4495 C C . VAL C 1 170 ? -16.77932 -14.70043 1.83222 1.000 35.98877 163 VAL A C 1
ATOM 4496 O O . VAL C 1 170 ? -17.74809 -15.00407 2.52588 1.000 35.82698 163 VAL A O 1
ATOM 4500 N N . HIS C 1 171 ? -15.76060 -15.53023 1.62676 1.000 36.87143 164 HIS A N 1
ATOM 4501 C CA . HIS C 1 171 ? -15.63770 -16.79509 2.34675 1.000 37.43234 164 HIS A CA 1
ATOM 4502 C C . HIS C 1 171 ? -14.32264 -16.80872 3.09908 1.000 36.96123 164 HIS A C 1
ATOM 4503 O O . HIS C 1 171 ? -13.25350 -16.74137 2.48322 1.000 37.55583 164 HIS A O 1
ATOM 4510 N N . THR C 1 172 ? -14.39714 -16.88701 4.42087 1.000 39.54575 165 THR A N 1
ATOM 4511 C CA . THR C 1 172 ? -13.21306 -17.10973 5.24165 1.000 34.85012 165 THR A CA 1
ATOM 4512 C C . THR C 1 172 ? -13.23619 -18.56141 5.69991 1.000 31.94352 165 THR A C 1
ATOM 4513 O O . THR C 1 172 ? -14.16006 -18.97975 6.40236 1.000 33.78270 165 THR A O 1
ATOM 4517 N N . PHE C 1 173 ? -12.23657 -19.33022 5.28264 1.000 31.31236 166 PHE A N 1
ATOM 4518 C CA . PHE C 1 173 ? -12.25380 -20.77314 5.51177 1.000 40.31137 166 PHE A CA 1
ATOM 4519 C C . PHE C 1 173 ? -11.84625 -21.16060 6.94116 1.000 38.32430 166 PHE A C 1
ATOM 4520 O O . PHE C 1 173 ? -11.06796 -20.45646 7.59366 1.000 35.53720 166 PHE A O 1
ATOM 4528 N N . PRO C 1 174 ? -12.39488 -22.26352 7.45637 1.000 35.93835 167 PRO A N 1
ATOM 4529 C CA . PRO C 1 174 ? -11.91586 -22.79710 8.73729 1.000 36.27173 167 PRO A CA 1
ATOM 4530 C C . PRO C 1 174 ? -10.41191 -23.01440 8.70194 1.000 40.41297 167 PRO A C 1
ATOM 4531 O O . PRO C 1 174 ? -9.86255 -23.51022 7.71484 1.000 38.42265 167 PRO A O 1
ATOM 4535 N N . ALA C 1 175 ? -9.75363 -22.63619 9.79599 1.000 37.38778 168 ALA A N 1
ATOM 4536 C CA . ALA C 1 175 ? -8.33362 -22.89062 9.93825 1.000 39.09392 168 ALA A CA 1
ATOM 4537 C C . ALA C 1 175 ? -8.04563 -24.37637 9.78304 1.000 39.47367 168 ALA A C 1
ATOM 4538 O O . ALA C 1 175 ? -8.86931 -25.22891 10.11576 1.000 42.78848 168 ALA A O 1
ATOM 4540 N N . VAL C 1 176 ? -6.87765 -24.67753 9.22936 1.000 38.80779 169 VAL A N 1
ATOM 4541 C CA . VAL C 1 176 ? -6.37001 -26.03978 9.11716 1.000 39.66054 169 VAL A CA 1
ATOM 4542 C C . VAL C 1 176 ? -5.08527 -26.12944 9.93416 1.000 38.96889 169 VAL A C 1
ATOM 4543 O O . VAL C 1 176 ? -4.26003 -25.20474 9.92627 1.000 42.17221 169 VAL A O 1
ATOM 4547 N N . LEU C 1 177 ? -4.92525 -27.22140 10.66211 1.000 35.82395 170 LEU A N 1
ATOM 4548 C CA . LEU C 1 177 ? -3.69463 -27.45391 11.40666 1.000 37.33085 170 LEU A CA 1
ATOM 4549 C C . LEU C 1 177 ? -2.71335 -28.20349 10.51252 1.000 39.38726 170 LEU A C 1
ATOM 4550 O O . LEU C 1 177 ? -2.99322 -29.32334 10.06869 1.000 41.76991 170 LEU A O 1
ATOM 4555 N N . GLN C 1 178 ? -1.57176 -27.58494 10.24879 1.000 41.89965 171 GLN A N 1
ATOM 4556 C CA . GLN C 1 178 ? -0.53894 -28.17237 9.41063 1.000 40.77590 171 GLN A CA 1
ATOM 4557 C C . GLN C 1 178 ? 0.32065 -29.15427 10.20813 1.000 43.87089 171 GLN A C 1
ATOM 4558 O O . GLN C 1 178 ? 0.22115 -29.26536 11.43652 1.000 47.14086 171 GLN A O 1
ATOM 4564 N N . SER C 1 179 ? 1.18295 -29.87615 9.48178 1.000 45.06280 172 SER A N 1
ATOM 4565 C CA . SER C 1 179 ? 2.11307 -30.80779 10.11444 1.000 47.24154 172 SER A CA 1
ATOM 4566 C C . SER C 1 179 ? 3.01726 -30.11891 11.13361 1.000 44.91291 172 SER A C 1
ATOM 4567 O O . SER C 1 179 ? 3.47868 -30.75197 12.09015 1.000 45.48912 172 SER A O 1
ATOM 4570 N N . SER C 1 180 ? 3.28408 -28.82919 10.94281 1.000 44.14918 173 SER A N 1
ATOM 4571 C CA . SER C 1 180 ? 4.15681 -28.09197 11.84069 1.000 44.95276 173 SER A CA 1
ATOM 4572 C C . SER C 1 180 ? 3.52227 -27.82834 13.20094 1.000 46.63891 173 SER A C 1
ATOM 4573 O O . SER C 1 180 ? 4.24045 -27.47938 14.14437 1.000 45.73028 173 SER A O 1
ATOM 4576 N N . GLY C 1 181 ? 2.20476 -27.98806 13.32945 1.000 39.28495 174 GLY A N 1
ATOM 4577 C CA . GLY C 1 181 ? 1.51328 -27.60209 14.53808 1.000 35.47623 174 GLY A CA 1
ATOM 4578 C C . GLY C 1 181 ? 1.01675 -26.17062 14.54719 1.000 40.80489 174 GLY A C 1
ATOM 4579 O O . GLY C 1 181 ? 0.47282 -25.72622 15.56753 1.000 37.49874 174 GLY A O 1
ATOM 4580 N N . LEU C 1 182 ? 1.21350 -25.42958 13.46064 1.000 36.34943 175 LEU A N 1
ATOM 4581 C CA . LEU C 1 182 ? 0.65486 -24.10182 13.28280 1.000 35.60836 175 LEU A CA 1
ATOM 4582 C C . LEU C 1 182 ? -0.51819 -24.17868 12.31428 1.000 37.74818 175 LEU A C 1
ATOM 4583 O O . LEU C 1 182 ? -0.63044 -25.10975 11.51638 1.000 37.48127 175 LEU A O 1
ATOM 4588 N N . TYR C 1 183 ? -1.38693 -23.17650 12.39589 1.000 34.43901 176 TYR A N 1
ATOM 4589 C CA . TYR C 1 183 ? -2.61229 -23.09571 11.62213 1.000 34.88955 176 TYR A CA 1
ATOM 4590 C C . TYR C 1 183 ? -2.39198 -22.27164 10.36817 1.000 35.58195 176 TYR A C 1
ATOM 4591 O O . TYR C 1 183 ? -1.47960 -21.45284 10.28458 1.000 34.22772 176 TYR A O 1
ATOM 4600 N N . SER C 1 184 ? -3.28676 -22.46156 9.40845 1.000 38.20036 177 SER A N 1
ATOM 4601 C CA . SER C 1 184 ? -3.32928 -21.62530 8.22349 1.000 38.98058 177 SER A CA 1
ATOM 4602 C C . SER C 1 184 ? -4.76397 -21.57665 7.71373 1.000 36.57201 177 SER A C 1
ATOM 4603 O O . SER C 1 184 ? -5.52073 -22.54121 7.84932 1.000 40.37222 177 SER A O 1
ATOM 4606 N N . LEU C 1 185 ? -5.14560 -20.42556 7.16839 1.000 37.55929 178 LEU A N 1
ATOM 4607 C CA . LEU C 1 185 ? -6.42968 -20.28499 6.50528 1.000 38.97661 178 LEU A CA 1
ATOM 4608 C C . LEU C 1 185 ? -6.30398 -19.27525 5.37151 1.000 39.01655 178 LEU A C 1
ATOM 4609 O O . LEU C 1 185 ? -5.34311 -18.50536 5.29026 1.000 38.55618 178 LEU A O 1
ATOM 4614 N N . SER C 1 186 ? -7.31535 -19.27648 4.50897 1.000 39.21350 179 SER A N 1
ATOM 4615 C CA . SER C 1 186 ? -7.47845 -18.30491 3.44279 1.000 35.86015 179 SER A CA 1
ATOM 4616 C C . SER C 1 186 ? -8.82011 -17.61223 3.61627 1.000 38.05380 179 SER A C 1
ATOM 4617 O O . SER C 1 186 ? -9.78011 -18.21477 4.09493 1.000 42.00714 179 SER A O 1
ATOM 4620 N N . SER C 1 187 ? -8.88221 -16.33856 3.23749 1.000 38.22502 180 SER A N 1
ATOM 4621 C CA . SER C 1 187 ? -10.14157 -15.62040 3.07415 1.000 35.42185 180 SER A CA 1
ATOM 4622 C C . SER C 1 187 ? -10.19715 -15.15319 1.62472 1.000 40.16688 180 SER A C 1
ATOM 4623 O O . SER C 1 187 ? -9.20004 -14.64917 1.09775 1.000 37.23733 180 SER A O 1
ATOM 4626 N N . VAL C 1 188 ? -11.33843 -15.35810 0.96598 1.000 36.58189 181 VAL A N 1
ATOM 4627 C CA . VAL C 1 188 ? -11.46957 -15.05769 -0.45026 1.000 34.22047 181 VAL A CA 1
ATOM 4628 C C . VAL C 1 188 ? -12.73841 -14.24888 -0.66854 1.000 40.16293 181 VAL A C 1
ATOM 4629 O O . VAL C 1 188 ? -13.65919 -14.24895 0.15165 1.000 39.61142 181 VAL A O 1
ATOM 4633 N N . VAL C 1 189 ? -12.78831 -13.57164 -1.81010 1.000 36.44144 182 VAL A N 1
ATOM 4634 C CA . VAL C 1 189 ? -13.96054 -12.79725 -2.17316 1.000 32.80045 182 VAL A CA 1
ATOM 4635 C C . VAL C 1 189 ? -14.07176 -12.81169 -3.68683 1.000 40.93197 182 VAL A C 1
ATOM 4636 O O . VAL C 1 189 ? -13.06402 -12.79009 -4.39674 1.000 42.22300 182 VAL A O 1
ATOM 4640 N N . THR C 1 190 ? -15.29883 -12.93485 -4.17578 1.000 36.27240 183 THR A N 1
ATOM 4641 C CA . THR C 1 190 ? -15.58248 -12.82383 -5.59494 1.000 39.46949 183 THR A CA 1
ATOM 4642 C C . THR C 1 190 ? -16.16991 -11.44419 -5.86947 1.000 41.77602 183 THR A C 1
ATOM 4643 O O . THR C 1 190 ? -16.97149 -10.92261 -5.08931 1.000 40.69601 183 THR A O 1
ATOM 4647 N N . VAL C 1 191 ? -15.73301 -10.84014 -6.96621 1.000 36.89002 184 VAL A N 1
ATOM 4648 C CA . VAL C 1 191 ? -16.06986 -9.46097 -7.29246 1.000 40.14656 184 VAL A CA 1
ATOM 4649 C C . VAL C 1 191 ? -16.24646 -9.36103 -8.79737 1.000 44.88781 184 VAL A C 1
ATOM 4650 O O . VAL C 1 191 ? -15.83480 -10.26155 -9.54522 1.000 44.48427 184 VAL A O 1
ATOM 4654 N N . PRO C 1 192 ? -16.88595 -8.29613 -9.27695 1.000 45.29675 185 PRO A N 1
ATOM 4655 C CA . PRO C 1 192 ? -16.93875 -8.08576 -10.72695 1.000 48.54377 185 PRO A CA 1
ATOM 4656 C C . PRO C 1 192 ? -15.53534 -7.87759 -11.28088 1.000 48.87057 185 PRO A C 1
ATOM 4657 O O . PRO C 1 192 ? -14.72844 -7.13861 -10.71006 1.000 49.49572 185 PRO A O 1
ATOM 4661 N N . SER C 1 193 ? -15.24284 -8.55677 -12.39403 1.000 47.79778 186 SER A N 1
ATOM 4662 C CA . SER C 1 193 ? -13.93850 -8.40609 -13.03947 1.000 50.40582 186 SER A CA 1
ATOM 4663 C C . SER C 1 193 ? -13.67789 -6.96329 -13.45234 1.000 54.53930 186 SER A C 1
ATOM 4664 O O . SER C 1 193 ? -12.53694 -6.49239 -13.39076 1.000 52.64938 186 SER A O 1
ATOM 4667 N N . SER C 1 194 ? -14.71742 -6.24619 -13.88547 1.000 49.54454 187 SER A N 1
ATOM 4668 C CA . SER C 1 194 ? -14.51807 -4.87171 -14.32127 1.000 51.54156 187 SER A CA 1
ATOM 4669 C C . SER C 1 194 ? -14.18439 -3.92054 -13.17331 1.000 54.36469 187 SER A C 1
ATOM 4670 O O . SER C 1 194 ? -13.69993 -2.81505 -13.43637 1.000 61.12647 187 SER A O 1
ATOM 4673 N N . SER C 1 195 ? -14.40691 -4.31510 -11.92027 1.000 50.24100 188 SER A N 1
ATOM 4674 C CA . SER C 1 195 ? -14.09440 -3.46394 -10.77703 1.000 52.30673 188 SER A CA 1
ATOM 4675 C C . SER C 1 195 ? -12.64066 -3.56943 -10.31363 1.000 54.96054 188 SER A C 1
ATOM 4676 O O . SER C 1 195 ? -12.26654 -2.88171 -9.36072 1.000 58.17126 188 SER A O 1
ATOM 4679 N N . LEU C 1 196 ? -11.80932 -4.38290 -10.97413 1.000 53.89921 189 LEU A N 1
ATOM 4680 C CA . LEU C 1 196 ? -10.48631 -4.69967 -10.43942 1.000 53.17511 189 LEU A CA 1
ATOM 4681 C C . LEU C 1 196 ? -9.53649 -3.50632 -10.50961 1.000 59.34806 189 LEU A C 1
ATOM 4682 O O . LEU C 1 196 ? -8.76084 -3.26950 -9.57769 1.000 63.26978 189 LEU A O 1
ATOM 4687 N N . GLY C 1 197 ? -9.56437 -2.75341 -11.59715 1.000 61.74807 190 GLY A N 1
ATOM 4688 C CA . GLY C 1 197 ? -8.64632 -1.64007 -11.71384 1.000 60.10374 190 GLY A CA 1
ATOM 4689 C C . GLY C 1 197 ? -9.10895 -0.32814 -11.11517 1.000 64.34910 190 GLY A C 1
ATOM 4690 O O . GLY C 1 197 ? -8.38540 0.67193 -11.19995 1.000 68.80180 190 GLY A O 1
ATOM 4691 N N . THR C 1 198 ? -10.29610 -0.29549 -10.51114 1.000 63.65905 191 THR A N 1
ATOM 4692 C CA . THR C 1 198 ? -10.82623 0.90779 -9.88996 1.000 64.61480 191 THR A CA 1
ATOM 4693 C C . THR C 1 198 ? -11.16063 0.72823 -8.41905 1.000 64.17201 191 THR A C 1
ATOM 4694 O O . THR C 1 198 ? -11.07212 1.69243 -7.65604 1.000 67.44356 191 THR A O 1
ATOM 4698 N N . GLN C 1 199 ? -11.55009 -0.47228 -8.00247 1.000 58.84273 192 GLN A N 1
ATOM 4699 C CA . GLN C 1 199 ? -11.93917 -0.72759 -6.62506 1.000 57.25358 192 GLN A CA 1
ATOM 4700 C C . GLN C 1 199 ? -10.75008 -1.26586 -5.83367 1.000 49.71301 192 GLN A C 1
ATOM 4701 O O . GLN C 1 199 ? -10.03594 -2.16137 -6.29747 1.000 48.40161 192 GLN A O 1
ATOM 4707 N N . THR C 1 200 ? -10.53641 -0.69974 -4.65162 1.000 48.79620 193 THR A N 1
ATOM 4708 C CA . THR C 1 200 ? -9.47779 -1.13395 -3.75200 1.000 46.36226 193 THR A CA 1
ATOM 4709 C C . THR C 1 200 ? -10.00989 -2.24835 -2.86596 1.000 45.31316 193 THR A C 1
ATOM 4710 O O . THR C 1 200 ? -11.09870 -2.13137 -2.29143 1.000 47.95575 193 THR A O 1
ATOM 4714 N N . TYR C 1 201 ? -9.25814 -3.33599 -2.78177 1.000 40.77788 194 TYR A N 1
ATOM 4715 C CA . TYR C 1 201 ? -9.63594 -4.48983 -1.97292 1.000 42.90343 194 TYR A CA 1
ATOM 4716 C C . TYR C 1 201 ? -8.55815 -4.70727 -0.91681 1.000 41.10936 194 TYR A C 1
ATOM 4717 O O . TYR C 1 201 ? -7.40591 -5.00480 -1.24728 1.000 39.50132 194 TYR A O 1
ATOM 4726 N N . ILE C 1 202 ? -8.92257 -4.53261 0.34970 1.000 40.15294 195 ILE A N 1
ATOM 4727 C CA . ILE C 1 202 ? -7.98561 -4.63991 1.46337 1.000 37.42887 195 ILE A CA 1
ATOM 4728 C C . ILE C 1 202 ? -8.53625 -5.66806 2.43296 1.000 37.48267 195 ILE A C 1
ATOM 4729 O O . ILE C 1 202 ? -9.65894 -5.51839 2.93379 1.000 36.41175 195 ILE A O 1
ATOM 4734 N N . CYS C 1 203 ? -7.75809 -6.70749 2.70453 1.000 34.50933 196 CYS A N 1
ATOM 4735 C CA . CYS C 1 203 ? -8.13880 -7.63555 3.75441 1.000 36.89403 196 CYS A CA 1
ATOM 4736 C C . CYS C 1 203 ? -7.50500 -7.21050 5.07307 1.000 37.38230 196 CYS A C 1
ATOM 4737 O O . CYS C 1 203 ? -6.35614 -6.75736 5.10950 1.000 40.09734 196 CYS A O 1
ATOM 4740 N N . ASN C 1 204 ? -8.29699 -7.28485 6.14317 1.000 38.41072 197 ASN A N 1
ATOM 4741 C CA . ASN C 1 204 ? -7.90975 -6.82554 7.47599 1.000 35.01437 197 ASN A CA 1
ATOM 4742 C C . ASN C 1 204 ? -7.81424 -8.04650 8.37586 1.000 36.62683 197 ASN A C 1
ATOM 4743 O O . ASN C 1 204 ? -8.83174 -8.66930 8.68259 1.000 42.68313 197 ASN A O 1
ATOM 4748 N N . VAL C 1 205 ? -6.60080 -8.38661 8.79800 1.000 33.26867 198 VAL A N 1
ATOM 4749 C CA . VAL C 1 205 ? -6.33531 -9.59491 9.57063 1.000 36.30080 198 VAL A CA 1
ATOM 4750 C C . VAL C 1 205 ? -6.02588 -9.19921 11.00845 1.000 37.44093 198 VAL A C 1
ATOM 4751 O O . VAL C 1 205 ? -5.21405 -8.29900 11.24584 1.000 38.72437 198 VAL A O 1
ATOM 4755 N N . ASN C 1 206 ? -6.67381 -9.86666 11.96813 1.000 36.17543 199 ASN A N 1
ATOM 4756 C CA . ASN C 1 206 ? -6.41422 -9.65361 13.39095 1.000 39.10717 199 ASN A CA 1
ATOM 4757 C C . ASN C 1 206 ? -6.20500 -11.00530 14.06700 1.000 40.67926 199 ASN A C 1
ATOM 4758 O O . ASN C 1 206 ? -7.08922 -11.86875 14.02510 1.000 37.19488 199 ASN A O 1
ATOM 4763 N N . HIS C 1 207 ? -5.02950 -11.19806 14.66446 1.000 41.29213 200 HIS A N 1
ATOM 4764 C CA . HIS C 1 207 ? -4.72599 -12.35914 15.50719 1.000 37.67602 200 HIS A CA 1
ATOM 4765 C C . HIS C 1 207 ? -4.43667 -11.78738 16.89063 1.000 42.60112 200 HIS A C 1
ATOM 4766 O O . HIS C 1 207 ? -3.29360 -11.44660 17.21747 1.000 41.44392 200 HIS A O 1
ATOM 4773 N N . LYS C 1 208 ? -5.48747 -11.65921 17.69798 1.000 41.35714 201 LYS A N 1
ATOM 4774 C CA . LYS C 1 208 ? -5.31774 -11.04445 19.00810 1.000 45.42171 201 LYS A CA 1
ATOM 4775 C C . LYS C 1 208 ? -4.40636 -11.82162 19.96006 1.000 40.78548 201 LYS A C 1
ATOM 4776 O O . LYS C 1 208 ? -3.74066 -11.16708 20.77413 1.000 39.79304 201 LYS A O 1
ATOM 4782 N N . PRO C 1 209 ? -4.33138 -13.15736 19.94562 1.000 44.65729 202 PRO A N 1
ATOM 4783 C CA . PRO C 1 209 ? -3.38566 -13.82792 20.86015 1.000 39.60238 202 PRO A CA 1
ATOM 4784 C C . PRO C 1 209 ? -1.94524 -13.36798 20.70488 1.000 43.85872 202 PRO A C 1
ATOM 4785 O O . PRO C 1 209 ? -1.17401 -13.47294 21.66397 1.000 51.09090 202 PRO A O 1
ATOM 4789 N N . SER C 1 210 ? -1.54980 -12.85308 19.54413 1.000 43.16011 203 SER A N 1
ATOM 4790 C CA . SER C 1 210 ? -0.20915 -12.31311 19.35973 1.000 40.66559 203 SER A CA 1
ATOM 4791 C C . SER C 1 210 ? -0.21204 -10.81887 19.07010 1.000 46.28468 203 SER A C 1
ATOM 4792 O O . SER C 1 210 ? 0.81983 -10.28570 18.65905 1.000 45.86670 203 SER A O 1
ATOM 4795 N N . ASN C 1 211 ? -1.33695 -10.13353 19.28742 1.000 47.65823 204 ASN A N 1
ATOM 4796 C CA A ASN C 1 211 ? -1.46073 -8.71095 18.97361 0.640 47.77969 204 ASN A CA 1
ATOM 4797 C CA B ASN C 1 211 ? -1.49846 -8.71321 18.95493 0.360 47.75984 204 ASN A CA 1
ATOM 4798 C C . ASN C 1 211 ? -0.93612 -8.40239 17.56572 1.000 47.73824 204 ASN A C 1
ATOM 4799 O O . ASN C 1 211 ? -0.09521 -7.52545 17.37254 1.000 47.24465 204 ASN A O 1
ATOM 4808 N N . THR C 1 212 ? -1.42556 -9.13942 16.57375 1.000 44.16984 205 THR A N 1
ATOM 4809 C CA . THR C 1 212 ? -0.95891 -9.00489 15.19625 1.000 43.68753 205 THR A CA 1
ATOM 4810 C C . THR C 1 212 ? -2.11687 -8.54209 14.32368 1.000 41.09485 205 THR A C 1
ATOM 4811 O O . THR C 1 212 ? -3.06401 -9.30108 14.07932 1.000 42.67808 205 THR A O 1
ATOM 4815 N N . LYS C 1 213 ? -2.02723 -7.30787 13.84819 1.000 35.83079 206 LYS A N 1
ATOM 4816 C CA . LYS C 1 213 ? -3.05895 -6.67970 13.03970 1.000 40.95703 206 LYS A CA 1
ATOM 4817 C C . LYS C 1 213 ? -2.42123 -6.27101 11.71907 1.000 38.90942 206 LYS A C 1
ATOM 4818 O O . LYS C 1 213 ? -1.44717 -5.51454 11.71710 1.000 40.40759 206 LYS A O 1
ATOM 4824 N N . VAL C 1 214 ? -2.98203 -6.73467 10.60401 1.000 33.28391 207 VAL A N 1
ATOM 4825 C CA . VAL C 1 214 ? -2.42280 -6.48429 9.27730 1.000 39.61007 207 VAL A CA 1
ATOM 4826 C C . VAL C 1 214 ? -3.54016 -6.06423 8.32336 1.000 36.56925 207 VAL A C 1
ATOM 4827 O O . VAL C 1 214 ? -4.58890 -6.71231 8.25877 1.000 39.03747 207 VAL A O 1
ATOM 4831 N N . ASP C 1 215 ? -3.30234 -4.99688 7.56776 1.000 40.14954 208 ASP A N 1
ATOM 4832 C CA . ASP C 1 215 ? -4.14866 -4.57853 6.45302 1.000 38.94031 208 ASP A CA 1
ATOM 4833 C C . ASP C 1 215 ? -3.34674 -4.76722 5.16948 1.000 38.07526 208 ASP A C 1
ATOM 4834 O O . ASP C 1 215 ? -2.31657 -4.10931 4.98495 1.000 41.56525 208 ASP A O 1
ATOM 4839 N N . LYS C 1 216 ? -3.79472 -5.67691 4.30440 1.000 38.62326 209 LYS A N 1
ATOM 4840 C CA . LYS C 1 216 ? -3.10355 -6.00196 3.05875 1.000 38.76270 209 LYS A CA 1
ATOM 4841 C C . LYS C 1 216 ? -3.98133 -5.65893 1.86786 1.000 40.00360 209 LYS A C 1
ATOM 4842 O O . LYS C 1 216 ? -5.03431 -6.27521 1.67674 1.000 37.54507 209 LYS A O 1
ATOM 4848 N N . LYS C 1 217 ? -3.54126 -4.70195 1.05593 1.000 39.78263 210 LYS A N 1
ATOM 4849 C CA . LYS C 1 217 ? -4.22444 -4.43027 -0.19857 1.000 42.37466 210 LYS A CA 1
ATOM 4850 C C . LYS C 1 217 ? -3.83532 -5.49344 -1.22008 1.000 42.58365 210 LYS A C 1
ATOM 4851 O O . LYS C 1 217 ? -2.64745 -5.75892 -1.42724 1.000 43.50027 210 LYS A O 1
ATOM 4857 N N . VAL C 1 218 ? -4.83859 -6.11369 -1.83580 1.000 39.56251 211 VAL A N 1
ATOM 4858 C CA . VAL C 1 218 ? -4.65555 -7.19388 -2.79641 1.000 43.10698 211 VAL A CA 1
ATOM 4859 C C . VAL C 1 218 ? -4.99779 -6.65314 -4.17803 1.000 46.56261 211 VAL A C 1
ATOM 4860 O O . VAL C 1 218 ? -6.08558 -6.10878 -4.39401 1.000 44.41365 211 VAL A O 1
ATOM 4864 N N . GLU C 1 219 ? -4.06887 -6.78793 -5.11082 1.000 50.22279 212 GLU A N 1
ATOM 4865 C CA . GLU C 1 219 ? -4.22515 -6.20077 -6.43091 1.000 53.82585 212 GLU A CA 1
ATOM 4866 C C . GLU C 1 219 ? -3.71112 -7.18620 -7.46323 1.000 56.79211 212 GLU A C 1
ATOM 4867 O O . GLU C 1 219 ? -2.86543 -8.03423 -7.14695 1.000 55.66002 212 GLU A O 1
ATOM 4873 N N . PRO C 1 220 ? -4.20167 -7.10450 -8.70054 1.000 58.19674 213 PRO A N 1
ATOM 4874 C CA . PRO C 1 220 ? -3.72649 -8.03092 -9.73975 1.000 62.20109 213 PRO A CA 1
ATOM 4875 C C . PRO C 1 220 ? -2.26497 -7.76044 -10.05387 1.000 59.70408 213 PRO A C 1
ATOM 4876 O O . PRO C 1 220 ? -1.86411 -6.60791 -10.21587 1.000 63.74825 213 PRO A O 1
ATOM 4880 N N . LYS C 1 221 ? -1.46581 -8.82658 -10.11552 1.000 65.46665 214 LYS A N 1
ATOM 4881 C CA . LYS C 1 221 ? -0.05855 -8.69637 -10.50468 1.000 68.15092 214 LYS A CA 1
ATOM 4882 C C . LYS C 1 221 ? 0.05873 -8.52684 -12.01274 1.000 67.83076 214 LYS A C 1
ATOM 4883 O O . LYS C 1 221 ? 1.10704 -8.14726 -12.51921 1.000 79.92186 214 LYS A O 1
ATOM 4885 N N . ASP D 2 1 ? -25.53442 -38.95266 36.90151 1.000 50.34887 1 ASP B N 1
ATOM 4886 C CA . ASP D 2 1 ? -25.61409 -37.91820 35.87770 1.000 46.05498 1 ASP B CA 1
ATOM 4887 C C . ASP D 2 1 ? -26.57545 -38.37111 34.79340 1.000 47.68155 1 ASP B C 1
ATOM 4888 O O . ASP D 2 1 ? -26.48448 -39.50150 34.29422 1.000 45.31718 1 ASP B O 1
ATOM 4893 N N . VAL D 2 2 ? -27.51174 -37.49410 34.44709 1.000 42.38129 2 VAL B N 1
ATOM 4894 C CA . VAL D 2 2 ? -28.54080 -37.83070 33.47077 1.000 40.39422 2 VAL B CA 1
ATOM 4895 C C . VAL D 2 2 ? -27.92063 -37.79204 32.08799 1.000 41.42434 2 VAL B C 1
ATOM 4896 O O . VAL D 2 2 ? -27.41523 -36.75209 31.65775 1.000 49.44559 2 VAL B O 1
ATOM 4900 N N . VAL D 2 3 ? -27.96269 -38.91923 31.38626 1.000 41.46640 3 VAL B N 1
ATOM 4901 C CA . VAL D 2 3 ? -27.44638 -39.00164 30.02421 1.000 39.46126 3 VAL B CA 1
ATOM 4902 C C . VAL D 2 3 ? -28.58630 -38.72857 29.05202 1.000 42.44270 3 VAL B C 1
ATOM 4903 O O . VAL D 2 3 ? -29.57832 -39.46806 29.01441 1.000 44.91420 3 VAL B O 1
ATOM 4907 N N . MET D 2 4 ? -28.44926 -37.66166 28.27171 1.000 41.07753 4 MET B N 1
ATOM 4908 C CA . MET D 2 4 ? -29.37788 -37.36272 27.19115 1.000 36.75078 4 MET B CA 1
ATOM 4909 C C . MET D 2 4 ? -28.84069 -37.94895 25.88886 1.000 39.45282 4 MET B C 1
ATOM 4910 O O . MET D 2 4 ? -27.74534 -37.58847 25.44442 1.000 43.96508 4 MET B O 1
ATOM 4915 N N . THR D 2 5 ? -29.62151 -38.83338 25.27495 1.000 40.39383 5 THR B N 1
ATOM 4916 C CA . THR D 2 5 ? -29.24472 -39.53328 24.05030 1.000 41.14505 5 THR B CA 1
ATOM 4917 C C . THR D 2 5 ? -30.05251 -38.93876 22.91337 1.000 41.26685 5 THR B C 1
ATOM 4918 O O . THR D 2 5 ? -31.27668 -39.09779 22.86306 1.000 38.73051 5 THR B O 1
ATOM 4922 N N . GLN D 2 6 ? -29.35935 -38.27987 22.00054 1.000 38.50726 6 GLN B N 1
ATOM 4923 C CA . GLN D 2 6 ? -29.95849 -37.45838 20.96982 1.000 38.11945 6 GLN B CA 1
ATOM 4924 C C . GLN D 2 6 ? -29.72894 -38.12174 19.62225 1.000 39.73888 6 GLN B C 1
ATOM 4925 O O . GLN D 2 6 ? -28.63387 -38.61523 19.35515 1.000 45.77126 6 GLN B O 1
ATOM 4931 N N . SER D 2 7 ? -30.75992 -38.15768 18.77906 1.000 38.03191 7 SER B N 1
ATOM 4932 C CA . SER D 2 7 ? -30.62646 -38.82165 17.48945 1.000 36.44281 7 SER B CA 1
ATOM 4933 C C . SER D 2 7 ? -31.54810 -38.16363 16.46830 1.000 41.16454 7 SER B C 1
ATOM 4934 O O . SER D 2 7 ? -32.57533 -37.58701 16.84687 1.000 41.38708 7 SER B O 1
ATOM 4937 N N . PRO D 2 8 ? -31.20205 -38.21311 15.16536 1.000 42.67931 8 PRO B N 1
ATOM 4938 C CA . PRO D 2 8 ? -29.95672 -38.79422 14.63679 1.000 42.66463 8 PRO B CA 1
ATOM 4939 C C . PRO D 2 8 ? -28.79606 -37.85255 14.93244 1.000 41.09008 8 PRO B C 1
ATOM 4940 O O . PRO D 2 8 ? -29.05340 -36.74333 15.40639 1.000 37.94316 8 PRO B O 1
ATOM 4944 N N . LEU D 2 9 ? -27.55059 -38.25687 14.68436 1.000 39.23060 9 LEU B N 1
ATOM 4945 C CA . LEU D 2 9 ? -26.47151 -37.31545 14.96230 1.000 39.68661 9 LEU B CA 1
ATOM 4946 C C . LEU D 2 9 ? -26.30768 -36.31278 13.82426 1.000 38.50302 9 LEU B C 1
ATOM 4947 O O . LEU D 2 9 ? -25.86039 -35.18621 14.05323 1.000 38.49408 9 LEU B O 1
ATOM 4952 N N . SER D 2 10 ? -26.69492 -36.67484 12.60803 1.000 38.98689 10 SER B N 1
ATOM 4953 C CA . SER D 2 10 ? -26.79297 -35.69557 11.53789 1.000 40.70796 10 SER B CA 1
ATOM 4954 C C . SER D 2 10 ? -28.05959 -35.95760 10.73988 1.000 41.78218 10 SER B C 1
ATOM 4955 O O . SER D 2 10 ? -28.61676 -37.05705 10.74451 1.000 43.43088 10 SER B O 1
ATOM 4958 N N . LEU D 2 11 ? -28.51556 -34.90778 10.06990 1.000 39.74102 11 LEU B N 1
ATOM 4959 C CA . LEU D 2 11 ? -29.79486 -34.91551 9.38738 1.000 39.50427 11 LEU B CA 1
ATOM 4960 C C . LEU D 2 11 ? -29.64343 -34.07028 8.13631 1.000 43.83591 11 LEU B C 1
ATOM 4961 O O . LEU D 2 11 ? -29.08385 -32.97114 8.19593 1.000 43.83369 11 LEU B O 1
ATOM 4966 N N . ALA D 2 12 ? -30.09522 -34.60790 7.00803 1.000 40.67424 12 ALA B N 1
ATOM 4967 C CA . ALA D 2 12 ? -30.03063 -33.93725 5.71802 1.000 41.60279 12 ALA B CA 1
ATOM 4968 C C . ALA D 2 12 ? -31.44860 -33.84763 5.15909 1.000 44.08881 12 ALA B C 1
ATOM 4969 O O . ALA D 2 12 ? -32.02989 -34.85777 4.75842 1.000 42.10178 12 ALA B O 1
ATOM 4971 N N . VAL D 2 13 ? -32.00702 -32.64535 5.14362 1.000 46.29922 13 VAL B N 1
ATOM 4972 C CA . VAL D 2 13 ? -33.39642 -32.41217 4.77126 1.000 43.61623 13 VAL B CA 1
ATOM 4973 C C . VAL D 2 13 ? -33.43083 -31.48607 3.57363 1.000 39.45080 13 VAL B C 1
ATOM 4974 O O . VAL D 2 13 ? -32.73320 -30.46761 3.55865 1.000 43.58908 13 VAL B O 1
ATOM 4978 N N . THR D 2 14 ? -34.26167 -31.81347 2.58484 1.000 46.32002 14 THR B N 1
ATOM 4979 C CA . THR D 2 14 ? -34.41490 -30.92398 1.44200 1.000 43.20138 14 THR B CA 1
ATOM 4980 C C . THR D 2 14 ? -35.34567 -29.77134 1.80345 1.000 43.75490 14 THR B C 1
ATOM 4981 O O . THR D 2 14 ? -36.31576 -29.94470 2.55082 1.000 42.56683 14 THR B O 1
ATOM 4985 N N . LEU D 2 15 ? -35.02211 -28.58630 1.28544 1.000 42.83671 15 LEU B N 1
ATOM 4986 C CA . LEU D 2 15 ? -35.79059 -27.36790 1.52503 1.000 43.63853 15 LEU B CA 1
ATOM 4987 C C . LEU D 2 15 ? -37.29378 -27.60498 1.42244 1.000 41.04820 15 LEU B C 1
ATOM 4988 O O . LEU D 2 15 ? -37.77867 -28.19808 0.45617 1.000 43.52692 15 LEU B O 1
ATOM 4993 N N . GLY D 2 16 ? -38.03316 -27.13260 2.41883 1.000 41.69171 16 GLY B N 1
ATOM 4994 C CA . GLY D 2 16 ? -39.47349 -27.28327 2.43195 1.000 40.99780 16 GLY B CA 1
ATOM 4995 C C . GLY D 2 16 ? -39.99270 -28.53389 3.11651 1.000 41.25963 16 GLY B C 1
ATOM 4996 O O . GLY D 2 16 ? -41.15138 -28.55688 3.53467 1.000 44.02765 16 GLY B O 1
ATOM 4997 N N . GLN D 2 17 ? -39.17987 -29.55491 3.26177 1.000 40.52858 17 GLN B N 1
ATOM 4998 C CA . GLN D 2 17 ? -39.63918 -30.78909 3.87311 1.000 42.09753 17 GLN B CA 1
ATOM 4999 C C . GLN D 2 17 ? -39.51541 -30.74047 5.39500 1.000 46.26554 17 GLN B C 1
ATOM 5000 O O . GLN D 2 17 ? -38.75554 -29.93706 5.95530 1.000 42.30444 17 GLN B O 1
ATOM 5006 N N . PRO D 2 18 ? -40.27765 -31.57440 6.09699 1.000 43.17876 18 PRO B N 1
ATOM 5007 C CA . PRO D 2 18 ? -40.17067 -31.61817 7.55886 1.000 44.42358 18 PRO B CA 1
ATOM 5008 C C . PRO D 2 18 ? -38.87237 -32.27101 8.01859 1.000 42.05976 18 PRO B C 1
ATOM 5009 O O . PRO D 2 18 ? -38.23052 -33.02721 7.28804 1.000 41.80481 18 PRO B O 1
ATOM 5013 N N . ALA D 2 19 ? -38.50103 -31.95206 9.26260 1.000 36.91495 19 ALA B N 1
ATOM 5014 C CA . ALA D 2 19 ? -37.31156 -32.45416 9.94334 1.000 38.27725 19 ALA B CA 1
ATOM 5015 C C . ALA D 2 19 ? -37.63834 -32.70209 11.41024 1.000 37.03528 19 ALA B C 1
ATOM 5016 O O . ALA D 2 19 ? -38.35575 -31.91140 12.03324 1.000 38.78059 19 ALA B O 1
ATOM 5018 N N . SER D 2 20 ? -37.10074 -33.78838 11.96463 1.000 37.48875 20 SER B N 1
ATOM 5019 C CA . SER D 2 20 ? -37.43218 -34.21081 13.32049 1.000 36.85943 20 SER B CA 1
ATOM 5020 C C . SER D 2 20 ? -36.17880 -34.68251 14.04056 1.000 36.23050 20 SER B C 1
ATOM 5021 O O . SER D 2 20 ? -35.45186 -35.53159 13.52458 1.000 42.25167 20 SER B O 1
ATOM 5024 N N . ILE D 2 21 ? -35.93623 -34.14529 15.23290 1.000 38.34538 21 ILE B N 1
ATOM 5025 C CA . ILE D 2 21 ? -34.74935 -34.45052 16.02896 1.000 35.42751 21 ILE B CA 1
ATOM 5026 C C . ILE D 2 21 ? -35.20278 -34.94389 17.39242 1.000 35.16408 21 ILE B C 1
ATOM 5027 O O . ILE D 2 21 ? -35.94551 -34.24595 18.09346 1.000 37.85718 21 ILE B O 1
ATOM 5032 N N . SER D 2 22 ? -34.74080 -36.12188 17.78768 1.000 35.01696 22 SER B N 1
ATOM 5033 C CA . SER D 2 22 ? -35.21410 -36.70618 19.03128 1.000 37.21233 22 SER B CA 1
ATOM 5034 C C . SER D 2 22 ? -34.11525 -36.74139 20.08491 1.000 40.20498 22 SER B C 1
ATOM 5035 O O . SER D 2 22 ? -32.91657 -36.66759 19.79281 1.000 36.12616 22 SER B O 1
ATOM 5038 N N . CYS D 2 23 ? -34.55471 -36.86022 21.32934 1.000 36.73145 23 CYS B N 1
ATOM 5039 C CA A CYS D 2 23 ? -33.64426 -36.94689 22.46244 0.410 39.80274 23 CYS B CA 1
ATOM 5040 C CA B CYS D 2 23 ? -33.63263 -37.04459 22.43198 0.590 39.98229 23 CYS B CA 1
ATOM 5041 C C . CYS D 2 23 ? -34.38581 -37.72010 23.55803 1.000 39.58922 23 CYS B C 1
ATOM 5042 O O . CYS D 2 23 ? -35.58954 -37.51614 23.73679 1.000 42.55849 23 CYS B O 1
ATOM 5047 N N . ARG D 2 24 ? -33.69193 -38.60931 24.25953 1.000 38.87021 24 ARG B N 1
ATOM 5048 C CA . ARG D 2 24 ? -34.30268 -39.34633 25.35685 1.000 43.24747 24 ARG B CA 1
ATOM 5049 C C . ARG D 2 24 ? -33.36442 -39.34753 26.55275 1.000 46.49984 24 ARG B C 1
ATOM 5050 O O . ARG D 2 24 ? -32.15262 -39.12697 26.42712 1.000 43.38526 24 ARG B O 1
ATOM 5058 N N . SER D 2 25 ? -33.95199 -39.62843 27.71691 1.000 48.54837 25 SER B N 1
ATOM 5059 C CA . SER D 2 25 ? -33.33371 -39.39652 29.01396 1.000 41.82198 25 SER B CA 1
ATOM 5060 C C . SER D 2 25 ? -33.27513 -40.69316 29.80465 1.000 46.36009 25 SER B C 1
ATOM 5061 O O . SER D 2 25 ? -34.21041 -41.50037 29.75583 1.000 44.90802 25 SER B O 1
ATOM 5064 N N . THR D 2 26 ? -32.17954 -40.88673 30.54917 1.000 46.96045 26 THR B N 1
ATOM 5065 C CA . THR D 2 26 ? -32.06751 -42.08063 31.38092 1.000 47.25990 26 THR B CA 1
ATOM 5066 C C . THR D 2 26 ? -32.91772 -41.99205 32.64348 1.000 45.44037 26 THR B C 1
ATOM 5067 O O . THR D 2 26 ? -33.16102 -43.02012 33.28003 1.000 49.41939 26 THR B O 1
ATOM 5071 N N . GLN D 2 27 ? -33.35279 -40.79623 33.02561 1.000 43.45613 27 GLN B N 1
ATOM 5072 C CA . GLN D 2 27 ? -34.18513 -40.59918 34.19876 1.000 42.48060 27 GLN B CA 1
ATOM 5073 C C . GLN D 2 27 ? -35.34134 -39.68762 33.83729 1.000 40.61874 27 GLN B C 1
ATOM 5074 O O . GLN D 2 27 ? -35.21733 -38.83702 32.94956 1.000 39.27308 27 GLN B O 1
ATOM 5080 N N . SER D 2 28 A -36.45558 -39.85473 34.55559 1.000 37.07571 27 SER B N 1
ATOM 5081 C CA . SER D 2 28 A -37.58309 -38.94007 34.41818 1.000 36.10032 27 SER B CA 1
ATOM 5082 C C . SER D 2 28 A -37.12168 -37.50353 34.61892 1.000 35.78803 27 SER B C 1
ATOM 5083 O O . SER D 2 28 A -36.30947 -37.21627 35.50034 1.000 38.39702 27 SER B O 1
ATOM 5086 N N . LEU D 2 29 B -37.61959 -36.60680 33.77082 1.000 34.78408 27 LEU B N 1
ATOM 5087 C CA . LEU D 2 29 B -37.31801 -35.18266 33.84339 1.000 31.93608 27 LEU B CA 1
ATOM 5088 C C . LEU D 2 29 B -38.45395 -34.37888 34.45989 1.000 34.92041 27 LEU B C 1
ATOM 5089 O O . LEU D 2 29 B -38.46878 -33.14859 34.33795 1.000 33.34187 27 LEU B O 1
ATOM 5094 N N . VAL D 2 30 C -39.42225 -35.04548 35.09001 1.000 35.51958 27 VAL B N 1
ATOM 5095 C CA . VAL D 2 30 C -40.51868 -34.35215 35.75116 1.000 32.48954 27 VAL B CA 1
ATOM 5096 C C . VAL D 2 30 C -40.03832 -33.87158 37.11178 1.000 36.71735 27 VAL B C 1
ATOM 5097 O O . VAL D 2 30 C -39.48030 -34.64466 37.89431 1.000 37.30473 27 VAL B O 1
ATOM 5101 N N . TYR D 2 31 D -40.22054 -32.58484 37.37618 1.000 37.77883 27 TYR B N 1
ATOM 5102 C CA . TYR D 2 31 D -39.79811 -31.94873 38.60816 1.000 31.38147 27 TYR B CA 1
ATOM 5103 C C . TYR D 2 31 D -40.96391 -31.94598 39.59853 1.000 35.33925 27 TYR B C 1
ATOM 5104 O O . TYR D 2 31 D -42.10568 -32.25518 39.25742 1.000 37.69572 27 TYR B O 1
ATOM 5113 N N . SER D 2 32 E -40.66347 -31.59366 40.84270 1.000 34.84260 27 SER B N 1
ATOM 5114 C CA . SER D 2 32 E -41.66051 -31.68509 41.89325 1.000 37.42630 27 SER B CA 1
ATOM 5115 C C . SER D 2 32 E -42.81377 -30.71000 41.69547 1.000 38.66659 27 SER B C 1
ATOM 5116 O O . SER D 2 32 E -43.84140 -30.84709 42.36963 1.000 36.96001 27 SER B O 1
ATOM 5119 N N . ASP D 2 33 ? -42.65090 -29.70313 40.83862 1.000 35.44465 28 ASP B N 1
ATOM 5120 C CA . ASP D 2 33 ? -43.72768 -28.77302 40.51651 1.000 35.95083 28 ASP B CA 1
ATOM 5121 C C . ASP D 2 33 ? -44.57008 -29.25104 39.34337 1.000 36.11519 28 ASP B C 1
ATOM 5122 O O . ASP D 2 33 ? -45.37449 -28.47507 38.82172 1.000 39.69675 28 ASP B O 1
ATOM 5127 N N . GLY D 2 34 ? -44.37563 -30.49179 38.89969 1.000 31.18961 29 GLY B N 1
ATOM 5128 C CA . GLY D 2 34 ? -45.09385 -31.03769 37.77161 1.000 33.21386 29 GLY B CA 1
ATOM 5129 C C . GLY D 2 34 ? -44.53108 -30.72742 36.40048 1.000 37.33326 29 GLY B C 1
ATOM 5130 O O . GLY D 2 34 ? -44.97085 -31.34598 35.41746 1.000 38.77271 29 GLY B O 1
ATOM 5131 N N . ASN D 2 35 ? -43.59218 -29.79144 36.28057 1.000 33.70736 30 ASN B N 1
ATOM 5132 C CA . ASN D 2 35 ? -43.08087 -29.44198 34.96074 1.000 34.65565 30 ASN B CA 1
ATOM 5133 C C . ASN D 2 35 ? -41.96477 -30.39654 34.53085 1.000 33.77014 30 ASN B C 1
ATOM 5134 O O . ASN D 2 35 ? -41.35691 -31.09717 35.34606 1.000 33.51025 30 ASN B O 1
ATOM 5139 N N . THR D 2 36 ? -41.70786 -30.41903 33.22773 1.000 29.41697 31 THR B N 1
ATOM 5140 C CA . THR D 2 36 ? -40.61897 -31.19416 32.63296 1.000 30.38594 31 THR B CA 1
ATOM 5141 C C . THR D 2 36 ? -39.62705 -30.21955 32.00657 1.000 34.77961 31 THR B C 1
ATOM 5142 O O . THR D 2 36 ? -39.95333 -29.53265 31.02959 1.000 32.76989 31 THR B O 1
ATOM 5146 N N . TYR D 2 37 ? -38.41269 -30.16579 32.55186 1.000 30.45703 32 TYR B N 1
ATOM 5147 C CA . TYR D 2 37 ? -37.45656 -29.13231 32.15327 1.000 30.36356 32 TYR B CA 1
ATOM 5148 C C . TYR D 2 37 ? -36.56972 -29.64812 31.01814 1.000 34.70752 32 TYR B C 1
ATOM 5149 O O . TYR D 2 37 ? -35.38388 -29.95345 31.16845 1.000 37.52440 32 TYR B O 1
ATOM 5158 N N . LEU D 2 38 ? -37.17485 -29.73655 29.84106 1.000 33.84305 33 LEU B N 1
ATOM 5159 C CA . LEU D 2 38 ? -36.43591 -30.09917 28.64462 1.000 30.83521 33 LEU B CA 1
ATOM 5160 C C . LEU D 2 38 ? -36.38256 -28.90765 27.69865 1.000 31.12003 33 LEU B C 1
ATOM 5161 O O . LEU D 2 38 ? -37.42971 -28.37841 27.28952 1.000 33.93487 33 LEU B O 1
ATOM 5166 N N . ASN D 2 39 ? -35.15740 -28.50112 27.34545 1.000 30.19388 34 ASN B N 1
ATOM 5167 C CA . ASN D 2 39 ? -34.90191 -27.36921 26.46758 1.000 31.31904 34 ASN B CA 1
ATOM 5168 C C . ASN D 2 39 ? -34.27279 -27.82434 25.16092 1.000 31.55888 34 ASN B C 1
ATOM 5169 O O . ASN D 2 39 ? -33.58077 -28.84229 25.10914 1.000 31.90743 34 ASN B O 1
ATOM 5174 N N . TRP D 2 40 ? -34.51197 -27.04626 24.10908 1.000 28.22596 35 TRP B N 1
ATOM 5175 C CA . TRP D 2 40 ? -33.82354 -27.19572 22.83937 1.000 29.23306 35 TRP B CA 1
ATOM 5176 C C . TRP D 2 40 ? -33.10193 -25.89840 22.48234 1.000 32.83818 35 TRP B C 1
ATOM 5177 O O . TRP D 2 40 ? -33.66784 -24.80687 22.62108 1.000 34.53557 35 TRP B O 1
ATOM 5188 N N . PHE D 2 41 ? -31.86735 -26.02870 21.98244 1.000 25.49283 36 PHE B N 1
ATOM 5189 C CA . PHE D 2 41 ? -31.04713 -24.90393 21.56433 1.000 30.72487 36 PHE B CA 1
ATOM 5190 C C . PHE D 2 41 ? -30.61493 -25.08568 20.12135 1.000 32.54177 36 PHE B C 1
ATOM 5191 O O . PHE D 2 41 ? -30.39556 -26.20732 19.65800 1.000 34.68152 36 PHE B O 1
ATOM 5199 N N . GLN D 2 42 ? -30.47286 -23.96653 19.42058 1.000 32.78728 37 GLN B N 1
ATOM 5200 C CA . GLN D 2 42 ? -29.91644 -23.93742 18.07813 1.000 32.80948 37 GLN B CA 1
ATOM 5201 C C . GLN D 2 42 ? -28.57246 -23.22091 18.11664 1.000 35.12579 37 GLN B C 1
ATOM 5202 O O . GLN D 2 42 ? -28.42582 -22.20673 18.80928 1.000 36.99925 37 GLN B O 1
ATOM 5208 N N . GLN D 2 43 ? -27.58324 -23.74114 17.38941 1.000 30.36936 38 GLN B N 1
ATOM 5209 C CA . GLN D 2 43 ? -26.27675 -23.09271 17.36832 1.000 32.24631 38 GLN B CA 1
ATOM 5210 C C . GLN D 2 43 ? -25.70932 -23.07831 15.95947 1.000 37.54272 38 GLN B C 1
ATOM 5211 O O . GLN D 2 43 ? -25.47840 -24.13244 15.36356 1.000 39.27938 38 GLN B O 1
ATOM 5217 N N . ARG D 2 44 ? -25.47865 -21.92039 15.46242 1.000 38.57933 39 ARG B N 1
ATOM 5218 C CA . ARG D 2 44 ? -24.86377 -21.55056 14.20715 1.000 46.63229 39 ARG B CA 1
ATOM 5219 C C . ARG D 2 44 ? -23.37081 -21.32526 14.40688 1.000 50.38027 39 ARG B C 1
ATOM 5220 O O . ARG D 2 44 ? -22.94637 -20.87355 15.47389 1.000 51.21983 39 ARG B O 1
ATOM 5228 N N . PRO D 2 45 ? -22.57487 -21.63677 13.38733 1.000 54.80873 40 PRO B N 1
ATOM 5229 C CA . PRO D 2 45 ? -21.11099 -21.59305 13.52945 1.000 56.23551 40 PRO B CA 1
ATOM 5230 C C . PRO D 2 45 ? -20.61249 -20.28964 14.13826 1.000 58.81272 40 PRO B C 1
ATOM 5231 O O . PRO D 2 45 ? -20.99295 -19.19845 13.70799 1.000 63.93647 40 PRO B O 1
ATOM 5235 N N . GLY D 2 46 ? -19.75605 -20.41022 15.15531 1.000 55.20355 41 GLY B N 1
ATOM 5236 C CA . GLY D 2 46 ? -19.14905 -19.24688 15.78261 1.000 52.97739 41 GLY B CA 1
ATOM 5237 C C . GLY D 2 46 ? -20.08634 -18.36975 16.59025 1.000 54.03144 41 GLY B C 1
ATOM 5238 O O . GLY D 2 46 ? -19.74085 -17.22823 16.90212 1.000 53.60192 41 GLY B O 1
ATOM 5239 N N . GLN D 2 47 ? -21.25989 -18.87212 16.94894 1.000 52.53684 42 GLN B N 1
ATOM 5240 C CA . GLN D 2 47 ? -22.26663 -18.10596 17.66741 1.000 51.78046 42 GLN B CA 1
ATOM 5241 C C . GLN D 2 47 ? -22.63551 -18.82583 18.95610 1.000 44.35063 42 GLN B C 1
ATOM 5242 O O . GLN D 2 47 ? -22.56257 -20.05331 19.04068 1.000 43.40106 42 GLN B O 1
ATOM 5248 N N . SER D 2 48 ? -23.03697 -18.05921 19.96258 1.000 41.88976 43 SER B N 1
ATOM 5249 C CA . SER D 2 48 ? -23.53712 -18.67591 21.17685 1.000 38.81188 43 SER B CA 1
ATOM 5250 C C . SER D 2 48 ? -24.85972 -19.38105 20.89734 1.000 40.95745 43 SER B C 1
ATOM 5251 O O . SER D 2 48 ? -25.56166 -19.05077 19.93649 1.000 39.78393 43 SER B O 1
ATOM 5254 N N . PRO D 2 49 ? -25.21449 -20.37269 21.71006 1.000 38.91091 44 PRO B N 1
ATOM 5255 C CA . PRO D 2 49 ? -26.46690 -21.08973 21.47810 1.000 33.18494 44 PRO B CA 1
ATOM 5256 C C . PRO D 2 49 ? -27.66344 -20.17772 21.70650 1.000 37.81560 44 PRO B C 1
ATOM 5257 O O . PRO D 2 49 ? -27.59840 -19.17605 22.41899 1.000 38.68548 44 PRO B O 1
ATOM 5261 N N . ARG D 2 50 ? -28.76244 -20.53170 21.05278 1.000 35.25901 45 ARG B N 1
ATOM 5262 C CA . ARG D 2 50 ? -29.98057 -19.73244 21.03641 1.000 37.56048 45 ARG B CA 1
ATOM 5263 C C . ARG D 2 50 ? -31.12380 -20.66687 21.41088 1.000 37.30795 45 ARG B C 1
ATOM 5264 O O . ARG D 2 50 ? -31.30356 -21.71151 20.77658 1.000 38.27847 45 ARG B O 1
ATOM 5272 N N . ARG D 2 51 ? -31.84578 -20.33848 22.47884 1.000 34.91807 46 ARG B N 1
ATOM 5273 C CA . ARG D 2 51 ? -32.88182 -21.24059 22.95925 1.000 33.18278 46 ARG B CA 1
ATOM 5274 C C . ARG D 2 51 ? -34.06772 -21.21091 21.99966 1.000 37.30450 46 ARG B C 1
ATOM 5275 O O . ARG D 2 51 ? -34.52391 -20.13742 21.58964 1.000 32.91163 46 ARG B O 1
ATOM 5283 N N . LEU D 2 52 ? -34.55411 -22.39293 21.63202 1.000 31.98250 47 LEU B N 1
ATOM 5284 C CA . LEU D 2 52 ? -35.74069 -22.52266 20.79398 1.000 37.13702 47 LEU B CA 1
ATOM 5285 C C . LEU D 2 52 ? -36.97250 -22.91176 21.59410 1.000 35.41489 47 LEU B C 1
ATOM 5286 O O . LEU D 2 52 ? -38.05316 -22.35045 21.39479 1.000 35.20540 47 LEU B O 1
ATOM 5291 N N . ILE D 2 53 ? -36.80485 -23.84228 22.52080 1.000 34.57512 48 ILE B N 1
ATOM 5292 C CA . ILE D 2 53 ? -37.89575 -24.45149 23.26717 1.000 34.50175 48 ILE B CA 1
ATOM 5293 C C . ILE D 2 53 ? -37.45852 -24.54170 24.72165 1.000 34.60056 48 ILE B C 1
ATOM 5294 O O . ILE D 2 53 ? -36.29391 -24.84848 25.00768 1.000 28.17298 48 ILE B O 1
ATOM 5299 N N . TYR D 2 54 ? -38.38520 -24.25368 25.63681 1.000 32.52363 49 TYR B N 1
ATOM 5300 C CA . TYR D 2 54 ? -38.21839 -24.56152 27.04816 1.000 30.98780 49 TYR B CA 1
ATOM 5301 C C . TYR D 2 54 ? -39.43004 -25.36559 27.51162 1.000 35.67427 49 TYR B C 1
ATOM 5302 O O . TYR D 2 54 ? -40.52426 -25.27701 26.92857 1.000 33.29808 49 TYR B O 1
ATOM 5311 N N . LYS D 2 55 ? -39.20911 -26.17584 28.54507 1.000 33.33280 50 LYS B N 1
ATOM 5312 C CA . LYS D 2 55 ? -40.21121 -27.08012 29.10580 1.000 33.29679 50 LYS B CA 1
ATOM 5313 C C . LYS D 2 55 ? -40.97762 -27.80584 28.00584 1.000 33.98238 50 LYS B C 1
ATOM 5314 O O . LYS D 2 55 ? -42.19646 -27.68788 27.87417 1.000 37.40228 50 LYS B O 1
ATOM 5320 N N . VAL D 2 56 ? -40.21342 -28.53753 27.18695 1.000 33.23383 51 VAL B N 1
ATOM 5321 C CA . VAL D 2 56 ? -40.72135 -29.50101 26.20973 1.000 30.34199 51 VAL B CA 1
ATOM 5322 C C . VAL D 2 56 ? -41.31154 -28.84228 24.97186 1.000 33.19236 51 VAL B C 1
ATOM 5323 O O . VAL D 2 56 ? -40.96555 -29.21444 23.84337 1.000 35.57632 51 VAL B O 1
ATOM 5327 N N . SER D 2 57 ? -42.21692 -27.87584 25.16039 1.000 36.05574 52 SER B N 1
ATOM 5328 C CA . SER D 2 57 ? -43.07943 -27.44755 24.06313 1.000 34.44153 52 SER B CA 1
ATOM 5329 C C . SER D 2 57 ? -43.26527 -25.94113 23.92188 1.000 33.93545 52 SER B C 1
ATOM 5330 O O . SER D 2 57 ? -44.00157 -25.52296 23.02181 1.000 30.31745 52 SER B O 1
ATOM 5333 N N . ASN D 2 58 ? -42.64231 -25.11860 24.76643 1.000 35.33068 53 ASN B N 1
ATOM 5334 C CA . ASN D 2 58 ? -42.87818 -23.67815 24.76270 1.000 36.63062 53 ASN B CA 1
ATOM 5335 C C . ASN D 2 58 ? -41.87860 -22.99152 23.84283 1.000 35.45770 53 ASN B C 1
ATOM 5336 O O . ASN D 2 58 ? -40.67356 -22.99695 24.11049 1.000 37.95512 53 ASN B O 1
ATOM 5341 N N . ARG D 2 59 ? -42.38678 -22.39979 22.76829 1.000 38.78394 54 ARG B N 1
ATOM 5342 C CA . ARG D 2 59 ? -41.55668 -21.64527 21.84674 1.000 35.93479 54 ARG B CA 1
ATOM 5343 C C . ARG D 2 59 ? -41.07307 -20.36594 22.51157 1.000 40.77549 54 ARG B C 1
ATOM 5344 O O . ARG D 2 59 ? -41.82770 -19.68394 23.21232 1.000 43.28891 54 ARG B O 1
ATOM 5352 N N . ASP D 2 60 ? -39.80012 -20.05719 22.31352 1.000 36.53874 55 ASP B N 1
ATOM 5353 C CA . ASP D 2 60 ? -39.24022 -18.80239 22.78035 1.000 38.88468 55 ASP B CA 1
ATOM 5354 C C . ASP D 2 60 ? -39.64839 -17.66257 21.84647 1.000 40.22189 55 ASP B C 1
ATOM 5355 O O . ASP D 2 60 ? -39.94610 -17.86853 20.66666 1.000 41.04241 55 ASP B O 1
ATOM 5360 N N . SER D 2 61 ? -39.63842 -16.44576 22.38122 1.000 39.69017 56 SER B N 1
ATOM 5361 C CA . SER D 2 61 ? -39.99801 -15.28720 21.57688 1.000 44.71832 56 SER B CA 1
ATOM 5362 C C . SER D 2 61 ? -39.13138 -15.19453 20.32158 1.000 45.56622 56 SER B C 1
ATOM 5363 O O . SER D 2 61 ? -37.92189 -15.42481 20.36275 1.000 47.01848 56 SER B O 1
ATOM 5366 N N . GLY D 2 62 ? -39.76557 -14.86809 19.19018 1.000 48.12777 57 GLY B N 1
ATOM 5367 C CA . GLY D 2 62 ? -39.07505 -14.76133 17.91722 1.000 44.47107 57 GLY B CA 1
ATOM 5368 C C . GLY D 2 62 ? -38.81148 -16.06859 17.19460 1.000 46.57412 57 GLY B C 1
ATOM 5369 O O . GLY D 2 62 ? -38.44145 -16.03927 16.01590 1.000 49.81420 57 GLY B O 1
ATOM 5370 N N . VAL D 2 63 ? -38.96351 -17.20901 17.85013 1.000 45.83591 58 VAL B N 1
ATOM 5371 C CA . VAL D 2 63 ? -38.79504 -18.48487 17.14670 1.000 45.17667 58 VAL B CA 1
ATOM 5372 C C . VAL D 2 63 ? -40.01919 -18.72775 16.26781 1.000 49.60104 58 VAL B C 1
ATOM 5373 O O . VAL D 2 63 ? -41.15928 -18.54413 16.73373 1.000 48.73274 58 VAL B O 1
ATOM 5377 N N . PRO D 2 64 ? -39.84287 -19.11947 15.00940 1.000 49.24098 59 PRO B N 1
ATOM 5378 C CA . PRO D 2 64 ? -40.97981 -19.20103 14.08152 1.000 45.15172 59 PRO B CA 1
ATOM 5379 C C . PRO D 2 64 ? -41.88281 -20.40599 14.32667 1.000 47.26608 59 PRO B C 1
ATOM 5380 O O . PRO D 2 64 ? -41.47995 -21.43649 14.87981 1.000 44.65146 59 PRO B O 1
ATOM 5384 N N . ASP D 2 65 ? -43.13278 -20.23503 13.87070 1.000 44.48174 60 ASP B N 1
ATOM 5385 C CA . ASP D 2 65 ? -44.19830 -21.23987 13.95335 1.000 48.44556 60 ASP B CA 1
ATOM 5386 C C . ASP D 2 65 ? -43.76201 -22.63611 13.54502 1.000 47.16530 60 ASP B C 1
ATOM 5387 O O . ASP D 2 65 ? -44.33865 -23.62631 14.02033 1.000 44.37690 60 ASP B O 1
ATOM 5392 N N . ARG D 2 66 ? -42.80007 -22.73808 12.61677 1.000 44.90575 61 ARG B N 1
ATOM 5393 C CA . ARG D 2 66 ? -42.44947 -24.03047 12.04587 1.000 38.88430 61 ARG B CA 1
ATOM 5394 C C . ARG D 2 66 ? -41.71293 -24.89839 13.04262 1.000 41.85129 61 ARG B C 1
ATOM 5395 O O . ARG D 2 66 ? -41.59484 -26.10872 12.81830 1.000 43.60630 61 ARG B O 1
ATOM 5403 N N . PHE D 2 67 ? -41.23558 -24.30933 14.13972 1.000 39.47672 62 PHE B N 1
ATOM 5404 C CA . PHE D 2 67 ? -40.59419 -25.05278 15.20928 1.000 41.73325 62 PHE B CA 1
ATOM 5405 C C . PHE D 2 67 ? -41.63931 -25.41118 16.25163 1.000 43.04949 62 PHE B C 1
ATOM 5406 O O . PHE D 2 67 ? -42.46726 -24.57951 16.63100 1.000 40.52047 62 PHE B O 1
ATOM 5414 N N . SER D 2 68 ? -41.60680 -26.65814 16.69988 1.000 37.80293 63 SER B N 1
ATOM 5415 C CA . SER D 2 68 ? -42.47523 -27.07405 17.78080 1.000 34.75870 63 SER B CA 1
ATOM 5416 C C . SER D 2 68 ? -41.77240 -28.17628 18.54081 1.000 34.39933 63 SER B C 1
ATOM 5417 O O . SER D 2 68 ? -40.91128 -28.87864 17.99674 1.000 39.61293 63 SER B O 1
ATOM 5420 N N . GLY D 2 69 ? -42.11829 -28.28791 19.81662 1.000 30.65182 64 GLY B N 1
ATOM 5421 C CA . GLY D 2 69 ? -41.56133 -29.30963 20.68188 1.000 34.34094 64 GLY B CA 1
ATOM 5422 C C . GLY D 2 69 ? -42.67272 -30.14655 21.28605 1.000 39.74914 64 GLY B C 1
ATOM 5423 O O . GLY D 2 69 ? -43.77390 -29.65680 21.54681 1.000 36.75287 64 GLY B O 1
ATOM 5424 N N . SER D 2 70 ? -42.38789 -31.42312 21.47643 1.000 34.98013 65 SER B N 1
ATOM 5425 C CA . SER D 2 70 ? -43.39140 -32.31894 22.01406 1.000 33.46361 65 SER B CA 1
ATOM 5426 C C . SER D 2 70 ? -42.67090 -33.48698 22.65768 1.000 34.80762 65 SER B C 1
ATOM 5427 O O . SER D 2 70 ? -41.45031 -33.63116 22.54370 1.000 34.86059 65 SER B O 1
ATOM 5430 N N . GLU D 2 71 ? -43.45515 -34.32285 23.32858 1.000 30.44980 66 GLU B N 1
ATOM 5431 C CA . GLU D 2 71 ? -42.96682 -35.45432 24.09734 1.000 35.22516 66 GLU B CA 1
ATOM 5432 C C . GLU D 2 71 ? -43.85886 -36.64136 23.79039 1.000 38.35888 66 GLU B C 1
ATOM 5433 O O . GLU D 2 71 ? -45.07073 -36.47908 23.63076 1.000 40.84156 66 GLU B O 1
ATOM 5439 N N . SER D 2 72 ? -43.26542 -37.83103 23.72414 1.000 42.74626 67 SER B N 1
ATOM 5440 C CA . SER D 2 72 ? -44.02184 -39.05094 23.46151 1.000 48.09300 67 SER B CA 1
ATOM 5441 C C . SER D 2 72 ? -43.27917 -40.23005 24.07461 1.000 53.23835 67 SER B C 1
ATOM 5442 O O . SER D 2 72 ? -42.14065 -40.50979 23.68290 1.000 56.89070 67 SER B O 1
ATOM 5445 N N . GLY D 2 73 ? -43.92443 -40.93744 25.00473 1.000 52.03251 68 GLY B N 1
ATOM 5446 C CA . GLY D 2 73 ? -43.22140 -41.99175 25.72731 1.000 50.79189 68 GLY B CA 1
ATOM 5447 C C . GLY D 2 73 ? -42.13579 -41.36578 26.58227 1.000 56.33891 68 GLY B C 1
ATOM 5448 O O . GLY D 2 73 ? -42.39793 -40.44866 27.36968 1.000 56.66632 68 GLY B O 1
ATOM 5449 N N . THR D 2 74 ? -40.89944 -41.84384 26.42254 1.000 61.58802 69 THR B N 1
ATOM 5450 C CA . THR D 2 74 ? -39.72471 -41.23018 27.04037 1.000 64.38421 69 THR B CA 1
ATOM 5451 C C . THR D 2 74 ? -38.91182 -40.38360 26.05396 1.000 59.48161 69 THR B C 1
ATOM 5452 O O . THR D 2 74 ? -37.79307 -39.96299 26.38262 1.000 52.50427 69 THR B O 1
ATOM 5456 N N . ASP D 2 75 ? -39.44991 -40.12957 24.85753 1.000 54.20962 70 ASP B N 1
ATOM 5457 C CA . ASP D 2 75 ? -38.75988 -39.39368 23.80591 1.000 50.43011 70 ASP B CA 1
ATOM 5458 C C . ASP D 2 75 ? -39.27529 -37.96644 23.73230 1.000 44.75174 70 ASP B C 1
ATOM 5459 O O . ASP D 2 75 ? -40.48231 -37.72747 23.81740 1.000 44.53391 70 ASP B O 1
ATOM 5464 N N . PHE D 2 76 ? -38.35737 -37.02055 23.57685 1.000 38.49562 71 PHE B N 1
ATOM 5465 C CA . PHE D 2 76 ? -38.70965 -35.64003 23.28411 1.000 34.67821 71 PHE B CA 1
ATOM 5466 C C . PHE D 2 76 ? -38.26762 -35.33743 21.86334 1.000 37.88590 71 PHE B C 1
ATOM 5467 O O . PHE D 2 76 ? -37.20895 -35.79897 21.41972 1.000 39.79093 71 PHE B O 1
ATOM 5475 N N . THR D 2 77 ? -39.08848 -34.57868 21.14659 1.000 34.44837 72 THR B N 1
ATOM 5476 C CA . THR D 2 77 ? -38.88858 -34.35946 19.72738 1.000 33.85951 72 THR B CA 1
ATOM 5477 C C . THR D 2 77 ? -38.98064 -32.87448 19.43839 1.000 33.71196 72 THR B C 1
ATOM 5478 O O . THR D 2 77 ? -39.91050 -32.20371 19.89094 1.000 33.97171 72 THR B O 1
ATOM 5482 N N . LEU D 2 78 ? -37.98058 -32.36209 18.73650 1.000 36.84657 73 LEU B N 1
ATOM 5483 C CA . LEU D 2 78 ? -38.02873 -31.04770 18.12244 1.000 33.23759 73 LEU B CA 1
ATOM 5484 C C . LEU D 2 78 ? -38.37287 -31.25789 16.65433 1.000 36.41560 73 LEU B C 1
ATOM 5485 O O . LEU D 2 78 ? -37.73788 -32.07482 15.97590 1.000 36.56057 73 LEU B O 1
ATOM 5490 N N . LYS D 2 79 ? -39.39805 -30.55814 16.17406 1.000 38.80522 74 LYS B N 1
ATOM 5491 C CA . LYS D 2 79 ? -39.86929 -30.71064 14.80228 1.000 33.51332 74 LYS B CA 1
ATOM 5492 C C . LYS D 2 79 ? -39.86151 -29.35842 14.09337 1.000 38.83480 74 LYS B C 1
ATOM 5493 O O . LYS D 2 79 ? -40.26035 -28.33915 14.67323 1.000 32.49523 74 LYS B O 1
ATOM 5495 N N . ILE D 2 80 ? -39.37238 -29.35360 12.84633 1.000 37.78259 75 ILE B N 1
ATOM 5496 C CA . ILE D 2 80 ? -39.45450 -28.20311 11.94993 1.000 40.01383 75 ILE B CA 1
ATOM 5497 C C . ILE D 2 80 ? -40.39364 -28.60674 10.83159 1.000 40.75266 75 ILE B C 1
ATOM 5498 O O . ILE D 2 80 ? -40.06089 -29.48919 10.03074 1.000 42.65331 75 ILE B O 1
ATOM 5503 N N . SER D 2 81 ? -41.56284 -27.97106 10.75957 1.000 43.76166 76 SER B N 1
ATOM 5504 C CA . SER D 2 81 ? -42.57859 -28.44283 9.81710 1.000 41.70718 76 SER B CA 1
ATOM 5505 C C . SER D 2 81 ? -42.08466 -28.33606 8.37882 1.000 44.48080 76 SER B C 1
ATOM 5506 O O . SER D 2 81 ? -42.22041 -29.28214 7.59719 1.000 50.62852 76 SER B O 1
ATOM 5509 N N . ARG D 2 82 ? -41.47871 -27.20481 8.01650 1.000 43.86804 77 ARG B N 1
ATOM 5510 C CA . ARG D 2 82 ? -40.96616 -27.00077 6.66316 1.000 43.40756 77 ARG B CA 1
ATOM 5511 C C . ARG D 2 82 ? -39.64233 -26.27088 6.79022 1.000 44.98620 77 ARG B C 1
ATOM 5512 O O . ARG D 2 82 ? -39.59663 -25.13967 7.27927 1.000 48.03376 77 ARG B O 1
ATOM 5514 N N . VAL D 2 83 ? -38.57891 -26.90635 6.38137 1.000 44.82208 78 VAL B N 1
ATOM 5515 C CA . VAL D 2 83 ? -37.25510 -26.43048 6.75629 1.000 44.49090 78 VAL B CA 1
ATOM 5516 C C . VAL D 2 83 ? -36.80522 -25.36007 5.76653 1.000 45.46659 78 VAL B C 1
ATOM 5517 O O . VAL D 2 83 ? -37.05197 -25.45404 4.55240 1.000 43.83030 78 VAL B O 1
ATOM 5521 N N . GLU D 2 84 ? -36.18276 -24.31050 6.30406 1.000 43.86513 79 GLU B N 1
ATOM 5522 C CA A GLU D 2 84 ? -35.71562 -23.17496 5.52784 0.440 39.61703 79 GLU B CA 1
ATOM 5523 C CA B GLU D 2 84 ? -35.71722 -23.16049 5.54380 0.560 39.59811 79 GLU B CA 1
ATOM 5524 C C . GLU D 2 84 ? -34.19316 -23.12990 5.54592 1.000 40.09759 79 GLU B C 1
ATOM 5525 O O . GLU D 2 84 ? -33.53358 -23.79240 6.35502 1.000 38.94911 79 GLU B O 1
ATOM 5536 N N . ALA D 2 85 ? -33.63633 -22.34315 4.62755 1.000 39.59880 80 ALA B N 1
ATOM 5537 C CA . ALA D 2 85 ? -32.18107 -22.26704 4.49831 1.000 40.00680 80 ALA B CA 1
ATOM 5538 C C . ALA D 2 85 ? -31.51209 -21.85228 5.80501 1.000 36.28536 80 ALA B C 1
ATOM 5539 O O . ALA D 2 85 ? -30.44234 -22.36479 6.14742 1.000 29.52047 80 ALA B O 1
ATOM 5541 N N . GLU D 2 86 ? -32.13205 -20.93839 6.55853 1.000 36.09290 81 GLU B N 1
ATOM 5542 C CA A GLU D 2 86 ? -31.53968 -20.40844 7.78053 0.550 38.39213 81 GLU B CA 1
ATOM 5543 C CA B GLU D 2 86 ? -31.47909 -20.43088 7.76071 0.450 37.63482 81 GLU B CA 1
ATOM 5544 C C . GLU D 2 86 ? -31.50426 -21.42648 8.91841 1.000 40.31995 81 GLU B C 1
ATOM 5545 O O . GLU D 2 86 ? -30.89764 -21.14844 9.95865 1.000 40.83237 81 GLU B O 1
ATOM 5556 N N . ASP D 2 87 ? -32.14487 -22.59130 8.75060 1.000 39.90905 82 ASP B N 1
ATOM 5557 C CA . ASP D 2 87 ? -32.20800 -23.63346 9.77094 1.000 35.41787 82 ASP B CA 1
ATOM 5558 C C . ASP D 2 87 ? -30.97772 -24.53279 9.80608 1.000 38.77316 82 ASP B C 1
ATOM 5559 O O . ASP D 2 87 ? -30.90879 -25.41264 10.67223 1.000 41.41841 82 ASP B O 1
ATOM 5564 N N . VAL D 2 88 ? -30.01489 -24.34870 8.89908 1.000 37.76492 83 VAL B N 1
ATOM 5565 C CA . VAL D 2 88 ? -28.76443 -25.10010 8.97287 1.000 36.99808 83 VAL B CA 1
ATOM 5566 C C . VAL D 2 88 ? -28.05236 -24.78717 10.28798 1.000 34.83648 83 VAL B C 1
ATOM 5567 O O . VAL D 2 88 ? -28.01947 -23.63971 10.74853 1.000 43.41346 83 VAL B O 1
ATOM 5571 N N . GLY D 2 89 ? -27.49601 -25.80193 10.90791 1.000 34.09711 84 GLY B N 1
ATOM 5572 C CA . GLY D 2 89 ? -26.74701 -25.59910 12.12785 1.000 35.24224 84 GLY B CA 1
ATOM 5573 C C . GLY D 2 89 ? -26.83669 -26.80649 13.03661 1.000 33.80819 84 GLY B C 1
ATOM 5574 O O . GLY D 2 89 ? -27.28206 -27.88377 12.64079 1.000 35.90036 84 GLY B O 1
ATOM 5575 N N . LEU D 2 90 ? -26.42473 -26.58377 14.28099 1.000 28.92897 85 LEU B N 1
ATOM 5576 C CA . LEU D 2 90 ? -26.40177 -27.60469 15.31269 1.000 29.70722 85 LEU B CA 1
ATOM 5577 C C . LEU D 2 90 ? -27.55369 -27.39362 16.28780 1.000 32.62939 85 LEU B C 1
ATOM 5578 O O . LEU D 2 90 ? -27.92726 -26.25325 16.58493 1.000 36.00294 85 LEU B O 1
ATOM 5583 N N . TYR D 2 91 ? -28.10117 -28.49419 16.79836 1.000 30.67352 86 TYR B N 1
ATOM 5584 C CA . TYR D 2 91 ? -29.25748 -28.47924 17.68924 1.000 31.56906 86 TYR B CA 1
ATOM 5585 C C . TYR D 2 91 ? -28.97674 -29.36444 18.88841 1.000 33.46553 86 TYR B C 1
ATOM 5586 O O . TYR D 2 91 ? -28.50558 -30.49516 18.72435 1.000 31.55211 86 TYR B O 1
ATOM 5595 N N . TYR D 2 92 ? -29.26713 -28.85444 20.08914 1.000 28.65875 87 TYR B N 1
ATOM 5596 C CA . TYR D 2 92 ? -28.96501 -29.56178 21.32782 1.000 29.09816 87 TYR B CA 1
ATOM 5597 C C . TYR D 2 92 ? -30.19050 -29.57624 22.21763 1.000 30.75855 87 TYR B C 1
ATOM 5598 O O . TYR D 2 92 ? -30.87534 -28.56164 22.35039 1.000 29.46598 87 TYR B O 1
ATOM 5607 N N . CYS D 2 93 ? -30.45579 -30.72226 22.83370 1.000 29.24233 88 CYS B N 1
ATOM 5608 C CA . CYS D 2 93 ? -31.38739 -30.75835 23.94357 1.000 28.16415 88 CYS B CA 1
ATOM 5609 C C . CYS D 2 93 ? -30.61319 -30.53001 25.23903 1.000 31.58100 88 CYS B C 1
ATOM 5610 O O . CYS D 2 93 ? -29.39595 -30.72043 25.30462 1.000 33.58821 88 CYS B O 1
ATOM 5613 N N . MET D 2 94 ? -31.32884 -30.09073 26.26791 1.000 30.10887 89 MET B N 1
ATOM 5614 C CA . MET D 2 94 ? -30.73354 -29.92860 27.58077 1.000 30.21203 89 MET B CA 1
ATOM 5615 C C . MET D 2 94 ? -31.78747 -30.18044 28.64507 1.000 32.29688 89 MET B C 1
ATOM 5616 O O . MET D 2 94 ? -32.85251 -29.55942 28.63097 1.000 33.42889 89 MET B O 1
ATOM 5621 N N . GLN D 2 95 ? -31.47591 -31.07157 29.57803 1.000 33.02294 90 GLN B N 1
ATOM 5622 C CA . GLN D 2 95 ? -32.30029 -31.24951 30.75784 1.000 31.76987 90 GLN B CA 1
ATOM 5623 C C . GLN D 2 95 ? -31.80363 -30.32039 31.86694 1.000 36.70076 90 GLN B C 1
ATOM 5624 O O . GLN D 2 95 ? -30.59375 -30.21611 32.11387 1.000 34.74443 90 GLN B O 1
ATOM 5630 N N . GLY D 2 96 ? -32.74209 -29.61250 32.49858 1.000 34.16712 91 GLY B N 1
ATOM 5631 C CA . GLY D 2 96 ? -32.44659 -28.78513 33.64935 1.000 30.11103 91 GLY B CA 1
ATOM 5632 C C . GLY D 2 96 ? -33.23572 -29.23557 34.86791 1.000 36.43411 91 GLY B C 1
ATOM 5633 O O . GLY D 2 96 ? -33.57243 -28.42308 35.73638 1.000 36.96613 91 GLY B O 1
ATOM 5634 N N . THR D 2 97 ? -33.53985 -30.53524 34.94925 1.000 36.45372 92 THR B N 1
ATOM 5635 C CA . THR D 2 97 ? -34.26914 -31.06064 36.10147 1.000 34.96539 92 THR B CA 1
ATOM 5636 C C . THR D 2 97 ? -33.33886 -31.50667 37.21558 1.000 35.80771 92 THR B C 1
ATOM 5637 O O . THR D 2 97 ? -33.59827 -31.21652 38.38461 1.000 39.48535 92 THR B O 1
ATOM 5641 N N . HIS D 2 98 ? -32.26418 -32.21175 36.86984 1.000 36.60139 93 HIS B N 1
ATOM 5642 C CA . HIS D 2 98 ? -31.33525 -32.78820 37.82706 1.000 33.48442 93 HIS B CA 1
ATOM 5643 C C . HIS D 2 98 ? -29.95955 -32.16263 37.66743 1.000 35.50226 93 HIS B C 1
ATOM 5644 O O . HIS D 2 98 ? -29.47741 -31.98105 36.54431 1.000 36.66619 93 HIS B O 1
ATOM 5651 N N . TRP D 2 99 ? -29.31978 -31.87155 38.79521 1.000 37.83392 94 TRP B N 1
ATOM 5652 C CA . TRP D 2 99 ? -27.91540 -31.48222 38.79323 1.000 37.97841 94 TRP B CA 1
ATOM 5653 C C . TRP D 2 99 ? -27.02881 -32.72180 38.65959 1.000 39.48108 94 TRP B C 1
ATOM 5654 O O . TRP D 2 99 ? -27.28414 -33.74193 39.30382 1.000 44.41941 94 TRP B O 1
ATOM 5665 N N . PRO D 2 100 ? -26.00199 -32.68223 37.80126 1.000 38.90286 95 PRO B N 1
ATOM 5666 C CA . PRO D 2 100 ? -25.66071 -31.62457 36.83244 1.000 33.56419 95 PRO B CA 1
ATOM 5667 C C . PRO D 2 100 ? -26.61482 -31.55240 35.63764 1.000 35.38010 95 PRO B C 1
ATOM 5668 O O . PRO D 2 100 ? -26.99675 -32.59379 35.14647 1.000 37.20873 95 PRO B O 1
ATOM 5672 N N . TRP D 2 101 ? -26.98364 -30.35289 35.19276 1.000 30.21524 96 TRP B N 1
ATOM 5673 C CA . TRP D 2 101 ? -27.69369 -30.21310 33.93800 1.000 31.16884 96 TRP B CA 1
ATOM 5674 C C . TRP D 2 101 ? -26.84806 -30.80482 32.81911 1.000 37.19496 96 TRP B C 1
ATOM 5675 O O . TRP D 2 101 ? -25.61381 -30.76901 32.86818 1.000 33.26913 96 TRP B O 1
ATOM 5686 N N . THR D 2 102 ? -27.50907 -31.37932 31.80779 1.000 33.04187 97 THR B N 1
ATOM 5687 C CA . THR D 2 102 ? -26.75926 -32.06916 30.76137 1.000 31.79490 97 THR B CA 1
ATOM 5688 C C . THR D 2 102 ? -27.38247 -31.85005 29.39184 1.000 31.18073 97 THR B C 1
ATOM 5689 O O . THR D 2 102 ? -28.60391 -31.71610 29.25600 1.000 34.21921 97 THR B O 1
ATOM 5693 N N . PHE D 2 103 ? -26.51461 -31.79328 28.38458 1.000 32.34497 98 PHE B N 1
ATOM 5694 C CA . PHE D 2 103 ? -26.87494 -31.61371 26.98898 1.000 30.00513 98 PHE B CA 1
ATOM 5695 C C . PHE D 2 103 ? -26.81137 -32.95598 26.28207 1.000 34.04429 98 PHE B C 1
ATOM 5696 O O . PHE D 2 103 ? -26.07244 -33.85846 26.69260 1.000 31.14262 98 PHE B O 1
ATOM 5704 N N . GLY D 2 104 ? -27.60257 -33.08088 25.21734 1.000 31.01707 99 GLY B N 1
ATOM 5705 C CA . GLY D 2 104 ? -27.38543 -34.14447 24.26589 1.000 29.62208 99 GLY B CA 1
ATOM 5706 C C . GLY D 2 104 ? -26.16733 -33.85976 23.41206 1.000 33.63693 99 GLY B C 1
ATOM 5707 O O . GLY D 2 104 ? -25.70544 -32.72949 23.29849 1.000 35.16553 99 GLY B O 1
ATOM 5708 N N . GLN D 2 105 ? -25.63817 -34.90276 22.78793 1.000 31.93334 100 GLN B N 1
ATOM 5709 C CA . GLN D 2 105 ? -24.39910 -34.72220 22.04611 1.000 35.76878 100 GLN B CA 1
ATOM 5710 C C . GLN D 2 105 ? -24.55851 -33.83390 20.80729 1.000 37.76445 100 GLN B C 1
ATOM 5711 O O . GLN D 2 105 ? -23.54202 -33.38370 20.25868 1.000 35.83832 100 GLN B O 1
ATOM 5717 N N . GLY D 2 106 ? -25.78165 -33.54980 20.36664 1.000 34.89099 101 GLY B N 1
ATOM 5718 C CA . GLY D 2 106 ? -25.96491 -32.62061 19.26257 1.000 33.25368 101 GLY B CA 1
ATOM 5719 C C . GLY D 2 106 ? -26.42254 -33.30243 17.97562 1.000 35.46913 101 GLY B C 1
ATOM 5720 O O . GLY D 2 106 ? -26.14337 -34.47991 17.72325 1.000 37.05482 101 GLY B O 1
ATOM 5721 N N . THR D 2 107 ? -27.14800 -32.54714 17.15411 1.000 35.98376 102 THR B N 1
ATOM 5722 C CA . THR D 2 107 ? -27.56512 -32.98176 15.83098 1.000 32.53160 102 THR B CA 1
ATOM 5723 C C . THR D 2 107 ? -27.21517 -31.87264 14.85796 1.000 36.46169 102 THR B C 1
ATOM 5724 O O . THR D 2 107 ? -27.56354 -30.71484 15.09797 1.000 39.80452 102 THR B O 1
ATOM 5728 N N . LYS D 2 108 ? -26.52612 -32.22080 13.77030 1.000 38.77490 103 LYS B N 1
ATOM 5729 C CA . LYS D 2 108 ? -26.17805 -31.27723 12.71480 1.000 39.34327 103 LYS B CA 1
ATOM 5730 C C . LYS D 2 108 ? -27.18862 -31.40712 11.58572 1.000 38.15627 103 LYS B C 1
ATOM 5731 O O . LYS D 2 108 ? -27.41942 -32.50849 11.08169 1.000 37.25203 103 LYS B O 1
ATOM 5737 N N . VAL D 2 109 ? -27.78352 -30.29014 11.18817 1.000 36.93086 104 VAL B N 1
ATOM 5738 C CA . VAL D 2 109 ? -28.85119 -30.28680 10.19732 1.000 37.67406 104 VAL B CA 1
ATOM 5739 C C . VAL D 2 109 ? -28.30088 -29.69342 8.91117 1.000 37.99667 104 VAL B C 1
ATOM 5740 O O . VAL D 2 109 ? -27.90484 -28.52120 8.88787 1.000 40.57548 104 VAL B O 1
ATOM 5744 N N . GLU D 2 110 ? -28.25506 -30.50999 7.85272 1.000 37.25680 105 GLU B N 1
ATOM 5745 C CA . GLU D 2 110 ? -27.84323 -30.08574 6.51736 1.000 37.85269 105 GLU B CA 1
ATOM 5746 C C . GLU D 2 110 ? -29.07303 -29.86335 5.64139 1.000 42.34424 105 GLU B C 1
ATOM 5747 O O . GLU D 2 110 ? -30.01360 -30.66717 5.65131 1.000 42.78608 105 GLU B O 1
ATOM 5753 N N . ILE D 2 111 ? -29.06209 -28.77838 4.87758 1.000 36.97689 106 ILE B N 1
ATOM 5754 C CA . ILE D 2 111 ? -30.11888 -28.50799 3.90987 1.000 41.75105 106 ILE B CA 1
ATOM 5755 C C . ILE D 2 111 ? -29.71204 -29.06899 2.54868 1.000 44.57563 106 ILE B C 1
ATOM 5756 O O . ILE D 2 111 ? -28.71997 -28.62865 1.95862 1.000 43.47900 106 ILE B O 1
ATOM 5761 N N . LYS D 2 112 ? -30.47997 -30.02535 2.02957 1.000 47.27889 107 LYS B N 1
ATOM 5762 C CA . LYS D 2 112 ? -30.27925 -30.45260 0.64596 1.000 43.73874 107 LYS B CA 1
ATOM 5763 C C . LYS D 2 112 ? -31.02619 -29.52961 -0.30944 1.000 43.16200 107 LYS B C 1
ATOM 5764 O O . LYS D 2 112 ? -32.21542 -29.26660 -0.12717 1.000 42.02503 107 LYS B O 1
ATOM 5770 N N . ARG D 2 113 ? -30.31198 -29.02925 -1.31767 1.000 41.86296 108 ARG B N 1
ATOM 5771 C CA . ARG D 2 113 ? -30.87104 -28.13536 -2.32560 1.000 36.55873 108 ARG B CA 1
ATOM 5772 C C . ARG D 2 113 ? -30.60213 -28.71215 -3.71178 1.000 37.12563 108 ARG B C 1
ATOM 5773 O O . ARG D 2 113 ? -30.14940 -29.85705 -3.82975 1.000 36.46561 108 ARG B O 1
ATOM 5781 N N . THR D 2 114 ? -30.87184 -27.93805 -4.76174 1.000 33.66624 109 THR B N 1
ATOM 5782 C CA . THR D 2 114 ? -30.52308 -28.38013 -6.09918 1.000 31.95435 109 THR B CA 1
ATOM 5783 C C . THR D 2 114 ? -29.00193 -28.34216 -6.29493 1.000 40.46037 109 THR B C 1
ATOM 5784 O O . THR D 2 114 ? -28.26781 -27.58469 -5.63232 1.000 32.01367 109 THR B O 1
ATOM 5788 N N . VAL D 2 115 ? -28.53951 -29.18556 -7.22058 1.000 34.51828 110 VAL B N 1
ATOM 5789 C CA . VAL D 2 115 ? -27.12092 -29.30441 -7.51736 1.000 33.03494 110 VAL B CA 1
ATOM 5790 C C . VAL D 2 115 ? -26.60693 -27.99503 -8.10106 1.000 35.83540 110 VAL B C 1
ATOM 5791 O O . VAL D 2 115 ? -27.25597 -27.37538 -8.95497 1.000 35.39893 110 VAL B O 1
ATOM 5795 N N . ALA D 2 116 ? -25.43772 -27.55586 -7.63480 1.000 35.84304 111 ALA B N 1
ATOM 5796 C CA . ALA D 2 116 ? -24.82135 -26.33349 -8.13664 1.000 32.27466 111 ALA B CA 1
ATOM 5797 C C . ALA D 2 116 ? -23.34335 -26.59312 -8.34782 1.000 34.56015 111 ALA B C 1
ATOM 5798 O O . ALA D 2 116 ? -22.63937 -26.95738 -7.40472 1.000 37.19061 111 ALA B O 1
ATOM 5800 N N . ALA D 2 117 ? -22.88058 -26.40609 -9.57454 1.000 37.07318 112 ALA B N 1
ATOM 5801 C CA . ALA D 2 117 ? -21.47716 -26.62078 -9.88147 1.000 35.29213 112 ALA B CA 1
ATOM 5802 C C . ALA D 2 117 ? -20.62924 -25.52930 -9.23791 1.000 35.14587 112 ALA B C 1
ATOM 5803 O O . ALA D 2 117 ? -21.05698 -24.36967 -9.18624 1.000 33.59936 112 ALA B O 1
ATOM 5805 N N . PRO D 2 118 ? -19.42099 -25.86232 -8.76402 1.000 36.72377 113 PRO B N 1
ATOM 5806 C CA . PRO D 2 118 ? -18.48359 -24.82059 -8.31711 1.000 33.16716 113 PRO B CA 1
ATOM 5807 C C . PRO D 2 118 ? -17.92375 -24.06386 -9.49837 1.000 30.07714 113 PRO B C 1
ATOM 5808 O O . PRO D 2 118 ? -17.69444 -24.63287 -10.56371 1.000 35.97998 113 PRO B O 1
ATOM 5812 N N . SER D 2 119 ? -17.69092 -22.77162 -9.29952 1.000 29.49244 114 SER B N 1
ATOM 5813 C CA . SER D 2 119 ? -16.71176 -22.06012 -10.10466 1.000 28.96981 114 SER B CA 1
ATOM 5814 C C . SER D 2 119 ? -15.33965 -22.20288 -9.43828 1.000 35.24389 114 SER B C 1
ATOM 5815 O O . SER D 2 119 ? -15.23270 -22.25715 -8.20750 1.000 37.76154 114 SER B O 1
ATOM 5818 N N . VAL D 2 120 ? -14.29078 -22.29768 -10.25686 1.000 32.46203 115 VAL B N 1
ATOM 5819 C CA . VAL D 2 120 ? -12.99244 -22.78125 -9.80816 1.000 30.40476 115 VAL B CA 1
ATOM 5820 C C . VAL D 2 120 ? -11.91690 -21.75889 -10.15055 1.000 35.34583 115 VAL B C 1
ATOM 5821 O O . VAL D 2 120 ? -11.85494 -21.26541 -11.28250 1.000 31.87215 115 VAL B O 1
ATOM 5825 N N . PHE D 2 121 ? -11.06120 -21.46178 -9.16679 1.000 31.80752 116 PHE B N 1
ATOM 5826 C CA . PHE D 2 121 ? -9.97875 -20.49668 -9.27984 1.000 33.22087 116 PHE B CA 1
ATOM 5827 C C . PHE D 2 121 ? -8.69701 -21.09413 -8.71429 1.000 35.88914 116 PHE B C 1
ATOM 5828 O O . PHE D 2 121 ? -8.72645 -21.73558 -7.66108 1.000 38.75212 116 PHE B O 1
ATOM 5836 N N . ILE D 2 122 ? -7.57292 -20.85065 -9.38365 1.000 32.36256 117 ILE B N 1
ATOM 5837 C CA . ILE D 2 122 ? -6.25721 -21.25607 -8.90276 1.000 32.71321 117 ILE B CA 1
ATOM 5838 C C . ILE D 2 122 ? -5.42079 -19.99982 -8.66019 1.000 38.14868 117 ILE B C 1
ATOM 5839 O O . ILE D 2 122 ? -5.55007 -19.00908 -9.38518 1.000 36.65671 117 ILE B O 1
ATOM 5844 N N . PHE D 2 123 ? -4.57794 -20.03412 -7.62728 1.000 37.04502 118 PHE B N 1
ATOM 5845 C CA . PHE D 2 123 ? -3.73655 -18.89914 -7.23824 1.000 36.03980 118 PHE B CA 1
ATOM 5846 C C . PHE D 2 123 ? -2.29730 -19.36517 -7.07619 1.000 37.19557 118 PHE B C 1
ATOM 5847 O O . PHE D 2 123 ? -2.02801 -20.23840 -6.22605 1.000 39.09430 118 PHE B O 1
ATOM 5855 N N . PRO D 2 124 ? -1.34269 -18.79993 -7.80653 1.000 35.80985 119 PRO B N 1
ATOM 5856 C CA . PRO D 2 124 ? 0.07079 -19.11299 -7.55981 1.000 39.87712 119 PRO B CA 1
ATOM 5857 C C . PRO D 2 124 ? 0.53060 -18.58105 -6.21434 1.000 42.77933 119 PRO B C 1
ATOM 5858 O O . PRO D 2 124 ? -0.10729 -17.69010 -5.63140 1.000 42.04729 119 PRO B O 1
ATOM 5862 N N . PRO D 2 125 ? 1.64095 -19.10053 -5.68768 1.000 45.79721 120 PRO B N 1
ATOM 5863 C CA . PRO D 2 125 ? 2.22191 -18.51120 -4.47578 1.000 39.87547 120 PRO B CA 1
ATOM 5864 C C . PRO D 2 125 ? 2.75622 -17.11767 -4.75766 1.000 38.97139 120 PRO B C 1
ATOM 5865 O O . PRO D 2 125 ? 3.32828 -16.85410 -5.81703 1.000 46.35231 120 PRO B O 1
ATOM 5869 N N . SER D 2 126 ? 2.55842 -16.22267 -3.80230 1.000 35.80003 121 SER B N 1
ATOM 5870 C CA . SER D 2 126 ? 3.05390 -14.86404 -3.94722 1.000 45.69989 121 SER B CA 1
ATOM 5871 C C . SER D 2 126 ? 4.58451 -14.83585 -3.94297 1.000 46.23531 121 SER B C 1
ATOM 5872 O O . SER D 2 126 ? 5.25168 -15.75027 -3.44488 1.000 41.95945 121 SER B O 1
ATOM 5875 N N . ASP D 2 127 ? 5.14378 -13.75957 -4.50703 1.000 47.51646 122 ASP B N 1
ATOM 5876 C CA . ASP D 2 127 ? 6.59128 -13.57232 -4.40797 1.000 47.82959 122 ASP B CA 1
ATOM 5877 C C . ASP D 2 127 ? 7.00919 -13.29041 -2.97740 1.000 47.88593 122 ASP B C 1
ATOM 5878 O O . ASP D 2 127 ? 8.10873 -13.67618 -2.57059 1.000 51.03676 122 ASP B O 1
ATOM 5883 N N . GLU D 2 128 ? 6.14298 -12.63422 -2.19778 1.000 50.09568 123 GLU B N 1
ATOM 5884 C CA . GLU D 2 128 ? 6.47719 -12.34764 -0.80614 1.000 48.82873 123 GLU B CA 1
ATOM 5885 C C . GLU D 2 128 ? 6.67088 -13.63597 -0.01213 1.000 49.01485 123 GLU B C 1
ATOM 5886 O O . GLU D 2 128 ? 7.59871 -13.72912 0.79914 1.000 57.25434 123 GLU B O 1
ATOM 5888 N N . GLN D 2 129 ? 5.82180 -14.64953 -0.24878 1.000 48.27360 124 GLN B N 1
ATOM 5889 C CA . GLN D 2 129 ? 5.99888 -15.94262 0.41494 1.000 43.49096 124 GLN B CA 1
ATOM 5890 C C . GLN D 2 129 ? 7.21580 -16.67172 -0.12439 1.000 49.81253 124 GLN B C 1
ATOM 5891 O O . GLN D 2 129 ? 7.95772 -17.30051 0.64046 1.000 56.46970 124 GLN B O 1
ATOM 5897 N N . LEU D 2 130 ? 7.43114 -16.60404 -1.43980 1.000 48.52404 125 LEU B N 1
ATOM 5898 C CA . LEU D 2 130 ? 8.54605 -17.31663 -2.04571 1.000 49.08140 125 LEU B CA 1
ATOM 5899 C C . LEU D 2 130 ? 9.87540 -16.91304 -1.42187 1.000 53.45748 125 LEU B C 1
ATOM 5900 O O . LEU D 2 130 ? 10.75153 -17.75859 -1.22667 1.000 57.69621 125 LEU B O 1
ATOM 5905 N N . LYS D 2 131 ? 10.04387 -15.63156 -1.08306 1.000 56.24849 126 LYS B N 1
ATOM 5906 C CA . LYS D 2 131 ? 11.28998 -15.21345 -0.44593 1.000 57.36892 126 LYS B CA 1
ATOM 5907 C C . LYS D 2 131 ? 11.48731 -15.87145 0.91972 1.000 62.37950 126 LYS B C 1
ATOM 5908 O O . LYS D 2 131 ? 12.61899 -15.90727 1.41834 1.000 64.89120 126 LYS B O 1
ATOM 5910 N N . SER D 2 132 ? 10.42038 -16.41203 1.52484 1.000 62.18798 127 SER B N 1
ATOM 5911 C CA . SER D 2 132 ? 10.49671 -17.08122 2.82528 1.000 61.58665 127 SER B CA 1
ATOM 5912 C C . SER D 2 132 ? 10.91349 -18.54891 2.73408 1.000 58.31435 127 SER B C 1
ATOM 5913 O O . SER D 2 132 ? 11.15393 -19.16830 3.77724 1.000 58.19139 127 SER B O 1
ATOM 5916 N N . GLY D 2 133 ? 10.98195 -19.12977 1.53330 1.000 53.36898 128 GLY B N 1
ATOM 5917 C CA . GLY D 2 133 ? 11.44824 -20.49101 1.36037 1.000 54.50720 128 GLY B CA 1
ATOM 5918 C C . GLY D 2 133 ? 10.36683 -21.53107 1.13697 1.000 57.62524 128 GLY B C 1
ATOM 5919 O O . GLY D 2 133 ? 10.69634 -22.69079 0.84497 1.000 56.88257 128 GLY B O 1
ATOM 5920 N N . THR D 2 134 ? 9.09637 -21.16076 1.25480 1.000 50.42338 129 THR B N 1
ATOM 5921 C CA . THR D 2 134 ? 7.99025 -22.09052 1.07904 1.000 50.02850 129 THR B CA 1
ATOM 5922 C C . THR D 2 134 ? 7.05532 -21.58095 -0.00845 1.000 43.88665 129 THR B C 1
ATOM 5923 O O . THR D 2 134 ? 6.96090 -20.37527 -0.25134 1.000 44.47433 129 THR B O 1
ATOM 5927 N N . ALA D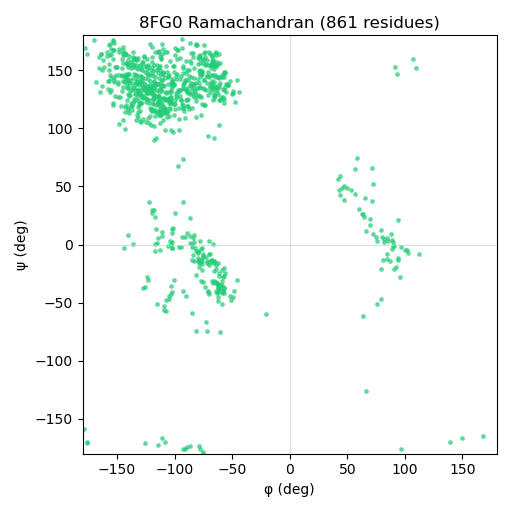 2 135 ? 6.35788 -22.50227 -0.66280 1.000 46.73177 130 ALA B N 1
ATOM 5928 C CA . ALA D 2 135 ? 5.42538 -22.14612 -1.72790 1.000 34.98687 130 ALA B CA 1
ATOM 5929 C C . ALA D 2 135 ? 4.08435 -22.81463 -1.47617 1.000 33.29869 130 ALA B C 1
ATOM 5930 O O . ALA D 2 135 ? 4.02045 -24.03139 -1.28029 1.000 32.75846 130 ALA B O 1
ATOM 5932 N N . SER D 2 136 ? 3.02147 -22.01434 -1.48691 1.000 36.16140 131 SER B N 1
ATOM 5933 C CA . SER D 2 136 ? 1.64525 -22.47811 -1.33919 1.000 34.41323 131 SER B CA 1
ATOM 5934 C C . SER D 2 136 ? 0.90374 -22.20993 -2.63808 1.000 34.11594 131 SER B C 1
ATOM 5935 O O . SER D 2 136 ? 0.79934 -21.05379 -3.05400 1.000 36.98668 131 SER B O 1
ATOM 5938 N N . VAL D 2 137 ? 0.36856 -23.25514 -3.26468 1.000 33.64935 132 VAL B N 1
ATOM 5939 C CA . VAL D 2 137 ? -0.58705 -23.07395 -4.36057 1.000 33.58870 132 VAL B CA 1
ATOM 5940 C C . VAL D 2 137 ? -1.99760 -23.29230 -3.81691 1.000 34.80872 132 VAL B C 1
ATOM 5941 O O . VAL D 2 137 ? -2.23335 -24.22026 -3.03079 1.000 35.32072 132 VAL B O 1
ATOM 5945 N N . VAL D 2 138 ? -2.94352 -22.44505 -4.22776 1.000 34.74318 133 VAL B N 1
ATOM 5946 C CA . VAL D 2 138 ? -4.29728 -22.46075 -3.67025 1.000 33.27750 133 VAL B CA 1
ATOM 5947 C C . VAL D 2 138 ? -5.30886 -22.67244 -4.78760 1.000 35.32943 133 VAL B C 1
ATOM 5948 O O . VAL D 2 138 ? -5.27068 -21.98073 -5.81203 1.000 35.28791 133 VAL B O 1
ATOM 5952 N N . CYS D 2 139 ? -6.20853 -23.63127 -4.58457 1.000 34.17065 134 CYS B N 1
ATOM 5953 C CA . CYS D 2 139 ? -7.34569 -23.86702 -5.45687 1.000 31.26835 134 CYS B CA 1
ATOM 5954 C C . CYS D 2 139 ? -8.61638 -23.53721 -4.68094 1.000 34.35013 134 CYS B C 1
ATOM 5955 O O . CYS D 2 139 ? -8.77987 -23.97871 -3.53227 1.000 31.84489 134 CYS B O 1
ATOM 5958 N N . LEU D 2 140 ? -9.50807 -22.75294 -5.30085 1.000 33.81124 135 LEU B N 1
ATOM 5959 C CA . LEU D 2 140 ? -10.78675 -22.37291 -4.70220 1.000 30.05944 135 LEU B CA 1
ATOM 5960 C C . LEU D 2 140 ? -11.95732 -22.95259 -5.49222 1.000 33.59356 135 LEU B C 1
ATOM 5961 O O . LEU D 2 140 ? -12.05493 -22.75249 -6.70863 1.000 35.93175 135 LEU B O 1
ATOM 5966 N N . LEU D 2 141 ? -12.85953 -23.63840 -4.79875 1.000 33.45254 136 LEU B N 1
ATOM 5967 C CA . LEU D 2 141 ? -14.13209 -24.07586 -5.36843 1.000 30.10967 136 LEU B CA 1
ATOM 5968 C C . LEU D 2 141 ? -15.23629 -23.25214 -4.72757 1.000 32.91316 136 LEU B C 1
ATOM 5969 O O . LEU D 2 141 ? -15.46471 -23.35948 -3.51826 1.000 31.09149 136 LEU B O 1
ATOM 5974 N N . ASN D 2 142 ? -15.92992 -22.44751 -5.52388 1.000 28.93408 137 ASN B N 1
ATOM 5975 C CA . ASN D 2 142 ? -16.85774 -21.47056 -4.97466 1.000 33.67930 137 ASN B CA 1
ATOM 5976 C C . ASN D 2 142 ? -18.31564 -21.88884 -5.17934 1.000 34.77024 137 ASN B C 1
ATOM 5977 O O . ASN D 2 142 ? -18.73613 -22.16523 -6.30945 1.000 33.57245 137 ASN B O 1
ATOM 5982 N N . ASN D 2 143 ? -19.06756 -21.93635 -4.07063 1.000 32.03163 138 ASN B N 1
ATOM 5983 C CA . ASN D 2 143 ? -20.54444 -21.96439 -4.02071 1.000 35.65745 138 ASN B CA 1
ATOM 5984 C C . ASN D 2 143 ? -21.11592 -23.16267 -4.77553 1.000 32.60264 138 ASN B C 1
ATOM 5985 O O . ASN D 2 143 ? -21.68340 -23.02824 -5.85252 1.000 36.93696 138 ASN B O 1
ATOM 5990 N N . PHE D 2 144 ? -20.98230 -24.33250 -4.16744 1.000 27.84206 139 PHE B N 1
ATOM 5991 C CA . PHE D 2 144 ? -21.37791 -25.55595 -4.83689 1.000 30.52014 139 PHE B CA 1
ATOM 5992 C C . PHE D 2 144 ? -22.20848 -26.42664 -3.90553 1.000 34.16742 139 PHE B C 1
ATOM 5993 O O . PHE D 2 144 ? -22.17485 -26.28992 -2.67664 1.000 29.75228 139 PHE B O 1
ATOM 6001 N N . TYR D 2 145 ? -22.96209 -27.33552 -4.52125 1.000 31.16931 140 TYR B N 1
ATOM 6002 C CA . TYR D 2 145 ? -23.73683 -28.28542 -3.77921 1.000 29.44335 140 TYR B CA 1
ATOM 6003 C C . TYR D 2 145 ? -23.88624 -29.51484 -4.66496 1.000 33.71114 140 TYR B C 1
ATOM 6004 O O . TYR D 2 145 ? -24.06513 -29.36229 -5.87770 1.000 38.19542 140 TYR B O 1
ATOM 6013 N N . PRO D 2 146 ? -23.80307 -30.74007 -4.11663 1.000 33.92882 141 PRO B N 1
ATOM 6014 C CA . PRO D 2 146 ? -23.53932 -31.09442 -2.72173 1.000 34.79317 141 PRO B CA 1
ATOM 6015 C C . PRO D 2 146 ? -22.05411 -30.97184 -2.33791 1.000 35.03321 141 PRO B C 1
ATOM 6016 O O . PRO D 2 146 ? -21.22420 -30.55970 -3.15101 1.000 31.98923 141 PRO B O 1
ATOM 6020 N N . ARG D 2 147 ? -21.76733 -31.36670 -1.09334 1.000 38.19804 142 ARG B N 1
ATOM 6021 C CA A ARG D 2 147 ? -20.46597 -31.11873 -0.47720 0.460 38.04229 142 ARG B CA 1
ATOM 6022 C CA B ARG D 2 147 ? -20.46527 -31.10570 -0.49034 0.540 37.63472 142 ARG B CA 1
ATOM 6023 C C . ARG D 2 147 ? -19.35514 -31.92329 -1.14552 1.000 37.14617 142 ARG B C 1
ATOM 6024 O O . ARG D 2 147 ? -18.22580 -31.44795 -1.26109 1.000 42.42760 142 ARG B O 1
ATOM 6039 N N . GLU D 2 148 ? -19.65116 -33.13768 -1.58155 1.000 38.56528 143 GLU B N 1
ATOM 6040 C CA . GLU D 2 148 ? -18.62300 -34.01983 -2.11539 1.000 39.44673 143 GLU B CA 1
ATOM 6041 C C . GLU D 2 148 ? -17.97133 -33.43734 -3.36924 1.000 42.28547 143 GLU B C 1
ATOM 6042 O O . GLU D 2 148 ? -18.65138 -33.03852 -4.31995 1.000 38.64353 143 GLU B O 1
ATOM 6048 N N . ALA D 2 149 ? -16.64160 -33.41183 -3.37275 1.000 36.64337 144 ALA B N 1
ATOM 6049 C CA . ALA D 2 149 ? -15.88162 -32.81381 -4.46199 1.000 36.22911 144 ALA B CA 1
ATOM 6050 C C . ALA D 2 149 ? -14.48527 -33.41118 -4.46879 1.000 37.30702 144 ALA B C 1
ATOM 6051 O O . ALA D 2 149 ? -13.85582 -33.50002 -3.41092 1.000 41.06431 144 ALA B O 1
ATOM 6053 N N . LYS D 2 150 ? -13.99550 -33.80121 -5.64643 1.000 35.64583 145 LYS B N 1
ATOM 6054 C CA . LYS D 2 150 ? -12.62202 -34.27286 -5.79719 1.000 36.52777 145 LYS B CA 1
ATOM 6055 C C . LYS D 2 150 ? -11.74544 -33.15167 -6.35910 1.000 39.71387 145 LYS B C 1
ATOM 6056 O O . LYS D 2 150 ? -12.02482 -32.62802 -7.44280 1.000 33.63179 145 LYS B O 1
ATOM 6058 N N . VAL D 2 151 ? -10.69642 -32.77669 -5.61639 1.000 36.93732 146 VAL B N 1
ATOM 6059 C CA . VAL D 2 151 ? -9.68326 -31.83030 -6.08571 1.000 33.55651 146 VAL B CA 1
ATOM 6060 C C . VAL D 2 151 ? -8.37510 -32.58602 -6.30809 1.000 36.68555 146 VAL B C 1
ATOM 6061 O O . VAL D 2 151 ? -7.80288 -33.16389 -5.37396 1.000 37.60741 146 VAL B O 1
ATOM 6065 N N . GLN D 2 152 ? -7.89413 -32.57374 -7.53990 1.000 41.68477 147 GLN B N 1
ATOM 6066 C CA . GLN D 2 152 ? -6.67792 -33.28166 -7.91212 1.000 41.74533 147 GLN B CA 1
ATOM 6067 C C . GLN D 2 152 ? -5.64316 -32.26202 -8.37165 1.000 39.29238 147 GLN B C 1
ATOM 6068 O O . GLN D 2 152 ? -5.85230 -31.57253 -9.37893 1.000 37.31565 147 GLN B O 1
ATOM 6074 N N . TRP D 2 153 ? -4.55074 -32.14933 -7.61252 1.000 36.25493 148 TRP B N 1
ATOM 6075 C CA . TRP D 2 153 ? -3.39883 -31.33111 -7.99376 1.000 37.23674 148 TRP B CA 1
ATOM 6076 C C . TRP D 2 153 ? -2.49835 -32.08687 -8.96098 1.000 32.07523 148 TRP B C 1
ATOM 6077 O O . TRP D 2 153 ? -2.23099 -33.27345 -8.77482 1.000 35.69089 148 TRP B O 1
ATOM 6088 N N . LYS D 2 154 ? -2.00371 -31.38455 -9.97430 1.000 32.76895 149 LYS B N 1
ATOM 6089 C CA . LYS D 2 154 ? -1.06421 -31.92965 -10.95120 1.000 35.40100 149 LYS B CA 1
ATOM 6090 C C . LYS D 2 154 ? 0.05817 -30.92947 -11.17509 1.000 38.79260 149 LYS B C 1
ATOM 6091 O O . LYS D 2 154 ? -0.20389 -29.75743 -11.46356 1.000 40.89322 149 LYS B O 1
ATOM 6097 N N . VAL D 2 155 ? 1.29843 -31.39775 -11.07404 1.000 37.81247 150 VAL B N 1
ATOM 6098 C CA . VAL D 2 155 ? 2.49191 -30.58483 -11.29551 1.000 40.88210 150 VAL B CA 1
ATOM 6099 C C . VAL D 2 155 ? 3.26411 -31.20985 -12.44958 1.000 38.41793 150 VAL B C 1
ATOM 6100 O O . VAL D 2 155 ? 3.76526 -32.33268 -12.32581 1.000 36.90408 150 VAL B O 1
ATOM 6104 N N . ASP D 2 156 ? 3.38302 -30.48190 -13.55622 1.000 39.53695 151 ASP B N 1
ATOM 6105 C CA . ASP D 2 156 ? 3.92166 -31.03309 -14.80077 1.000 43.19543 151 ASP B CA 1
ATOM 6106 C C . ASP D 2 156 ? 3.35579 -32.42662 -15.05779 1.000 42.85450 151 ASP B C 1
ATOM 6107 O O . ASP D 2 156 ? 4.07554 -33.37948 -15.35994 1.000 47.91416 151 ASP B O 1
ATOM 6112 N N . ASN D 2 157 ? 2.03716 -32.53266 -14.90538 1.000 45.28982 152 ASN B N 1
ATOM 6113 C CA . ASN D 2 157 ? 1.24960 -33.73961 -15.11800 1.000 43.78002 152 ASN B CA 1
ATOM 6114 C C . ASN D 2 157 ? 1.53513 -34.85564 -14.13310 1.000 47.47401 152 ASN B C 1
ATOM 6115 O O . ASN D 2 157 ? 1.09412 -35.99096 -14.36849 1.000 43.30846 152 ASN B O 1
ATOM 6120 N N . ALA D 2 158 ? 2.26391 -34.57900 -13.04900 1.000 42.49791 153 ALA B N 1
ATOM 6121 C CA . ALA D 2 158 ? 2.43740 -35.53512 -11.96725 1.000 41.58456 153 ALA B CA 1
ATOM 6122 C C . ALA D 2 158 ? 1.31645 -35.32859 -10.96080 1.000 39.69420 153 ALA B C 1
ATOM 6123 O O . ALA D 2 158 ? 1.12690 -34.21772 -10.45495 1.000 38.18220 153 ALA B O 1
ATOM 6125 N N . LEU D 2 159 ? 0.56942 -36.39000 -10.68200 1.000 41.31915 154 LEU B N 1
ATOM 6126 C CA . LEU D 2 159 ? -0.51815 -36.31347 -9.71151 1.000 40.88955 154 LEU B CA 1
ATOM 6127 C C . LEU D 2 159 ? 0.03456 -36.23612 -8.29286 1.000 35.50221 154 LEU B C 1
ATOM 6128 O O . LEU D 2 159 ? 0.71477 -37.15434 -7.83562 1.000 42.13732 154 LEU B O 1
ATOM 6133 N N . GLN D 2 160 ? -0.28339 -35.15475 -7.59145 1.000 35.67810 155 GLN B N 1
ATOM 6134 C CA . GLN D 2 160 ? 0.17889 -34.94363 -6.23023 1.000 33.69876 155 GLN B CA 1
ATOM 6135 C C . GLN D 2 160 ? -0.74801 -35.62500 -5.23216 1.000 42.35825 155 GLN B C 1
ATOM 6136 O O . GLN D 2 160 ? -1.97554 -35.56873 -5.34920 1.000 41.86373 155 GLN B O 1
ATOM 6142 N N . SER D 2 161 ? -0.16027 -36.28149 -4.24554 1.000 39.23036 156 SER B N 1
ATOM 6143 C CA . SER D 2 161 ? -0.95355 -37.04757 -3.30427 1.000 32.89901 156 SER B CA 1
ATOM 6144 C C . SER D 2 161 ? -0.29023 -36.98207 -1.94295 1.000 43.97065 156 SER B C 1
ATOM 6145 O O . SER D 2 161 ? 0.85096 -37.43396 -1.78043 1.000 44.39506 156 SER B O 1
ATOM 6148 N N . GLY D 2 162 ? -1.01245 -36.44243 -0.96603 1.000 40.22528 157 GLY B N 1
ATOM 6149 C CA . GLY D 2 162 ? -0.53964 -36.39355 0.39679 1.000 38.02469 157 GLY B CA 1
ATOM 6150 C C . GLY D 2 162 ? 0.10428 -35.08812 0.79815 1.000 41.25955 157 GLY B C 1
ATOM 6151 O O . GLY D 2 162 ? 0.49208 -34.95022 1.96451 1.000 43.66882 157 GLY B O 1
ATOM 6152 N N . ASN D 2 163 ? 0.23243 -34.12495 -0.12385 1.000 34.45426 158 ASN B N 1
ATOM 6153 C CA . ASN D 2 163 ? 0.89218 -32.86104 0.17266 1.000 34.94322 158 ASN B CA 1
ATOM 6154 C C . ASN D 2 163 ? -0.05778 -31.68259 0.02784 1.000 33.48105 158 ASN B C 1
ATOM 6155 O O . ASN D 2 163 ? 0.36179 -30.57391 -0.30517 1.000 35.81612 158 ASN B O 1
ATOM 6160 N N . SER D 2 164 ? -1.33997 -31.90239 0.27238 1.000 35.10946 159 SER B N 1
ATOM 6161 C CA . SER D 2 164 ? -2.32212 -30.83643 0.16508 1.000 32.83915 159 SER B CA 1
ATOM 6162 C C . SER D 2 164 ? -3.25557 -30.93063 1.35560 1.000 32.67092 159 SER B C 1
ATOM 6163 O O . SER D 2 164 ? -3.30879 -31.95567 2.04277 1.000 34.72518 159 SER B O 1
ATOM 6166 N N . GLN D 2 165 ? -3.96231 -29.83282 1.61923 1.000 34.90289 160 GLN B N 1
ATOM 6167 C CA . GLN D 2 165 ? -4.92775 -29.78536 2.70602 1.000 33.98213 160 GLN B CA 1
ATOM 6168 C C . GLN D 2 165 ? -6.16653 -29.00807 2.28820 1.000 36.19449 160 GLN B C 1
ATOM 6169 O O . GLN D 2 165 ? -6.08422 -27.99564 1.57933 1.000 34.17241 160 GLN B O 1
ATOM 6175 N N . GLU D 2 166 ? -7.31830 -29.49679 2.73615 1.000 40.31426 161 GLU B N 1
ATOM 6176 C CA . GLU D 2 166 ? -8.61803 -28.98927 2.31888 1.000 31.71753 161 GLU B CA 1
ATOM 6177 C C . GLU D 2 166 ? -9.37090 -28.43415 3.51406 1.000 33.53298 161 GLU B C 1
ATOM 6178 O O . GLU D 2 166 ? -9.36335 -29.02411 4.59926 1.000 30.41153 161 GLU B O 1
ATOM 6184 N N . SER D 2 167 ? -10.03793 -27.31022 3.29199 1.000 32.91090 162 SER B N 1
ATOM 6185 C CA . SER D 2 167 ? -10.96389 -26.72134 4.24436 1.000 28.89545 162 SER B CA 1
ATOM 6186 C C . SER D 2 167 ? -12.25716 -26.36190 3.51989 1.000 30.26529 162 SER B C 1
ATOM 6187 O O . SER D 2 167 ? -12.22744 -25.86724 2.38792 1.000 34.62626 162 SER B O 1
ATOM 6190 N N . VAL D 2 168 ? -13.39604 -26.61517 4.15317 1.000 27.61668 163 VAL B N 1
ATOM 6191 C CA . VAL D 2 168 ? -14.68507 -26.34345 3.52503 1.000 31.67371 163 VAL B CA 1
ATOM 6192 C C . VAL D 2 168 ? -15.51901 -25.48960 4.46687 1.000 32.21949 163 VAL B C 1
ATOM 6193 O O . VAL D 2 168 ? -15.55861 -25.74965 5.67697 1.000 32.23154 163 VAL B O 1
ATOM 6197 N N . THR D 2 169 ? -16.16322 -24.45704 3.91782 1.000 31.99081 164 THR B N 1
ATOM 6198 C CA . THR D 2 169 ? -16.96774 -23.57563 4.74709 1.000 34.72340 164 THR B CA 1
ATOM 6199 C C . THR D 2 169 ? -18.19865 -24.31804 5.23693 1.000 32.04891 164 THR B C 1
ATOM 6200 O O . THR D 2 169 ? -18.54885 -25.38977 4.74023 1.000 34.67183 164 THR B O 1
ATOM 6204 N N . GLU D 2 170 ? -18.84149 -23.75062 6.24839 1.000 36.30631 165 GLU B N 1
ATOM 6205 C CA . GLU D 2 170 ? -20.14771 -24.25742 6.62905 1.000 32.45202 165 GLU B CA 1
ATOM 6206 C C . GLU D 2 170 ? -21.14954 -23.96291 5.52110 1.000 35.14918 165 GLU B C 1
ATOM 6207 O O . GLU D 2 170 ? -20.94430 -23.08584 4.67447 1.000 37.09988 165 GLU B O 1
ATOM 6213 N N . GLN D 2 171 ? -22.22499 -24.73779 5.50467 1.000 36.10600 166 GLN B N 1
ATOM 6214 C CA . GLN D 2 171 ? -23.27916 -24.49090 4.53909 1.000 31.41044 166 GLN B CA 1
ATOM 6215 C C . GLN D 2 171 ? -23.77520 -23.05814 4.66990 1.000 30.72058 166 GLN B C 1
ATOM 6216 O O . GLN D 2 171 ? -23.95486 -22.55117 5.77325 1.000 31.72896 166 GLN B O 1
ATOM 6222 N N . ASP D 2 172 ? -23.95534 -22.38798 3.54356 1.000 33.18332 167 ASP B N 1
ATOM 6223 C CA . ASP D 2 172 ? -24.35512 -20.99057 3.58588 1.000 32.56160 167 ASP B CA 1
ATOM 6224 C C . ASP D 2 172 ? -25.83228 -20.89885 3.96009 1.000 37.45301 167 ASP B C 1
ATOM 6225 O O . ASP D 2 172 ? -26.66525 -21.63506 3.42497 1.000 35.65957 167 ASP B O 1
ATOM 6230 N N . SER D 2 173 ? -26.15492 -19.99666 4.88454 1.000 36.43152 168 SER B N 1
ATOM 6231 C CA . SER D 2 173 ? -27.48527 -19.92684 5.47092 1.000 32.50059 168 SER B CA 1
ATOM 6232 C C . SER D 2 173 ? -28.52261 -19.30578 4.54871 1.000 35.45475 168 SER B C 1
ATOM 6233 O O . SER D 2 173 ? -29.71075 -19.34588 4.87682 1.000 38.30957 168 SER B O 1
ATOM 6236 N N . LYS D 2 174 ? -28.12285 -18.72015 3.42248 1.000 36.63299 169 LYS B N 1
ATOM 6237 C CA . LYS D 2 174 ? -29.09171 -18.21366 2.45909 1.000 33.95650 169 LYS B CA 1
ATOM 6238 C C . LYS D 2 174 ? -29.18022 -19.06541 1.19664 1.000 34.41094 169 LYS B C 1
ATOM 6239 O O . LYS D 2 174 ? -30.29074 -19.41674 0.77437 1.000 36.21495 169 LYS B O 1
ATOM 6241 N N . ASP D 2 175 ? -28.05821 -19.43873 0.57026 1.000 33.76964 170 ASP B N 1
ATOM 6242 C CA . ASP D 2 175 ? -28.14112 -20.24754 -0.64967 1.000 31.62015 170 ASP B CA 1
ATOM 6243 C C . ASP D 2 175 ? -27.76392 -21.71751 -0.45377 1.000 28.42937 170 ASP B C 1
ATOM 6244 O O . ASP D 2 175 ? -27.82252 -22.48724 -1.41584 1.000 29.53965 170 ASP B O 1
ATOM 6249 N N . SER D 2 176 ? -27.38146 -22.12403 0.75624 1.000 30.05384 171 SER B N 1
ATOM 6250 C CA . SER D 2 176 ? -27.17862 -23.53816 1.09979 1.000 32.94903 171 SER B CA 1
ATOM 6251 C C . SER D 2 176 ? -26.03974 -24.18419 0.31372 1.000 33.34070 171 SER B C 1
ATOM 6252 O O . SER D 2 176 ? -26.01200 -25.40704 0.14434 1.000 35.05512 171 SER B O 1
ATOM 6255 N N . THR D 2 177 ? -25.09244 -23.39202 -0.17914 1.000 31.00718 172 THR B N 1
ATOM 6256 C CA . THR D 2 177 ? -23.93423 -23.93850 -0.87021 1.000 31.61541 172 THR B CA 1
ATOM 6257 C C . THR D 2 177 ? -22.76147 -24.04245 0.08852 1.000 33.01398 172 THR B C 1
ATOM 6258 O O . THR D 2 177 ? -22.77179 -23.49503 1.19136 1.000 32.11581 172 THR B O 1
ATOM 6262 N N . TYR D 2 178 ? -21.74412 -24.76416 -0.35754 1.000 35.24338 173 TYR B N 1
ATOM 6263 C CA . TYR D 2 178 ? -20.45209 -24.84996 0.29641 1.000 29.77082 173 TYR B CA 1
ATOM 6264 C C . TYR D 2 178 ? -19.41411 -24.17356 -0.57350 1.000 35.08177 173 TYR B C 1
ATOM 6265 O O . TYR D 2 178 ? -19.60490 -23.99818 -1.77797 1.000 33.94213 173 TYR B O 1
ATOM 6274 N N . SER D 2 179 ? -18.29820 -23.81348 0.04933 1.000 33.78343 174 SER B N 1
ATOM 6275 C CA . SER D 2 179 ? -17.09170 -23.45890 -0.67169 1.000 28.85954 174 SER B CA 1
ATOM 6276 C C . SER D 2 179 ? -15.92597 -24.23918 -0.07768 1.000 34.01732 174 SER B C 1
ATOM 6277 O O . SER D 2 179 ? -15.94587 -24.64635 1.08868 1.000 35.00283 174 SER B O 1
ATOM 6280 N N . LEU D 2 180 ? -14.90677 -24.45619 -0.89166 1.000 28.95187 175 LEU B N 1
ATOM 6281 C CA . LEU D 2 180 ? -13.78083 -25.27982 -0.48583 1.000 30.78357 175 LEU B CA 1
ATOM 6282 C C . LEU D 2 180 ? -12.49172 -24.63961 -0.97608 1.000 29.88611 175 LEU B C 1
ATOM 6283 O O . LEU D 2 180 ? -12.41713 -24.12333 -2.09647 1.000 31.26778 175 LEU B O 1
ATOM 6288 N N . SER D 2 181 ? -11.48090 -24.67024 -0.12869 1.000 31.37425 176 SER B N 1
ATOM 6289 C CA . SER D 2 181 ? -10.13696 -24.29320 -0.52270 1.000 34.80383 176 SER B CA 1
ATOM 6290 C C . SER D 2 181 ? -9.22277 -25.49698 -0.35569 1.000 34.74849 176 SER B C 1
ATOM 6291 O O . SER D 2 181 ? -9.33029 -26.23802 0.62082 1.000 37.26781 176 SER B O 1
ATOM 6294 N N . SER D 2 182 ? -8.34870 -25.69437 -1.33322 1.000 32.21030 177 SER B N 1
ATOM 6295 C CA . SER D 2 182 ? -7.35106 -26.74880 -1.32291 1.000 30.82798 177 SER B CA 1
ATOM 6296 C C . SER D 2 182 ? -5.99883 -26.08292 -1.50408 1.000 34.85511 177 SER B C 1
ATOM 6297 O O . SER D 2 182 ? -5.79658 -25.33644 -2.46533 1.000 34.84821 177 SER B O 1
ATOM 6300 N N . THR D 2 183 ? -5.08264 -26.35054 -0.58373 1.000 34.47946 178 THR B N 1
ATOM 6301 C CA . THR D 2 183 ? -3.77033 -25.73257 -0.57386 1.000 35.11922 178 THR B CA 1
ATOM 6302 C C . THR D 2 183 ? -2.73099 -26.82070 -0.79272 1.000 33.11177 178 THR B C 1
ATOM 6303 O O . THR D 2 183 ? -2.65632 -27.77394 -0.01140 1.000 33.79683 178 THR B O 1
ATOM 6307 N N . LEU D 2 184 ? -1.95771 -26.68065 -1.85911 1.000 29.15943 179 LEU B N 1
ATOM 6308 C CA . LEU D 2 184 ? -0.80060 -27.52291 -2.11942 1.000 33.29831 179 LEU B CA 1
ATOM 6309 C C . LEU D 2 184 ? 0.44690 -26.82501 -1.58076 1.000 31.81850 179 LEU B C 1
ATOM 6310 O O . LEU D 2 184 ? 0.73528 -25.68396 -1.96079 1.000 34.75877 179 LEU B O 1
ATOM 6315 N N . THR D 2 185 ? 1.18589 -27.50035 -0.70598 1.000 36.42249 180 THR B N 1
ATOM 6316 C CA . THR D 2 185 ? 2.40346 -26.94650 -0.11870 1.000 36.57279 180 THR B CA 1
ATOM 6317 C C . THR D 2 185 ? 3.62725 -27.62864 -0.71507 1.000 35.77044 180 THR B C 1
ATOM 6318 O O . THR D 2 185 ? 3.68261 -28.85882 -0.76693 1.000 38.54431 180 THR B O 1
ATOM 6322 N N . LEU D 2 186 ? 4.59766 -26.81797 -1.16229 1.000 38.97911 181 LEU B N 1
ATOM 6323 C CA . LEU D 2 186 ? 5.85071 -27.25247 -1.78386 1.000 36.76872 181 LEU B CA 1
ATOM 6324 C C . LEU D 2 186 ? 7.01570 -26.44617 -1.22689 1.000 40.76719 181 LEU B C 1
ATOM 6325 O O . LEU D 2 186 ? 6.85457 -25.28878 -0.82453 1.000 44.73676 181 LEU B O 1
ATOM 6330 N N . SER D 2 187 ? 8.19987 -27.04558 -1.23435 1.000 40.57305 182 SER B N 1
ATOM 6331 C CA . SER D 2 187 ? 9.38819 -26.24554 -0.98383 1.000 42.95593 182 SER B CA 1
ATOM 6332 C C . SER D 2 187 ? 9.60436 -25.31026 -2.16067 1.000 39.94795 182 SER B C 1
ATOM 6333 O O . SER D 2 187 ? 9.19531 -25.59458 -3.28726 1.000 42.37955 182 SER B O 1
ATOM 6336 N N . LYS D 2 188 ? 10.22824 -24.16837 -1.88476 1.000 42.51438 183 LYS B N 1
ATOM 6337 C CA . LYS D 2 188 ? 10.51683 -23.21999 -2.95118 1.000 41.39477 183 LYS B CA 1
ATOM 6338 C C . LYS D 2 188 ? 11.36016 -23.85764 -4.04864 1.000 48.84508 183 LYS B C 1
ATOM 6339 O O . LYS D 2 188 ? 11.10793 -23.63043 -5.23668 1.000 48.08341 183 LYS B O 1
ATOM 6345 N N . ALA D 2 189 ? 12.35187 -24.67747 -3.67683 1.000 43.77487 184 ALA B N 1
ATOM 6346 C CA . ALA D 2 189 ? 13.16110 -25.34292 -4.69151 1.000 40.61359 184 ALA B CA 1
ATOM 6347 C C . ALA D 2 189 ? 12.31041 -26.26987 -5.54791 1.000 41.24419 184 ALA B C 1
ATOM 6348 O O . ALA D 2 189 ? 12.38175 -26.22769 -6.77820 1.000 48.06810 184 ALA B O 1
ATOM 6350 N N . ASP D 2 190 ? 11.49339 -27.11130 -4.91398 1.000 39.34579 185 ASP B N 1
ATOM 6351 C CA . ASP D 2 190 ? 10.52672 -27.91751 -5.65524 1.000 44.85255 185 ASP B CA 1
ATOM 6352 C C . ASP D 2 190 ? 9.68024 -27.05399 -6.60560 1.000 45.42173 185 ASP B C 1
ATOM 6353 O O . ASP D 2 190 ? 9.47665 -27.40311 -7.77358 1.000 42.05155 185 ASP B O 1
ATOM 6358 N N . TYR D 2 191 ? 9.14978 -25.93185 -6.10825 1.000 38.98842 186 TYR B N 1
ATOM 6359 C CA . TYR D 2 191 ? 8.26956 -25.11582 -6.94177 1.000 40.56900 186 TYR B CA 1
ATOM 6360 C C . TYR D 2 191 ? 9.01498 -24.55207 -8.14854 1.000 44.33606 186 TYR B C 1
ATOM 6361 O O . TYR D 2 191 ? 8.47672 -24.53041 -9.26343 1.000 44.29508 186 TYR B O 1
ATOM 6370 N N . GLU D 2 192 ? 10.26486 -24.11124 -7.95671 1.000 44.93006 187 GLU B N 1
ATOM 6371 C CA . GLU D 2 192 ? 11.01399 -23.51965 -9.06328 1.000 45.94456 187 GLU B CA 1
ATOM 6372 C C . GLU D 2 192 ? 11.41381 -24.54353 -10.12801 1.000 44.09055 187 GLU B C 1
ATOM 6373 O O . GLU D 2 192 ? 11.72138 -24.15089 -11.25466 1.000 47.47502 187 GLU B O 1
ATOM 6379 N N . LYS D 2 193 ? 11.39042 -25.83837 -9.81841 1.000 43.59364 188 LYS B N 1
ATOM 6380 C CA . LYS D 2 193 ? 11.82898 -26.87080 -10.74970 1.000 44.12906 188 LYS B CA 1
ATOM 6381 C C . LYS D 2 193 ? 10.73357 -27.34675 -11.69366 1.000 47.94278 188 LYS B C 1
ATOM 6382 O O . LYS D 2 193 ? 10.95955 -28.30275 -12.44304 1.000 53.07908 188 LYS B O 1
ATOM 6388 N N . HIS D 2 194 ? 9.56874 -26.70009 -11.69500 1.000 49.38892 189 HIS B N 1
ATOM 6389 C CA . HIS D 2 194 ? 8.42811 -27.15773 -12.47560 1.000 41.04976 189 HIS B CA 1
ATOM 6390 C C . HIS D 2 194 ? 7.71635 -25.96427 -13.08567 1.000 40.98907 189 HIS B C 1
ATOM 6391 O O . HIS D 2 194 ? 7.85232 -24.83388 -12.61250 1.000 44.63558 189 HIS B O 1
ATOM 6398 N N . LYS D 2 195 ? 6.95268 -26.22922 -14.15102 1.000 41.87058 190 LYS B N 1
ATOM 6399 C CA . LYS D 2 195 ? 6.28263 -25.18315 -14.92284 1.000 40.38515 190 LYS B CA 1
ATOM 6400 C C . LYS D 2 195 ? 4.76195 -25.16519 -14.75271 1.000 41.32546 190 LYS B C 1
ATOM 6401 O O . LYS D 2 195 ? 4.19219 -24.12960 -14.38699 1.000 39.15751 190 LYS B O 1
ATOM 6407 N N . VAL D 2 196 ? 4.06900 -26.27120 -15.01651 1.000 37.70919 191 VAL B N 1
ATOM 6408 C CA . VAL D 2 196 ? 2.60865 -26.27122 -15.12255 1.000 36.25635 191 VAL B CA 1
ATOM 6409 C C . VAL D 2 196 ? 1.98774 -26.76680 -13.82831 1.000 35.88562 191 VAL B C 1
ATOM 6410 O O . VAL D 2 196 ? 2.17517 -27.92700 -13.44055 1.000 36.68690 191 VAL B O 1
ATOM 6414 N N . TYR D 2 197 ? 1.23875 -25.88447 -13.17235 1.000 32.77045 192 TYR B N 1
ATOM 6415 C CA . TYR D 2 197 ? 0.53272 -26.18416 -11.93545 1.000 33.11003 192 TYR B CA 1
ATOM 6416 C C . TYR D 2 197 ? -0.95479 -26.19603 -12.23414 1.000 35.76429 192 TYR B C 1
ATOM 6417 O O . TYR D 2 197 ? -1.45897 -25.29982 -12.91273 1.000 38.89973 192 TYR B O 1
ATOM 6426 N N . ALA D 2 198 ? -1.65122 -27.22201 -11.76885 1.000 35.60500 193 ALA B N 1
ATOM 6427 C CA . ALA D 2 198 ? -3.02941 -27.38779 -12.20132 1.000 37.93879 193 ALA B CA 1
ATOM 6428 C C . ALA D 2 198 ? -3.85972 -27.96498 -11.07327 1.000 34.70661 193 ALA B C 1
ATOM 6429 O O . ALA D 2 198 ? -3.37861 -28.78153 -10.28347 1.000 35.94185 193 ALA B O 1
ATOM 6431 N N . CYS D 2 199 ? -5.11423 -27.54053 -11.00678 1.000 36.16711 194 CYS B N 1
ATOM 6432 C CA A CYS D 2 199 ? -6.06176 -28.18541 -10.11189 0.530 36.92624 194 CYS B CA 1
ATOM 6433 C CA B CYS D 2 199 ? -6.10495 -28.09799 -10.09538 0.470 36.16760 194 CYS B CA 1
ATOM 6434 C C . CYS D 2 199 ? -7.27194 -28.62596 -10.91926 1.000 38.33879 194 CYS B C 1
ATOM 6435 O O . CYS D 2 199 ? -7.87702 -27.85319 -11.66641 1.000 37.77889 194 CYS B O 1
ATOM 6440 N N . GLU D 2 200 ? -7.58197 -29.90937 -10.78782 1.000 40.27185 195 GLU B N 1
ATOM 6441 C CA . GLU D 2 200 ? -8.63202 -30.57099 -11.54782 1.000 39.69375 195 GLU B CA 1
ATOM 6442 C C . GLU D 2 200 ? -9.76736 -30.92215 -10.60499 1.000 33.69375 195 GLU B C 1
ATOM 6443 O O . GLU D 2 200 ? -9.57032 -31.66719 -9.64578 1.000 38.24557 195 GLU B O 1
ATOM 6449 N N . VAL D 2 201 ? -10.95031 -30.40340 -10.89712 1.000 37.59907 196 VAL B N 1
ATOM 6450 C CA . VAL D 2 201 ? -12.10695 -30.49697 -10.02071 1.000 32.93163 196 VAL B CA 1
ATOM 6451 C C . VAL D 2 201 ? -13.11712 -31.43982 -10.65092 1.000 36.63397 196 VAL B C 1
ATOM 6452 O O . VAL D 2 201 ? -13.50098 -31.27409 -11.81608 1.000 36.78495 196 VAL B O 1
ATOM 6456 N N . THR D 2 202 ? -13.51964 -32.44367 -9.89222 1.000 37.36531 197 THR B N 1
ATOM 6457 C CA . THR D 2 202 ? -14.61489 -33.32403 -10.24884 1.000 33.24482 197 THR B CA 1
ATOM 6458 C C . THR D 2 202 ? -15.73828 -33.04446 -9.27125 1.000 35.62452 197 THR B C 1
ATOM 6459 O O . THR D 2 202 ? -15.49410 -32.94267 -8.06325 1.000 41.62457 197 THR B O 1
ATOM 6463 N N . HIS D 2 203 ? -16.95422 -32.90371 -9.78347 1.000 34.70469 198 HIS B N 1
ATOM 6464 C CA . HIS D 2 203 ? -18.10701 -32.61276 -8.94048 1.000 32.76812 198 HIS B CA 1
ATOM 6465 C C . HIS D 2 203 ? -19.36025 -32.93417 -9.73203 1.000 37.71995 198 HIS B C 1
ATOM 6466 O O . HIS D 2 203 ? -19.37263 -32.83045 -10.96536 1.000 33.81694 198 HIS B O 1
ATOM 6473 N N . GLN D 2 204 ? -20.40971 -33.33026 -9.00124 1.000 36.84926 199 GLN B N 1
ATOM 6474 C CA . GLN D 2 204 ? -21.61797 -33.85721 -9.62421 1.000 38.28158 199 GLN B CA 1
ATOM 6475 C C . GLN D 2 204 ? -22.29461 -32.82887 -10.53143 1.000 37.54273 199 GLN B C 1
ATOM 6476 O O . GLN D 2 204 ? -22.97494 -33.21092 -11.48925 1.000 42.08403 199 GLN B O 1
ATOM 6482 N N . GLY D 2 205 ? -22.07733 -31.53867 -10.28456 1.000 37.00379 200 GLY B N 1
ATOM 6483 C CA . GLY D 2 205 ? -22.61663 -30.48059 -11.11095 1.000 33.58685 200 GLY B CA 1
ATOM 6484 C C . GLY D 2 205 ? -21.87085 -30.20672 -12.39816 1.000 35.84394 200 GLY B C 1
ATOM 6485 O O . GLY D 2 205 ? -22.34805 -29.41372 -13.21499 1.000 38.76998 200 GLY B O 1
ATOM 6486 N N . LEU D 2 206 ? -20.72464 -30.84326 -12.60141 1.000 37.57018 201 LEU B N 1
ATOM 6487 C CA . LEU D 2 206 ? -19.91546 -30.65508 -13.79215 1.000 34.26179 201 LEU B CA 1
ATOM 6488 C C . LEU D 2 206 ? -20.08841 -31.86985 -14.68830 1.000 39.30928 201 LEU B C 1
ATOM 6489 O O . LEU D 2 206 ? -20.00639 -33.00775 -14.21855 1.000 39.39226 201 LEU B O 1
ATOM 6494 N N . SER D 2 207 ? -20.35117 -31.62545 -15.97244 1.000 39.33975 202 SER B N 1
ATOM 6495 C CA . SER D 2 207 ? -20.46685 -32.71835 -16.93016 1.000 39.68967 202 SER B CA 1
ATOM 6496 C C . SER D 2 207 ? -19.10583 -33.28692 -17.31948 1.000 40.84202 202 SER B C 1
ATOM 6497 O O . SER D 2 207 ? -19.03201 -34.43172 -17.76960 1.000 43.75542 202 SER B O 1
ATOM 6500 N N . SER D 2 208 ? -18.04143 -32.51314 -17.14976 1.000 40.26779 203 SER B N 1
ATOM 6501 C CA . SER D 2 208 ? -16.65987 -32.93308 -17.30015 1.000 42.83686 203 SER B CA 1
ATOM 6502 C C . SER D 2 208 ? -15.84486 -32.26576 -16.20481 1.000 35.62589 203 SER B C 1
ATOM 6503 O O . SER D 2 208 ? -16.20398 -31.18213 -15.73740 1.000 34.93936 203 SER B O 1
ATOM 6506 N N . PRO D 2 209 ? -14.74709 -32.87515 -15.78500 1.000 37.39014 204 PRO B N 1
ATOM 6507 C CA . PRO D 2 209 ? -13.87472 -32.20478 -14.81766 1.000 36.66614 204 PRO B CA 1
ATOM 6508 C C . PRO D 2 209 ? -13.36994 -30.87370 -15.36761 1.000 40.05777 204 PRO B C 1
ATOM 6509 O O . PRO D 2 209 ? -13.13794 -30.72094 -16.56964 1.000 43.75686 204 PRO B O 1
ATOM 6513 N N . VAL D 2 210 ? -13.23881 -29.89717 -14.47662 1.000 34.36515 205 VAL B N 1
ATOM 6514 C CA . VAL D 2 210 ? -12.74465 -28.57106 -14.81747 1.000 38.60434 205 VAL B CA 1
ATOM 6515 C C . VAL D 2 210 ? -11.30295 -28.46727 -14.34738 1.000 40.32643 205 VAL B C 1
ATOM 6516 O O . VAL D 2 210 ? -10.97816 -28.86073 -13.22067 1.000 37.92798 205 VAL B O 1
ATOM 6520 N N . THR D 2 211 ? -10.42966 -27.97497 -15.21364 1.000 41.25878 206 THR B N 1
ATOM 6521 C CA . THR D 2 211 ? -9.03079 -27.77923 -14.86622 1.000 38.66337 206 THR B CA 1
ATOM 6522 C C . THR D 2 211 ? -8.71203 -26.30330 -14.98173 1.000 34.31488 206 THR B C 1
ATOM 6523 O O . THR D 2 211 ? -8.99898 -25.67607 -16.00488 1.000 30.89191 206 THR B O 1
ATOM 6527 N N . LYS D 2 212 ? -8.17156 -25.74417 -13.91333 1.000 34.29038 207 LYS B N 1
ATOM 6528 C CA . LYS D 2 212 ? -7.57979 -24.42197 -13.96453 1.000 34.03362 207 LYS B CA 1
ATOM 6529 C C . LYS D 2 212 ? -6.08791 -24.58640 -13.74152 1.000 33.79884 207 LYS B C 1
ATOM 6530 O O . LYS D 2 212 ? -5.64342 -25.52315 -13.07406 1.000 40.18131 207 LYS B O 1
ATOM 6536 N N . SER D 2 213 ? -5.30727 -23.69790 -14.31892 1.000 33.94997 208 SER B N 1
ATOM 6537 C CA . SER D 2 213 ? -3.87554 -23.94000 -14.30281 1.000 37.05823 208 SER B CA 1
ATOM 6538 C C . SER D 2 213 ? -3.14868 -22.62720 -14.51972 1.000 38.14804 208 SER B C 1
ATOM 6539 O O . SER D 2 213 ? -3.74347 -21.61084 -14.89450 1.000 33.54607 208 SER B O 1
ATOM 6542 N N . PHE D 2 214 ? -1.85145 -22.65808 -14.22564 1.000 34.04336 209 PHE B N 1
ATOM 6543 C CA . PHE D 2 214 ? -0.96388 -21.55919 -14.56381 1.000 35.69936 209 PHE B CA 1
ATOM 6544 C C . PHE D 2 214 ? 0.39056 -22.15453 -14.90327 1.000 34.39474 209 PHE B C 1
ATOM 6545 O O . PHE D 2 214 ? 0.68528 -23.30307 -14.56049 1.000 34.94121 209 PHE B O 1
ATOM 6553 N N . ASN D 2 215 ? 1.18999 -21.37513 -15.62341 1.000 36.59671 210 ASN B N 1
ATOM 6554 C CA . ASN D 2 215 ? 2.60618 -21.65813 -15.83466 1.000 41.50457 210 ASN B CA 1
ATOM 6555 C C . ASN D 2 215 ? 3.44348 -20.73493 -14.94984 1.000 43.15346 210 ASN B C 1
ATOM 6556 O O . ASN D 2 215 ? 3.31041 -19.50850 -15.03100 1.000 42.28566 210 ASN B O 1
ATOM 6561 N N . ARG D 2 216 ? 4.28995 -21.32364 -14.10032 1.000 39.94449 211 ARG B N 1
ATOM 6562 C CA . ARG D 2 216 ? 5.16351 -20.53174 -13.24026 1.000 41.59502 211 ARG B CA 1
ATOM 6563 C C . ARG D 2 216 ? 5.91556 -19.48104 -14.04505 1.000 50.08479 211 ARG B C 1
ATOM 6564 O O . ARG D 2 216 ? 6.53085 -19.78970 -15.06921 1.000 43.75309 211 ARG B O 1
ATOM 6572 N N . GLY D 2 217 ? 5.85392 -18.23355 -13.57400 1.000 49.90836 212 GLY B N 1
ATOM 6573 C CA . GLY D 2 217 ? 6.47969 -17.12315 -14.25860 1.000 45.79794 212 GLY B CA 1
ATOM 6574 C C . GLY D 2 217 ? 5.70874 -16.57343 -15.43939 1.000 57.25777 212 GLY B C 1
ATOM 6575 O O . GLY D 2 217 ? 6.27589 -15.79897 -16.21588 1.000 60.60411 212 GLY B O 1
ATOM 6576 N N . GLU D 2 218 ? 4.44333 -16.95772 -15.60070 1.000 60.08915 213 GLU B N 1
ATOM 6577 C CA . GLU D 2 218 ? 3.58090 -16.48456 -16.67776 1.000 59.64385 213 GLU B CA 1
ATOM 6578 C C . GLU D 2 218 ? 4.14734 -16.82998 -18.04843 1.000 64.53440 213 GLU B C 1
ATOM 6579 O O . GLU D 2 218 ? 3.64241 -17.72202 -18.72977 1.000 68.40225 213 GLU B O 1
ATOM 6585 N N . MET E 3 5 ? -72.18088 -3.95208 67.91330 1.000 62.65754 5 MET P N 1
ATOM 6586 C CA . MET E 3 5 ? -71.52802 -2.78728 67.31091 1.000 56.72672 5 MET P CA 1
ATOM 6587 C C . MET E 3 5 ? -72.41279 -2.04541 66.30476 1.000 49.32194 5 MET P C 1
ATOM 6588 O O . MET E 3 5 ? -72.84541 -2.61649 65.31204 1.000 52.21527 5 MET P O 1
ATOM 6593 N N . PRO E 3 6 ? -72.67063 -0.76868 66.56356 1.000 48.19216 6 PRO P N 1
ATOM 6594 C CA . PRO E 3 6 ? -73.44040 0.04415 65.61608 1.000 43.30507 6 PRO P CA 1
ATOM 6595 C C . PRO E 3 6 ? -72.64372 0.31795 64.34359 1.000 45.81102 6 PRO P C 1
ATOM 6596 O O . PRO E 3 6 ? -71.43018 0.10458 64.27736 1.000 46.50613 6 PRO P O 1
ATOM 6600 N N . ASN E 3 7 ? -73.34199 0.78994 63.30469 1.000 40.56264 7 ASN P N 1
ATOM 6601 C CA . ASN E 3 7 ? -72.70091 1.00692 62.01170 1.000 40.64241 7 ASN P CA 1
ATOM 6602 C C . ASN E 3 7 ? -72.32811 2.47126 61.79057 1.000 40.40595 7 ASN P C 1
ATOM 6603 O O . ASN E 3 7 ? -72.26465 2.93399 60.64556 1.000 40.70932 7 ASN P O 1
ATOM 6608 N N . ASP E 3 8 ? -72.10002 3.20778 62.87222 1.000 40.36928 8 ASP P N 1
ATOM 6609 C CA . ASP E 3 8 ? -71.59084 4.57612 62.81573 1.000 40.78747 8 ASP P CA 1
ATOM 6610 C C . ASP E 3 8 ? -70.41119 4.69760 63.77734 1.000 48.19374 8 ASP P C 1
ATOM 6611 O O . ASP E 3 8 ? -70.61755 4.74146 65.00737 1.000 52.24426 8 ASP P O 1
ATOM 6616 N N . PRO E 3 9 ? -69.17639 4.76675 63.27981 1.000 47.41428 9 PRO P N 1
ATOM 6617 C CA . PRO E 3 9 ? -68.01804 4.90107 64.16508 1.000 48.98194 9 PRO P CA 1
ATOM 6618 C C . PRO E 3 9 ? -67.71500 6.32517 64.60693 1.000 51.06462 9 PRO P C 1
ATOM 6619 O O . PRO E 3 9 ? -66.68007 6.53856 65.24129 1.000 49.15092 9 PRO P O 1
ATOM 6623 N N . ASN E 3 10 ? -68.58239 7.29231 64.31261 1.000 51.13965 10 ASN P N 1
ATOM 6624 C CA . ASN E 3 10 ? -68.36226 8.69042 64.66123 1.000 53.41711 10 ASN P CA 1
ATOM 6625 C C . ASN E 3 10 ? -68.86769 9.00219 66.07529 1.000 56.80484 10 ASN P C 1
ATOM 6626 O O . ASN E 3 10 ? -69.50277 8.17762 66.74257 1.000 55.51708 10 ASN P O 1
ATOM 6631 N N . ARG E 3 11 ? -68.58332 10.22665 66.52496 1.000 57.92393 11 ARG P N 1
ATOM 6632 C CA . ARG E 3 11 ? -69.13454 10.72990 67.77514 1.000 62.67554 11 ARG P CA 1
ATOM 6633 C C . ARG E 3 11 ? -70.53849 11.28149 67.55436 1.000 67.18454 11 ARG P C 1
ATOM 6634 O O . ARG E 3 11 ? -70.77345 12.04257 66.61251 1.000 66.09592 11 ARG P O 1
ATOM 6642 N N . ASN E 3 12 ? -71.46421 10.91886 68.44687 1.000 75.83486 12 ASN P N 1
ATOM 6643 C CA . ASN E 3 12 ? -72.88598 11.26177 68.28953 1.000 77.72433 12 ASN P CA 1
ATOM 6644 C C . ASN E 3 12 ? -73.14468 12.76909 68.25024 1.000 79.52571 12 ASN P C 1
ATOM 6645 O O . ASN E 3 12 ? -72.35187 13.56193 68.75485 1.000 78.67451 12 ASN P O 1
ATOM 6647 N N . ASN F 3 4 ? -31.05001 -31.67728 48.47817 1.000 74.48582 4 ASN Q N 1
ATOM 6648 C CA . ASN F 3 4 ? -31.17409 -31.63144 47.02507 1.000 74.79473 4 ASN Q CA 1
ATOM 6649 C C . ASN F 3 4 ? -31.50291 -30.21696 46.53165 1.000 74.01190 4 ASN Q C 1
ATOM 6650 O O . ASN F 3 4 ? -32.67103 -29.81344 46.53381 1.000 74.22385 4 ASN Q O 1
ATOM 6652 N N . MET F 3 5 ? -30.46501 -29.48989 46.10723 1.000 68.27617 5 MET Q N 1
ATOM 6653 C CA . MET F 3 5 ? -30.59997 -28.11884 45.63067 1.000 61.14127 5 MET Q CA 1
ATOM 6654 C C . MET F 3 5 ? -31.73432 -28.02884 44.60217 1.000 54.84088 5 MET Q C 1
ATOM 6655 O O . MET F 3 5 ? -31.78795 -28.85738 43.68166 1.000 52.14057 5 MET Q O 1
ATOM 6660 N N . PRO F 3 6 ? -32.65134 -27.06186 44.71959 1.000 50.86443 6 PRO Q N 1
ATOM 6661 C CA . PRO F 3 6 ? -33.67060 -26.87831 43.66529 1.000 48.46194 6 PRO Q CA 1
ATOM 6662 C C . PRO F 3 6 ? -33.04275 -26.47797 42.33439 1.000 46.69918 6 PRO Q C 1
ATOM 6663 O O . PRO F 3 6 ? -31.89186 -26.04747 42.26820 1.000 41.75783 6 PRO Q O 1
ATOM 6667 N N . ASN F 3 7 ? -33.81617 -26.62069 41.25018 1.000 45.45646 7 ASN Q N 1
ATOM 6668 C CA . ASN F 3 7 ? -33.29447 -26.36022 39.90782 1.000 39.74742 7 ASN Q CA 1
ATOM 6669 C C . ASN F 3 7 ? -33.39420 -24.89161 39.48838 1.000 41.22618 7 ASN Q C 1
ATOM 6670 O O . ASN F 3 7 ? -33.39107 -24.60465 38.28506 1.000 41.51827 7 ASN Q O 1
ATOM 6675 N N . ASP F 3 8 ? -33.47098 -23.96456 40.43863 1.000 43.93445 8 ASP Q N 1
ATOM 6676 C CA . ASP F 3 8 ? -33.50322 -22.52877 40.14763 1.000 41.18572 8 ASP Q CA 1
ATOM 6677 C C . ASP F 3 8 ? -32.45025 -21.83525 40.99972 1.000 40.15087 8 ASP Q C 1
ATOM 6678 O O . ASP F 3 8 ? -32.66610 -21.66356 42.21549 1.000 42.48602 8 ASP Q O 1
ATOM 6683 N N . PRO F 3 9 ? -31.32333 -21.40463 40.42692 1.000 43.67050 9 PRO Q N 1
ATOM 6684 C CA . PRO F 3 9 ? -30.30380 -20.70658 41.22355 1.000 40.21518 9 PRO Q CA 1
ATOM 6685 C C . PRO F 3 9 ? -30.59138 -19.22597 41.45456 1.000 44.94183 9 PRO Q C 1
ATOM 6686 O O . PRO F 3 9 ? -29.87322 -18.58504 42.23401 1.000 44.30051 9 PRO Q O 1
ATOM 6690 N N . ASN F 3 10 ? -31.63537 -18.67941 40.83580 1.000 42.04929 10 ASN Q N 1
ATOM 6691 C CA . ASN F 3 10 ? -32.00111 -17.27942 40.98748 1.000 44.07764 10 ASN Q CA 1
ATOM 6692 C C . ASN F 3 10 ? -32.64058 -17.00606 42.34595 1.000 46.32247 10 ASN Q C 1
ATOM 6693 O O . ASN F 3 10 ? -33.06793 -17.91395 43.06766 1.000 47.02498 10 ASN Q O 1
ATOM 6698 N N . ARG F 3 11 ? -32.71860 -15.72041 42.68153 1.000 48.07309 11 ARG Q N 1
ATOM 6699 C CA . ARG F 3 11 ? -33.43038 -15.31268 43.88227 1.000 55.34203 11 ARG Q CA 1
ATOM 6700 C C . ARG F 3 11 ? -34.90738 -15.66543 43.74202 1.000 62.60174 11 ARG Q C 1
ATOM 6701 O O . ARG F 3 11 ? -35.53123 -15.38312 42.71352 1.000 58.45514 11 ARG Q O 1
ATOM 6709 N N . ASN F 3 12 ? -35.45272 -16.31882 44.76924 1.000 74.46133 12 ASN Q N 1
ATOM 6710 C CA . ASN F 3 12 ? -36.83585 -16.77534 44.74617 1.000 78.05713 12 ASN Q CA 1
ATOM 6711 C C . ASN F 3 12 ? -37.77815 -15.58965 44.61081 1.000 87.35771 12 ASN Q C 1
ATOM 6712 O O . ASN F 3 12 ? -38.00410 -14.86057 45.58215 1.000 87.54958 12 ASN Q O 1
ATOM 6714 N N . VAL F 3 13 ? -38.31558 -15.37843 43.41250 1.000 80.41698 13 VAL Q N 1
ATOM 6715 C CA . VAL F 3 13 ? -39.26257 -14.29233 43.19113 1.000 84.51914 13 VAL Q CA 1
ATOM 6716 C C . VAL F 3 13 ? -40.58056 -14.85730 42.67350 1.000 78.58251 13 VAL Q C 1
ATOM 6717 O O . VAL F 3 13 ? -41.34967 -15.45045 43.43219 1.000 82.36160 13 VAL Q O 1
#

CATH classification: 2.60.40.10 (+1 more: 2.60.40.10)

Solvent-accessible surface area: 37633 Å² total; per-residue (Å²): 128,36,102,10,60,6,63,38,32,29,54,13,121,61,54,44,61,38,132,0,17,0,54,8,54,64,19,91,6,45,27,39,0,1,1,0,0,19,21,38,97,92,52,23,11,70,2,1,0,0,2,25,48,82,16,78,23,82,21,59,15,87,54,0,62,87,22,6,68,0,43,32,44,52,108,141,52,19,0,31,0,57,0,56,56,3,127,98,85,2,27,2,42,0,12,0,0,0,2,77,99,56,2,49,0,7,0,35,37,31,2,106,13,14,49,0,17,5,22,38,34,44,60,46,20,13,45,7,26,28,4,34,11,135,107,81,13,3,1,0,0,5,0,10,3,0,16,6,57,74,15,81,19,46,2,28,102,38,94,35,104,92,32,39,30,55,2,61,23,36,93,32,92,21,33,22,45,15,13,3,0,1,0,29,8,81,52,97,21,26,80,122,90,57,11,57,0,29,3,53,0,151,52,30,139,27,86,41,100,78,96,5,104,102,109,5,81,9,66,23,60,51,74,85,37,45,15,62,88,48,94,85,10,50,0,26,0,133,35,85,83,76,4,89,46,116,72,57,53,18,6,0,1,0,0,2,11,76,83,88,98,42,7,91,30,0,0,66,69,17,64,58,104,23,122,69,13,49,119,32,2,50,10,51,82,80,63,71,22,12,18,0,105,1,70,43,1,76,19,81,1,14,6,55,0,3,0,0,0,0,10,65,50,18,1,21,19,3,84,8,0,81,2,51,0,92,73,104,73,20,46,10,58,9,36,18,2,44,14,16,124,61,5,17,81,36,20,24,0,2,0,0,0,0,0,10,57,0,13,19,89,125,24,101,21,46,5,56,7,65,123,58,103,43,23,68,10,51,75,72,12,30,17,84,15,42,52,173,63,2,7,22,0,0,6,1,25,0,59,22,46,84,80,68,11,75,73,63,102,50,0,10,0,32,0,36,16,133,29,36,129,74,77,42,73,92,60,33,48,68,77,164,32,18,66,13,80,4,59,36,32,26,45,14,108,65,55,40,63,40,131,0,25,0,56,8,55,31,18,43,3,39,18,26,0,0,0,0,0,17,21,36,92,96,48,22,10,70,3,0,0,0,1,17,48,82,18,77,97,83,22,45,14,119,70,0,125,82,36,6,67,0,43,33,45,54,104,137,58,15,0,27,0,58,0,57,58,3,126,92,108,1,24,1,39,0,11,0,0,0,1,27,42,52,2,47,0,6,0,38,43,29,2,107,12,17,43,0,20,5,23,83,47,89,61,88,22,13,49,13,19,32,4,29,6,68,106,127,101,84,9,2,0,0,0,5,0,14,35,0,14,4,52,72,15,89,21,43,1,36,96,39,94,34,98,94,32,38,27,52,3,63,25,37,91,30,130,82,30,37,46,10,14,3,0,0,0,26,8,80,42,106,23,32,78,126,88,52,11,51,0,26,2,38,0,157,51,30,138,30,166,48,105,56,106,5,103,65,126,121,5,88,6,44,4,50,53,110,79,40,50,11,56,82,39,96,91,7,61,1,29,1,118,23,97,92,80,5,86,49,112,72,57,54,19,6,0,1,0,0,2,13,61,81,93,98,37,8,86,22,0,0,66,70,16,65,57,94,28,71,26,2,42,108,45,2,58,9,61,82,83,72,98,56,9,33,0,34,1,72,36,0,71,12,81,1,15,6,50,0,2,0,0,0,0,8,60,48,17,1,26,20,1,96,5,0,91,0,48,0,85,70,104,72,22,45,7,57,10,36,18,4,60,13,16,121,60,3,18,91,84,39,47,0,2,0,0,0,0,0,8,52,0,13,18,82,120,24,56,26,51,5,37,5,64,124,53,112,39,111,80,48,49,73,78,15,41,16,75,13,52,59,86,64,1,6,25,0,0,7,1,26,0,61,17,57,76,66,66,7,70,154,69,118,51,0,8,0,44,0,65,9,134,29,37,128,72,79,42,73,87,63,32,62,76,74,172,134,76,1,45,1,22,155,152,148,40,66,1,45,1,18,72,87,120